Protein AF-0000000080808391 (afdb_homodimer)

InterPro domains:
  IPR040647 SPIN-DOC-like, zinc-finger [PF18658] (21-78)

Secondary structure (DSSP, 8-state):
----------S----SSPPTHHHHHHSEE--SSSSSEEETTT--EE-S-SHHHHHHHHHHHHGGGGGG-SHHHHHHHHHHHHTT---S-----HHHHHHHHHHHHHHHHHHTT--TTHHHHHHHHHHHHHHHH-GGGGGGGGG----HHHHHHHHHHHHHHHHHHHHHHHTT-SEEEEEEESSTTTTTTSEEEEEEEEE-TT--EEEEEEEEEETTS--SHHHHHHHHHHHHHHTT--GGGEEEEEE---HHHH-TTT-HHHHHHHHS--TTS-PPEEEE-GGGHHHHHHHHH-TT-HHHHHHHHHHHHHHH-TT-GGGHHHHHHHHHHH-S---HHHHHHHHTSHHHHHHHHHTHHHHHHHHHHTT---GGGT-HHHHHHHHHHHHHHHHHHHHHHHHT--SSHHHHHHHHHHHHHHHHHHHHHHHHTT--TT-HHHHHHHHHHHTTS-TT--S--HHHHHHHHHHHHHHHHHHTHHHHHTHHHHHHHH-TTTS-GGGS-HHHHHHHHHHHH-HHHHHHHHHS-HHHHHHHS-TTT-HHHHHHHHHHHHS---SHHHHHHHHHHHHTHHHHTS---HHHHHHHHHHHH--PPP-HHHHHTT------/----------S----SSPPTHHHHHHSEE--SSSSSEEETTT--EE-S-SHHHHHHHHHHHHGGGGGG-SHHHHHHHHHHHHTT---S-----HHHHHHHHHHHHHHHHHHTT--TTHHHHHHHHHHHHHHHH-GGGGGGGGG----HHHHHHHHHHHHHHHHHHHHHHHTT-SEEEEEEESSS-SSSTTEEEEEEEEE-TT--EEEEEEEEEETTS--SHHHHHHHHHHHHHHTT--GGGEEEEEE---HHHH-TTT-HHHHHHHHS--TTS-PPEEEE-GGGHHHHHHHHH-TT-HHHHHHHHHHHHHHH-TT-HHHHHHHHHHHHHH-S---HHHHHHHHTSHHHHHHHHHTHHHHHHHHHHTT---GGGT-HHHHHHHHHHHHHHHHHHHHHHHHT--SSHHHHHHHHHHHHHHHHHHHHHHHHTT--TT-HHHHHHHHHHHTTS-TT--S--HHHHHHHHHHHHHHHHHHTHHHHHTHHHHHHHH-TTTS-GGGS-HHHHHHHHHHHH-HHHHHHHHHS-HHHHHHHS-TTT-HHHHHHHHHHHHS---SHHHHHHHHHHHHTHHHHTS---HHHHHHHHHHHH--PPP-HHHHHTT------

Foldseek 3Di:
DPPDQAQLFQDFCPPLDDDPVCCLVQVWDDDPDDGATQHLAPRDGQRRSDPVSSVQCSVLAPVVCVVQNPPVSSVVCSVCSVVVNRPPPPPQDLLLVLLLVLLVVLLVCLLLLHFLQCLVVVLVVVLVVCCPPPVPCSCSSVSHDSHSVVSLVSLLLLLLQQLVVQLVVLVQFLAKAKEWEQQLQVLHQRKIWIKMWTQGLLRDIFIFTQAMGRCVVPVALVSVLVVVCVSCVVSVHDLLRYAEYEYQPPCCAPVPVGHNVVVSQVVNDDPPGPRYQYFYALQCLLVVLLVLLQDPPLLVVVLVLVVCCLVPVVPPPLCVVVVVVLCLQFRSDDDPSSSSSVCSALVNLVSCLVCVVVSLVVCVVVVHDPPLVVDLASQLSSLLSSLVNVLSNVLQVQQADPSSFQLSNVVSLVVSLVVLVVVLVCLVVVHCPSRDSSVVSLVVVCVVDDPPDDSDDSVVNSVSSVVSSVVSCVRRVSVVVCNLLSVCLSPLLPRDLVPDDPVQSVLSVVCNPDPVLVVVPSVTNSSSSLSPDDCVSRVPSNSSNRSRSNDGRHCNLVVQLSSSCSNNVVSVVPDDDSSSVRSSSRSRRGPRDGSSVCSSVVVSPPPD/DPPDQAQLFQDFCPVLDDDPVCCLVQVWDDDPDDGATQHLAPRDGQRRSDPVSSVQCSVLAPVVCVVQNPPVSSVVQSVCSNVVNRPPPPPQDLLLVLLLVLLVVLLVCLLLLHFLQCLVVVLVVVLVVCCPPPVPCSCSSVSHDSHSVVSLVSLLLLLLQQLVVQLVVLVQFLAKAKEWEQPLPLVLHFKIWIKMWTQGLLRDIFIFTQAMHGRVVPVALVSVLVVVCVSCVVSVHDLLRYAEYEYQPPCCAPVPVGHNVVVSQVVNDDPPGPRYQYFYALQCLLVVLLVLLQPPPLLVVVLVLVVCCLVPVVPPPLCVVVVVVLCLQFNSDDDPSSSSSVCSALVNLVSCLVCVVVSLVVCVVVVHDPPLVVDLASQLSSLLSSLVNVLSNVLQVQQADPSSFQLSNVVSLVVSLVVLVVVLVCLVVVHCPSRVSSVVSLVVVVVVDDPPDDSDDSVVNSVSSVVSSVVSCVRRVSVVVCNLLSVCLSCLLPRDLVPDPPVQSVLSVVQNPDPVLVVVPSPTNSSNSLSPDDCVSRVPSNSSNSSRSNDGRHCNLVVQLSSSCSNNVVSVVPDDDSSSVRSSSRSSRGPRDGSSVCSSVVVSPPPD

Organism: Erinaceus europaeus (NCBI:txid9365)

Structure (mmCIF, N/CA/C/O backbone):
data_AF-0000000080808391-model_v1
#
loop_
_entity.id
_entity.type
_entity.pdbx_description
1 polymer 'EPM2A-interacting protein 1'
#
loop_
_atom_site.group_PDB
_atom_site.id
_atom_site.type_symbol
_atom_site.label_atom_id
_atom_site.label_alt_id
_atom_site.label_comp_id
_atom_site.label_asym_id
_atom_site.label_entity_id
_atom_site.label_seq_id
_atom_site.pdbx_PDB_ins_code
_atom_site.Cartn_x
_atom_site.Cartn_y
_atom_site.Cartn_z
_atom_site.occupancy
_atom_site.B_iso_or_equiv
_atom_site.auth_seq_id
_atom_site.auth_comp_id
_atom_site.auth_asym_id
_atom_site.auth_atom_id
_atom_site.pdbx_PDB_model_num
ATOM 1 N N . MET A 1 1 ? 4 59.5 3.236 1 22.19 1 MET A N 1
ATOM 2 C CA . MET A 1 1 ? 5.039 58.5 3.064 1 22.19 1 MET A CA 1
ATOM 3 C C . MET A 1 1 ? 4.57 57.156 3.586 1 22.19 1 MET A C 1
ATOM 5 O O . MET A 1 1 ? 4.418 56.969 4.793 1 22.19 1 MET A O 1
ATOM 9 N N . TRP A 1 2 ? 3.832 56.406 2.811 1 26.67 2 TRP A N 1
ATOM 10 C CA . TRP A 1 2 ? 3.127 55.156 3.053 1 26.67 2 TRP A CA 1
ATOM 11 C C . TRP A 1 2 ? 4.102 54.031 3.436 1 26.67 2 TRP A C 1
ATOM 13 O O . TRP A 1 2 ? 5.027 53.75 2.684 1 26.67 2 TRP A O 1
ATOM 23 N N . MET A 1 3 ? 4.469 54 4.691 1 32.91 3 MET A N 1
ATOM 24 C CA . MET A 1 3 ? 5.391 52.969 5.18 1 32.91 3 MET A CA 1
ATOM 25 C C . MET A 1 3 ? 4.941 51.594 4.734 1 32.91 3 MET A C 1
ATOM 27 O O . MET A 1 3 ? 3.746 51.281 4.73 1 32.91 3 MET A O 1
ATOM 31 N N . SER A 1 4 ? 5.688 51.094 3.799 1 34.91 4 SER A N 1
ATOM 32 C CA . SER A 1 4 ? 5.48 49.719 3.281 1 34.91 4 SER A CA 1
ATOM 33 C C . SER A 1 4 ? 5.188 48.75 4.406 1 34.91 4 SER A C 1
ATOM 35 O O . SER A 1 4 ? 5.77 48.844 5.488 1 34.91 4 SER A O 1
ATOM 37 N N . PRO A 1 5 ? 4.102 48.156 4.414 1 40.94 5 PRO A N 1
ATOM 38 C CA . PRO A 1 5 ? 3.678 47.156 5.418 1 40.94 5 PRO A CA 1
ATOM 39 C C . PRO A 1 5 ? 4.777 46.156 5.77 1 40.94 5 PRO A C 1
ATOM 41 O O . PRO A 1 5 ? 5.516 45.719 4.887 1 40.94 5 PRO A O 1
ATOM 44 N N . LYS A 1 6 ? 5.41 46.281 6.906 1 44.97 6 LYS A N 1
ATOM 45 C CA . LYS A 1 6 ? 6.445 45.406 7.461 1 44.97 6 LYS A CA 1
ATOM 46 C C . LYS A 1 6 ? 6.102 43.938 7.254 1 44.97 6 LYS A C 1
ATOM 48 O O . LYS A 1 6 ? 4.93 43.562 7.285 1 44.97 6 LYS A O 1
ATOM 53 N N . ARG A 1 7 ? 6.969 43.281 6.688 1 49.16 7 ARG A N 1
ATOM 54 C CA . ARG A 1 7 ? 6.887 41.844 6.441 1 49.16 7 ARG A CA 1
ATOM 55 C C . ARG A 1 7 ? 6.73 41.062 7.746 1 49.16 7 ARG A C 1
ATOM 57 O O . ARG A 1 7 ? 7.574 41.188 8.641 1 49.16 7 ARG A O 1
ATOM 64 N N . SER A 1 8 ? 5.438 41.031 8.305 1 43.53 8 SER A N 1
ATOM 65 C CA . SER A 1 8 ? 4.996 40.25 9.469 1 43.53 8 SER A CA 1
ATOM 66 C C . SER A 1 8 ? 5.684 38.906 9.523 1 43.53 8 SER A C 1
ATOM 68 O O . SER A 1 8 ? 5.07 37.906 9.922 1 43.53 8 SER A O 1
ATOM 70 N N . LYS A 1 9 ? 6.77 38.625 8.883 1 48.47 9 LYS A N 1
ATOM 71 C CA . LYS A 1 9 ? 7.402 37.312 8.969 1 48.47 9 LYS A CA 1
ATOM 72 C C . LYS A 1 9 ? 8.188 37.188 10.273 1 48.47 9 LYS A C 1
ATOM 74 O O . LYS A 1 9 ? 8.898 38.094 10.68 1 48.47 9 LYS A O 1
ATOM 79 N N . MET A 1 10 ? 7.586 36.281 11.102 1 42.31 10 MET A N 1
ATOM 80 C CA . MET A 1 10 ? 8.305 35.938 12.328 1 42.31 10 MET A CA 1
ATOM 81 C C . MET A 1 10 ? 9.781 35.688 12.031 1 42.31 10 MET A C 1
ATOM 83 O O . MET A 1 10 ? 10.641 35.969 12.867 1 42.31 10 MET A O 1
ATOM 87 N N . GLU A 1 11 ? 9.914 34.656 11.117 1 44.69 11 GLU A N 1
ATOM 88 C CA . GLU A 1 11 ? 11.234 34.031 11.031 1 44.69 11 GLU A CA 1
ATOM 89 C C . GLU A 1 11 ? 12.234 34.969 10.344 1 44.69 11 GLU A C 1
ATOM 91 O O . GLU A 1 11 ? 11.852 35.75 9.477 1 44.69 11 GLU A O 1
ATOM 96 N N . VAL A 1 12 ? 13.188 35.219 11 1 37.72 12 VAL A N 1
ATOM 97 C CA . VAL A 1 12 ? 14.422 35.875 10.531 1 37.72 12 VAL A CA 1
ATOM 98 C C . VAL A 1 12 ? 14.781 35.312 9.148 1 37.72 12 VAL A C 1
ATOM 100 O O . VAL A 1 12 ? 14.914 34.094 8.961 1 37.72 12 VAL A O 1
ATOM 103 N N . ASP A 1 13 ? 14.25 35.812 8.156 1 38.44 13 ASP A N 1
ATOM 104 C CA . ASP A 1 13 ? 14.852 35.469 6.867 1 38.44 13 ASP A CA 1
ATOM 105 C C . ASP A 1 13 ? 16.328 35.125 7.027 1 38.44 13 ASP A C 1
ATOM 107 O O . ASP A 1 13 ? 17.188 36.031 7.023 1 38.44 13 ASP A O 1
ATOM 111 N N . GLU A 1 14 ? 16.703 34.469 8.016 1 39.94 14 GLU A N 1
ATOM 112 C CA . GLU A 1 14 ? 18.125 34.156 7.801 1 39.94 14 GLU A CA 1
ATOM 113 C C . GLU A 1 14 ? 18.375 33.688 6.367 1 39.94 14 GLU A C 1
ATOM 115 O O . GLU A 1 14 ? 17.672 32.812 5.848 1 39.94 14 GLU A O 1
ATOM 120 N N . THR A 1 15 ? 18.516 34.562 5.547 1 43.25 15 THR A N 1
ATOM 121 C CA . THR A 1 15 ? 19.094 34.219 4.254 1 43.25 15 THR A CA 1
ATOM 122 C C . THR A 1 15 ? 19.688 32.812 4.293 1 43.25 15 THR A C 1
ATOM 124 O O . THR A 1 15 ? 20.438 32.469 5.215 1 43.25 15 THR A O 1
ATOM 127 N N . GLU A 1 16 ? 19 31.891 3.857 1 51.28 16 GLU A N 1
ATOM 128 C CA . GLU A 1 16 ? 19.438 30.547 3.5 1 51.28 16 GLU A CA 1
ATOM 129 C C . GLU A 1 16 ? 20.875 30.562 2.979 1 51.28 16 GLU A C 1
ATOM 131 O O . GLU A 1 16 ? 21.172 29.969 1.932 1 51.28 16 GLU A O 1
ATOM 136 N N . VAL A 1 17 ? 21.531 31.641 3.352 1 58.25 17 VAL A N 1
ATOM 137 C CA . VAL A 1 17 ? 22.906 31.719 2.871 1 58.25 17 VAL A CA 1
ATOM 138 C C . VAL A 1 17 ? 23.875 31.281 3.975 1 58.25 17 VAL A C 1
ATOM 140 O O . VAL A 1 17 ? 23.734 31.688 5.129 1 58.25 17 VAL A O 1
ATOM 143 N N . PHE A 1 18 ? 24.703 30.5 3.672 1 72.25 18 PHE A N 1
ATOM 144 C CA . PHE A 1 18 ? 25.797 30.094 4.547 1 72.25 18 PHE A CA 1
ATOM 145 C C . PHE A 1 18 ? 26.531 31.312 5.09 1 72.25 18 PHE A C 1
ATOM 147 O O . PHE A 1 18 ? 26.828 32.25 4.348 1 72.25 18 PHE A O 1
ATOM 154 N N . ARG A 1 19 ? 26.516 31.484 6.328 1 73.62 19 ARG A N 1
ATOM 155 C CA . ARG A 1 19 ? 27.344 32.531 6.949 1 73.62 19 ARG A CA 1
ATOM 156 C C . ARG A 1 19 ? 28.719 31.984 7.32 1 73.62 19 ARG A C 1
ATOM 158 O O . ARG A 1 19 ? 28.828 30.953 7.98 1 73.62 19 ARG A O 1
ATOM 165 N N . PRO A 1 20 ? 29.656 32.688 6.859 1 76.06 20 PRO A N 1
ATOM 166 C CA . PRO A 1 20 ? 31.016 32.219 7.125 1 76.06 20 PRO A CA 1
ATOM 167 C C . PRO A 1 20 ? 31.281 32 8.617 1 76.06 20 PRO A C 1
ATOM 169 O O . PRO A 1 20 ? 32.125 31.172 8.984 1 76.06 20 PRO A O 1
ATOM 172 N N . GLU A 1 21 ? 30.531 32.75 9.469 1 80.06 21 GLU A N 1
ATOM 173 C CA . GLU A 1 21 ? 30.75 32.625 10.906 1 80.06 21 GLU A CA 1
ATOM 174 C C . GLU A 1 21 ? 30.359 31.234 11.398 1 80.06 21 GLU A C 1
ATOM 176 O O . GLU A 1 21 ? 30.812 30.797 12.453 1 80.06 21 GLU A O 1
ATOM 181 N N . TRP A 1 22 ? 29.609 30.547 10.617 1 8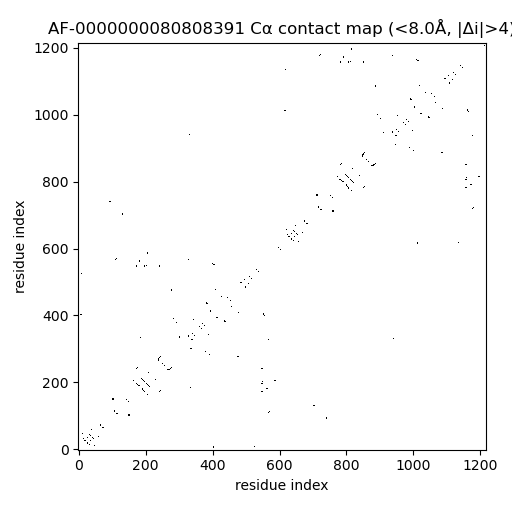1.69 22 TRP A N 1
ATOM 182 C CA . TRP A 1 22 ? 29.125 29.219 11.023 1 81.69 22 TRP A CA 1
ATOM 183 C C . TRP A 1 22 ? 30.266 28.203 11.016 1 81.69 22 TRP A C 1
ATOM 185 O O . TRP A 1 22 ? 30.219 27.203 11.727 1 81.69 22 TRP A O 1
ATOM 195 N N . THR A 1 23 ? 31.188 28.547 10.211 1 83.75 23 THR A N 1
ATOM 196 C CA . THR A 1 23 ? 32.312 27.625 10.102 1 83.75 23 THR A CA 1
ATOM 197 C C . THR A 1 23 ? 33.062 27.516 11.438 1 83.75 23 THR A C 1
ATOM 199 O O . THR A 1 23 ? 33.375 26.406 11.891 1 83.75 23 THR A O 1
ATOM 202 N N . GLN A 1 24 ? 33.156 28.625 12.07 1 80 24 GLN A N 1
ATOM 203 C CA . GLN A 1 24 ? 33.844 28.594 13.352 1 80 24 GLN A CA 1
ATOM 204 C C . GLN A 1 24 ? 32.906 28.203 14.477 1 80 24 GLN A C 1
ATOM 206 O O . GLN A 1 24 ? 33.281 27.453 15.383 1 80 24 GLN A O 1
ATOM 211 N N . ARG A 1 25 ? 31.734 28.516 14.312 1 81.06 25 ARG A N 1
ATOM 212 C CA . ARG A 1 25 ? 30.797 28.312 15.422 1 81.06 25 ARG A CA 1
ATOM 213 C C . ARG A 1 25 ? 30.219 26.906 15.406 1 81.06 25 ARG A C 1
ATOM 215 O O . ARG A 1 25 ? 30.062 26.281 16.469 1 81.06 25 ARG A O 1
ATOM 222 N N . TYR A 1 26 ? 30.047 26.422 14.242 1 81.56 26 TYR A N 1
ATOM 223 C CA . TYR A 1 26 ? 29.281 25.172 14.156 1 81.56 26 TYR A CA 1
ATOM 224 C C . TYR A 1 26 ? 30 24.156 13.281 1 81.56 26 TYR A C 1
ATOM 226 O O . TYR A 1 26 ? 29.469 23.078 12.992 1 81.56 26 TYR A O 1
ATOM 234 N N . LEU A 1 27 ? 31.141 24.469 12.938 1 83.5 27 LEU A N 1
ATOM 235 C CA . LEU A 1 27 ? 32 23.594 12.148 1 83.5 27 LEU A CA 1
ATOM 236 C C . LEU A 1 27 ? 31.328 23.172 10.852 1 83.5 27 LEU A C 1
ATOM 238 O O . LEU A 1 27 ? 31.344 22 10.492 1 83.5 27 LEU A O 1
ATOM 242 N N . VAL A 1 28 ? 30.672 24.125 10.203 1 83.94 28 VAL A N 1
ATOM 243 C CA . VAL A 1 28 ? 30.031 23.875 8.914 1 83.94 28 VAL A CA 1
ATOM 244 C C . VAL A 1 28 ? 30.641 24.781 7.848 1 83.94 28 VAL A C 1
ATOM 246 O O . VAL A 1 28 ? 31.219 25.812 8.164 1 83.94 28 VAL A O 1
ATOM 249 N N . VAL A 1 29 ? 30.672 24.297 6.645 1 82.19 29 VAL A N 1
ATOM 250 C CA . VAL A 1 29 ? 31.172 25.109 5.539 1 82.19 29 VAL A CA 1
ATOM 251 C C . VAL A 1 29 ? 30.125 25.172 4.434 1 82.19 29 VAL A C 1
ATOM 253 O O . VAL A 1 29 ? 29.172 24.375 4.414 1 82.19 29 VAL A O 1
ATOM 256 N N . GLU A 1 30 ? 30.203 26.125 3.682 1 79.56 30 GLU A N 1
ATOM 257 C CA . GLU A 1 30 ? 29.328 26.219 2.516 1 79.56 30 GLU A CA 1
ATOM 258 C C . GLU A 1 30 ? 29.531 25.047 1.573 1 79.56 30 GLU A C 1
ATOM 260 O O . GLU A 1 30 ? 30.672 24.734 1.193 1 79.56 30 GLU A O 1
ATOM 265 N N . PRO A 1 31 ? 28.531 24.234 1.286 1 76.31 31 PRO A N 1
ATOM 266 C CA . PRO A 1 31 ? 28.703 23.094 0.377 1 76.31 31 PRO A CA 1
ATOM 267 C C . PRO A 1 31 ? 29.141 23.516 -1.022 1 76.31 31 PRO A C 1
ATOM 269 O O . PRO A 1 31 ? 28.828 24.625 -1.464 1 76.31 31 PRO A O 1
ATOM 272 N N . PRO A 1 32 ? 30.109 22.688 -1.661 1 67.94 32 PRO A N 1
ATOM 273 C CA . PRO A 1 32 ? 30.562 23.062 -3.002 1 67.94 32 PRO A CA 1
ATOM 274 C C . PRO A 1 32 ? 29.406 23.234 -3.988 1 67.94 32 PRO A C 1
ATOM 276 O O . PRO A 1 32 ? 29.469 24.109 -4.867 1 67.94 32 PRO A O 1
ATOM 279 N N . GLU A 1 33 ? 28.375 22.406 -3.84 1 65.56 33 GLU A N 1
ATOM 280 C CA . GLU A 1 33 ? 27.203 22.469 -4.707 1 65.56 33 GLU A CA 1
ATOM 281 C C . GLU A 1 33 ? 25.906 22.344 -3.904 1 65.56 33 GLU A C 1
ATOM 283 O O . GLU A 1 33 ? 25.828 21.578 -2.951 1 65.56 33 GLU A O 1
ATOM 288 N N . GLY A 1 34 ? 24.891 23.297 -4.098 1 60.56 34 GLY A N 1
ATOM 289 C CA . GLY A 1 34 ? 23.547 23.203 -3.541 1 60.56 34 GLY A CA 1
ATOM 290 C C . GLY A 1 34 ? 23.328 24.125 -2.363 1 60.56 34 GLY A C 1
ATOM 291 O O . GLY A 1 34 ? 24.188 24.953 -2.041 1 60.56 34 GLY A O 1
ATOM 292 N N . GLU A 1 35 ? 22.188 24.203 -1.79 1 65.19 35 GLU A N 1
ATOM 293 C CA . GLU A 1 35 ? 21.766 25 -0.644 1 65.19 35 GLU A CA 1
ATOM 294 C C . GLU A 1 35 ? 21.938 24.234 0.662 1 65.19 35 GLU A C 1
ATOM 296 O O . GLU A 1 35 ? 21.969 23 0.663 1 65.19 35 GLU A O 1
ATOM 301 N N . GLY A 1 36 ? 22.578 24.938 1.709 1 72.62 36 GLY A N 1
ATOM 302 C CA . GLY A 1 36 ? 22.703 24.375 3.043 1 72.62 36 GLY A CA 1
ATOM 303 C C . GLY A 1 36 ? 24.094 24.547 3.631 1 72.62 36 GLY A C 1
ATOM 304 O O . GLY A 1 36 ? 24.812 25.484 3.273 1 72.62 36 GLY A O 1
ATOM 305 N N . ALA A 1 37 ? 24.453 23.922 4.668 1 79.69 37 ALA A N 1
ATOM 306 C CA . ALA A 1 37 ? 25.734 23.891 5.352 1 79.69 37 ALA A CA 1
ATOM 307 C C . ALA A 1 37 ? 26.266 22.469 5.457 1 79.69 37 ALA A C 1
ATOM 309 O O . ALA A 1 37 ? 25.516 21.531 5.715 1 79.69 37 ALA A O 1
ATOM 310 N N . LEU A 1 38 ? 27.422 22.344 4.941 1 81.31 38 LEU A N 1
ATOM 311 C CA . LEU A 1 38 ? 28.094 21.062 5.039 1 81.31 38 LEU A CA 1
ATOM 312 C C . LEU A 1 38 ? 28.859 20.953 6.355 1 81.31 38 LEU A C 1
ATOM 314 O O . LEU A 1 38 ? 29.719 21.781 6.648 1 81.31 38 LEU A O 1
ATOM 318 N N . CYS A 1 39 ? 28.516 20 7.105 1 81.25 39 CYS A N 1
ATOM 319 C CA . CYS A 1 39 ? 29.219 19.797 8.367 1 81.25 39 CYS A CA 1
ATOM 320 C C . CYS A 1 39 ? 30.641 19.281 8.125 1 81.25 39 CYS A C 1
ATOM 322 O O . CYS A 1 39 ? 30.828 18.297 7.406 1 81.25 39 CYS A O 1
ATOM 324 N N . LEU A 1 40 ? 31.609 19.922 8.695 1 78.56 40 LEU A N 1
ATOM 325 C CA . LEU A 1 40 ? 33 19.562 8.508 1 78.56 40 LEU A CA 1
ATOM 326 C C . LEU A 1 40 ? 33.344 18.281 9.266 1 78.56 40 LEU A C 1
ATOM 328 O O . LEU A 1 40 ? 34.344 17.625 8.953 1 78.56 40 LEU A O 1
ATOM 332 N N . VAL A 1 41 ? 32.469 18.016 10.211 1 75.75 41 VAL A N 1
ATOM 333 C CA . VAL A 1 41 ? 32.781 16.875 11.078 1 75.75 41 VAL A CA 1
ATOM 334 C C . VAL A 1 41 ? 32.188 15.602 10.484 1 75.75 41 VAL A C 1
ATOM 336 O O . VAL A 1 41 ? 32.906 14.648 10.211 1 75.75 41 VAL A O 1
ATOM 339 N N . CYS A 1 42 ? 30.953 15.578 10.297 1 67.69 42 CYS A N 1
ATOM 340 C CA . CYS A 1 42 ? 30.297 14.352 9.852 1 67.69 42 CYS A CA 1
ATOM 341 C C . CYS A 1 42 ? 30.047 14.391 8.344 1 67.69 42 CYS A C 1
ATOM 343 O O . CYS A 1 42 ? 29.594 13.406 7.762 1 67.69 42 CYS A O 1
ATOM 345 N N . ARG A 1 43 ? 30.234 15.414 7.738 1 69.19 43 ARG A N 1
ATOM 346 C CA . ARG A 1 43 ? 30.141 15.656 6.301 1 69.19 43 ARG A CA 1
ATOM 347 C C . ARG A 1 43 ? 28.703 15.531 5.82 1 69.19 43 ARG A C 1
ATOM 349 O O . ARG A 1 43 ? 28.453 15.258 4.641 1 69.19 43 ARG A O 1
ATOM 356 N N . ARG A 1 44 ? 27.828 15.648 6.719 1 70.19 44 ARG A N 1
ATOM 357 C CA . ARG A 1 44 ? 26.422 15.656 6.355 1 70.19 44 ARG A CA 1
ATOM 358 C C . ARG A 1 44 ? 25.969 17.047 5.91 1 70.19 44 ARG A C 1
ATOM 360 O O . ARG A 1 44 ? 26.391 18.047 6.484 1 70.19 44 ARG A O 1
ATOM 367 N N . LEU A 1 45 ? 25.188 16.953 4.84 1 67.62 45 LEU A N 1
ATOM 368 C CA . LEU A 1 45 ? 24.609 18.203 4.375 1 67.62 45 LEU A CA 1
ATOM 369 C C . LEU A 1 45 ? 23.359 18.562 5.18 1 67.62 45 LEU A C 1
ATOM 371 O O . LEU A 1 45 ? 22.422 17.766 5.258 1 67.62 45 LEU A O 1
ATOM 375 N N . ILE A 1 46 ? 23.5 19.609 5.898 1 70.19 46 ILE A N 1
ATOM 376 C CA . ILE A 1 46 ? 22.359 20.156 6.637 1 70.19 46 ILE A CA 1
ATOM 377 C C . ILE A 1 46 ? 21.531 21.062 5.723 1 70.19 46 ILE A C 1
ATOM 379 O O . ILE A 1 46 ? 21.969 22.156 5.379 1 70.19 46 ILE A O 1
ATOM 383 N N . VAL A 1 47 ? 20.516 20.453 5.242 1 58.5 47 VAL A N 1
ATOM 384 C CA . VAL A 1 47 ? 19.75 21.109 4.18 1 58.5 47 VAL A CA 1
ATOM 385 C C . VAL A 1 47 ? 19.172 22.422 4.699 1 58.5 47 VAL A C 1
ATOM 387 O O . VAL A 1 47 ? 19.094 23.406 3.959 1 58.5 47 VAL A O 1
ATOM 390 N N . ALA A 1 48 ? 18.625 22.5 5.801 1 53.72 48 ALA A N 1
ATOM 391 C CA . ALA A 1 48 ? 17.938 23.734 6.207 1 53.72 48 ALA A CA 1
ATOM 392 C C . ALA A 1 48 ? 18.938 24.797 6.617 1 53.72 48 ALA A C 1
ATOM 394 O O . ALA A 1 48 ? 19.891 24.531 7.363 1 53.72 48 ALA A O 1
ATOM 395 N N . THR A 1 49 ? 19.125 25.922 5.887 1 56.25 49 THR A N 1
ATOM 396 C CA . THR A 1 49 ? 20.141 26.953 5.941 1 56.25 49 THR A CA 1
ATOM 397 C C . THR A 1 49 ? 19.875 27.922 7.094 1 56.25 49 THR A C 1
ATOM 399 O O . THR A 1 49 ? 20.281 29.078 7.051 1 56.25 49 THR A O 1
ATOM 402 N N . ARG A 1 50 ? 19.266 27.625 8.102 1 61.41 50 ARG A N 1
ATOM 403 C CA . ARG A 1 50 ? 19.156 28.531 9.242 1 61.41 50 ARG A CA 1
ATOM 404 C C . ARG A 1 50 ? 20.188 28.203 10.312 1 61.41 50 ARG A C 1
ATOM 406 O O . ARG A 1 50 ? 20.625 27.047 10.422 1 61.41 50 ARG A O 1
ATOM 413 N N . GLU A 1 51 ? 20.609 29.234 10.867 1 68.69 51 GLU A N 1
ATOM 414 C CA . GLU A 1 51 ? 21.578 29.047 11.945 1 68.69 51 GLU A CA 1
ATOM 415 C C . GLU A 1 51 ? 21.094 28.031 12.961 1 68.69 51 GLU A C 1
ATOM 417 O O . GLU A 1 51 ? 21.875 27.219 13.469 1 68.69 51 GLU A O 1
ATOM 422 N N . ARG A 1 52 ? 19.875 28.078 13.141 1 64.56 52 ARG A N 1
ATOM 423 C CA . ARG A 1 52 ? 19.297 27.172 14.125 1 64.56 52 ARG A CA 1
ATOM 424 C C . ARG A 1 52 ? 19.5 25.719 13.711 1 64.56 52 ARG A C 1
ATOM 426 O O . ARG A 1 52 ? 19.844 24.859 14.539 1 64.56 52 ARG A O 1
ATOM 433 N N . ASP A 1 53 ? 19.297 25.422 12.508 1 68.62 53 ASP A N 1
ATOM 434 C CA . ASP A 1 53 ? 19.453 24.062 12.008 1 68.62 53 ASP A CA 1
ATOM 435 C C . ASP A 1 53 ? 20.906 23.594 12.086 1 68.62 53 ASP A C 1
ATOM 437 O O . ASP A 1 53 ? 21.188 22.469 12.484 1 68.62 53 ASP A O 1
ATOM 441 N N . VAL A 1 54 ? 21.719 24.594 11.703 1 75.69 54 VAL A N 1
ATOM 442 C CA . VAL A 1 54 ? 23.141 24.297 11.766 1 75.69 54 VAL A CA 1
ATOM 443 C C . VAL A 1 54 ? 23.578 24.141 13.219 1 75.69 54 VAL A C 1
ATOM 445 O O . VAL A 1 54 ? 24.344 23.234 13.547 1 75.69 54 VAL A O 1
ATOM 448 N N . ARG A 1 55 ? 23.016 25 13.984 1 75.12 55 ARG A N 1
ATOM 449 C CA . ARG A 1 55 ? 23.312 24.938 15.414 1 75.12 55 ARG A CA 1
ATOM 450 C C . ARG A 1 55 ? 22.781 23.641 16.031 1 75.12 55 ARG A C 1
ATOM 452 O O . ARG A 1 55 ? 23.484 22.969 16.781 1 75.12 55 ARG A O 1
ATOM 459 N N . ARG A 1 56 ? 21.719 23.359 15.703 1 70.19 56 ARG A N 1
ATOM 460 C CA . ARG A 1 56 ? 21.094 22.156 16.219 1 70.19 56 ARG A CA 1
ATOM 461 C C . ARG A 1 56 ? 21.875 20.906 15.812 1 70.19 56 ARG A C 1
ATOM 463 O O . ARG A 1 56 ? 22.094 20.016 16.625 1 70.19 56 ARG A O 1
ATOM 470 N N . HIS A 1 57 ? 22.203 20.891 14.547 1 72.56 57 HIS A N 1
ATOM 471 C CA . HIS A 1 57 ? 23.062 19.812 14.07 1 72.56 57 HIS A CA 1
ATOM 472 C C . HIS A 1 57 ? 24.359 19.734 14.883 1 72.56 57 HIS A C 1
ATOM 474 O O . HIS A 1 57 ? 24.766 18.656 15.312 1 72.56 57 HIS A O 1
ATOM 480 N N . TYR A 1 58 ? 24.906 20.891 15.039 1 74 58 TYR A N 1
ATOM 481 C CA . TYR A 1 58 ? 26.172 20.969 15.781 1 74 58 TYR A CA 1
ATOM 482 C C . TYR A 1 58 ? 25.984 20.5 17.219 1 74 58 TYR A C 1
ATOM 484 O O . TYR A 1 58 ? 26.75 19.672 17.719 1 74 58 TYR A O 1
ATOM 492 N N . GLU A 1 59 ? 24.984 20.938 17.781 1 70.75 59 GLU A N 1
ATOM 493 C CA . GLU A 1 59 ? 24.734 20.594 19.172 1 70.75 59 GLU A CA 1
ATOM 494 C C . GLU A 1 59 ? 24.359 19.125 19.328 1 70.75 59 GLU A C 1
ATOM 496 O O . GLU A 1 59 ? 24.766 18.469 20.281 1 70.75 59 GLU A O 1
ATOM 501 N N . ALA A 1 60 ? 23.672 18.719 18.375 1 64 60 ALA A N 1
ATOM 502 C CA . ALA A 1 60 ? 23.188 17.344 18.438 1 64 60 ALA A CA 1
ATOM 503 C C . ALA A 1 60 ? 24.312 16.359 18.125 1 64 60 ALA A C 1
ATOM 505 O O . ALA A 1 60 ? 24.438 15.32 18.781 1 64 60 ALA A O 1
ATOM 506 N N . GLU A 1 61 ? 25.141 16.703 17.141 1 64.75 61 GLU A N 1
ATOM 507 C CA . GLU A 1 61 ? 26.047 15.711 16.594 1 64.75 61 GLU A CA 1
ATOM 508 C C . GLU A 1 61 ? 27.484 15.977 17.047 1 64.75 61 GLU A C 1
ATOM 510 O O . GLU A 1 61 ? 28.312 15.055 17.094 1 64.75 61 GLU A O 1
ATOM 515 N N . HIS A 1 62 ? 27.703 17.219 17.328 1 69.06 62 HIS A N 1
ATOM 516 C CA . HIS A 1 62 ? 29.125 17.547 17.422 1 69.06 62 HIS A CA 1
ATOM 517 C C . HIS A 1 62 ? 29.406 18.391 18.656 1 69.06 62 HIS A C 1
ATOM 519 O O . HIS A 1 62 ? 30.359 19.172 18.656 1 69.06 62 HIS A O 1
ATOM 525 N N . ASP A 1 63 ? 28.531 18.188 19.656 1 64.56 63 ASP A N 1
ATOM 526 C CA . ASP A 1 63 ? 28.688 19.016 20.859 1 64.56 63 ASP A CA 1
ATOM 527 C C . ASP A 1 63 ? 30.062 18.812 21.5 1 64.56 63 ASP A C 1
ATOM 529 O O . ASP A 1 63 ? 30.562 19.703 22.172 1 64.56 63 ASP A O 1
ATOM 533 N N . HIS A 1 64 ? 30.578 17.688 21.234 1 63.84 64 HIS A N 1
ATOM 534 C CA . HIS A 1 64 ? 31.859 17.359 21.844 1 63.84 64 HIS A CA 1
ATOM 535 C C . HIS A 1 64 ? 32.969 18.297 21.344 1 63.84 64 HIS A C 1
ATOM 537 O O . HIS A 1 64 ? 33.969 18.469 22.016 1 63.84 64 HIS A O 1
ATOM 543 N N . TYR A 1 65 ? 32.719 18.859 20.312 1 69.31 65 TYR A N 1
ATOM 544 C CA . TYR A 1 65 ? 33.75 19.734 19.781 1 69.31 65 TYR A CA 1
ATOM 545 C C . TYR A 1 65 ? 33.719 21.109 20.438 1 69.31 65 TYR A C 1
ATOM 547 O O . TYR A 1 65 ? 34.531 21.984 20.109 1 69.31 65 TYR A O 1
ATOM 555 N N . GLU A 1 66 ? 32.75 21.219 21.344 1 69.06 66 GLU A N 1
ATOM 556 C CA . GLU A 1 66 ? 32.688 22.453 22.109 1 69.06 66 GLU A CA 1
ATOM 557 C C . GLU A 1 66 ? 33.938 22.641 22.953 1 69.06 66 GLU A C 1
ATOM 559 O O . GLU A 1 66 ? 34.281 23.781 23.328 1 69.06 66 GLU A O 1
ATOM 564 N N . ARG A 1 67 ? 34.594 21.594 23.219 1 64.94 67 ARG A N 1
ATOM 565 C CA . ARG A 1 67 ? 35.812 21.656 24 1 64.94 67 ARG A CA 1
ATOM 566 C C . ARG A 1 67 ? 36.906 22.438 23.25 1 64.94 67 ARG A C 1
ATOM 568 O O . ARG A 1 67 ? 37.844 22.922 23.859 1 64.94 67 ARG A O 1
ATOM 575 N N . TYR A 1 68 ? 36.75 22.516 21.984 1 66.19 68 TYR A N 1
ATOM 576 C CA . TYR A 1 68 ? 37.75 23.234 21.172 1 66.19 68 TYR A CA 1
ATOM 577 C C . TYR A 1 68 ? 37.312 24.688 20.953 1 66.19 68 TYR A C 1
ATOM 579 O O . TYR A 1 68 ? 37.688 25.297 19.938 1 66.19 68 TYR A O 1
ATOM 587 N N . VAL A 1 69 ? 36.531 25.234 21.781 1 65.12 69 VAL A N 1
ATOM 588 C CA . VAL A 1 69 ? 35.875 26.531 21.578 1 65.12 69 VAL A CA 1
ATOM 589 C C . VAL A 1 69 ? 36.906 27.641 21.781 1 65.12 69 VAL A C 1
ATOM 591 O O . VAL A 1 69 ? 36.656 28.781 21.375 1 65.12 69 VAL A O 1
ATOM 594 N N . GLU A 1 70 ? 38.031 27.391 22.438 1 64.44 70 GLU A N 1
ATOM 595 C CA . GLU A 1 70 ? 39 28.469 22.594 1 64.44 70 GLU A CA 1
ATOM 596 C C . GLU A 1 70 ? 39.562 28.938 21.25 1 64.44 70 GLU A C 1
ATOM 598 O O . GLU A 1 70 ? 39.844 28.109 20.375 1 64.44 70 GLU A O 1
ATOM 603 N N . GLU A 1 71 ? 39.469 30.188 20.891 1 60.75 71 GLU A N 1
ATOM 604 C CA . GLU A 1 71 ? 39.688 30.875 19.609 1 60.75 71 GLU A CA 1
ATOM 605 C C . GLU A 1 71 ? 40.844 30.25 18.844 1 60.75 71 GLU A C 1
ATOM 607 O O . GLU A 1 71 ? 40.719 29.953 17.656 1 60.75 71 GLU A O 1
ATOM 612 N N . GLY A 1 72 ? 41.906 30.125 19.359 1 69.06 72 GLY A N 1
ATOM 613 C CA . GLY A 1 72 ? 43.062 29.547 18.672 1 69.06 72 GLY A CA 1
ATOM 614 C C . GLY A 1 72 ? 42.875 28.078 18.344 1 69.06 72 GLY A C 1
ATOM 615 O O . GLY A 1 72 ? 43.25 27.625 17.266 1 69.06 72 GLY A O 1
ATOM 616 N N . GLU A 1 73 ? 42.219 27.359 19.094 1 75.94 73 GLU A N 1
ATOM 617 C CA . GLU A 1 73 ? 42.031 25.922 18.938 1 75.94 73 GLU A CA 1
ATOM 618 C C . GLU A 1 73 ? 40.875 25.625 17.969 1 75.94 73 GLU A C 1
ATOM 620 O O . GLU A 1 73 ? 40.938 24.656 17.203 1 75.94 73 GLU A O 1
ATOM 625 N N . ARG A 1 74 ? 39.969 26.469 18 1 79.19 74 ARG A N 1
ATOM 626 C CA . ARG A 1 74 ? 38.844 26.281 17.125 1 79.19 74 ARG A CA 1
ATOM 627 C C . ARG A 1 74 ? 39.219 26.484 15.664 1 79.19 74 ARG A C 1
ATOM 629 O O . ARG A 1 74 ? 38.844 25.688 14.805 1 79.19 74 ARG A O 1
ATOM 636 N N . ALA A 1 75 ? 39.969 27.578 15.555 1 78.5 75 ALA A N 1
ATOM 637 C CA . ALA A 1 75 ? 40.438 27.844 14.195 1 78.5 75 ALA A CA 1
ATOM 638 C C . ALA A 1 75 ? 41.344 26.719 13.695 1 78.5 75 ALA A C 1
ATOM 640 O O . ALA A 1 75 ? 41.25 26.312 12.531 1 78.5 75 ALA A O 1
ATOM 641 N N . ALA A 1 76 ? 42.125 26.234 14.57 1 78.94 76 ALA A N 1
ATOM 642 C CA . ALA A 1 76 ? 42.969 25.109 14.219 1 78.94 76 ALA A CA 1
ATOM 643 C C . ALA A 1 76 ? 42.156 23.859 13.922 1 78.94 76 ALA A C 1
ATOM 645 O O . ALA A 1 76 ? 42.438 23.109 13 1 78.94 76 ALA A O 1
ATOM 646 N N . LEU A 1 77 ? 41.156 23.672 14.672 1 80.31 77 LEU A N 1
ATOM 647 C CA . LEU A 1 77 ? 40.25 22.531 14.469 1 80.31 77 LEU A CA 1
ATOM 648 C C . LEU A 1 77 ? 39.562 22.625 13.117 1 80.31 77 LEU A C 1
ATOM 650 O O . LEU A 1 77 ? 39.5 21.641 12.383 1 80.31 77 LEU A O 1
ATOM 654 N N . VAL A 1 78 ? 39.031 23.797 12.844 1 81.25 78 VAL A N 1
ATOM 655 C CA . VAL A 1 78 ? 38.344 23.984 11.57 1 81.25 78 VAL A CA 1
ATOM 656 C C . VAL A 1 78 ? 39.312 23.688 10.414 1 81.25 78 VAL A C 1
ATOM 658 O O . VAL A 1 78 ? 38.938 23.031 9.445 1 81.25 78 VAL A O 1
ATOM 661 N N . GLU A 1 79 ? 40.531 24.188 10.594 1 78.44 79 GLU A N 1
ATOM 662 C CA . GLU A 1 79 ? 41.531 23.938 9.555 1 78.44 79 GLU A CA 1
ATOM 663 C C . GLU A 1 79 ? 41.844 22.453 9.445 1 78.44 79 GLU A C 1
ATOM 665 O O . GLU A 1 79 ? 42 21.922 8.344 1 78.44 79 GLU A O 1
ATOM 670 N N . ARG A 1 80 ? 41.844 21.781 10.562 1 77.88 80 ARG A N 1
ATOM 671 C CA . ARG A 1 80 ? 42.094 20.344 10.555 1 77.88 80 ARG A CA 1
ATOM 672 C C . ARG A 1 80 ? 40.938 19.594 9.914 1 77.88 80 ARG A C 1
ATOM 674 O O . ARG A 1 80 ? 41.125 18.672 9.117 1 77.88 80 ARG A O 1
ATOM 681 N N . LEU A 1 81 ? 39.781 20.031 10.266 1 79.25 81 LEU A N 1
ATOM 682 C CA . LEU A 1 81 ? 38.594 19.375 9.742 1 79.25 81 LEU A CA 1
ATOM 683 C C . LEU A 1 81 ? 38.469 19.609 8.242 1 79.25 81 LEU A C 1
ATOM 685 O O . LEU A 1 81 ? 38.062 18.719 7.5 1 79.25 81 LEU A O 1
ATOM 689 N N . ARG A 1 82 ? 38.875 20.812 7.863 1 76.5 82 ARG A N 1
ATOM 690 C CA . ARG A 1 82 ? 38.844 21.141 6.441 1 76.5 82 ARG A CA 1
ATOM 691 C C . ARG A 1 82 ? 39.812 20.266 5.656 1 76.5 82 ARG A C 1
ATOM 693 O O . ARG A 1 82 ? 39.531 19.938 4.496 1 76.5 82 ARG A O 1
ATOM 700 N N . GLN A 1 83 ? 40.938 20 6.301 1 70.56 83 GLN A N 1
ATOM 701 C CA . GLN A 1 83 ? 41.938 19.172 5.68 1 70.56 83 GLN A CA 1
ATOM 702 C C . GLN A 1 83 ? 41.594 17.688 5.816 1 70.56 83 GLN A C 1
ATOM 704 O O . GLN A 1 83 ? 42.344 16.828 5.359 1 70.56 83 GLN A O 1
ATOM 709 N N . GLY A 1 84 ? 40.469 17.484 6.383 1 65.5 84 GLY A N 1
ATOM 710 C CA . GLY A 1 84 ? 40 16.109 6.512 1 65.5 84 GLY A CA 1
ATOM 711 C C . GLY A 1 84 ? 40.5 15.422 7.766 1 65.5 84 GLY A C 1
ATOM 712 O O . GLY A 1 84 ? 40.344 14.203 7.914 1 65.5 84 GLY A O 1
ATOM 713 N N . GLU A 1 85 ? 41.25 16.031 8.539 1 62 85 GLU A N 1
ATOM 714 C CA . GLU A 1 85 ? 41.781 15.461 9.789 1 62 85 GLU A CA 1
ATOM 715 C C . GLU A 1 85 ? 40.75 15.594 10.914 1 62 85 GLU A C 1
ATOM 717 O O . GLU A 1 85 ? 40.562 16.672 11.469 1 62 85 GLU A O 1
ATOM 722 N N . VAL A 1 86 ? 39.875 14.82 11.039 1 57.94 86 VAL A N 1
ATOM 723 C CA . VAL A 1 86 ? 38.875 14.828 12.125 1 57.94 86 VAL A CA 1
ATOM 724 C C . VAL A 1 86 ? 39.562 14.375 13.422 1 57.94 86 VAL A C 1
ATOM 726 O O . VAL A 1 86 ? 40.156 13.305 13.469 1 57.94 86 VAL A O 1
ATOM 729 N N . PRO A 1 87 ? 39.875 15.266 14.312 1 52.47 87 PRO A N 1
ATOM 730 C CA . PRO A 1 87 ? 40.469 14.789 15.562 1 52.47 87 PRO A CA 1
ATOM 731 C C . PRO A 1 87 ? 39.844 13.477 16.047 1 52.47 87 PRO A C 1
ATOM 733 O O . PRO A 1 87 ? 38.719 13.164 15.695 1 52.47 87 PRO A O 1
ATOM 736 N N . GLU A 1 88 ? 40.688 12.672 16.688 1 45.47 88 GLU A N 1
ATOM 737 C CA . GLU A 1 88 ? 40.406 11.352 17.219 1 45.47 88 GLU A CA 1
ATOM 738 C C . GLU A 1 88 ? 39.031 11.336 17.891 1 45.47 88 GLU A C 1
ATOM 740 O O . GLU A 1 88 ? 38.906 11.508 19.094 1 45.47 88 GLU A O 1
ATOM 745 N N . VAL A 1 89 ? 38.156 12.242 17.766 1 48.44 89 VAL A N 1
ATOM 746 C CA . VAL A 1 89 ? 36.812 12 18.234 1 48.44 89 VAL A CA 1
ATOM 747 C C . VAL A 1 89 ? 36.375 10.578 17.891 1 48.44 89 VAL A C 1
ATOM 749 O O . VAL A 1 89 ? 36.781 10.039 16.844 1 48.44 89 VAL A O 1
ATOM 752 N N . ALA A 1 90 ? 36.031 9.844 18.844 1 51.22 90 ALA A N 1
ATOM 753 C CA . ALA A 1 90 ? 35.812 8.406 18.812 1 51.22 90 ALA A CA 1
ATOM 754 C C . ALA A 1 90 ? 35.062 7.988 17.547 1 51.22 90 ALA A C 1
ATOM 756 O O . ALA A 1 90 ? 33.906 8.328 17.359 1 51.22 90 ALA A O 1
ATOM 757 N N . GLN A 1 91 ? 35.719 7.957 16.453 1 61.31 91 GLN A N 1
ATOM 758 C CA . GLN A 1 91 ? 35.188 7.367 15.219 1 61.31 91 GLN A CA 1
ATOM 759 C C . GLN A 1 91 ? 34.281 6.184 15.523 1 61.31 91 GLN A C 1
ATOM 761 O O . GLN A 1 91 ? 34.531 5.402 16.438 1 61.31 91 GLN A O 1
ATOM 766 N N . LEU A 1 92 ? 33.031 6.375 15.094 1 74.44 92 LEU A N 1
ATOM 767 C CA . LEU A 1 92 ? 32.094 5.281 15.312 1 74.44 92 LEU A CA 1
ATOM 768 C C . LEU A 1 92 ? 32.656 3.959 14.828 1 74.44 92 LEU A C 1
ATOM 770 O O . LEU A 1 92 ? 33.344 3.912 13.797 1 74.44 92 LEU A O 1
ATOM 774 N N . THR A 1 93 ? 32.594 3.037 15.719 1 82.75 93 THR A N 1
ATOM 775 C CA . THR A 1 93 ? 32.938 1.686 15.297 1 82.75 93 THR A CA 1
ATOM 776 C C . THR A 1 93 ? 32.031 1.212 14.172 1 82.75 93 THR A C 1
ATOM 778 O O . THR A 1 93 ? 30.984 1.793 13.938 1 82.75 93 THR A O 1
ATOM 781 N N . PRO A 1 94 ? 32.531 0.29 13.406 1 84.81 94 PRO A N 1
ATOM 782 C CA . PRO A 1 94 ? 31.656 -0.256 12.359 1 84.81 94 PRO A CA 1
ATOM 783 C C . PRO A 1 94 ? 30.297 -0.717 12.898 1 84.81 94 PRO A C 1
ATOM 785 O O . PRO A 1 94 ? 29.281 -0.581 12.211 1 84.81 94 PRO A O 1
ATOM 788 N N . GLU A 1 95 ? 30.344 -1.171 14.07 1 88.44 95 GLU A N 1
ATOM 789 C CA . GLU A 1 95 ? 29.094 -1.608 14.688 1 88.44 95 GLU A CA 1
ATOM 790 C C . GLU A 1 95 ? 28.188 -0.421 15.008 1 88.44 95 GLU A C 1
ATOM 792 O O . GLU A 1 95 ? 26.969 -0.498 14.828 1 88.44 95 GLU A O 1
ATOM 797 N N . GLU A 1 96 ? 28.875 0.571 15.453 1 89.19 96 GLU A N 1
ATOM 798 C CA . GLU A 1 96 ? 28.125 1.776 15.766 1 89.19 96 GLU A CA 1
ATOM 799 C C . GLU A 1 96 ? 27.578 2.426 14.492 1 89.19 96 GLU A C 1
ATOM 801 O O . GLU A 1 96 ? 26.469 2.959 14.492 1 89.19 96 GLU A O 1
ATOM 806 N N . ARG A 1 97 ? 28.359 2.344 13.492 1 88.88 97 ARG A N 1
ATOM 807 C CA . ARG A 1 97 ? 27.906 2.885 12.211 1 88.88 97 ARG A CA 1
ATOM 808 C C . ARG A 1 97 ? 26.719 2.104 11.68 1 88.88 97 ARG A C 1
ATOM 810 O O . ARG A 1 97 ? 25.766 2.691 11.148 1 88.88 97 ARG A O 1
ATOM 817 N N . ALA A 1 98 ? 26.812 0.85 11.797 1 93.12 98 ALA A N 1
ATOM 818 C CA . ALA A 1 98 ? 25.703 -0.003 11.367 1 93.12 98 ALA A CA 1
ATOM 819 C C . ALA A 1 98 ? 24.453 0.281 12.188 1 93.12 98 ALA A C 1
ATOM 821 O O . ALA A 1 98 ? 23.344 0.3 11.656 1 93.12 98 ALA A O 1
ATOM 822 N N . ALA A 1 99 ? 24.641 0.483 13.461 1 93.38 99 ALA A N 1
ATOM 823 C CA . ALA A 1 99 ? 23.516 0.795 14.336 1 93.38 99 ALA A CA 1
ATOM 824 C C . ALA A 1 99 ? 22.875 2.125 13.945 1 93.38 99 ALA A C 1
ATOM 826 O O . ALA A 1 99 ? 21.641 2.254 13.953 1 93.38 99 ALA A O 1
ATOM 827 N N . ARG A 1 100 ? 23.719 3.059 13.688 1 92.75 100 ARG A N 1
ATOM 828 C CA . ARG A 1 100 ? 23.219 4.367 13.273 1 92.75 100 ARG A CA 1
ATOM 829 C C . ARG A 1 100 ? 22.453 4.27 11.961 1 92.75 100 ARG A C 1
ATOM 831 O O . ARG A 1 100 ? 21.406 4.906 11.797 1 92.75 100 ARG A O 1
ATOM 838 N N . ALA A 1 101 ? 22.984 3.502 11.039 1 95.12 101 ALA A N 1
ATOM 839 C CA . ALA A 1 101 ? 22.297 3.277 9.773 1 95.12 101 ALA A CA 1
ATOM 840 C C . ALA A 1 101 ? 20.922 2.645 10 1 95.12 101 ALA A C 1
ATOM 842 O O . ALA A 1 101 ? 19.938 3.027 9.359 1 95.12 101 ALA A O 1
ATOM 843 N N . GLY A 1 102 ? 20.891 1.684 10.883 1 96.31 102 GLY A N 1
ATOM 844 C CA . GLY A 1 102 ? 19.625 1.054 11.219 1 96.31 102 GLY A CA 1
ATOM 845 C C . GLY A 1 102 ? 18.609 2.023 11.781 1 96.31 102 GLY A C 1
ATOM 846 O O . GLY A 1 102 ? 17.422 1.975 11.422 1 96.31 102 GLY A O 1
ATOM 847 N N . LEU A 1 103 ? 19.047 2.906 12.656 1 95.94 103 LEU A N 1
ATOM 848 C CA . LEU A 1 103 ? 18.172 3.918 13.25 1 95.94 103 LEU A CA 1
ATOM 849 C C . LEU A 1 103 ? 17.672 4.891 12.18 1 95.94 103 LEU A C 1
ATOM 851 O O . LEU A 1 103 ? 16.5 5.254 12.172 1 95.94 103 LEU A O 1
ATOM 855 N N . GLY A 1 104 ? 18.609 5.289 11.359 1 96 104 GLY A N 1
ATOM 856 C CA . GLY A 1 104 ? 18.219 6.176 10.273 1 96 104 GLY A CA 1
ATOM 857 C C . GLY A 1 104 ? 17.188 5.566 9.344 1 96 104 GLY A C 1
ATOM 858 O O . GLY A 1 104 ? 16.25 6.242 8.922 1 96 104 GLY A O 1
ATOM 859 N N . LEU A 1 105 ? 17.375 4.309 9.008 1 96.81 105 LEU A N 1
ATOM 860 C CA . LEU A 1 105 ? 16.438 3.605 8.148 1 96.81 105 LEU A CA 1
ATOM 861 C C . LEU A 1 105 ? 15.078 3.455 8.836 1 96.81 105 LEU A C 1
ATOM 863 O O . LEU A 1 105 ? 14.031 3.625 8.203 1 96.81 105 LEU A O 1
ATOM 867 N N . ALA A 1 106 ? 15.094 3.117 10.086 1 96.81 106 ALA A N 1
ATOM 868 C CA . ALA A 1 106 ? 13.844 2.994 10.844 1 96.81 106 ALA A CA 1
ATOM 869 C C . ALA A 1 106 ? 13.07 4.309 10.844 1 96.81 106 ALA A C 1
ATOM 871 O O . ALA A 1 106 ? 11.852 4.316 10.695 1 96.81 106 ALA A O 1
ATOM 872 N N . ARG A 1 107 ? 13.711 5.41 11.023 1 96.25 107 ARG A N 1
ATOM 873 C CA . ARG A 1 107 ? 13.078 6.727 10.992 1 96.25 107 ARG A CA 1
ATOM 874 C C . ARG A 1 107 ? 12.461 7 9.625 1 96.25 107 ARG A C 1
ATOM 876 O O . ARG A 1 107 ? 11.344 7.508 9.539 1 96.25 107 ARG A O 1
ATOM 883 N N . LEU A 1 108 ? 13.273 6.68 8.617 1 95.62 108 LEU A N 1
ATOM 884 C CA . LEU A 1 108 ? 12.781 6.902 7.262 1 95.62 108 LEU A CA 1
ATOM 885 C C . LEU A 1 108 ? 11.531 6.066 6.992 1 95.62 108 LEU A C 1
ATOM 887 O O . LEU A 1 108 ? 10.57 6.555 6.387 1 95.62 108 LEU A O 1
ATOM 891 N N . LEU A 1 109 ? 11.555 4.801 7.398 1 95.38 109 LEU A N 1
ATOM 892 C CA . LEU A 1 109 ? 10.383 3.938 7.254 1 95.38 109 LEU A CA 1
ATOM 893 C C . LEU A 1 109 ? 9.18 4.523 7.98 1 95.38 109 LEU A C 1
ATOM 895 O O . LEU A 1 109 ? 8.07 4.547 7.441 1 95.38 109 LEU A O 1
ATOM 899 N N . ALA A 1 110 ? 9.383 5.02 9.141 1 94.56 110 ALA A N 1
ATOM 900 C CA . ALA A 1 110 ? 8.312 5.637 9.93 1 94.56 110 ALA A CA 1
ATOM 901 C C . ALA A 1 110 ? 7.773 6.879 9.227 1 94.56 110 ALA A C 1
ATOM 903 O O . ALA A 1 110 ? 6.559 7.074 9.148 1 94.56 110 ALA A O 1
ATOM 904 N N . LEU A 1 111 ? 8.656 7.715 8.742 1 94 111 LEU A N 1
ATOM 905 C CA . LEU A 1 111 ? 8.273 8.953 8.07 1 94 111 LEU A CA 1
ATOM 906 C C . LEU A 1 111 ? 7.434 8.672 6.832 1 94 111 LEU A C 1
ATOM 908 O O . LEU A 1 111 ? 6.527 9.438 6.496 1 94 111 LEU A O 1
ATOM 912 N N . LYS A 1 112 ? 7.785 7.578 6.203 1 91.5 112 LYS A N 1
ATOM 913 C CA . LYS A 1 112 ? 7.09 7.234 4.969 1 91.5 112 LYS A CA 1
ATOM 914 C C . LYS A 1 112 ? 5.879 6.352 5.246 1 91.5 112 LYS A C 1
ATOM 916 O O . LYS A 1 112 ? 5.195 5.918 4.316 1 91.5 112 LYS A O 1
ATOM 921 N N . GLY A 1 113 ? 5.633 6.105 6.461 1 89 113 GLY A N 1
ATOM 922 C CA . GLY A 1 113 ? 4.469 5.324 6.852 1 89 113 GLY A CA 1
ATOM 923 C C . GLY A 1 113 ? 4.516 3.895 6.352 1 89 113 GLY A C 1
ATOM 924 O O . GLY A 1 113 ? 3.494 3.34 5.941 1 89 113 GLY A O 1
ATOM 925 N N . ARG A 1 114 ? 5.707 3.346 6.305 1 89.88 114 ARG A N 1
ATOM 926 C CA . ARG A 1 114 ? 5.859 1.973 5.84 1 89.88 114 ARG A CA 1
ATOM 927 C C . ARG A 1 114 ? 5.645 0.979 6.977 1 89.88 114 ARG A C 1
ATOM 929 O O . ARG A 1 114 ? 6.016 1.248 8.117 1 89.88 114 ARG A O 1
ATOM 936 N N . GLY A 1 115 ? 5.078 -0.204 6.68 1 84.62 115 GLY A N 1
ATOM 937 C CA . GLY A 1 115 ? 4.848 -1.232 7.684 1 84.62 115 GLY A CA 1
ATOM 938 C C . GLY A 1 115 ? 6.133 -1.813 8.25 1 84.62 115 GLY A C 1
ATOM 939 O O . GLY A 1 115 ? 7.203 -1.644 7.664 1 84.62 115 GLY A O 1
ATOM 940 N N . TRP A 1 116 ? 5.98 -2.516 9.352 1 85.31 116 TRP A N 1
ATOM 941 C CA . TRP A 1 116 ? 7.133 -3.051 10.07 1 85.31 116 TRP A CA 1
ATOM 942 C C . TRP A 1 116 ? 7.832 -4.129 9.25 1 85.31 116 TRP A C 1
ATOM 944 O O . TRP A 1 116 ? 9.023 -4.391 9.445 1 85.31 116 TRP A O 1
ATOM 954 N N . GLY A 1 117 ? 7.148 -4.711 8.391 1 85.12 117 GLY A N 1
ATOM 955 C CA . GLY A 1 117 ? 7.707 -5.785 7.59 1 85.12 117 GLY A CA 1
ATOM 956 C C . GLY A 1 117 ? 8.469 -5.289 6.371 1 85.12 117 GLY A C 1
ATOM 957 O O . GLY A 1 117 ? 9.109 -6.074 5.676 1 85.12 117 GLY A O 1
ATOM 958 N N . GLU A 1 118 ? 8.453 -4.031 6.094 1 91.62 118 GLU A N 1
ATOM 959 C CA . GLU A 1 118 ? 9.078 -3.447 4.906 1 91.62 118 GLU A CA 1
ATOM 960 C C . GLU A 1 118 ? 10.602 -3.482 5.012 1 91.62 118 GLU A C 1
ATOM 962 O O . GLU A 1 118 ? 11.305 -3.309 4.012 1 91.62 118 GLU A O 1
ATOM 967 N N . GLY A 1 119 ? 11.102 -3.771 6.18 1 94.19 119 GLY A N 1
ATOM 968 C CA . GLY A 1 119 ? 12.539 -3.836 6.379 1 94.19 119 GLY A CA 1
ATOM 969 C C . GLY A 1 119 ? 13.211 -4.895 5.527 1 94.19 119 GLY A C 1
ATOM 970 O O . GLY A 1 119 ? 14.32 -4.691 5.035 1 94.19 119 GLY A O 1
ATOM 971 N N . ASP A 1 120 ? 12.539 -5.953 5.352 1 92.88 120 ASP A N 1
ATOM 972 C CA . ASP A 1 120 ? 13.07 -7.035 4.527 1 92.88 120 ASP A CA 1
ATOM 973 C C . ASP A 1 120 ? 13.227 -6.594 3.072 1 92.88 120 ASP A C 1
ATOM 975 O O . ASP A 1 120 ? 14.234 -6.883 2.436 1 92.88 120 ASP A O 1
ATOM 979 N N . PHE A 1 121 ? 12.281 -6 2.586 1 94.56 121 PHE A N 1
ATOM 980 C CA . PHE A 1 121 ? 12.32 -5.488 1.223 1 94.56 121 PHE A CA 1
ATOM 981 C C . PHE A 1 121 ? 13.484 -4.516 1.043 1 94.56 121 PHE A C 1
ATOM 983 O O . PHE A 1 121 ? 14.219 -4.594 0.057 1 94.56 121 PHE A O 1
ATOM 990 N N . VAL A 1 122 ? 13.594 -3.58 1.971 1 96.38 122 VAL A N 1
ATOM 991 C CA . VAL A 1 122 ? 14.664 -2.592 1.924 1 96.38 122 VAL A CA 1
ATOM 992 C C . VAL A 1 122 ? 16.016 -3.295 1.953 1 96.38 122 VAL A C 1
ATOM 994 O O . VAL A 1 122 ? 16.922 -2.945 1.192 1 96.38 122 VAL A O 1
ATOM 997 N N . THR A 1 123 ? 16.156 -4.254 2.795 1 96.19 123 THR A N 1
ATOM 998 C CA . THR A 1 123 ? 17.391 -5.016 2.906 1 96.19 123 THR A CA 1
ATOM 999 C C . THR A 1 123 ? 17.719 -5.711 1.586 1 96.19 123 THR A C 1
ATOM 1001 O O . THR A 1 123 ? 18.875 -5.719 1.155 1 96.19 123 THR A O 1
ATOM 1004 N N . GLN A 1 124 ? 16.75 -6.242 0.946 1 94.56 124 GLN A N 1
ATOM 1005 C CA . GLN A 1 124 ? 16.938 -6.902 -0.341 1 94.56 124 GLN A CA 1
ATOM 1006 C C . GLN A 1 124 ? 17.406 -5.91 -1.399 1 94.56 124 GLN A C 1
ATOM 1008 O O . GLN A 1 124 ? 18.281 -6.227 -2.207 1 94.56 124 GLN A O 1
ATOM 1013 N N . CYS A 1 125 ? 16.812 -4.781 -1.436 1 95.94 125 CYS A N 1
ATOM 1014 C CA . CYS A 1 125 ? 17.219 -3.758 -2.389 1 95.94 125 CYS A CA 1
ATOM 1015 C C . CYS A 1 125 ? 18.688 -3.365 -2.182 1 95.94 125 CYS A C 1
ATOM 1017 O O . CYS A 1 125 ? 19.438 -3.256 -3.146 1 95.94 125 CYS A O 1
ATOM 1019 N N . MET A 1 126 ? 19.078 -3.164 -0.952 1 96 126 MET A N 1
ATOM 1020 C CA . MET A 1 126 ? 20.453 -2.789 -0.638 1 96 126 MET A CA 1
ATOM 1021 C C . MET A 1 126 ? 21.422 -3.896 -1.036 1 96 126 MET A C 1
ATOM 1023 O O . MET A 1 126 ? 22.516 -3.623 -1.546 1 96 126 MET A O 1
ATOM 1027 N N . GLU A 1 127 ? 20.969 -5.09 -0.794 1 93.44 127 GLU A N 1
ATOM 1028 C CA . GLU A 1 127 ? 21.797 -6.234 -1.147 1 93.44 127 GLU A CA 1
ATOM 1029 C C . GLU A 1 127 ? 22.031 -6.312 -2.654 1 93.44 127 GLU A C 1
ATOM 1031 O O . GLU A 1 127 ? 23.156 -6.523 -3.113 1 93.44 127 GLU A O 1
ATOM 1036 N N . VAL A 1 128 ? 20.953 -6.172 -3.404 1 92.19 128 VAL A N 1
ATOM 1037 C CA . VAL A 1 128 ? 21.031 -6.207 -4.859 1 92.19 128 VAL A CA 1
ATOM 1038 C C . VAL A 1 128 ? 21.984 -5.117 -5.352 1 92.19 128 VAL A C 1
ATOM 1040 O O . VAL A 1 128 ? 22.828 -5.367 -6.215 1 92.19 128 VAL A O 1
ATOM 1043 N N . MET A 1 129 ? 21.891 -3.928 -4.816 1 94.75 129 MET A N 1
ATOM 1044 C CA . MET A 1 129 ? 22.734 -2.803 -5.211 1 94.75 129 MET A CA 1
ATOM 1045 C C . MET A 1 129 ? 24.188 -3.061 -4.852 1 94.75 129 MET A C 1
ATOM 1047 O O . MET A 1 129 ? 25.078 -2.918 -5.695 1 94.75 129 MET A O 1
ATOM 1051 N N . LEU A 1 130 ? 24.469 -3.506 -3.635 1 92.62 130 LEU A N 1
ATOM 1052 C CA . LEU A 1 130 ? 25.828 -3.686 -3.156 1 92.62 130 LEU A CA 1
ATOM 1053 C C . LEU A 1 130 ? 26.531 -4.816 -3.91 1 92.62 130 LEU A C 1
ATOM 1055 O O . LEU A 1 130 ? 27.719 -4.711 -4.234 1 92.62 130 LEU A O 1
ATOM 1059 N N . ARG A 1 131 ? 25.781 -5.824 -4.199 1 88.06 131 ARG A N 1
ATOM 1060 C CA . ARG A 1 131 ? 26.375 -6.977 -4.879 1 88.06 131 ARG A CA 1
ATOM 1061 C C . ARG A 1 131 ? 26.938 -6.578 -6.238 1 88.06 131 ARG A C 1
ATOM 1063 O O . ARG A 1 131 ? 27.938 -7.148 -6.695 1 88.06 131 ARG A O 1
ATOM 1070 N N . ASP A 1 132 ? 26.406 -5.555 -6.844 1 88.5 132 ASP A N 1
ATOM 1071 C CA . ASP A 1 132 ? 26.844 -5.148 -8.172 1 88.5 132 ASP A CA 1
ATOM 1072 C C . ASP A 1 132 ? 27.844 -3.994 -8.086 1 88.5 132 ASP A C 1
ATOM 1074 O O . ASP A 1 132 ? 28.891 -4.023 -8.727 1 88.5 132 ASP A O 1
ATOM 1078 N N . VAL A 1 133 ? 27.609 -3.025 -7.254 1 90.19 133 VAL A N 1
ATOM 1079 C CA . VAL A 1 133 ? 28.406 -1.8 -7.285 1 90.19 133 VAL A CA 1
ATOM 1080 C C . VAL A 1 133 ? 29.562 -1.907 -6.289 1 90.19 133 VAL A C 1
ATOM 1082 O O . VAL A 1 133 ? 30.656 -1.382 -6.535 1 90.19 133 VAL A O 1
ATOM 1085 N N . LEU A 1 134 ? 29.312 -2.492 -5.121 1 90.19 134 LEU A N 1
ATOM 1086 C CA . LEU A 1 134 ? 30.344 -2.656 -4.09 1 90.19 134 LEU A CA 1
ATOM 1087 C C . LEU A 1 134 ? 30.328 -4.074 -3.527 1 90.19 134 LEU A C 1
ATOM 1089 O O . LEU A 1 134 ? 30.078 -4.27 -2.334 1 90.19 134 LEU A O 1
ATOM 1093 N N . PRO A 1 135 ? 30.766 -5.02 -4.32 1 85 135 PRO A N 1
ATOM 1094 C CA . PRO A 1 135 ? 30.641 -6.422 -3.914 1 85 135 PRO A CA 1
ATOM 1095 C C . PRO A 1 135 ? 31.469 -6.75 -2.67 1 85 135 PRO A C 1
ATOM 1097 O O . PRO A 1 135 ? 31.078 -7.625 -1.885 1 85 135 PRO A O 1
ATOM 1100 N N . ASP A 1 136 ? 32.5 -6.012 -2.379 1 83.38 136 ASP A N 1
ATOM 1101 C CA . ASP A 1 136 ? 33.375 -6.293 -1.255 1 83.38 136 ASP A CA 1
ATOM 1102 C C . ASP A 1 136 ? 32.781 -5.793 0.058 1 83.38 136 ASP A C 1
ATOM 1104 O O . ASP A 1 136 ? 33.25 -6.152 1.139 1 83.38 136 ASP A O 1
ATOM 1108 N N . HIS A 1 137 ? 31.781 -5.051 -0.09 1 89.25 137 HIS A N 1
ATOM 1109 C CA . HIS A 1 137 ? 31.234 -4.426 1.11 1 89.25 137 HIS A CA 1
ATOM 1110 C C . HIS A 1 137 ? 29.828 -4.941 1.417 1 89.25 137 HIS A C 1
ATOM 1112 O O . HIS A 1 137 ? 29.109 -4.336 2.201 1 89.25 137 HIS A O 1
ATOM 1118 N N . VAL A 1 138 ? 29.391 -6.043 0.904 1 88.44 138 VAL A N 1
ATOM 1119 C CA . VAL A 1 138 ? 28.047 -6.574 1.083 1 88.44 138 VAL A CA 1
ATOM 1120 C C . VAL A 1 138 ? 27.844 -6.977 2.541 1 88.44 138 VAL A C 1
ATOM 1122 O O . VAL A 1 138 ? 26.719 -6.887 3.064 1 88.44 138 VAL A O 1
ATOM 1125 N N . SER A 1 139 ? 28.891 -7.309 3.24 1 88.69 139 SER A N 1
ATOM 1126 C CA . SER A 1 139 ? 28.812 -7.816 4.605 1 88.69 139 SER A CA 1
ATOM 1127 C C . SER A 1 139 ? 28.391 -6.727 5.578 1 88.69 139 SER A C 1
ATOM 1129 O O . SER A 1 139 ? 28 -7.016 6.711 1 88.69 139 SER A O 1
ATOM 1131 N N . VAL A 1 140 ? 28.453 -5.516 5.121 1 90.31 140 VAL A N 1
ATOM 1132 C CA . VAL A 1 140 ? 28.047 -4.406 5.98 1 90.31 140 VAL A CA 1
ATOM 1133 C C . VAL A 1 140 ? 26.578 -4.562 6.355 1 90.31 140 VAL A C 1
ATOM 1135 O O . VAL A 1 140 ? 26.156 -4.137 7.438 1 90.31 140 VAL A O 1
ATOM 1138 N N . LEU A 1 141 ? 25.781 -5.254 5.516 1 93.31 141 LEU A N 1
ATOM 1139 C CA . LEU A 1 141 ? 24.344 -5.418 5.727 1 93.31 141 LEU A CA 1
ATOM 1140 C C . LEU A 1 141 ? 24.078 -6.355 6.895 1 93.31 141 LEU A C 1
ATOM 1142 O O . LEU A 1 141 ? 22.984 -6.312 7.488 1 93.31 141 LEU A O 1
ATOM 1146 N N . ASP A 1 142 ? 25.078 -7.137 7.191 1 90.5 142 ASP A N 1
ATOM 1147 C CA . ASP A 1 142 ? 24.906 -8.086 8.289 1 90.5 142 ASP A CA 1
ATOM 1148 C C . ASP A 1 142 ? 24.766 -7.359 9.625 1 90.5 142 ASP A C 1
ATOM 1150 O O . ASP A 1 142 ? 24.156 -7.883 10.562 1 90.5 142 ASP A O 1
ATOM 1154 N N . GLY A 1 143 ? 25.281 -6.191 9.672 1 91.81 143 GLY A N 1
ATOM 1155 C CA . GLY A 1 143 ? 25.219 -5.418 10.906 1 91.81 143 GLY A CA 1
ATOM 1156 C C . GLY A 1 143 ? 23.969 -4.578 11.023 1 91.81 143 GLY A C 1
ATOM 1157 O O . GLY A 1 143 ? 23.703 -3.986 12.07 1 91.81 143 GLY A O 1
ATOM 1158 N N . ILE A 1 144 ? 23.188 -4.566 10 1 95.44 144 ILE A N 1
ATOM 1159 C CA . ILE A 1 144 ? 21.984 -3.734 9.984 1 95.44 144 ILE A CA 1
ATOM 1160 C C . ILE A 1 144 ? 20.75 -4.617 10.047 1 95.44 144 ILE A C 1
ATOM 1162 O O . ILE A 1 144 ? 20.297 -5.148 9.031 1 95.44 144 ILE A O 1
ATOM 1166 N N . ASP A 1 145 ? 20.219 -4.75 11.188 1 94.31 145 ASP A N 1
ATOM 1167 C CA . ASP A 1 145 ? 19.016 -5.559 11.383 1 94.31 145 ASP A CA 1
ATOM 1168 C C . ASP A 1 145 ? 17.75 -4.719 11.203 1 94.31 145 ASP A C 1
ATOM 1170 O O . ASP A 1 145 ? 17.531 -3.762 11.953 1 94.31 145 ASP A O 1
ATOM 1174 N N . LEU A 1 146 ? 16.969 -5.047 10.273 1 95.56 146 LEU A N 1
ATOM 1175 C CA . LEU A 1 146 ? 15.719 -4.336 10.016 1 95.56 146 LEU A CA 1
ATOM 1176 C C . LEU A 1 146 ? 14.516 -5.258 10.195 1 95.56 146 LEU A C 1
ATOM 1178 O O . LEU A 1 146 ? 13.508 -5.117 9.5 1 95.56 146 LEU A O 1
ATOM 1182 N N . SER A 1 147 ? 14.641 -6.191 11.07 1 94.38 147 SER A N 1
ATOM 1183 C CA . SER A 1 147 ? 13.508 -7.035 11.422 1 94.38 147 SER A CA 1
ATOM 1184 C C . SER A 1 147 ? 12.391 -6.219 12.062 1 94.38 147 SER A C 1
ATOM 1186 O O . SER A 1 147 ? 12.633 -5.145 12.617 1 94.38 147 SER A O 1
ATOM 1188 N N . PRO A 1 148 ? 11.172 -6.676 11.969 1 93.25 148 PRO A N 1
ATOM 1189 C CA . PRO A 1 148 ? 10.039 -5.91 12.508 1 93.25 148 PRO A CA 1
ATOM 1190 C C . PRO A 1 148 ? 10.203 -5.57 13.984 1 93.25 148 PRO A C 1
ATOM 1192 O O . PRO A 1 148 ? 9.914 -4.445 14.398 1 93.25 148 PRO A O 1
ATOM 1195 N N . GLU A 1 149 ? 10.688 -6.48 14.773 1 93.06 149 GLU A N 1
ATOM 1196 C CA . GLU A 1 149 ? 10.82 -6.273 16.203 1 93.06 149 GLU A CA 1
ATOM 1197 C C . GLU A 1 149 ? 11.852 -5.188 16.516 1 93.06 149 GLU A C 1
ATOM 1199 O O . GLU A 1 149 ? 11.602 -4.301 17.328 1 93.06 149 GLU A O 1
ATOM 1204 N N . ILE A 1 150 ? 12.922 -5.297 15.875 1 94.88 150 ILE A N 1
ATOM 1205 C CA . ILE A 1 150 ? 14.008 -4.348 16.125 1 94.88 150 ILE A CA 1
ATOM 1206 C C . ILE A 1 150 ? 13.617 -2.973 15.586 1 94.88 150 ILE A C 1
ATOM 1208 O O . ILE A 1 150 ? 13.891 -1.952 16.219 1 94.88 150 ILE A O 1
ATOM 1212 N N . THR A 1 151 ? 13.039 -2.945 14.422 1 95.06 151 THR A N 1
ATOM 1213 C CA . THR A 1 151 ? 12.602 -1.688 13.828 1 95.06 151 THR A CA 1
ATOM 1214 C C . THR A 1 151 ? 11.578 -0.994 14.719 1 95.06 151 THR A C 1
ATOM 1216 O O . THR A 1 151 ? 11.641 0.221 14.922 1 95.06 151 THR A O 1
ATOM 1219 N N . ARG A 1 152 ? 10.68 -1.729 15.328 1 93.69 152 ARG A N 1
ATOM 1220 C CA . ARG A 1 152 ? 9.688 -1.186 16.25 1 93.69 152 ARG A CA 1
ATOM 1221 C C . ARG A 1 152 ? 10.359 -0.562 17.469 1 93.69 152 ARG A C 1
ATOM 1223 O O . ARG A 1 152 ? 9.977 0.521 17.922 1 93.69 152 ARG A O 1
ATOM 1230 N N . GLN A 1 153 ? 11.273 -1.297 17.922 1 95.12 153 GLN A N 1
ATOM 1231 C CA . GLN A 1 153 ? 11.984 -0.818 19.109 1 95.12 153 GLN A CA 1
ATOM 1232 C C . GLN A 1 153 ? 12.773 0.448 18.797 1 95.12 153 GLN A C 1
ATOM 1234 O O . GLN A 1 153 ? 12.82 1.371 19.625 1 95.12 153 GLN A O 1
ATOM 1239 N N . ARG A 1 154 ? 13.414 0.497 17.719 1 95.88 154 ARG A N 1
ATOM 1240 C CA . ARG A 1 154 ? 14.172 1.676 17.328 1 95.88 154 ARG A CA 1
ATOM 1241 C C . ARG A 1 154 ? 13.266 2.898 17.203 1 95.88 154 ARG A C 1
ATOM 1243 O O . ARG A 1 154 ? 13.648 3.998 17.609 1 95.88 154 ARG A O 1
ATOM 1250 N N . VAL A 1 155 ? 12.086 2.711 16.641 1 96.38 155 VAL A N 1
ATOM 1251 C CA . VAL A 1 155 ? 11.125 3.805 16.5 1 96.38 155 VAL A CA 1
ATOM 1252 C C . VAL A 1 155 ? 10.719 4.324 17.875 1 96.38 155 VAL A C 1
ATOM 1254 O O . VAL A 1 155 ? 10.617 5.535 18.078 1 96.38 155 VAL A O 1
ATOM 1257 N N . LEU A 1 156 ? 10.531 3.416 18.812 1 96.62 156 LEU A N 1
ATOM 1258 C CA . LEU A 1 156 ? 10.195 3.816 20.172 1 96.62 156 LEU A CA 1
ATOM 1259 C C . LEU A 1 156 ? 11.352 4.57 20.812 1 96.62 156 LEU A C 1
ATOM 1261 O O . LEU A 1 156 ? 11.141 5.547 21.531 1 96.62 156 LEU A O 1
ATOM 1265 N N . ASN A 1 157 ? 12.555 4.082 20.562 1 96.19 157 ASN A N 1
ATOM 1266 C CA . ASN A 1 157 ? 13.734 4.758 21.109 1 96.19 157 ASN A CA 1
ATOM 1267 C C . ASN A 1 157 ? 13.867 6.176 20.562 1 96.19 157 ASN A C 1
ATOM 1269 O O . ASN A 1 157 ? 14.227 7.098 21.297 1 96.19 157 ASN A O 1
ATOM 1273 N N . ILE A 1 158 ? 13.633 6.332 19.328 1 96.69 158 ILE A N 1
ATOM 1274 C CA . ILE A 1 158 ? 13.68 7.652 18.703 1 96.69 158 ILE A CA 1
ATOM 1275 C C . ILE A 1 158 ? 12.625 8.555 19.344 1 96.69 158 ILE A C 1
ATOM 1277 O O . ILE A 1 158 ? 12.898 9.719 19.656 1 96.69 158 ILE A O 1
ATOM 1281 N N . ASP A 1 159 ? 11.469 8.016 19.5 1 96.75 159 ASP A N 1
ATOM 1282 C CA . ASP A 1 159 ? 10.391 8.758 20.141 1 96.75 159 ASP A CA 1
ATOM 1283 C C . ASP A 1 159 ? 10.797 9.227 21.531 1 96.75 159 ASP A C 1
ATOM 1285 O O . ASP A 1 159 ? 10.578 10.391 21.891 1 96.75 159 ASP A O 1
ATOM 1289 N N . LYS A 1 160 ? 11.352 8.312 22.297 1 95.88 160 LYS A N 1
ATOM 1290 C CA . LYS A 1 160 ? 11.773 8.648 23.641 1 95.88 160 LYS A CA 1
ATOM 1291 C C . LYS A 1 160 ? 12.82 9.766 23.625 1 95.88 160 LYS A C 1
ATOM 1293 O O . LYS A 1 160 ? 12.781 10.672 24.469 1 95.88 160 LYS A O 1
ATOM 1298 N N . ASN A 1 161 ? 13.727 9.672 22.719 1 95.06 161 ASN A N 1
ATOM 1299 C CA . ASN A 1 161 ? 14.75 10.703 22.578 1 95.06 161 ASN A CA 1
ATOM 1300 C C . ASN A 1 161 ? 14.141 12.055 22.219 1 95.06 161 ASN A C 1
ATOM 1302 O O . ASN A 1 161 ? 14.477 13.07 22.844 1 95.06 161 ASN A O 1
ATOM 1306 N N . LEU A 1 162 ? 13.242 12.078 21.297 1 95.75 162 LEU A N 1
ATOM 1307 C CA . LEU A 1 162 ? 12.594 13.312 20.875 1 95.75 162 LEU A CA 1
ATOM 1308 C C . LEU A 1 162 ? 11.75 13.906 21.984 1 95.75 162 LEU A C 1
ATOM 1310 O O . LEU A 1 162 ? 11.758 15.125 22.203 1 95.75 162 LEU A O 1
ATOM 1314 N N . ARG A 1 163 ? 11.055 13.07 22.688 1 95.5 163 ARG A N 1
ATOM 1315 C CA . ARG A 1 163 ? 10.219 13.508 23.797 1 95.5 163 ARG A CA 1
ATOM 1316 C C . ARG A 1 163 ? 11.07 14.117 24.906 1 95.5 163 ARG A C 1
ATOM 1318 O O . ARG A 1 163 ? 10.719 15.164 25.453 1 95.5 163 ARG A O 1
ATOM 1325 N N . SER A 1 164 ? 12.133 13.484 25.172 1 93.94 164 SER A N 1
ATOM 1326 C CA . SER A 1 164 ? 13.031 13.992 26.203 1 93.94 164 SER A CA 1
ATOM 1327 C C . SER A 1 164 ? 13.586 15.359 25.828 1 93.94 164 SER A C 1
ATOM 1329 O O . SER A 1 164 ? 13.727 16.234 26.688 1 93.94 164 SER A O 1
ATOM 1331 N N . GLN A 1 165 ? 13.906 15.508 24.609 1 92.88 165 GLN A N 1
ATOM 1332 C CA . GLN A 1 165 ? 14.406 16.797 24.141 1 92.88 165 GLN A CA 1
ATOM 1333 C C . GLN A 1 165 ? 13.328 17.875 24.234 1 92.88 165 GLN A C 1
ATOM 1335 O O . GLN A 1 165 ? 13.617 19.016 24.609 1 92.88 165 GLN A O 1
ATOM 1340 N N . LEU A 1 166 ? 12.172 17.516 23.906 1 95.38 166 LEU A N 1
ATOM 1341 C CA . LEU A 1 166 ? 11.07 18.453 24.031 1 95.38 166 LEU A CA 1
ATOM 1342 C C . LEU A 1 166 ? 10.883 18.891 25.484 1 95.38 166 LEU A C 1
ATOM 1344 O O . LEU A 1 166 ? 10.719 20.078 25.766 1 95.38 166 LEU A O 1
ATOM 1348 N N . PHE A 1 167 ? 10.945 17.969 26.375 1 95.12 167 PHE A N 1
ATOM 1349 C CA . PHE A 1 167 ? 10.742 18.266 27.781 1 95.12 167 PHE A CA 1
ATOM 1350 C C . PHE A 1 167 ? 11.867 19.141 28.328 1 95.12 167 PHE A C 1
ATOM 1352 O O . PHE A 1 167 ? 11.633 20.016 29.156 1 95.12 167 PHE A O 1
ATOM 1359 N N . ASP A 1 168 ? 12.953 18.891 27.828 1 92.06 168 ASP A N 1
ATOM 1360 C CA . ASP A 1 168 ? 14.086 19.719 28.234 1 92.06 168 ASP A CA 1
ATOM 1361 C C . ASP A 1 168 ? 13.922 21.156 27.719 1 92.06 168 ASP A C 1
ATOM 1363 O O . ASP A 1 168 ? 14.219 22.109 28.438 1 92.06 168 ASP A O 1
ATOM 1367 N N . ARG A 1 169 ? 13.469 21.297 26.562 1 91.56 169 ARG A N 1
ATOM 1368 C CA . ARG A 1 169 ? 13.25 22.609 25.984 1 91.56 169 ARG A CA 1
ATOM 1369 C C . ARG A 1 169 ? 12.07 23.328 26.656 1 91.56 169 ARG A C 1
ATOM 1371 O O . ARG A 1 169 ? 12.07 24.547 26.781 1 91.56 169 ARG A O 1
ATOM 1378 N N . ALA A 1 170 ? 11.102 22.562 27.016 1 94.88 170 ALA A N 1
ATOM 1379 C CA . ALA A 1 170 ? 9.883 23.094 27.594 1 94.88 170 ALA A CA 1
ATOM 1380 C C . ALA A 1 170 ? 10.172 23.797 28.922 1 94.88 170 ALA A C 1
ATOM 1382 O O . ALA A 1 170 ? 9.453 24.719 29.312 1 94.88 170 ALA A O 1
ATOM 1383 N N . LYS A 1 171 ? 11.242 23.422 29.547 1 91.19 171 LYS A N 1
ATOM 1384 C CA . LYS A 1 171 ? 11.633 24.047 30.812 1 91.19 171 LYS A CA 1
ATOM 1385 C C . LYS A 1 171 ? 11.945 25.531 30.609 1 91.19 171 LYS A C 1
ATOM 1387 O O . LYS A 1 171 ? 11.789 26.344 31.531 1 91.19 171 LYS A O 1
ATOM 1392 N N . ASP A 1 172 ? 12.273 25.875 29.469 1 90.88 172 ASP A N 1
ATOM 1393 C CA . ASP A 1 172 ? 12.703 27.234 29.172 1 90.88 172 ASP A CA 1
ATOM 1394 C C . ASP A 1 172 ? 11.586 28.031 28.531 1 90.88 172 ASP A C 1
ATOM 1396 O O . ASP A 1 172 ? 11.781 29.188 28.141 1 90.88 172 ASP A O 1
ATOM 1400 N N . PHE A 1 173 ? 10.438 27.5 28.453 1 94.44 173 PHE A N 1
ATOM 1401 C CA . PHE A 1 173 ? 9.336 28.234 27.844 1 94.44 173 PHE A CA 1
ATOM 1402 C C . PHE A 1 173 ? 8.867 29.375 28.734 1 94.44 173 PHE A C 1
ATOM 1404 O O . PHE A 1 173 ? 8.617 29.172 29.922 1 94.44 173 PHE A O 1
ATOM 1411 N N . LYS A 1 174 ? 8.766 30.5 28.156 1 91.62 174 LYS A N 1
ATOM 1412 C CA . LYS A 1 174 ? 8.188 31.656 28.859 1 91.62 174 LYS A CA 1
ATOM 1413 C C . LYS A 1 174 ? 6.668 31.672 28.703 1 91.62 174 LYS A C 1
ATOM 1415 O O . LYS A 1 174 ? 5.961 32.219 29.562 1 91.62 174 LYS A O 1
ATOM 1420 N N . ALA A 1 175 ? 6.258 31.203 27.578 1 92.75 175 ALA A N 1
ATOM 1421 C CA . ALA A 1 175 ? 4.836 31.094 27.266 1 92.75 175 ALA A CA 1
ATOM 1422 C C . ALA A 1 175 ? 4.566 29.891 26.359 1 92.75 175 ALA A C 1
ATOM 1424 O O . ALA A 1 175 ? 5.449 29.469 25.609 1 92.75 175 ALA A O 1
ATOM 1425 N N . TYR A 1 176 ? 3.355 29.328 26.469 1 95.81 176 TYR A N 1
ATOM 1426 C CA . TYR A 1 176 ? 3.014 28.234 25.562 1 95.81 176 TYR A CA 1
ATOM 1427 C C . TYR A 1 176 ? 1.508 28.156 25.344 1 95.81 176 TYR A C 1
ATOM 1429 O O . TYR A 1 176 ? 0.734 28.766 26.078 1 95.81 176 TYR A O 1
ATOM 1437 N N . SER A 1 177 ? 1.105 27.547 24.297 1 95.88 177 SER A N 1
ATOM 1438 C CA . SER A 1 177 ? -0.284 27.281 23.953 1 95.88 177 SER A CA 1
ATOM 1439 C C . SER A 1 177 ? -0.463 25.844 23.484 1 95.88 177 SER A C 1
ATOM 1441 O O . SER A 1 177 ? 0.515 25.156 23.172 1 95.88 177 SER A O 1
ATOM 1443 N N . LEU A 1 178 ? -1.724 25.359 23.547 1 95.75 178 LEU A N 1
ATOM 1444 C CA . LEU A 1 178 ? -2.035 24 23.109 1 95.75 178 LEU A CA 1
ATOM 1445 C C . LEU A 1 178 ? -3.006 24.016 21.922 1 95.75 178 LEU A C 1
ATOM 1447 O O . LEU A 1 178 ? -3.785 24.953 21.781 1 95.75 178 LEU A O 1
ATOM 1451 N N . ALA A 1 179 ? -2.863 23.125 21.141 1 94 179 ALA A N 1
ATOM 1452 C CA . ALA A 1 179 ? -3.842 22.844 20.094 1 94 179 ALA A CA 1
ATOM 1453 C C . ALA A 1 179 ? -4.371 21.422 20.219 1 94 179 ALA A C 1
ATOM 1455 O O . ALA A 1 179 ? -3.594 20.453 20.266 1 94 179 ALA A O 1
ATOM 1456 N N . LEU A 1 180 ? -5.676 21.266 20.297 1 91.38 180 LEU A N 1
ATOM 1457 C CA . LEU A 1 180 ? -6.336 19.969 20.438 1 91.38 180 LEU A CA 1
ATOM 1458 C C . LEU A 1 180 ? -7.09 19.609 19.172 1 91.38 180 LEU A C 1
ATOM 1460 O O . LEU A 1 180 ? -7.949 20.359 18.719 1 91.38 180 LEU A O 1
ATOM 1464 N N . ASP A 1 181 ? -6.773 18.5 18.625 1 87.12 181 ASP A N 1
ATOM 1465 C CA . ASP A 1 181 ? -7.426 18.047 17.406 1 87.12 181 ASP A CA 1
ATOM 1466 C C . ASP A 1 181 ? -7.98 16.641 17.578 1 87.12 181 ASP A C 1
ATOM 1468 O O . ASP A 1 181 ? -7.227 15.664 17.578 1 87.12 181 ASP A O 1
ATOM 1472 N N . ASP A 1 182 ? -9.242 16.484 17.688 1 79.44 182 ASP A N 1
ATOM 1473 C CA . ASP A 1 182 ? -9.875 15.18 17.844 1 79.44 182 ASP A CA 1
ATOM 1474 C C . ASP A 1 182 ? -10.477 14.688 16.531 1 79.44 182 ASP A C 1
ATOM 1476 O O . ASP A 1 182 ? -11.211 13.695 16.516 1 79.44 182 ASP A O 1
ATOM 1480 N N . GLN A 1 183 ? -10.359 15.438 15.414 1 64.38 183 GLN A N 1
ATOM 1481 C CA . GLN A 1 183 ? -10.992 15.07 14.156 1 64.38 183 GLN A CA 1
ATOM 1482 C C . GLN A 1 183 ? -10.023 14.281 13.266 1 64.38 183 GLN A C 1
ATOM 1484 O O . GLN A 1 183 ? -10.43 13.742 12.234 1 64.38 183 GLN A O 1
ATOM 1489 N N . ALA A 1 184 ? -8.742 14.508 13.469 1 53.81 184 ALA A N 1
ATOM 1490 C CA . ALA A 1 184 ? -7.82 13.938 12.492 1 53.81 184 ALA A CA 1
ATOM 1491 C C . ALA A 1 184 ? -8.094 12.445 12.289 1 53.81 184 ALA A C 1
ATOM 1493 O O . ALA A 1 184 ? -7.93 11.93 11.18 1 53.81 184 ALA A O 1
ATOM 1494 N N . PHE A 1 185 ? -8.359 11.703 13.43 1 50.41 185 PHE A N 1
ATOM 1495 C CA . PHE A 1 185 ? -8.273 10.25 13.422 1 50.41 185 PHE A CA 1
ATOM 1496 C C . PHE A 1 185 ? -9.633 9.625 13.133 1 50.41 185 PHE A C 1
ATOM 1498 O O . PHE A 1 185 ? -9.977 8.578 13.688 1 50.41 185 PHE A O 1
ATOM 1505 N N . VAL A 1 186 ? -10.344 10.391 12.43 1 48.09 186 VAL A N 1
ATOM 1506 C CA . VAL A 1 186 ? -11.719 9.898 12.336 1 48.09 186 VAL A CA 1
ATOM 1507 C C . VAL A 1 186 ? -11.719 8.453 11.844 1 48.09 186 VAL A C 1
ATOM 1509 O O . VAL A 1 186 ? -12.492 7.625 12.336 1 48.09 186 VAL A O 1
ATOM 1512 N N . ALA A 1 187 ? -11.023 8.242 10.859 1 46.91 187 ALA A N 1
ATOM 1513 C CA . ALA A 1 187 ? -11.109 6.832 10.469 1 46.91 187 ALA A CA 1
ATOM 1514 C C . ALA A 1 187 ? -10.555 5.926 11.562 1 46.91 187 ALA A C 1
ATOM 1516 O O . ALA A 1 187 ? -10.969 4.77 11.688 1 46.91 187 ALA A O 1
ATOM 1517 N N . TYR A 1 188 ? -9.547 6.594 12.336 1 50.84 188 TYR A N 1
ATOM 1518 C CA . TYR A 1 188 ? -8.898 5.809 13.383 1 50.84 188 TYR A CA 1
ATOM 1519 C C . TYR A 1 188 ? -9.633 5.957 14.711 1 50.84 188 TYR A C 1
ATOM 1521 O O . TYR A 1 188 ? -10.438 6.875 14.883 1 50.84 188 TYR A O 1
ATOM 1529 N N . GLU A 1 189 ? -9.492 5.043 15.68 1 56.03 189 GLU A N 1
ATOM 1530 C CA . GLU A 1 189 ? -9.969 4.758 17.031 1 56.03 189 GLU A CA 1
ATOM 1531 C C . GLU A 1 189 ? -9.914 6.008 17.906 1 56.03 189 GLU A C 1
ATOM 1533 O O . GLU A 1 189 ? -9.391 5.969 19.016 1 56.03 189 GLU A O 1
ATOM 1538 N N . ASN A 1 190 ? -10.727 7.074 17.578 1 70.75 190 ASN A N 1
ATOM 1539 C CA . ASN A 1 190 ? -11.062 8.148 18.516 1 70.75 190 ASN A CA 1
ATOM 1540 C C . ASN A 1 190 ? -9.828 8.641 19.266 1 70.75 190 ASN A C 1
ATOM 1542 O O . ASN A 1 190 ? -9.648 8.312 20.438 1 70.75 190 ASN A O 1
ATOM 1546 N N . TYR A 1 191 ? -8.891 9.297 18.625 1 81 191 TYR A N 1
ATOM 1547 C CA . TYR A 1 191 ? -7.734 9.859 19.297 1 81 191 TYR A CA 1
ATOM 1548 C C . TYR A 1 191 ? -7.789 11.383 19.312 1 81 191 TYR A C 1
ATOM 1550 O O . TYR A 1 191 ? -8.359 11.992 18.406 1 81 191 TYR A O 1
ATOM 1558 N N . LEU A 1 192 ? -7.242 11.875 20.344 1 88.75 192 LEU A N 1
ATOM 1559 C CA . LEU A 1 192 ? -7.02 13.312 20.453 1 88.75 192 LEU A CA 1
ATOM 1560 C C . LEU A 1 192 ? -5.535 13.648 20.344 1 88.75 192 LEU A C 1
ATOM 1562 O O . LEU A 1 192 ? -4.715 13.133 21.109 1 88.75 192 LEU A O 1
ATOM 1566 N N . LEU A 1 193 ? -5.242 14.438 19.297 1 91.44 193 LEU A N 1
ATOM 1567 C CA . LEU A 1 193 ? -3.875 14.938 19.172 1 91.44 193 LEU A CA 1
ATOM 1568 C C . LEU A 1 193 ? -3.699 16.234 19.969 1 91.44 193 LEU A C 1
ATOM 1570 O O . LEU A 1 193 ? -4.516 17.156 19.844 1 91.44 193 LEU A O 1
ATOM 1574 N N . VAL A 1 194 ? -2.695 16.25 20.766 1 94.69 194 VAL A N 1
ATOM 1575 C CA . VAL A 1 194 ? -2.396 17.438 21.547 1 94.69 194 VAL A CA 1
ATOM 1576 C C . VAL A 1 194 ? -1.053 18.016 21.125 1 94.69 194 VAL A C 1
ATOM 1578 O O . VAL A 1 194 ? -0.007 17.391 21.312 1 94.69 194 VAL A O 1
ATOM 1581 N N . PHE A 1 195 ? -1.094 19.203 20.594 1 96 195 PHE A N 1
ATOM 1582 C CA . PHE A 1 195 ? 0.122 19.891 20.156 1 96 195 PHE A CA 1
ATOM 1583 C C . PHE A 1 195 ? 0.475 21.016 21.109 1 96 195 PHE A C 1
ATOM 1585 O O . PHE A 1 195 ? -0.403 21.578 21.781 1 96 195 PHE A O 1
ATOM 1592 N N . ILE A 1 196 ? 1.74 21.328 21.156 1 96.81 196 ILE A N 1
ATOM 1593 C CA . ILE A 1 196 ? 2.209 22.422 22.016 1 96.81 196 ILE A CA 1
ATOM 1594 C C . ILE A 1 196 ? 3.033 23.406 21.172 1 96.81 196 ILE A C 1
ATOM 1596 O O . ILE A 1 196 ? 3.768 23 20.281 1 96.81 196 ILE A O 1
ATOM 1600 N N . ARG A 1 197 ? 2.797 24.578 21.359 1 95.69 197 ARG A N 1
ATOM 1601 C CA . ARG A 1 197 ? 3.604 25.672 20.812 1 95.69 197 ARG A CA 1
ATOM 1602 C C . ARG A 1 197 ? 4.227 26.5 21.938 1 95.69 197 ARG A C 1
ATOM 1604 O O . ARG A 1 197 ? 3.516 27.172 22.688 1 95.69 197 ARG A O 1
ATOM 1611 N N . GLY A 1 198 ? 5.578 26.422 22.062 1 94.88 198 GLY A N 1
ATOM 1612 C CA . GLY A 1 198 ? 6.289 27.109 23.125 1 94.88 198 GLY A CA 1
ATOM 1613 C C . GLY A 1 198 ? 7.273 28.141 22.609 1 94.88 198 GLY A C 1
ATOM 1614 O O . GLY A 1 198 ? 7.785 28.016 21.5 1 94.88 198 GLY A O 1
ATOM 1615 N N . VAL A 1 199 ? 7.398 29.156 23.5 1 93.12 199 VAL A N 1
ATOM 1616 C CA . VAL A 1 199 ? 8.328 30.234 23.172 1 93.12 199 VAL A CA 1
ATOM 1617 C C . VAL A 1 199 ? 9.281 30.469 24.344 1 93.12 199 VAL A C 1
ATOM 1619 O O . VAL A 1 199 ? 8.859 30.5 25.5 1 93.12 199 VAL A O 1
ATOM 1622 N N . ASN A 1 200 ? 10.547 30.547 23.969 1 90.62 200 ASN A N 1
ATOM 1623 C CA . ASN A 1 200 ? 11.516 30.812 25.031 1 90.62 200 ASN A CA 1
ATOM 1624 C C . ASN A 1 200 ? 11.82 32.312 25.156 1 90.62 200 ASN A C 1
ATOM 1626 O O . ASN A 1 200 ? 11.148 33.125 24.531 1 90.62 200 ASN A O 1
ATOM 1630 N N . GLN A 1 201 ? 12.773 32.594 25.969 1 83.94 201 GLN A N 1
ATOM 1631 C CA . GLN A 1 201 ? 13.109 34 26.281 1 83.94 201 GLN A CA 1
ATOM 1632 C C . GLN A 1 201 ? 13.664 34.719 25.062 1 83.94 201 GLN A C 1
ATOM 1634 O O . GLN A 1 201 ? 13.523 35.938 24.938 1 83.94 201 GLN A O 1
ATOM 1639 N N . GLU A 1 202 ? 14.227 33.969 24.172 1 82.69 202 GLU A N 1
ATOM 1640 C CA . GLU A 1 202 ? 14.812 34.531 22.969 1 82.69 202 GLU A CA 1
ATOM 1641 C C . GLU A 1 202 ? 13.805 34.594 21.828 1 82.69 202 GLU A C 1
ATOM 1643 O O . GLU A 1 202 ? 14.156 34.875 20.688 1 82.69 202 GLU A O 1
ATOM 1648 N N . LEU A 1 203 ? 12.578 34.281 22.125 1 86.69 203 LEU A N 1
ATOM 1649 C CA . LEU A 1 203 ? 11.461 34.312 21.188 1 86.69 203 LEU A CA 1
ATOM 1650 C C . LEU A 1 203 ? 11.633 33.25 20.109 1 86.69 203 LEU A C 1
ATOM 1652 O O . LEU A 1 203 ? 11.219 33.438 18.969 1 86.69 203 LEU A O 1
ATOM 1656 N N . GLU A 1 204 ? 12.328 32.219 20.469 1 84.62 204 GLU A N 1
ATOM 1657 C CA . GLU A 1 204 ? 12.359 31.047 19.609 1 84.62 204 GLU A CA 1
ATOM 1658 C C . GLU A 1 204 ? 11.102 30.203 19.797 1 84.62 204 GLU A C 1
ATOM 1660 O O . GLU A 1 204 ? 10.773 29.797 20.906 1 84.62 204 GLU A O 1
ATOM 1665 N N . VAL A 1 205 ? 10.492 30 18.688 1 89.31 205 VAL A N 1
ATOM 1666 C CA . VAL A 1 205 ? 9.219 29.297 18.75 1 89.31 205 VAL A CA 1
ATOM 1667 C C . VAL A 1 205 ? 9.445 27.812 18.422 1 89.31 205 VAL A C 1
ATOM 1669 O O . VAL A 1 205 ? 10.227 27.484 17.531 1 89.31 205 VAL A O 1
ATOM 1672 N N . GLN A 1 206 ? 8.812 26.938 19.203 1 89.94 206 GLN A N 1
ATOM 1673 C CA . GLN A 1 206 ? 8.859 25.484 19 1 89.94 206 GLN A CA 1
ATOM 1674 C C . GLN A 1 206 ? 7.457 24.891 18.969 1 89.94 206 GLN A C 1
ATOM 1676 O O . GLN A 1 206 ? 6.656 25.141 19.875 1 89.94 206 GLN A O 1
ATOM 1681 N N . GLU A 1 207 ? 7.172 24.234 17.906 1 93.75 207 GLU A N 1
ATOM 1682 C CA . GLU A 1 207 ? 5.914 23.5 17.797 1 93.75 207 GLU A CA 1
ATOM 1683 C C . GLU A 1 207 ? 6.152 22 17.75 1 93.75 207 GLU A C 1
ATOM 1685 O O . GLU A 1 207 ? 6.977 21.516 16.969 1 93.75 207 GLU A O 1
ATOM 1690 N N . GLU A 1 208 ? 5.43 21.25 18.625 1 96.38 208 GLU A N 1
ATOM 1691 C CA . GLU A 1 208 ? 5.641 19.812 18.703 1 96.38 208 GLU A CA 1
ATOM 1692 C C . GLU A 1 208 ? 4.363 19.094 19.125 1 96.38 208 GLU A C 1
ATOM 1694 O O . GLU A 1 208 ? 3.436 19.703 19.641 1 96.38 208 GLU A O 1
ATOM 1699 N N . LEU A 1 209 ? 4.359 17.828 18.859 1 96.62 209 LEU A N 1
ATOM 1700 C CA . LEU A 1 209 ? 3.338 16.953 19.406 1 96.62 209 LEU A CA 1
ATOM 1701 C C . LEU A 1 209 ? 3.625 16.641 20.875 1 96.62 209 LEU A C 1
ATOM 1703 O O . LEU A 1 209 ? 4.672 16.078 21.203 1 96.62 209 LEU A O 1
ATOM 1707 N N . LEU A 1 210 ? 2.725 17.047 21.688 1 96.88 210 LEU A N 1
ATOM 1708 C CA . LEU A 1 210 ? 2.895 16.797 23.109 1 96.88 210 LEU A CA 1
ATOM 1709 C C . LEU A 1 210 ? 2.504 15.359 23.469 1 96.88 210 LEU A C 1
ATOM 1711 O O . LEU A 1 210 ? 3.26 14.648 24.141 1 96.88 210 LEU A O 1
ATOM 1715 N N . THR A 1 211 ? 1.339 14.969 23.031 1 94.5 211 THR A N 1
ATOM 1716 C CA . THR A 1 211 ? 0.864 13.617 23.328 1 94.5 211 THR A CA 1
ATOM 1717 C C . THR A 1 211 ? -0.332 13.266 22.438 1 94.5 211 THR A C 1
ATOM 1719 O O . THR A 1 211 ? -0.821 14.102 21.688 1 94.5 211 THR A O 1
ATOM 1722 N N . ILE A 1 212 ? -0.658 12.016 22.438 1 91.5 212 ILE A N 1
ATOM 1723 C CA . ILE A 1 212 ? -1.862 11.477 21.812 1 91.5 212 ILE A CA 1
ATOM 1724 C C . ILE A 1 212 ? -2.699 10.742 22.859 1 91.5 212 ILE A C 1
ATOM 1726 O O . ILE A 1 212 ? -2.174 9.938 23.641 1 91.5 212 ILE A O 1
ATOM 1730 N N . ILE A 1 213 ? -3.961 11.07 22.891 1 89.25 213 ILE A N 1
ATOM 1731 C CA . ILE A 1 213 ? -4.832 10.477 23.891 1 89.25 213 ILE A CA 1
ATOM 1732 C C . ILE A 1 213 ? -5.879 9.602 23.219 1 89.25 213 ILE A C 1
ATOM 1734 O O . ILE A 1 213 ? -6.582 10.047 22.312 1 89.25 213 ILE A O 1
ATOM 1738 N N . ASN A 1 214 ? -5.914 8.367 23.625 1 81.81 214 ASN A N 1
ATOM 1739 C CA . ASN A 1 214 ? -6.945 7.453 23.156 1 81.81 214 ASN A CA 1
ATOM 1740 C C . ASN A 1 214 ? -8.297 7.746 23.797 1 81.81 214 ASN A C 1
ATOM 1742 O O . ASN A 1 214 ? -8.469 7.543 25 1 81.81 214 ASN A O 1
ATOM 1746 N N . LEU A 1 215 ? -9.242 8.141 23.078 1 78.75 215 LEU A N 1
ATOM 1747 C CA . LEU A 1 215 ? -10.523 8.617 23.594 1 78.75 215 LEU A CA 1
ATOM 1748 C C . LEU A 1 215 ? -11.445 7.445 23.922 1 78.75 215 LEU A C 1
ATOM 1750 O O . LEU A 1 215 ? -12.461 7.625 24.594 1 78.75 215 LEU A O 1
ATOM 1754 N N . THR A 1 216 ? -11.086 6.277 23.438 1 69.56 216 THR A N 1
ATOM 1755 C CA . THR A 1 216 ? -11.906 5.117 23.75 1 69.56 216 THR A CA 1
ATOM 1756 C C . THR A 1 216 ? -11.914 4.852 25.25 1 69.56 216 THR A C 1
ATOM 1758 O O . THR A 1 216 ? -12.906 4.352 25.797 1 69.56 216 THR A O 1
ATOM 1761 N N . HIS A 1 217 ? -10.875 5.312 25.906 1 63.69 217 HIS A N 1
ATOM 1762 C CA . HIS A 1 217 ? -10.758 5.07 27.344 1 63.69 217 HIS A CA 1
ATOM 1763 C C . HIS A 1 217 ? -11.117 6.316 28.141 1 63.69 217 HIS A C 1
ATOM 1765 O O . HIS A 1 217 ? -11.18 6.27 29.375 1 63.69 217 HIS A O 1
ATOM 1771 N N . HIS A 1 218 ? -11.312 7.348 27.469 1 64.12 218 HIS A N 1
ATOM 1772 C CA . HIS A 1 218 ? -11.531 8.633 28.125 1 64.12 218 HIS A CA 1
ATOM 1773 C C . HIS A 1 218 ? -12.828 9.281 27.656 1 64.12 218 HIS A C 1
ATOM 1775 O O . HIS A 1 218 ? -12.805 10.328 27 1 64.12 218 HIS A O 1
ATOM 1781 N N . PHE A 1 219 ? -13.844 8.836 28.156 1 66.44 219 PHE A N 1
ATOM 1782 C CA . PHE A 1 219 ? -15.141 9.258 27.641 1 66.44 219 PHE A CA 1
ATOM 1783 C C . PHE A 1 219 ? -15.57 10.57 28.281 1 66.44 219 PHE A C 1
ATOM 1785 O O . PHE A 1 219 ? -16.25 11.391 27.641 1 66.44 219 PHE A O 1
ATOM 1792 N N . SER A 1 220 ? -15.023 10.805 29.422 1 78.81 220 SER A N 1
ATOM 1793 C CA . SER A 1 220 ? -15.484 12 30.109 1 78.81 220 SER A CA 1
ATOM 1794 C C . SER A 1 220 ? -14.5 13.148 29.953 1 78.81 220 SER A C 1
ATOM 1796 O O . SER A 1 220 ? -13.305 12.93 29.734 1 78.81 220 SER A O 1
ATOM 1798 N N . VAL A 1 221 ? -15.008 14.336 30.047 1 83.31 221 VAL A N 1
ATOM 1799 C CA . VAL A 1 221 ? -14.203 15.547 29.953 1 83.31 221 VAL A CA 1
ATOM 1800 C C . VAL A 1 221 ? -13.188 15.578 31.094 1 83.31 221 VAL A C 1
ATOM 1802 O O . VAL A 1 221 ? -12.055 16.016 30.922 1 83.31 221 VAL A O 1
ATOM 1805 N N . GLY A 1 222 ? -13.641 15.055 32.188 1 83.94 222 GLY A N 1
ATOM 1806 C CA . GLY A 1 222 ? -12.742 14.992 33.312 1 83.94 222 GLY A CA 1
ATOM 1807 C C . GLY A 1 222 ? -11.539 14.094 33.062 1 83.94 222 GLY A C 1
ATOM 1808 O O . GLY A 1 222 ? -10.422 14.445 33.469 1 83.94 222 GLY A O 1
ATOM 1809 N N . ALA A 1 223 ? -11.805 12.992 32.531 1 86.69 223 ALA A N 1
ATOM 1810 C CA . ALA A 1 223 ? -10.719 12.062 32.219 1 86.69 223 ALA A CA 1
ATOM 1811 C C . ALA A 1 223 ? -9.773 12.641 31.188 1 86.69 223 ALA A C 1
ATOM 1813 O O . ALA A 1 223 ? -8.555 12.461 31.281 1 86.69 223 ALA A O 1
ATOM 1814 N N . LEU A 1 224 ? -10.359 13.281 30.297 1 88.69 224 LEU A N 1
ATOM 1815 C CA . LEU A 1 224 ? -9.562 13.922 29.25 1 88.69 224 LEU A CA 1
ATOM 1816 C C . LEU A 1 224 ? -8.672 15.016 29.844 1 88.69 224 LEU A C 1
ATOM 1818 O O . LEU A 1 224 ? -7.492 15.102 29.5 1 88.69 224 LEU A O 1
ATOM 1822 N N . MET A 1 225 ? -9.25 15.766 30.688 1 90.31 225 MET A N 1
ATOM 1823 C CA . MET A 1 225 ? -8.5 16.828 31.375 1 90.31 225 MET A CA 1
ATOM 1824 C C . MET A 1 225 ? -7.359 16.25 32.188 1 90.31 225 MET A C 1
ATOM 1826 O O . MET A 1 225 ? -6.25 16.781 32.188 1 90.31 225 MET A O 1
ATOM 1830 N N . ALA A 1 226 ? -7.656 15.203 32.812 1 91.06 226 ALA A N 1
ATOM 1831 C CA . ALA A 1 226 ? -6.637 14.555 33.625 1 91.06 226 ALA A CA 1
ATOM 1832 C C . ALA A 1 226 ? -5.465 14.086 32.781 1 91.06 226 ALA A C 1
ATOM 1834 O O . ALA A 1 226 ? -4.305 14.203 33.188 1 91.06 226 ALA A O 1
ATOM 1835 N N . ALA A 1 227 ? -5.793 13.562 31.656 1 91.94 227 ALA A N 1
ATOM 1836 C CA . ALA A 1 227 ? -4.754 13.07 30.766 1 91.94 227 ALA A CA 1
ATOM 1837 C C . ALA A 1 227 ? -3.881 14.211 30.25 1 91.94 227 ALA A C 1
ATOM 1839 O O . ALA A 1 227 ? -2.66 14.07 30.141 1 91.94 227 ALA A O 1
ATOM 1840 N N . ILE A 1 228 ? -4.484 15.297 29.953 1 93.44 228 ILE A N 1
ATOM 1841 C CA . ILE A 1 228 ? -3.754 16.453 29.453 1 93.44 228 ILE A CA 1
ATOM 1842 C C . ILE A 1 228 ? -2.885 17.031 30.562 1 93.44 228 ILE A C 1
ATOM 1844 O O . ILE A 1 228 ? -1.727 17.391 30.328 1 93.44 228 ILE A O 1
ATOM 1848 N N . LEU A 1 229 ? -3.422 17.094 31.734 1 93.62 229 LEU A N 1
ATOM 1849 C CA . LEU A 1 229 ? -2.68 17.625 32.875 1 93.62 229 LEU A CA 1
ATOM 1850 C C . LEU A 1 229 ? -1.464 16.766 33.188 1 93.62 229 LEU A C 1
ATOM 1852 O O . LEU A 1 229 ? -0.395 17.281 33.5 1 93.62 229 LEU A O 1
ATOM 1856 N N . GLU A 1 230 ? -1.697 15.531 33.062 1 94.06 230 GLU A N 1
ATOM 1857 C CA . GLU A 1 230 ? -0.583 14.617 33.281 1 94.06 230 GLU A CA 1
ATOM 1858 C C . GLU A 1 230 ? 0.53 14.844 32.25 1 94.06 230 GLU A C 1
ATOM 1860 O O . GLU A 1 230 ? 1.712 14.82 32.594 1 94.06 230 GLU A O 1
ATOM 1865 N N . ALA A 1 231 ? 0.134 15.016 31.031 1 94.38 231 ALA A N 1
ATOM 1866 C CA . ALA A 1 231 ? 1.111 15.266 29.984 1 94.38 231 ALA A CA 1
ATOM 1867 C C . ALA A 1 231 ? 1.869 16.562 30.234 1 94.38 231 ALA A C 1
ATOM 1869 O O . ALA A 1 231 ? 3.084 16.641 30.031 1 94.38 231 ALA A O 1
ATOM 1870 N N . LEU A 1 232 ? 1.185 17.625 30.703 1 95.25 232 LEU A N 1
ATOM 1871 C CA . LEU A 1 232 ? 1.801 18.906 31.016 1 95.25 232 LEU A CA 1
ATOM 1872 C C . LEU A 1 232 ? 2.758 18.781 32.188 1 95.25 232 LEU A C 1
ATOM 1874 O O . LEU A 1 232 ? 3.873 19.312 32.156 1 95.25 232 LEU A O 1
ATOM 1878 N N . GLN A 1 233 ? 2.326 18.062 33.125 1 94.19 233 GLN A N 1
ATOM 1879 C CA . GLN A 1 233 ? 3.154 17.875 34.312 1 94.19 233 GLN A CA 1
ATOM 1880 C C . GLN A 1 233 ? 4.445 17.141 33.969 1 94.19 233 GLN A C 1
ATOM 1882 O O . GLN A 1 233 ? 5.52 17.484 34.438 1 94.19 233 GLN A O 1
ATOM 1887 N N . THR A 1 234 ? 4.27 16.172 33.156 1 94.06 234 THR A N 1
ATOM 1888 C CA . THR A 1 234 ? 5.438 15.406 32.75 1 94.06 234 THR A CA 1
ATOM 1889 C C . THR A 1 234 ? 6.418 16.281 31.969 1 94.06 234 THR A C 1
ATOM 1891 O O . THR A 1 234 ? 7.633 16.078 32.062 1 94.06 234 THR A O 1
ATOM 1894 N N . ALA A 1 235 ? 5.895 17.234 31.25 1 94.88 235 ALA A N 1
ATOM 1895 C CA . ALA A 1 235 ? 6.727 18.156 30.469 1 94.88 235 ALA A CA 1
ATOM 1896 C C . ALA A 1 235 ? 7.238 19.297 31.328 1 94.88 235 ALA A C 1
ATOM 1898 O O . ALA A 1 235 ? 7.992 20.156 30.844 1 94.88 235 ALA A O 1
ATOM 1899 N N . GLY A 1 236 ? 6.824 19.359 32.562 1 93.12 236 GLY A N 1
ATOM 1900 C CA . GLY A 1 236 ? 7.238 20.422 33.469 1 93.12 236 GLY A CA 1
ATOM 1901 C C . GLY A 1 236 ? 6.504 21.719 33.219 1 93.12 236 GLY A C 1
ATOM 1902 O O . GLY A 1 236 ? 7.047 22.797 33.5 1 93.12 236 GLY A O 1
ATOM 1903 N N . LEU A 1 237 ? 5.332 21.641 32.688 1 94.25 237 LEU A N 1
ATOM 1904 C CA . LEU A 1 237 ? 4.547 22.828 32.406 1 94.25 237 LEU A CA 1
ATOM 1905 C C . LEU A 1 237 ? 3.322 22.922 33.312 1 94.25 237 LEU A C 1
ATOM 1907 O O . LEU A 1 237 ? 2.74 21.891 33.656 1 94.25 237 LEU A O 1
ATOM 1911 N N . SER A 1 238 ? 3.051 24.141 33.625 1 90.06 238 SER A N 1
ATOM 1912 C CA . SER A 1 238 ? 1.856 24.375 34.438 1 90.06 238 SER A CA 1
ATOM 1913 C C . SER A 1 238 ? 0.708 24.906 33.594 1 90.06 238 SER A C 1
ATOM 1915 O O . SER A 1 238 ? 0.923 25.703 32.656 1 90.06 238 SER A O 1
ATOM 1917 N N . LEU A 1 239 ? -0.45 24.5 33.938 1 88.94 239 LEU A N 1
ATOM 1918 C CA . LEU A 1 239 ? -1.641 24.906 33.188 1 88.94 239 LEU A CA 1
ATOM 1919 C C . LEU A 1 239 ? -1.852 26.422 33.312 1 88.94 239 LEU A C 1
ATOM 1921 O O . LEU A 1 239 ? -2.352 27.047 32.375 1 88.94 239 LEU A O 1
ATOM 1925 N N . GLN A 1 240 ? -1.428 27.031 34.312 1 83.94 240 GLN A N 1
ATOM 1926 C CA . GLN A 1 240 ? -1.642 28.453 34.594 1 83.94 240 GLN A CA 1
ATOM 1927 C C . GLN A 1 240 ? -0.82 29.328 33.656 1 83.94 240 GLN A C 1
ATOM 1929 O O . GLN A 1 240 ? -1.127 30.5 33.469 1 83.94 240 GLN A O 1
ATOM 1934 N N . ARG A 1 241 ? 0.119 28.75 33.031 1 85.19 241 ARG A N 1
ATOM 1935 C CA . ARG A 1 241 ? 0.979 29.516 32.125 1 85.19 241 ARG A CA 1
ATOM 1936 C C . ARG A 1 241 ? 0.484 29.422 30.703 1 85.19 241 ARG A C 1
ATOM 1938 O O . ARG A 1 241 ? 1.056 30.047 29.797 1 85.19 241 ARG A O 1
ATOM 1945 N N . MET A 1 242 ? -0.557 28.656 30.516 1 92.81 242 MET A N 1
ATOM 1946 C CA . MET A 1 242 ? -1.082 28.5 29.172 1 92.81 242 MET A CA 1
ATOM 1947 C C . MET A 1 242 ? -1.715 29.812 28.672 1 92.81 242 MET A C 1
ATOM 1949 O O . MET A 1 242 ? -2.506 30.422 29.391 1 92.81 242 MET A O 1
ATOM 1953 N N . VAL A 1 243 ? -1.374 30.203 27.531 1 92.44 243 VAL A N 1
ATOM 1954 C CA . VAL A 1 243 ? -1.84 31.469 26.984 1 92.44 243 VAL A CA 1
ATOM 1955 C C . VAL A 1 243 ? -3.037 31.234 26.062 1 92.44 243 VAL A C 1
ATOM 1957 O O . VAL A 1 243 ? -4.027 31.969 26.125 1 92.44 243 VAL A O 1
ATOM 1960 N N . GLY A 1 244 ? -2.877 30.25 25.234 1 93.38 244 GLY A N 1
ATOM 1961 C CA . GLY A 1 244 ? -3.912 30.016 24.25 1 93.38 244 GLY A CA 1
ATOM 1962 C C . GLY A 1 244 ? -4.281 28.547 24.109 1 93.38 244 GLY A C 1
ATOM 1963 O O . GLY A 1 244 ? -3.514 27.672 24.5 1 93.38 244 GLY A O 1
ATOM 1964 N N . LEU A 1 245 ? -5.488 28.297 23.531 1 93.44 245 LEU A N 1
ATOM 1965 C CA . LEU A 1 245 ? -6.02 26.969 23.281 1 93.44 245 LEU A CA 1
ATOM 1966 C C . LEU A 1 245 ? -6.789 26.922 21.969 1 93.44 245 LEU A C 1
ATOM 1968 O O . LEU A 1 245 ? -7.719 27.703 21.766 1 93.44 245 LEU A O 1
ATOM 1972 N N . THR A 1 246 ? -6.305 26.125 21.094 1 91.94 246 THR A N 1
ATOM 1973 C CA . THR A 1 246 ? -7.027 25.906 19.844 1 91.94 246 THR A CA 1
ATOM 1974 C C . THR A 1 246 ? -7.672 24.531 19.828 1 91.94 246 THR A C 1
ATOM 1976 O O . THR A 1 246 ? -7.066 23.547 20.266 1 91.94 246 THR A O 1
ATOM 1979 N N . THR A 1 247 ? -8.891 24.422 19.359 1 89 247 THR A N 1
ATOM 1980 C CA . THR A 1 247 ? -9.594 23.141 19.312 1 89 247 THR A CA 1
ATOM 1981 C C . THR A 1 247 ? -10.352 22.984 18 1 89 247 THR A C 1
ATOM 1983 O O . THR A 1 247 ? -10.359 23.891 17.172 1 89 247 THR A O 1
ATOM 1986 N N . THR A 1 248 ? -10.922 21.812 17.781 1 77.75 248 THR A N 1
ATOM 1987 C CA . THR A 1 248 ? -11.727 21.516 16.594 1 77.75 248 THR A CA 1
ATOM 1988 C C . THR A 1 248 ? -13.172 21.938 16.797 1 77.75 248 THR A C 1
ATOM 1990 O O . THR A 1 248 ? -13.992 21.844 15.883 1 77.75 248 THR A O 1
ATOM 1993 N N . HIS A 1 249 ? -13.539 22.5 17.906 1 67.38 249 HIS A N 1
ATOM 1994 C CA . HIS A 1 249 ? -14.859 23.031 18.234 1 67.38 249 HIS A CA 1
ATOM 1995 C C . HIS A 1 249 ? -15.922 21.938 18.172 1 67.38 249 HIS A C 1
ATOM 1997 O O . HIS A 1 249 ? -17.062 22.203 17.781 1 67.38 249 HIS A O 1
ATOM 2003 N N . THR A 1 250 ? -15.523 20.734 18.359 1 74.25 250 THR A N 1
ATOM 2004 C CA . THR A 1 250 ? -16.5 19.672 18.547 1 74.25 250 THR A CA 1
ATOM 2005 C C . THR A 1 250 ? -17.25 19.844 19.859 1 74.25 250 THR A C 1
ATOM 2007 O O . THR A 1 250 ? -16.828 20.625 20.719 1 74.25 250 THR A O 1
ATOM 2010 N N . LEU A 1 251 ? -18.297 19.172 19.969 1 73.44 251 LEU A N 1
ATOM 2011 C CA . LEU A 1 251 ? -19.109 19.297 21.188 1 73.44 251 LEU A CA 1
ATOM 2012 C C . LEU A 1 251 ? -18.297 18.906 22.422 1 73.44 251 LEU A C 1
ATOM 2014 O O . LEU A 1 251 ? -18.484 19.469 23.484 1 73.44 251 LEU A O 1
ATOM 2018 N N . ARG A 1 252 ? -17.453 18.016 22.234 1 77.94 252 ARG A N 1
ATOM 2019 C CA . ARG A 1 252 ? -16.578 17.594 23.328 1 77.94 252 ARG A CA 1
ATOM 2020 C C . ARG A 1 252 ? -15.664 18.734 23.766 1 77.94 252 ARG A C 1
ATOM 2022 O O . ARG A 1 252 ? -15.367 18.859 24.953 1 77.94 252 ARG A O 1
ATOM 2029 N N . MET A 1 253 ? -15.312 19.516 22.875 1 82.25 253 MET A N 1
ATOM 2030 C CA . MET A 1 253 ? -14.398 20.609 23.156 1 82.25 253 MET A CA 1
ATOM 2031 C C . MET A 1 253 ? -15.156 21.828 23.703 1 82.25 253 MET A C 1
ATOM 2033 O O . MET A 1 253 ? -14.719 22.438 24.672 1 82.25 253 MET A O 1
ATOM 2037 N N . ILE A 1 254 ? -16.328 22.188 23.078 1 77.94 254 ILE A N 1
ATOM 2038 C CA . ILE A 1 254 ? -16.906 23.484 23.391 1 77.94 254 ILE A CA 1
ATOM 2039 C C . ILE A 1 254 ? -18.281 23.312 24.031 1 77.94 254 ILE A C 1
ATOM 2041 O O . ILE A 1 254 ? -19.016 24.281 24.234 1 77.94 254 ILE A O 1
ATOM 2045 N N . GLY A 1 255 ? -18.672 22.219 24.406 1 70.5 255 GLY A N 1
ATOM 2046 C CA . GLY A 1 255 ? -19.969 22.094 25.047 1 70.5 255 GLY A CA 1
ATOM 2047 C C . GLY A 1 255 ? -20.172 23.078 26.188 1 70.5 255 GLY A C 1
ATOM 2048 O O . GLY A 1 255 ? -19.219 23.406 26.906 1 70.5 255 GLY A O 1
ATOM 2049 N N . GLU A 1 256 ? -21.203 23.984 26.203 1 60.25 256 GLU A N 1
ATOM 2050 C CA . GLU A 1 256 ? -21.453 25.125 27.078 1 60.25 256 GLU A CA 1
ATOM 2051 C C . GLU A 1 256 ? -21.109 24.797 28.531 1 60.25 256 GLU A C 1
ATOM 2053 O O . GLU A 1 256 ? -20.391 25.562 29.172 1 60.25 256 GLU A O 1
ATOM 2058 N N . ASN A 1 257 ? -21.734 23.859 29.062 1 62.53 257 ASN A N 1
ATOM 2059 C CA . ASN A 1 257 ? -21.5 23.641 30.484 1 62.53 257 ASN A CA 1
ATOM 2060 C C . ASN A 1 257 ? -20.656 22.406 30.75 1 62.53 257 ASN A C 1
ATOM 2062 O O . ASN A 1 257 ? -20.266 22.141 31.891 1 62.53 257 ASN A O 1
ATOM 2066 N N . SER A 1 258 ? -20.125 21.969 29.625 1 67.94 258 SER A N 1
ATOM 2067 C CA . SER A 1 258 ? -19.531 20.656 29.875 1 67.94 258 SER A CA 1
ATOM 2068 C C . SER A 1 258 ? -18.391 20.375 28.906 1 67.94 258 SER A C 1
ATOM 2070 O O . SER A 1 258 ? -17.859 19.266 28.891 1 67.94 258 SER A O 1
ATOM 2072 N N . GLY A 1 259 ? -17.953 21.484 28.312 1 82.75 259 GLY A N 1
ATOM 2073 C CA . GLY A 1 259 ? -16.906 21.203 27.344 1 82.75 259 GLY A CA 1
ATOM 2074 C C . GLY A 1 259 ? -15.516 21.297 27.938 1 82.75 259 GLY A C 1
ATOM 2075 O O . GLY A 1 259 ? -15.328 21.875 29.016 1 82.75 259 GLY A O 1
ATOM 2076 N N . LEU A 1 260 ? -14.586 20.75 27.328 1 87.62 260 LEU A N 1
ATOM 2077 C CA . LEU A 1 260 ? -13.203 20.719 27.797 1 87.62 260 LEU A CA 1
ATOM 2078 C C . LEU A 1 260 ? -12.633 22.125 27.922 1 87.62 260 LEU A C 1
ATOM 2080 O O . LEU A 1 260 ? -11.883 22.406 28.859 1 87.62 260 LEU A O 1
ATOM 2084 N N . VAL A 1 261 ? -13 23.047 27.078 1 88.62 261 VAL A N 1
ATOM 2085 C CA . VAL A 1 261 ? -12.492 24.406 27.062 1 88.62 261 VAL A CA 1
ATOM 2086 C C . VAL A 1 261 ? -12.922 25.141 28.344 1 88.62 261 VAL A C 1
ATOM 2088 O O . VAL A 1 261 ? -12.109 25.812 28.984 1 88.62 261 VAL A O 1
ATOM 2091 N N . SER A 1 262 ? -14.172 25 28.641 1 86.31 262 SER A N 1
ATOM 2092 C CA . SER A 1 262 ? -14.68 25.641 29.844 1 86.31 262 SER A CA 1
ATOM 2093 C C . SER A 1 262 ? -13.969 25.109 31.094 1 86.31 262 SER A C 1
ATOM 2095 O O . SER A 1 262 ? -13.625 25.891 31.984 1 86.31 262 SER A O 1
ATOM 2097 N N . TYR A 1 263 ? -13.758 23.906 31.094 1 85.75 263 TYR A N 1
ATOM 2098 C CA . TYR A 1 263 ? -13.078 23.281 32.219 1 85.75 263 TYR A CA 1
ATOM 2099 C C . TYR A 1 263 ? -11.641 23.766 32.344 1 85.75 263 TYR A C 1
ATOM 2101 O O . TYR A 1 263 ? -11.164 24.047 33.438 1 85.75 263 TYR A O 1
ATOM 2109 N N . MET A 1 264 ? -10.961 23.859 31.297 1 88 264 MET A N 1
ATOM 2110 C CA . MET A 1 264 ? -9.562 24.281 31.266 1 88 264 MET A CA 1
ATOM 2111 C C . MET A 1 264 ? -9.43 25.75 31.688 1 88 264 MET A C 1
ATOM 2113 O O . MET A 1 264 ? -8.5 26.109 32.406 1 88 264 MET A O 1
ATOM 2117 N N . ARG A 1 265 ? -10.344 26.531 31.234 1 85.75 265 ARG A N 1
ATOM 2118 C CA . ARG A 1 265 ? -10.344 27.953 31.578 1 85.75 265 ARG A CA 1
ATOM 2119 C C . ARG A 1 265 ? -10.547 28.156 33.062 1 85.75 265 ARG A C 1
ATOM 2121 O O . ARG A 1 265 ? -9.945 29.047 33.688 1 85.75 265 ARG A O 1
ATOM 2128 N N . GLU A 1 266 ? -11.352 27.328 33.594 1 82.94 266 GLU A N 1
ATOM 2129 C CA . GLU A 1 266 ? -11.633 27.422 35.031 1 82.94 266 GLU A CA 1
ATOM 2130 C C . GLU A 1 266 ? -10.414 27.047 35.844 1 82.94 266 GLU A C 1
ATOM 2132 O O . GLU A 1 266 ? -10.148 27.656 36.906 1 82.94 266 GLU A O 1
ATOM 2137 N N . LYS A 1 267 ? -9.758 26.172 35.344 1 82.56 267 LYS A N 1
ATOM 2138 C CA . LYS A 1 267 ? -8.617 25.656 36.094 1 82.56 267 LYS A CA 1
ATOM 2139 C C . LYS A 1 267 ? -7.371 26.5 35.844 1 82.56 267 LYS A C 1
ATOM 2141 O O . LYS A 1 267 ? -6.465 26.547 36.688 1 82.56 267 LYS A O 1
ATOM 2146 N N . ALA A 1 268 ? -7.324 27.078 34.688 1 80 268 ALA A N 1
ATOM 2147 C CA . ALA A 1 268 ? -6.145 27.859 34.312 1 80 268 ALA A CA 1
ATOM 2148 C C . ALA A 1 268 ? -6.191 29.266 34.906 1 80 268 ALA A C 1
ATOM 2150 O O . ALA A 1 268 ? -5.258 30.047 34.75 1 80 268 ALA A O 1
ATOM 2151 N N . VAL A 1 269 ? -7.129 29.609 35.688 1 73.25 269 VAL A N 1
ATOM 2152 C CA . VAL A 1 269 ? -7.277 30.969 36.219 1 73.25 269 VAL A CA 1
ATOM 2153 C C . VAL A 1 269 ? -6.082 31.297 37.125 1 73.25 269 VAL A C 1
ATOM 2155 O O . VAL A 1 269 ? -5.715 30.531 38 1 73.25 269 VAL A O 1
ATOM 2158 N N . SER A 1 270 ? -5.289 32.219 36.531 1 62.25 270 SER A N 1
ATOM 2159 C CA . SER A 1 270 ? -4.207 32.812 37.312 1 62.25 270 SER A CA 1
ATOM 2160 C C . SER A 1 270 ? -4.395 34.312 37.469 1 62.25 270 SER A C 1
ATOM 2162 O O . SER A 1 270 ? -4.934 34.969 36.562 1 62.25 270 SER A O 1
ATOM 2164 N N . PRO A 1 271 ? -4.383 34.938 38.688 1 54.03 271 PRO A N 1
ATOM 2165 C CA . PRO A 1 271 ? -4.664 36.344 38.938 1 54.03 271 PRO A CA 1
ATOM 2166 C C . PRO A 1 271 ? -4.008 37.25 37.906 1 54.03 271 PRO A C 1
ATOM 2168 O O . PRO A 1 271 ? -4.566 38.312 37.562 1 54.03 271 PRO A O 1
ATOM 2171 N N . ASN A 1 272 ? -2.857 36.969 37.406 1 51.78 272 ASN A N 1
ATOM 2172 C CA . ASN A 1 272 ? -2.121 37.938 36.625 1 51.78 272 ASN A CA 1
ATOM 2173 C C . ASN A 1 272 ? -2.01 37.5 35.156 1 51.78 272 ASN A C 1
ATOM 2175 O O . ASN A 1 272 ? -1.167 38 34.406 1 51.78 272 ASN A O 1
ATOM 2179 N N . CYS A 1 273 ? -2.881 36.656 34.812 1 54.41 273 CYS A N 1
ATOM 2180 C CA . CYS A 1 273 ? -2.623 36.125 33.469 1 54.41 273 CYS A CA 1
ATOM 2181 C C . CYS A 1 273 ? -3.865 36.219 32.594 1 54.41 273 CYS A C 1
ATOM 2183 O O . CYS A 1 273 ? -4.977 36.375 33.094 1 54.41 273 CYS A O 1
ATOM 2185 N N . TRP A 1 274 ? -3.678 36.656 31.297 1 58.06 274 TRP A N 1
ATOM 2186 C CA . TRP A 1 274 ? -4.727 36.531 30.281 1 58.06 274 TRP A CA 1
ATOM 2187 C C . TRP A 1 274 ? -5.586 35.312 30.531 1 58.06 274 TRP A C 1
ATOM 2189 O O . TRP A 1 274 ? -5.082 34.281 30.984 1 58.06 274 TRP A O 1
ATOM 2199 N N . ASN A 1 275 ? -6.816 35.594 30.5 1 78.31 275 ASN A N 1
ATOM 2200 C CA . ASN A 1 275 ? -7.656 34.406 30.312 1 78.31 275 ASN A CA 1
ATOM 2201 C C . ASN A 1 275 ? -7.234 33.594 29.078 1 78.31 275 ASN A C 1
ATOM 2203 O O . ASN A 1 275 ? -6.691 34.156 28.125 1 78.31 275 ASN A O 1
ATOM 2207 N N . VAL A 1 276 ? -7.273 32.375 29.203 1 88.38 276 VAL A N 1
ATOM 2208 C CA . VAL A 1 276 ? -6.898 31.5 28.094 1 88.38 276 VAL A CA 1
ATOM 2209 C C . VAL A 1 276 ? -7.648 31.906 26.828 1 88.38 276 VAL A C 1
ATOM 2211 O O . VAL A 1 276 ? -8.875 32 26.844 1 88.38 276 VAL A O 1
ATOM 2214 N N . ILE A 1 277 ? -6.922 32.281 25.844 1 91.75 277 ILE A N 1
ATOM 2215 C CA . ILE A 1 277 ? -7.504 32.688 24.562 1 91.75 277 ILE A CA 1
ATOM 2216 C C . ILE A 1 277 ? -7.887 31.438 23.766 1 91.75 277 ILE A C 1
ATOM 2218 O O . ILE A 1 277 ? -7.02 30.641 23.406 1 91.75 277 ILE A O 1
ATOM 2222 N N . HIS A 1 278 ? -9.133 31.25 23.5 1 91.81 278 HIS A N 1
ATOM 2223 C CA . HIS A 1 278 ? -9.602 30.062 22.781 1 91.81 278 HIS A CA 1
ATOM 2224 C C . HIS A 1 278 ? -10.078 30.422 21.375 1 91.81 278 HIS A C 1
ATOM 2226 O O . HIS A 1 278 ? -10.797 31.406 21.188 1 91.81 278 HIS A O 1
ATOM 2232 N N . TYR A 1 279 ? -9.648 29.703 20.422 1 88.25 279 TYR A N 1
ATOM 2233 C CA . TYR A 1 279 ? -10.172 29.844 19.062 1 88.25 279 TYR A CA 1
ATOM 2234 C C . TYR A 1 279 ? -10.055 28.531 18.312 1 88.25 279 TYR A C 1
ATOM 2236 O O . TYR A 1 279 ? -9.375 27.609 18.75 1 88.25 279 TYR A O 1
ATOM 2244 N N . SER A 1 280 ? -10.727 28.422 17.219 1 85.31 280 SER A N 1
ATOM 2245 C CA . SER A 1 280 ? -10.758 27.188 16.438 1 85.31 280 SER A CA 1
ATOM 2246 C C . SER A 1 280 ? -9.477 27 15.641 1 85.31 280 SER A C 1
ATOM 2248 O O . SER A 1 280 ? -8.914 27.969 15.117 1 85.31 280 SER A O 1
ATOM 2250 N N . GLY A 1 281 ? -9.141 25.656 15.547 1 82.62 281 GLY A N 1
ATOM 2251 C CA . GLY A 1 281 ? -8.016 25.328 14.688 1 82.62 281 GLY A CA 1
ATOM 2252 C C . GLY A 1 281 ? -8.25 25.672 13.234 1 82.62 281 GLY A C 1
ATOM 2253 O O . GLY A 1 281 ? -9.359 25.5 12.719 1 82.62 281 GLY A O 1
ATOM 2254 N N . PHE A 1 282 ? -7.246 26.188 12.625 1 76.19 282 PHE A N 1
ATOM 2255 C CA . PHE A 1 282 ? -7.371 26.703 11.266 1 76.19 282 PHE A CA 1
ATOM 2256 C C . PHE A 1 282 ? -7.539 25.578 10.266 1 76.19 282 PHE A C 1
ATOM 2258 O O . PHE A 1 282 ? -8.133 25.766 9.203 1 76.19 282 PHE A O 1
ATOM 2265 N N . HIS A 1 283 ? -7.023 24.406 10.609 1 71.5 283 HIS A N 1
ATOM 2266 C CA . HIS A 1 283 ? -7 23.281 9.688 1 71.5 283 HIS A CA 1
ATOM 2267 C C . HIS A 1 283 ? -8.406 22.781 9.383 1 71.5 283 HIS A C 1
ATOM 2269 O O . HIS A 1 283 ? -8.68 22.328 8.273 1 71.5 283 HIS A O 1
ATOM 2275 N N . HIS A 1 284 ? -9.266 23 10.234 1 69.5 284 HIS A N 1
ATOM 2276 C CA . HIS A 1 284 ? -10.562 22.344 10.109 1 69.5 284 HIS A CA 1
ATOM 2277 C C . HIS A 1 284 ? -11.641 23.359 9.703 1 69.5 284 HIS A C 1
ATOM 2279 O O . HIS A 1 284 ? -12.82 23 9.609 1 69.5 284 HIS A O 1
ATOM 2285 N N . LEU A 1 285 ? -11.117 24.422 9.414 1 74.12 285 LEU A N 1
ATOM 2286 C CA . LEU A 1 285 ? -12.109 25.438 9.117 1 74.12 285 LEU A CA 1
ATOM 2287 C C . LEU A 1 285 ? -12.922 25.062 7.883 1 74.12 285 LEU A C 1
ATOM 2289 O O . LEU A 1 285 ? -14.148 25.188 7.887 1 74.12 285 LEU A O 1
ATOM 2293 N N . GLU A 1 286 ? -12.211 24.547 6.949 1 72.19 286 GLU A N 1
ATOM 2294 C CA . GLU A 1 286 ? -12.906 24.109 5.742 1 72.19 286 GLU A CA 1
ATOM 2295 C C . GLU A 1 286 ? -13.875 22.969 6.039 1 72.19 286 GLU A C 1
ATOM 2297 O O . GLU A 1 286 ? -15.023 22.984 5.578 1 72.19 286 GLU A O 1
ATOM 2302 N N . LEU A 1 287 ? -13.43 22.141 6.832 1 68.44 287 LEU A N 1
ATOM 2303 C CA . LEU A 1 287 ? -14.227 20.953 7.137 1 68.44 287 LEU A CA 1
ATOM 2304 C C . LEU A 1 287 ? -15.438 21.328 7.984 1 68.44 287 LEU A C 1
ATOM 2306 O O . LEU A 1 287 ? -16.562 20.938 7.656 1 68.44 287 LEU A O 1
ATOM 2310 N N . LEU A 1 288 ? -15.211 22.094 8.922 1 67.88 288 LEU A N 1
ATOM 2311 C CA . LEU A 1 288 ? -16.281 22.422 9.852 1 67.88 288 LEU A CA 1
ATOM 2312 C C . LEU A 1 288 ? -17.328 23.312 9.18 1 67.88 288 LEU A C 1
ATOM 2314 O O . LEU A 1 288 ? -18.531 23.109 9.367 1 67.88 288 LEU A O 1
ATOM 2318 N N . SER A 1 289 ? -16.828 24.109 8.406 1 74.56 289 SER A N 1
ATOM 2319 C CA . SER A 1 289 ? -17.75 25.016 7.715 1 74.56 289 SER A CA 1
ATOM 2320 C C . SER A 1 289 ? -18.547 24.281 6.637 1 74.56 289 SER A C 1
ATOM 2322 O O . SER A 1 289 ? -19.656 24.688 6.301 1 74.56 289 SER A O 1
ATOM 2324 N N . SER A 1 290 ? -17.953 23.281 6.23 1 77.56 290 SER A N 1
ATOM 2325 C CA . SER A 1 290 ? -18.578 22.547 5.133 1 77.56 290 SER A CA 1
ATOM 2326 C C . SER A 1 290 ? -19.906 21.938 5.57 1 77.56 290 SER A C 1
ATOM 2328 O O . SER A 1 290 ? -20.859 21.859 4.781 1 77.56 290 SER A O 1
ATOM 2330 N N . TYR A 1 291 ? -20.016 21.625 6.777 1 75.69 291 TYR A N 1
ATOM 2331 C CA . TYR A 1 291 ? -21.25 21 7.262 1 75.69 291 TYR A CA 1
ATOM 2332 C C . TYR A 1 291 ? -22.391 22.016 7.301 1 75.69 291 TYR A C 1
ATOM 2334 O O . TYR A 1 291 ? -23.547 21.656 7.016 1 75.69 291 TYR A O 1
ATOM 2342 N N . ASP A 1 292 ? -22.047 23.172 7.547 1 78.81 292 ASP A N 1
ATOM 2343 C CA . ASP A 1 292 ? -23.062 24.219 7.637 1 78.81 292 ASP A CA 1
ATOM 2344 C C . ASP A 1 292 ? -23.5 24.672 6.25 1 78.81 292 ASP A C 1
ATOM 2346 O O . ASP A 1 292 ? -24.641 25.078 6.062 1 78.81 292 ASP A O 1
ATOM 2350 N N . VAL A 1 293 ? -22.578 24.531 5.395 1 87.81 293 VAL A N 1
ATOM 2351 C CA . VAL A 1 293 ? -22.844 25.078 4.07 1 87.81 293 VAL A CA 1
ATOM 2352 C C . VAL A 1 293 ? -23.469 24.016 3.184 1 87.81 293 VAL A C 1
ATOM 2354 O O . VAL A 1 293 ? -24.188 24.328 2.227 1 87.81 293 VAL A O 1
ATOM 2357 N N . ASP A 1 294 ? -23.203 22.797 3.439 1 89 294 ASP A N 1
ATOM 2358 C CA . ASP A 1 294 ? -23.688 21.688 2.633 1 89 294 ASP A CA 1
ATOM 2359 C C . ASP A 1 294 ? -25.172 21.438 2.873 1 89 294 ASP A C 1
ATOM 2361 O O . ASP A 1 294 ? -25.562 20.422 3.461 1 89 294 ASP A O 1
ATOM 2365 N N . VAL A 1 295 ? -25.812 22.422 2.066 1 83.75 295 VAL A N 1
ATOM 2366 C CA . VAL A 1 295 ? -27.266 22.344 2.197 1 83.75 295 VAL A CA 1
ATOM 2367 C C . VAL A 1 295 ? -27.797 21.156 1.38 1 83.75 295 VAL A C 1
ATOM 2369 O O . VAL A 1 295 ? -27.281 20.859 0.298 1 83.75 295 VAL A O 1
ATOM 2372 N N . ASN A 1 296 ? -28.375 20.141 1.898 1 85.5 296 ASN A N 1
ATOM 2373 C CA . ASN A 1 296 ? -29.031 19.031 1.223 1 85.5 296 ASN A CA 1
ATOM 2374 C C . ASN A 1 296 ? -28.109 17.812 1.134 1 85.5 296 ASN A C 1
ATOM 2376 O O . ASN A 1 296 ? -28.234 17 0.215 1 85.5 296 ASN A O 1
ATOM 2380 N N . GLN A 1 297 ? -27.031 17.781 1.789 1 86.94 297 GLN A N 1
ATOM 2381 C CA . GLN A 1 297 ? -26.156 16.625 1.924 1 86.94 297 GLN A CA 1
ATOM 2382 C C . GLN A 1 297 ? -25.531 16.25 0.586 1 86.94 297 GLN A C 1
ATOM 2384 O O . GLN A 1 297 ? -25.562 15.086 0.178 1 86.94 297 GLN A O 1
ATOM 2389 N N . ILE A 1 298 ? -25.094 17.25 -0.091 1 92.44 298 ILE A N 1
ATOM 2390 C CA . ILE A 1 298 ? -24.484 17.109 -1.409 1 92.44 298 ILE A CA 1
ATOM 2391 C C . ILE A 1 298 ? -23.25 16.219 -1.313 1 92.44 298 ILE A C 1
ATOM 2393 O O . ILE A 1 298 ? -23.047 15.336 -2.152 1 92.44 298 ILE A O 1
ATOM 2397 N N . VAL A 1 299 ? -22.438 16.328 -0.312 1 89.19 299 VAL A N 1
ATOM 2398 C CA . VAL A 1 299 ? -21.172 15.602 -0.156 1 89.19 299 VAL A CA 1
ATOM 2399 C C . VAL A 1 299 ? -21.453 14.109 0.003 1 89.19 299 VAL A C 1
ATOM 2401 O O . VAL A 1 299 ? -20.719 13.273 -0.51 1 89.19 299 VAL A O 1
ATOM 2404 N N . ASN A 1 300 ? -22.516 13.828 0.647 1 83.06 300 ASN A N 1
ATOM 2405 C CA . ASN A 1 300 ? -22.891 12.43 0.803 1 83.06 300 ASN A CA 1
ATOM 2406 C C . ASN A 1 300 ? -23.234 11.789 -0.538 1 83.06 300 ASN A C 1
ATOM 2408 O O . ASN A 1 300 ? -22.859 10.648 -0.802 1 83.06 300 ASN A O 1
ATOM 2412 N N . THR A 1 301 ? -24.031 12.508 -1.262 1 89.31 301 THR A N 1
ATOM 2413 C CA . THR A 1 301 ? -24.391 12.031 -2.592 1 89.31 301 THR A CA 1
ATOM 2414 C C . THR A 1 301 ? -23.141 11.828 -3.449 1 89.31 301 THR A C 1
ATOM 2416 O O . THR A 1 301 ? -23 10.797 -4.113 1 89.31 301 THR A O 1
ATOM 2419 N N . ILE A 1 302 ? -22.266 12.766 -3.398 1 91.12 302 ILE A N 1
ATOM 2420 C CA . ILE A 1 302 ? -21.031 12.703 -4.176 1 91.12 302 ILE A CA 1
ATOM 2421 C C . ILE A 1 302 ? -20.203 11.516 -3.711 1 91.12 302 ILE A C 1
ATOM 2423 O O . ILE A 1 302 ? -19.547 10.844 -4.523 1 91.12 302 ILE A O 1
ATOM 2427 N N . SER A 1 303 ? -20.172 11.32 -2.391 1 85.12 303 SER A N 1
ATOM 2428 C CA . SER A 1 303 ? -19.438 10.195 -1.827 1 85.12 303 SER A CA 1
ATOM 2429 C C . SER A 1 303 ? -19.875 8.875 -2.438 1 85.12 303 SER A C 1
ATOM 2431 O O . SER A 1 303 ? -19.062 8.008 -2.738 1 85.12 303 SER A O 1
ATOM 2433 N N . GLU A 1 304 ? -21.141 8.758 -2.645 1 80.31 304 GLU A N 1
ATOM 2434 C CA . GLU A 1 304 ? -21.672 7.551 -3.258 1 80.31 304 GLU A CA 1
ATOM 2435 C C . GLU A 1 304 ? -21.219 7.41 -4.707 1 80.31 304 GLU A C 1
ATOM 2437 O O . GLU A 1 304 ? -20.891 6.309 -5.156 1 80.31 304 GLU A O 1
ATOM 2442 N N . TRP A 1 305 ? -21.25 8.562 -5.375 1 88.56 305 TRP A N 1
ATOM 2443 C CA . TRP A 1 305 ? -20.781 8.547 -6.758 1 88.56 305 TRP A CA 1
ATOM 2444 C C . TRP A 1 305 ? -19.328 8.086 -6.836 1 88.56 305 TRP A C 1
ATOM 2446 O O . TRP A 1 305 ? -18.969 7.285 -7.707 1 88.56 305 TRP A O 1
ATOM 2456 N N . ILE A 1 306 ? -18.5 8.516 -5.918 1 85.5 306 ILE A N 1
ATOM 2457 C CA . ILE A 1 306 ? -17.078 8.234 -5.949 1 85.5 306 ILE A CA 1
ATOM 2458 C C . ILE A 1 306 ? -16.828 6.754 -5.648 1 85.5 306 ILE A C 1
ATOM 2460 O O . ILE A 1 306 ? -15.953 6.125 -6.246 1 85.5 306 ILE A O 1
ATOM 2464 N N . VAL A 1 307 ? -17.609 6.293 -4.719 1 76.31 307 VAL A N 1
ATOM 2465 C CA . VAL A 1 307 ? -17.5 4.871 -4.406 1 76.31 307 VAL A CA 1
ATOM 2466 C C . VAL A 1 307 ? -17.828 4.043 -5.648 1 76.31 307 VAL A C 1
ATOM 2468 O O . VAL A 1 307 ? -17.141 3.061 -5.945 1 76.31 307 VAL A O 1
ATOM 2471 N N . LEU A 1 308 ? -18.828 4.414 -6.43 1 76.44 308 LEU A N 1
ATOM 2472 C CA . LEU A 1 308 ? -19.219 3.719 -7.652 1 76.44 308 LEU A CA 1
ATOM 2473 C C . LEU A 1 308 ? -18.125 3.848 -8.719 1 76.44 308 LEU A C 1
ATOM 2475 O O . LEU A 1 308 ? -17.859 2.893 -9.445 1 76.44 308 LEU A O 1
ATOM 2479 N N . ILE A 1 309 ? -17.594 4.984 -8.789 1 82 309 ILE A N 1
ATOM 2480 C CA . ILE A 1 309 ? -16.531 5.219 -9.758 1 82 309 ILE A CA 1
ATOM 2481 C C . ILE A 1 309 ? -15.328 4.352 -9.422 1 82 309 ILE A C 1
ATOM 2483 O O . ILE A 1 309 ? -14.719 3.748 -10.305 1 82 309 ILE A O 1
ATOM 2487 N N . LYS A 1 310 ? -14.992 4.254 -8.133 1 75.19 310 LYS A N 1
ATOM 2488 C CA . LYS A 1 310 ? -13.828 3.506 -7.684 1 75.19 310 LYS A CA 1
ATOM 2489 C C . LYS A 1 310 ? -14.039 2.004 -7.852 1 75.19 310 LYS A C 1
ATOM 2491 O O . LYS A 1 310 ? -13.07 1.242 -7.949 1 75.19 310 LYS A O 1
ATOM 2496 N N . THR A 1 311 ? -15.242 1.628 -7.906 1 69.38 311 THR A N 1
ATOM 2497 C CA . THR A 1 311 ? -15.523 0.198 -7.961 1 69.38 311 THR A CA 1
ATOM 2498 C C . THR A 1 311 ? -15.867 -0.232 -9.383 1 69.38 311 THR A C 1
ATOM 2500 O O . THR A 1 311 ? -15.477 -1.315 -9.82 1 69.38 311 THR A O 1
ATOM 2503 N N . ARG A 1 312 ? -16.594 0.643 -10.156 1 68.88 312 ARG A N 1
ATOM 2504 C CA . ARG A 1 312 ? -17.125 0.219 -11.453 1 68.88 312 ARG A CA 1
ATOM 2505 C C . ARG A 1 312 ? -16.594 1.092 -12.578 1 68.88 312 ARG A C 1
ATOM 2507 O O . ARG A 1 312 ? -16.688 0.734 -13.75 1 68.88 312 ARG A O 1
ATOM 2514 N N . GLY A 1 313 ? -16.062 2.227 -12.203 1 72.88 313 GLY A N 1
ATOM 2515 C CA . GLY A 1 313 ? -15.656 3.168 -13.234 1 72.88 313 GLY A CA 1
ATOM 2516 C C . GLY A 1 313 ? -14.156 3.438 -13.234 1 72.88 313 GLY A C 1
ATOM 2517 O O . GLY A 1 313 ? -13.711 4.469 -13.734 1 72.88 313 GLY A O 1
ATOM 2518 N N . VAL A 1 314 ? -13.328 2.588 -12.742 1 71.31 314 VAL A N 1
ATOM 2519 C CA . VAL A 1 314 ? -11.914 2.846 -12.484 1 71.31 314 VAL A CA 1
ATOM 2520 C C . VAL A 1 314 ? -11.172 2.969 -13.812 1 71.31 314 VAL A C 1
ATOM 2522 O O . VAL A 1 314 ? -10.18 3.693 -13.906 1 71.31 314 VAL A O 1
ATOM 2525 N N . ARG A 1 315 ? -11.664 2.523 -14.875 1 68.06 315 ARG A N 1
ATOM 2526 C CA . ARG A 1 315 ? -10.938 2.482 -16.141 1 68.06 315 ARG A CA 1
ATOM 2527 C C . ARG A 1 315 ? -11.375 3.615 -17.062 1 68.06 315 ARG A C 1
ATOM 2529 O O . ARG A 1 315 ? -10.805 3.793 -18.141 1 68.06 315 ARG A O 1
ATOM 2536 N N . ARG A 1 316 ? -12.32 4.277 -16.688 1 76.88 316 ARG A N 1
ATOM 2537 C CA . ARG A 1 316 ? -12.805 5.367 -17.516 1 76.88 316 ARG A CA 1
ATOM 2538 C C . ARG A 1 316 ? -11.805 6.52 -17.547 1 76.88 316 ARG A C 1
ATOM 2540 O O . ARG A 1 316 ? -11.438 7.051 -16.5 1 76.88 316 ARG A O 1
ATOM 2547 N N . PRO A 1 317 ? -11.359 6.887 -18.672 1 80.75 317 PRO A N 1
ATOM 2548 C CA . PRO A 1 317 ? -10.32 7.906 -18.781 1 80.75 317 PRO A CA 1
ATOM 2549 C C . PRO A 1 317 ? -10.734 9.242 -18.156 1 80.75 317 PRO A C 1
ATOM 2551 O O . PRO A 1 317 ? -9.891 9.984 -17.656 1 80.75 317 PRO A O 1
ATOM 2554 N N . GLU A 1 318 ? -12.039 9.477 -18.234 1 89.12 318 GLU A N 1
ATOM 2555 C CA . GLU A 1 318 ? -12.523 10.758 -17.734 1 89.12 318 GLU A CA 1
ATOM 2556 C C . GLU A 1 318 ? -12.312 10.875 -16.219 1 89.12 318 GLU A C 1
ATOM 2558 O O . GLU A 1 318 ? -12.234 11.984 -15.688 1 89.12 318 GLU A O 1
ATOM 2563 N N . PHE A 1 319 ? -12.172 9.766 -15.625 1 88.62 319 PHE A N 1
ATOM 2564 C CA . PHE A 1 319 ? -12.109 9.797 -14.164 1 88.62 319 PHE A CA 1
ATOM 2565 C C . PHE A 1 319 ? -10.68 9.562 -13.68 1 88.62 319 PHE A C 1
ATOM 2567 O O . PHE A 1 319 ? -10.422 9.578 -12.477 1 88.62 319 PHE A O 1
ATOM 2574 N N . GLN A 1 320 ? -9.719 9.438 -14.547 1 81.06 320 GLN A N 1
ATOM 2575 C CA . GLN A 1 320 ? -8.344 9.133 -14.148 1 81.06 320 GLN A CA 1
ATOM 2576 C C . GLN A 1 320 ? -7.754 10.266 -13.312 1 81.06 320 GLN A C 1
ATOM 2578 O O . GLN A 1 320 ? -7.055 10.008 -12.328 1 81.06 320 GLN A O 1
ATOM 2583 N N . GLY A 1 321 ? -8.055 11.484 -13.727 1 82.38 321 GLY A N 1
ATOM 2584 C CA . GLY A 1 321 ? -7.578 12.609 -12.938 1 82.38 321 GLY A CA 1
ATOM 2585 C C . GLY A 1 321 ? -8.148 12.633 -11.531 1 82.38 321 GLY A C 1
ATOM 2586 O O . GLY A 1 321 ? -7.422 12.875 -10.562 1 82.38 321 GLY A O 1
ATOM 2587 N N . LEU A 1 322 ? -9.383 12.344 -11.445 1 87.25 322 LEU A N 1
ATOM 2588 C CA . LEU A 1 322 ? -10.078 12.328 -10.164 1 87.25 322 LEU A CA 1
ATOM 2589 C C . LEU A 1 322 ? -9.555 11.195 -9.281 1 87.25 322 LEU A C 1
ATOM 2591 O O . LEU A 1 322 ? -9.32 11.398 -8.086 1 87.25 322 LEU A O 1
ATOM 2595 N N . LEU A 1 323 ? -9.359 10.109 -9.844 1 80.5 323 LEU A N 1
ATOM 2596 C CA . LEU A 1 323 ? -8.906 8.93 -9.109 1 80.5 323 LEU A CA 1
ATOM 2597 C C . LEU A 1 323 ? -7.469 9.102 -8.641 1 80.5 323 LEU A C 1
ATOM 2599 O O . LEU A 1 323 ? -7.129 8.719 -7.516 1 80.5 323 LEU A O 1
ATOM 2603 N N . THR A 1 324 ? -6.645 9.672 -9.43 1 76.69 324 THR A N 1
ATOM 2604 C CA . THR A 1 324 ? -5.262 9.938 -9.062 1 76.69 324 THR A CA 1
ATOM 2605 C C . THR A 1 324 ? -5.191 10.906 -7.883 1 76.69 324 THR A C 1
ATOM 2607 O O . THR A 1 324 ? -4.398 10.711 -6.961 1 76.69 324 THR A O 1
ATOM 2610 N N . GLU A 1 325 ? -6.008 11.844 -7.93 1 78.19 325 GLU A N 1
ATOM 2611 C CA . GLU A 1 325 ? -6.059 12.812 -6.836 1 78.19 325 GLU A CA 1
ATOM 2612 C C . GLU A 1 325 ? -6.543 12.156 -5.543 1 78.19 325 GLU A C 1
ATOM 2614 O O . GLU A 1 325 ? -6.02 12.445 -4.465 1 78.19 325 GLU A O 1
ATOM 2619 N N . SER A 1 326 ? -7.512 11.367 -5.727 1 77.25 326 SER A N 1
ATOM 2620 C CA . SER A 1 326 ? -8.047 10.664 -4.566 1 77.25 326 SER A CA 1
ATOM 2621 C C . SER A 1 326 ? -7 9.758 -3.936 1 77.25 326 SER A C 1
ATOM 2623 O O . SER A 1 326 ? -6.859 9.719 -2.711 1 77.25 326 SER A O 1
ATOM 2625 N N . GLU A 1 327 ? -6.301 9.102 -4.688 1 72 327 GLU A N 1
ATOM 2626 C CA . GLU A 1 327 ? -5.289 8.164 -4.203 1 72 327 GLU A CA 1
ATOM 2627 C C . GLU A 1 327 ? -4.125 8.906 -3.549 1 72 327 GLU A C 1
ATOM 2629 O O . GLU A 1 327 ? -3.539 8.422 -2.58 1 72 327 GLU A O 1
ATOM 2634 N N . SER A 1 328 ? -3.838 9.984 -4.109 1 71.12 328 SER A N 1
ATOM 2635 C CA . SER A 1 328 ? -2.754 10.781 -3.545 1 71.12 328 SER A CA 1
ATOM 2636 C C . SER A 1 328 ? -3.113 11.305 -2.158 1 71.12 328 SER A C 1
ATOM 2638 O O . SER A 1 328 ? -2.236 11.484 -1.311 1 71.12 328 SER A O 1
ATOM 2640 N N . GLU A 1 329 ? -4.355 11.539 -1.97 1 70.69 329 GLU A N 1
ATOM 2641 C CA . GLU A 1 329 ? -4.797 12.141 -0.714 1 70.69 329 GLU A CA 1
ATOM 2642 C C . GLU A 1 329 ? -5.066 11.078 0.343 1 70.69 329 GLU A C 1
ATOM 2644 O O . GLU A 1 329 ? -4.66 11.227 1.497 1 70.69 329 GLU A O 1
ATOM 2649 N N . HIS A 1 330 ? -5.832 10.102 -0.04 1 65.88 330 HIS A N 1
ATOM 2650 C CA . HIS A 1 330 ? -6.23 9.195 1.029 1 65.88 330 HIS A CA 1
ATOM 2651 C C . HIS A 1 330 ? -5.844 7.758 0.701 1 65.88 330 HIS A C 1
ATOM 2653 O O . HIS A 1 330 ? -6.277 6.824 1.381 1 65.88 330 HIS A O 1
ATOM 2659 N N . GLY A 1 331 ? -5.066 7.688 -0.123 1 62.81 331 GLY A N 1
ATOM 2660 C CA . GLY A 1 331 ? -4.633 6.34 -0.452 1 62.81 331 GLY A CA 1
ATOM 2661 C C . GLY A 1 331 ? -5.695 5.527 -1.166 1 62.81 331 GLY A C 1
ATOM 2662 O O . GLY A 1 331 ? -6.633 6.086 -1.737 1 62.81 331 GLY A O 1
ATOM 2663 N N . GLU A 1 332 ? -5.492 4.305 -1.128 1 57.56 332 GLU A N 1
ATOM 2664 C CA . GLU A 1 332 ? -6.352 3.422 -1.911 1 57.56 332 GLU A CA 1
ATOM 2665 C C . GLU A 1 332 ? -7.586 3.006 -1.116 1 57.56 332 GLU A C 1
ATOM 2667 O O . GLU A 1 332 ? -8.633 2.697 -1.695 1 57.56 332 GLU A O 1
ATOM 2672 N N . ARG A 1 333 ? -7.457 3.143 0.198 1 58.84 333 ARG A N 1
ATOM 2673 C CA . ARG A 1 333 ? -8.547 2.629 1.021 1 58.84 333 ARG A CA 1
ATOM 2674 C C . ARG A 1 333 ? -9.711 3.613 1.062 1 58.84 333 ARG A C 1
ATOM 2676 O O . ARG A 1 333 ? -9.508 4.824 1.143 1 58.84 333 ARG A O 1
ATOM 2683 N N . VAL A 1 334 ? -10.852 2.965 0.825 1 59.97 334 VAL A N 1
ATOM 2684 C CA . VAL A 1 334 ? -12.047 3.805 0.896 1 59.97 334 VAL A CA 1
ATOM 2685 C C . VAL A 1 334 ? -12.562 3.854 2.332 1 59.97 334 VAL A C 1
ATOM 2687 O O . VAL A 1 334 ? -13.266 2.943 2.779 1 59.97 334 VAL A O 1
ATOM 2690 N N . ASN A 1 335 ? -11.953 4.625 3.098 1 62.34 335 ASN A N 1
ATOM 2691 C CA . ASN A 1 335 ? -12.57 4.934 4.383 1 62.34 335 ASN A CA 1
ATOM 2692 C C . ASN A 1 335 ? -13.586 6.066 4.258 1 62.34 335 ASN A C 1
ATOM 2694 O O . ASN A 1 335 ? -13.273 7.125 3.711 1 62.34 335 ASN A O 1
ATOM 2698 N N . GLY A 1 336 ? -14.844 5.719 4.598 1 63.06 336 GLY A N 1
ATOM 2699 C CA . GLY A 1 336 ? -15.938 6.664 4.426 1 63.06 336 GLY A CA 1
ATOM 2700 C C . GLY A 1 336 ? -15.625 8.039 4.98 1 63.06 336 GLY A C 1
ATOM 2701 O O . GLY A 1 336 ? -15.898 9.055 4.336 1 63.06 336 GLY A O 1
ATOM 2702 N N . ARG A 1 337 ? -15.094 8.117 5.996 1 65.5 337 ARG A N 1
ATOM 2703 C CA . ARG A 1 337 ? -14.836 9.406 6.625 1 65.5 337 ARG A CA 1
ATOM 2704 C C . ARG A 1 337 ? -13.719 10.156 5.906 1 65.5 337 ARG A C 1
ATOM 2706 O O . ARG A 1 337 ? -13.812 11.359 5.684 1 65.5 337 ARG A O 1
ATOM 2713 N N . CYS A 1 338 ? -12.633 9.445 5.602 1 70.44 338 CYS A N 1
ATOM 2714 C CA . CYS A 1 338 ? -11.547 10.078 4.867 1 70.44 338 CYS A CA 1
ATOM 2715 C C . CYS A 1 338 ? -12.023 10.578 3.506 1 70.44 338 CYS A C 1
ATOM 2717 O O . CYS A 1 338 ? -11.609 11.641 3.053 1 70.44 338 CYS A O 1
ATOM 2719 N N . LEU A 1 339 ? -12.922 9.727 3.006 1 74.62 339 LEU A N 1
ATOM 2720 C CA . LEU A 1 339 ? -13.492 10.133 1.723 1 74.62 339 LEU A CA 1
ATOM 2721 C C . LEU A 1 3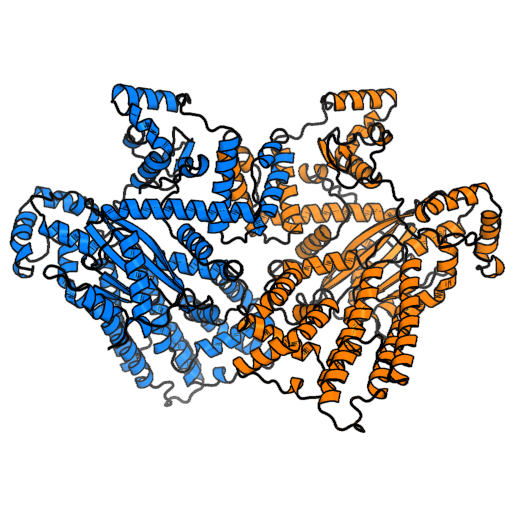39 ? -14.305 11.414 1.865 1 74.62 339 LEU A C 1
ATOM 2723 O O . LEU A 1 339 ? -14.172 12.336 1.053 1 74.62 339 LEU A O 1
ATOM 2727 N N . ASN A 1 340 ? -15.031 11.5 2.881 1 75.31 340 ASN A N 1
ATOM 2728 C CA . ASN A 1 340 ? -15.859 12.68 3.105 1 75.31 340 ASN A CA 1
ATOM 2729 C C . ASN A 1 340 ? -15.016 13.922 3.367 1 75.31 340 ASN A C 1
ATOM 2731 O O . ASN A 1 340 ? -15.336 15.008 2.887 1 75.31 340 ASN A O 1
ATOM 2735 N N . ASN A 1 341 ? -14.008 13.742 4.102 1 77.25 341 ASN A N 1
ATOM 2736 C CA . ASN A 1 341 ? -13.109 14.859 4.379 1 77.25 341 ASN A CA 1
ATOM 2737 C C . ASN A 1 341 ? -12.414 15.344 3.111 1 77.25 341 ASN A C 1
ATOM 2739 O O . ASN A 1 341 ? -12.227 16.547 2.922 1 77.25 341 ASN A O 1
ATOM 2743 N N . TRP A 1 342 ? -12.062 14.375 2.348 1 79.56 342 TRP A N 1
ATOM 2744 C CA . TRP A 1 342 ? -11.438 14.703 1.072 1 79.56 342 TRP A CA 1
ATOM 2745 C C . TRP A 1 342 ? -12.414 15.43 0.154 1 79.56 342 TRP A C 1
ATOM 2747 O O . TRP A 1 342 ? -12.039 16.391 -0.523 1 79.56 342 TRP A O 1
ATOM 2757 N N . LEU A 1 343 ? -13.625 15.055 0.244 1 83.5 343 LEU A N 1
ATOM 2758 C CA . LEU A 1 343 ? -14.648 15.625 -0.629 1 83.5 343 LEU A CA 1
ATOM 2759 C C . LEU A 1 343 ? -15.062 17.016 -0.158 1 83.5 343 LEU A C 1
ATOM 2761 O O . LEU A 1 343 ? -15.625 17.797 -0.927 1 83.5 343 LEU A O 1
ATOM 2765 N N . ARG A 1 344 ? -14.742 17.297 1.031 1 83.69 344 ARG A N 1
ATOM 2766 C CA . ARG A 1 344 ? -15.141 18.594 1.588 1 83.69 344 ARG A CA 1
ATOM 2767 C C . ARG A 1 344 ? -14.086 19.656 1.312 1 83.69 344 ARG A C 1
ATOM 2769 O O . ARG A 1 344 ? -14.281 20.828 1.626 1 83.69 344 ARG A O 1
ATOM 2776 N N . LYS A 1 345 ? -13.117 19.203 0.61 1 83.12 345 LYS A N 1
ATOM 2777 C CA . LYS A 1 345 ? -12.125 20.172 0.166 1 83.12 345 LYS A CA 1
ATOM 2778 C C . LYS A 1 345 ? -12.602 20.922 -1.074 1 83.12 345 LYS A C 1
ATOM 2780 O O . LYS A 1 345 ? -13.18 20.328 -1.983 1 83.12 345 LYS A O 1
ATOM 2785 N N . GLY A 1 346 ? -12.375 22.219 -1.078 1 82.44 346 GLY A N 1
ATOM 2786 C CA . GLY A 1 346 ? -12.859 23.047 -2.17 1 82.44 346 GLY A CA 1
ATOM 2787 C C . GLY A 1 346 ? -12.328 22.625 -3.525 1 82.44 346 GLY A C 1
ATOM 2788 O O . GLY A 1 346 ? -13.07 22.562 -4.504 1 82.44 346 GLY A O 1
ATOM 2789 N N . LYS A 1 347 ? -11.125 22.328 -3.514 1 85.88 347 LYS A N 1
ATOM 2790 C CA . LYS A 1 347 ? -10.477 21.938 -4.766 1 85.88 347 LYS A CA 1
ATOM 2791 C C . LYS A 1 347 ? -11.109 20.672 -5.34 1 85.88 347 LYS A C 1
ATOM 2793 O O . LYS A 1 347 ? -11.312 20.562 -6.551 1 85.88 347 LYS A O 1
ATOM 2798 N N . THR A 1 348 ? -11.414 19.766 -4.531 1 88.94 348 THR A N 1
ATOM 2799 C CA . THR A 1 348 ? -11.992 18.484 -4.949 1 88.94 348 THR A CA 1
ATOM 2800 C C . THR A 1 348 ? -13.422 18.688 -5.449 1 88.94 348 THR A C 1
ATOM 2802 O O . THR A 1 348 ? -13.805 18.125 -6.48 1 88.94 348 THR A O 1
ATOM 2805 N N . LEU A 1 349 ? -14.156 19.422 -4.73 1 91.62 349 LEU A N 1
ATOM 2806 C CA . LEU A 1 349 ? -15.531 19.672 -5.125 1 91.62 349 LEU A CA 1
ATOM 2807 C C . LEU A 1 349 ? -15.586 20.359 -6.488 1 91.62 349 LEU A C 1
ATOM 2809 O O . LEU A 1 349 ? -16.453 20.047 -7.312 1 91.62 349 LEU A O 1
ATOM 2813 N N . LYS A 1 350 ? -14.688 21.266 -6.625 1 93.12 350 LYS A N 1
ATOM 2814 C CA . LYS A 1 350 ? -14.617 21.969 -7.906 1 93.12 350 LYS A CA 1
ATOM 2815 C C . LYS A 1 350 ? -14.336 21 -9.047 1 93.12 350 LYS A C 1
ATOM 2817 O O . LYS A 1 350 ? -14.93 21.109 -10.125 1 93.12 350 LYS A O 1
ATOM 2822 N N . LEU A 1 351 ? -13.469 20.109 -8.797 1 93.25 351 LEU A N 1
ATOM 2823 C CA . LEU A 1 351 ? -13.133 19.109 -9.797 1 93.25 351 LEU A CA 1
ATOM 2824 C C . LEU A 1 351 ? -14.336 18.219 -10.102 1 93.25 351 LEU A C 1
ATOM 2826 O O . LEU A 1 351 ? -14.633 17.938 -11.266 1 93.25 351 LEU A O 1
ATOM 2830 N N . ILE A 1 352 ? -15.016 17.781 -9.141 1 94.69 352 ILE A N 1
ATOM 2831 C CA . ILE A 1 352 ? -16.172 16.906 -9.312 1 94.69 352 ILE A CA 1
ATOM 2832 C C . ILE A 1 352 ? -17.281 17.656 -10.047 1 94.69 352 ILE A C 1
ATOM 2834 O O . ILE A 1 352 ? -17.953 17.094 -10.914 1 94.69 352 ILE A O 1
ATOM 2838 N N . PHE A 1 353 ? -17.406 18.922 -9.68 1 96.44 353 PHE A N 1
ATOM 2839 C CA . PHE A 1 353 ? -18.406 19.766 -10.344 1 96.44 353 PHE A CA 1
ATOM 2840 C C . PHE A 1 353 ? -18.109 19.875 -11.836 1 96.44 353 PHE A C 1
ATOM 2842 O O . PHE A 1 353 ? -19.016 19.812 -12.656 1 96.44 353 PHE A O 1
ATOM 2849 N N . SER A 1 354 ? -16.875 20 -12.195 1 95.06 354 SER A N 1
ATOM 2850 C CA . SER A 1 354 ? -16.469 20.125 -13.594 1 95.06 354 SER A CA 1
ATOM 2851 C C . SER A 1 354 ? -16.719 18.828 -14.359 1 95.06 354 SER A C 1
ATOM 2853 O O . SER A 1 354 ? -16.859 18.844 -15.586 1 95.06 354 SER A O 1
ATOM 2855 N N . LEU A 1 355 ? -16.828 17.688 -13.633 1 95.25 355 LEU A N 1
ATOM 2856 C CA . LEU A 1 355 ? -17.016 16.375 -14.25 1 95.25 355 LEU A CA 1
ATOM 2857 C C . LEU A 1 355 ? -18.469 15.922 -14.125 1 95.25 355 LEU A C 1
ATOM 2859 O O . LEU A 1 355 ? -18.781 14.758 -14.375 1 95.25 355 LEU A O 1
ATOM 2863 N N . ARG A 1 356 ? -19.359 16.781 -13.766 1 95.12 356 ARG A N 1
ATOM 2864 C CA . ARG A 1 356 ? -20.719 16.375 -13.406 1 95.12 356 ARG A CA 1
ATOM 2865 C C . ARG A 1 356 ? -21.422 15.734 -14.586 1 95.12 356 ARG A C 1
ATOM 2867 O O . ARG A 1 356 ? -22.219 14.797 -14.414 1 95.12 356 ARG A O 1
ATOM 2874 N N . LYS A 1 357 ? -21.141 16.156 -15.797 1 94.25 357 LYS A N 1
ATOM 2875 C CA . LYS A 1 357 ? -21.766 15.578 -16.969 1 94.25 357 LYS A CA 1
ATOM 2876 C C . LYS A 1 357 ? -21.234 14.172 -17.25 1 94.25 357 LYS A C 1
ATOM 2878 O O . LYS A 1 357 ? -22 13.266 -17.578 1 94.25 357 LYS A O 1
ATOM 2883 N N . GLU A 1 358 ? -19.969 14.023 -17.141 1 94.69 358 GLU A N 1
ATOM 2884 C CA . GLU A 1 358 ? -19.344 12.711 -17.297 1 94.69 358 GLU A CA 1
ATOM 2885 C C . GLU A 1 358 ? -19.828 11.742 -16.219 1 94.69 358 GLU A C 1
ATOM 2887 O O . GLU A 1 358 ? -20.047 10.555 -16.5 1 94.69 358 GLU A O 1
ATOM 2892 N N . ILE A 1 359 ? -20.031 12.227 -15.047 1 95.31 359 ILE A N 1
ATOM 2893 C CA . ILE A 1 359 ? -20.516 11.398 -13.945 1 95.31 359 ILE A CA 1
ATOM 2894 C C . ILE A 1 359 ? -21.953 10.961 -14.211 1 95.31 359 ILE A C 1
ATOM 2896 O O . ILE A 1 359 ? -22.297 9.805 -13.992 1 95.31 359 ILE A O 1
ATOM 2900 N N . GLU A 1 360 ? -22.703 11.867 -14.703 1 95 360 GLU A N 1
ATOM 2901 C CA . GLU A 1 360 ? -24.078 11.539 -15.047 1 95 360 GLU A CA 1
ATOM 2902 C C . GLU A 1 360 ? -24.141 10.43 -16.094 1 95 360 GLU A C 1
ATOM 2904 O O . GLU A 1 360 ? -24.891 9.461 -15.945 1 95 360 GLU A O 1
ATOM 2909 N N . ALA A 1 361 ? -23.375 10.578 -17.078 1 94.06 361 ALA A N 1
ATOM 2910 C CA . ALA A 1 361 ? -23.344 9.586 -18.156 1 94.06 361 ALA A CA 1
ATOM 2911 C C . ALA A 1 361 ? -22.891 8.227 -17.625 1 94.06 361 ALA A C 1
ATOM 2913 O O . ALA A 1 361 ? -23.438 7.191 -18.031 1 94.06 361 ALA A O 1
ATOM 2914 N N . PHE A 1 362 ? -21.969 8.25 -16.828 1 91.56 362 PHE A N 1
ATOM 2915 C CA . PHE A 1 362 ? -21.469 7.023 -16.219 1 91.56 362 PHE A CA 1
ATOM 2916 C C . PHE A 1 362 ? -22.531 6.355 -15.367 1 91.56 362 PHE A C 1
ATOM 2918 O O . PHE A 1 362 ? -22.75 5.145 -15.477 1 91.56 362 PHE A O 1
ATOM 2925 N N . LEU A 1 363 ? -23.188 7.156 -14.57 1 89.81 363 LEU A N 1
ATOM 2926 C CA . LEU A 1 363 ? -24.219 6.609 -13.695 1 89.81 363 LEU A CA 1
ATOM 2927 C C . LEU A 1 363 ? -25.344 5.988 -14.508 1 89.81 363 LEU A C 1
ATOM 2929 O O . LEU A 1 363 ? -25.859 4.926 -14.148 1 89.81 363 LEU A O 1
ATOM 2933 N N . VAL A 1 364 ? -25.656 6.613 -15.617 1 89.38 364 VAL A N 1
ATOM 2934 C CA . VAL A 1 364 ? -26.656 6.078 -16.516 1 89.38 364 VAL A CA 1
ATOM 2935 C C . VAL A 1 364 ? -26.203 4.738 -17.078 1 89.38 364 VAL A C 1
ATOM 2937 O O . VAL A 1 364 ? -26.969 3.779 -17.141 1 89.38 364 VAL A O 1
ATOM 2940 N N . SER A 1 365 ? -24.953 4.703 -17.391 1 86.06 365 SER A N 1
ATOM 2941 C CA . SER A 1 365 ? -24.391 3.52 -18.031 1 86.06 365 SER A CA 1
ATOM 2942 C C . SER A 1 365 ? -24.438 2.311 -17.109 1 86.06 365 SER A C 1
ATOM 2944 O O . SER A 1 365 ? -24.547 1.172 -17.562 1 86.06 365 SER A O 1
ATOM 2946 N N . ILE A 1 366 ? -24.391 2.6 -15.883 1 76.44 366 ILE A N 1
ATOM 2947 C CA . ILE A 1 366 ? -24.344 1.47 -14.961 1 76.44 366 ILE A CA 1
ATOM 2948 C C . ILE A 1 366 ? -25.719 1.283 -14.312 1 76.44 366 ILE A C 1
ATOM 2950 O O . ILE A 1 366 ? -25.875 0.451 -13.422 1 76.44 366 ILE A O 1
ATOM 2954 N N . GLY A 1 367 ? -26.656 2.074 -14.656 1 81.81 367 GLY A N 1
ATOM 2955 C CA . GLY A 1 367 ? -28.016 1.943 -14.172 1 81.81 367 GLY A CA 1
ATOM 2956 C C . GLY A 1 367 ? -28.219 2.523 -12.789 1 81.81 367 GLY A C 1
ATOM 2957 O O . GLY A 1 367 ? -29.109 2.088 -12.047 1 81.81 367 GLY A O 1
ATOM 2958 N N . ALA A 1 368 ? -27.359 3.393 -12.336 1 79.31 368 ALA A N 1
ATOM 2959 C CA . ALA A 1 368 ? -27.484 4.043 -11.031 1 79.31 368 ALA A CA 1
ATOM 2960 C C . ALA A 1 368 ? -28.438 5.234 -11.109 1 79.31 368 ALA A C 1
ATOM 2962 O O . ALA A 1 368 ? -28.797 5.688 -12.203 1 79.31 368 ALA A O 1
ATOM 2963 N N . THR A 1 369 ? -28.828 5.691 -9.977 1 87.5 369 THR A N 1
ATOM 2964 C CA . THR A 1 369 ? -29.781 6.789 -9.914 1 87.5 369 THR A CA 1
ATOM 2965 C C . THR A 1 369 ? -29.141 8.094 -10.367 1 87.5 369 THR A C 1
ATOM 2967 O O . THR A 1 369 ? -27.969 8.359 -10.062 1 87.5 369 THR A O 1
ATOM 2970 N N . THR A 1 370 ? -29.891 8.875 -11.188 1 90.31 370 THR A N 1
ATOM 2971 C CA . THR A 1 370 ? -29.422 10.172 -11.664 1 90.31 370 THR A CA 1
ATOM 2972 C C . THR A 1 370 ? -30.422 11.266 -11.328 1 90.31 370 THR A C 1
ATOM 2974 O O . THR A 1 370 ? -30.5 12.289 -12.008 1 90.31 370 THR A O 1
ATOM 2977 N N . VAL A 1 371 ? -31.203 11.102 -10.281 1 91.81 371 VAL A N 1
ATOM 2978 C CA . VAL A 1 371 ? -32.312 11.984 -9.914 1 91.81 371 VAL A CA 1
ATOM 2979 C C . VAL A 1 371 ? -31.766 13.375 -9.578 1 91.81 371 VAL A C 1
ATOM 2981 O O . VAL A 1 371 ? -32.469 14.383 -9.75 1 91.81 371 VAL A O 1
ATOM 2984 N N . HIS A 1 372 ? -30.562 13.469 -9.086 1 92.38 372 HIS A N 1
ATOM 2985 C CA . HIS A 1 372 ? -29.969 14.719 -8.633 1 92.38 372 HIS A CA 1
ATOM 2986 C C . HIS A 1 372 ? -29.656 15.641 -9.805 1 92.38 372 HIS A C 1
ATOM 2988 O O . HIS A 1 372 ? -29.672 16.859 -9.664 1 92.38 372 HIS A O 1
ATOM 2994 N N . PHE A 1 373 ? -29.531 15.109 -10.977 1 92.75 373 PHE A N 1
ATOM 2995 C CA . PHE A 1 373 ? -29.109 15.898 -12.133 1 92.75 373 PHE A CA 1
ATOM 2996 C C . PHE A 1 373 ? -30.328 16.562 -12.789 1 92.75 373 PHE A C 1
ATOM 2998 O O . PHE A 1 373 ? -30.172 17.469 -13.609 1 92.75 373 PHE A O 1
ATOM 3005 N N . THR A 1 374 ? -31.5 16.141 -12.375 1 91.25 374 THR A N 1
ATOM 3006 C CA . THR A 1 374 ? -32.719 16.781 -12.883 1 91.25 374 THR A CA 1
ATOM 3007 C C . THR A 1 374 ? -33.344 17.672 -11.828 1 91.25 374 THR A C 1
ATOM 3009 O O . THR A 1 374 ? -34.312 18.375 -12.102 1 91.25 374 THR A O 1
ATOM 3012 N N . ASP A 1 375 ? -32.844 17.656 -10.633 1 93 375 ASP A N 1
ATOM 3013 C CA . ASP A 1 375 ? -33.312 18.5 -9.531 1 93 375 ASP A CA 1
ATOM 3014 C C . ASP A 1 375 ? -32.656 19.875 -9.586 1 93 375 ASP A C 1
ATOM 3016 O O . ASP A 1 375 ? -31.5 20.031 -9.195 1 93 375 ASP A O 1
ATOM 3020 N N . LYS A 1 376 ? -33.438 20.922 -9.945 1 91.88 376 LYS A N 1
ATOM 3021 C CA . LYS A 1 376 ? -32.906 22.281 -10.133 1 91.88 376 LYS A CA 1
ATOM 3022 C C . LYS A 1 376 ? -32.312 22.828 -8.836 1 91.88 376 LYS A C 1
ATOM 3024 O O . LYS A 1 376 ? -31.25 23.453 -8.844 1 91.88 376 LYS A O 1
ATOM 3029 N N . GLN A 1 377 ? -33 22.609 -7.785 1 92.81 377 GLN A N 1
ATOM 3030 C CA . GLN A 1 377 ? -32.531 23.109 -6.5 1 92.81 377 GLN A CA 1
ATOM 3031 C C . GLN A 1 377 ? -31.234 22.438 -6.078 1 92.81 377 GLN A C 1
ATOM 3033 O O . GLN A 1 377 ? -30.328 23.094 -5.562 1 92.81 377 GLN A O 1
ATOM 3038 N N . TRP A 1 378 ? -31.203 21.125 -6.277 1 94.75 378 TRP A N 1
ATOM 3039 C CA . TRP A 1 378 ? -30 20.391 -5.91 1 94.75 378 TRP A CA 1
ATOM 3040 C C . TRP A 1 378 ? -28.781 20.891 -6.699 1 94.75 378 TRP A C 1
ATOM 3042 O O . TRP A 1 378 ? -27.688 21.031 -6.141 1 94.75 378 TRP A O 1
ATOM 3052 N N . LEU A 1 379 ? -29.047 21.172 -7.914 1 95.25 379 LEU A N 1
ATOM 3053 C CA . LEU A 1 379 ? -27.969 21.641 -8.773 1 95.25 379 LEU A CA 1
ATOM 3054 C C . LEU A 1 379 ? -27.5 23.031 -8.336 1 95.25 379 LEU A C 1
ATOM 3056 O O . LEU A 1 379 ? -26.297 23.312 -8.32 1 95.25 379 LEU A O 1
ATOM 3060 N N . CYS A 1 380 ? -28.406 23.844 -8.008 1 95.31 380 CYS A N 1
ATOM 3061 C CA . CYS A 1 380 ? -28.062 25.172 -7.508 1 95.31 380 CYS A CA 1
ATOM 3062 C C . CYS A 1 380 ? -27.312 25.078 -6.188 1 95.31 380 CYS A C 1
ATOM 3064 O O . CYS A 1 380 ? -26.312 25.766 -5.988 1 95.31 380 CYS A O 1
ATOM 3066 N N . ASP A 1 381 ? -27.812 24.219 -5.305 1 96.19 381 ASP A N 1
ATOM 3067 C CA . ASP A 1 381 ? -27.141 23.984 -4.035 1 96.19 381 ASP A CA 1
ATOM 3068 C C . ASP A 1 381 ? -25.703 23.5 -4.262 1 96.19 381 ASP A C 1
ATOM 3070 O O . ASP A 1 381 ? -24.781 23.906 -3.545 1 96.19 381 ASP A O 1
ATOM 3074 N N . PHE A 1 382 ? -25.578 22.656 -5.238 1 96.38 382 PHE A N 1
ATOM 3075 C CA . PHE A 1 382 ? -24.266 22.109 -5.562 1 96.38 382 PHE A CA 1
ATOM 3076 C C . PHE A 1 382 ? -23.312 23.203 -6.047 1 96.38 382 PHE A C 1
ATOM 3078 O O . PHE A 1 382 ? -22.188 23.328 -5.559 1 96.38 382 PHE A O 1
ATOM 3085 N N . GLY A 1 383 ? -23.75 23.969 -6.977 1 96.5 383 GLY A N 1
ATOM 3086 C CA . GLY A 1 383 ? -22.953 25.078 -7.457 1 96.5 383 GLY A CA 1
ATOM 3087 C C . GLY A 1 383 ? -22.578 26.062 -6.367 1 96.5 383 GLY A C 1
ATOM 3088 O O . GLY A 1 383 ? -21.422 26.516 -6.297 1 96.5 383 GLY A O 1
ATOM 3089 N N . PHE A 1 384 ? -23.516 26.375 -5.535 1 96.62 384 PHE A N 1
ATOM 3090 C CA . PHE A 1 384 ? -23.297 27.297 -4.418 1 96.62 384 PHE A CA 1
ATOM 3091 C C . PHE A 1 384 ? -22.266 26.734 -3.459 1 96.62 384 PHE A C 1
ATOM 3093 O O . PHE A 1 384 ? -21.344 27.438 -3.037 1 96.62 384 PHE A O 1
ATOM 3100 N N . LEU A 1 385 ? -22.391 25.469 -3.127 1 95.44 385 LEU A N 1
ATOM 3101 C CA . LEU A 1 385 ? -21.469 24.812 -2.219 1 95.44 385 LEU A CA 1
ATOM 3102 C C . LEU A 1 385 ? -20.047 24.859 -2.77 1 95.44 385 LEU A C 1
ATOM 3104 O O . LEU A 1 385 ? -19.094 25.156 -2.035 1 95.44 385 LEU A O 1
ATOM 3108 N N . VAL A 1 386 ? -19.891 24.578 -3.992 1 95.94 386 VAL A N 1
ATOM 3109 C CA . VAL A 1 386 ? -18.594 24.562 -4.633 1 95.94 386 VAL A CA 1
ATOM 3110 C C . VAL A 1 386 ? -17.938 25.938 -4.492 1 95.94 386 VAL A C 1
ATOM 3112 O O . VAL A 1 386 ? -16.75 26.031 -4.172 1 95.94 386 VAL A O 1
ATOM 3115 N N . ASP A 1 387 ? -18.641 26.953 -4.68 1 95.94 387 ASP A N 1
ATOM 3116 C CA . ASP A 1 387 ? -18.094 28.297 -4.645 1 95.94 387 ASP A CA 1
ATOM 3117 C C . ASP A 1 387 ? -17.688 28.688 -3.223 1 95.94 387 ASP A C 1
ATOM 3119 O O . ASP A 1 387 ? -16.609 29.234 -3.004 1 95.94 387 ASP A O 1
ATOM 3123 N N . ILE A 1 388 ? -18.578 28.469 -2.301 1 94.5 388 ILE A N 1
ATOM 3124 C CA . ILE A 1 388 ? -18.281 28.812 -0.917 1 94.5 388 ILE A CA 1
ATOM 3125 C C . ILE A 1 388 ? -17.062 28.031 -0.433 1 94.5 388 ILE A C 1
ATOM 3127 O O . ILE A 1 388 ? -16.203 28.578 0.251 1 94.5 388 ILE A O 1
ATOM 3131 N N . MET A 1 389 ? -17.031 26.797 -0.768 1 93.38 389 MET A N 1
ATOM 3132 C CA . MET A 1 389 ? -15.906 25.969 -0.353 1 93.38 389 MET A CA 1
ATOM 3133 C C . MET A 1 389 ? -14.617 26.422 -1.021 1 93.38 389 MET A C 1
ATOM 3135 O O . MET A 1 389 ? -13.539 26.328 -0.428 1 93.38 389 MET A O 1
ATOM 3139 N N . ASP A 1 390 ? -14.727 26.891 -2.182 1 93.06 390 ASP A N 1
ATOM 3140 C CA . ASP A 1 390 ? -13.555 27.438 -2.854 1 93.06 390 ASP A CA 1
ATOM 3141 C C . ASP A 1 390 ? -13.039 28.688 -2.135 1 93.06 390 ASP A C 1
ATOM 3143 O O . ASP A 1 390 ? -11.828 28.891 -2.021 1 93.06 390 ASP A O 1
ATOM 3147 N N . HIS A 1 391 ? -13.914 29.5 -1.741 1 93.31 391 HIS A N 1
ATOM 3148 C CA . HIS A 1 391 ? -13.516 30.672 -0.957 1 93.31 391 HIS A CA 1
ATOM 3149 C C . HIS A 1 391 ? -12.859 30.25 0.355 1 93.31 391 HIS A C 1
ATOM 3151 O O . HIS A 1 391 ? -11.883 30.859 0.784 1 93.31 391 HIS A O 1
ATOM 3157 N N . LEU A 1 392 ? -13.414 29.281 0.931 1 91.5 392 LEU A N 1
ATOM 3158 C CA . LEU A 1 392 ? -12.844 28.781 2.178 1 91.5 392 LEU A CA 1
ATOM 3159 C C . LEU A 1 392 ? -11.469 28.172 1.942 1 91.5 392 LEU A C 1
ATOM 3161 O O . LEU A 1 392 ? -10.586 28.266 2.797 1 91.5 392 LEU A O 1
ATOM 3165 N N . ARG A 1 393 ? -11.328 27.516 0.857 1 89.25 393 ARG A N 1
ATOM 3166 C CA . ARG A 1 393 ? -10.031 26.953 0.5 1 89.25 393 ARG A CA 1
ATOM 3167 C C . ARG A 1 393 ? -8.969 28.031 0.403 1 89.25 393 ARG A C 1
ATOM 3169 O O . ARG A 1 393 ? -7.844 27.859 0.875 1 89.25 393 ARG A O 1
ATOM 3176 N N . GLU A 1 394 ? -9.289 29.109 -0.229 1 91.06 394 GLU A N 1
ATOM 3177 C CA . GLU A 1 394 ? -8.367 30.234 -0.337 1 91.06 394 GLU A CA 1
ATOM 3178 C C . GLU A 1 394 ? -7.93 30.719 1.041 1 91.06 394 GLU A C 1
ATOM 3180 O O . GLU A 1 394 ? -6.754 31.031 1.253 1 91.06 394 GLU A O 1
ATOM 3185 N N . LEU A 1 395 ? -8.875 30.797 1.895 1 91.06 395 LEU A N 1
ATOM 3186 C CA . LEU A 1 395 ? -8.562 31.188 3.266 1 91.06 395 LEU A CA 1
ATOM 3187 C C . LEU A 1 395 ? -7.641 30.156 3.922 1 91.06 395 LEU A C 1
ATOM 3189 O O . LEU A 1 395 ? -6.672 30.531 4.59 1 91.06 395 LEU A O 1
ATOM 3193 N N . SER A 1 396 ? -7.961 28.938 3.717 1 86.56 396 SER A N 1
ATOM 3194 C CA . SER A 1 396 ? -7.168 27.859 4.309 1 86.56 396 SER A CA 1
ATOM 3195 C C . SER A 1 396 ? -5.723 27.906 3.822 1 86.56 396 SER A C 1
ATOM 3197 O O . SER A 1 396 ? -4.797 27.609 4.574 1 86.56 396 SER A O 1
ATOM 3199 N N . GLU A 1 397 ? -5.535 28.219 2.613 1 87.25 397 GLU A N 1
ATOM 3200 C CA . GLU A 1 397 ? -4.188 28.328 2.053 1 87.25 397 GLU A CA 1
ATOM 3201 C C . GLU A 1 397 ? -3.412 29.469 2.699 1 87.25 397 GLU A C 1
ATOM 3203 O O . GLU A 1 397 ? -2.217 29.328 2.973 1 87.25 397 GLU A O 1
ATOM 3208 N N . LEU A 1 398 ? -4.082 30.5 2.973 1 88.06 398 LEU A N 1
ATOM 3209 C CA . LEU A 1 398 ? -3.455 31.641 3.633 1 88.06 398 LEU A CA 1
ATOM 3210 C C . LEU A 1 398 ? -3.078 31.297 5.07 1 88.06 398 LEU A C 1
ATOM 3212 O O . LEU A 1 398 ? -2.039 31.734 5.566 1 88.06 398 LEU A O 1
ATOM 3216 N N . LEU A 1 399 ? -3.904 30.531 5.66 1 88.12 399 LEU A N 1
ATOM 3217 C CA . LEU A 1 399 ? -3.684 30.172 7.055 1 88.12 399 LEU A CA 1
ATOM 3218 C C . LEU A 1 399 ? -2.633 29.078 7.18 1 88.12 399 LEU A C 1
ATOM 3220 O O . LEU A 1 399 ? -2.154 28.781 8.281 1 88.12 399 LEU A O 1
ATOM 3224 N N . GLY A 1 400 ? -2.297 28.5 6.094 1 84.5 400 GLY A N 1
ATOM 3225 C CA . GLY A 1 400 ? -1.302 27.438 6.094 1 84.5 400 GLY A CA 1
ATOM 3226 C C . GLY A 1 400 ? 0.122 27.953 6.176 1 84.5 400 GLY A C 1
ATOM 3227 O O . GLY A 1 400 ? 1.049 27.188 6.461 1 84.5 400 GLY A O 1
ATOM 3228 N N . VAL A 1 401 ? 0.302 29.203 6.027 1 76.06 401 VAL A N 1
ATOM 3229 C CA . VAL A 1 401 ? 1.629 29.812 6.098 1 76.06 401 VAL A CA 1
ATOM 3230 C C . VAL A 1 401 ? 2.057 29.953 7.555 1 76.06 401 VAL A C 1
ATOM 3232 O O . VAL A 1 401 ? 1.336 30.531 8.367 1 76.06 401 VAL A O 1
ATOM 3235 N N . SER A 1 402 ? 3.207 29.344 7.828 1 76.12 402 SER A N 1
ATOM 3236 C CA . SER A 1 402 ? 3.65 29.312 9.219 1 76.12 402 SER A CA 1
ATOM 3237 C C . SER A 1 402 ? 4.648 30.438 9.5 1 76.12 402 SER A C 1
ATOM 3239 O O . SER A 1 402 ? 5.129 31.094 8.57 1 76.12 402 SER A O 1
ATOM 3241 N N . LYS A 1 403 ? 4.812 30.703 10.719 1 75.12 403 LYS A N 1
ATOM 3242 C CA . LYS A 1 403 ? 5.801 31.656 11.234 1 75.12 403 LYS A CA 1
ATOM 3243 C C . LYS A 1 403 ? 5.41 33.094 10.906 1 75.12 403 LYS A C 1
ATOM 3245 O O . LYS A 1 403 ? 6.254 33.906 10.5 1 75.12 403 LYS A O 1
ATOM 3250 N N . VAL A 1 404 ? 4.168 33.469 10.898 1 76.5 404 VAL A N 1
ATOM 3251 C CA . VAL A 1 404 ? 3.672 34.812 10.617 1 76.5 404 VAL A CA 1
ATOM 3252 C C . VAL A 1 404 ? 2.992 35.375 11.859 1 76.5 404 VAL A C 1
ATOM 3254 O O . VAL A 1 404 ? 2.557 36.531 11.859 1 76.5 404 VAL A O 1
ATOM 3257 N N . PHE A 1 405 ? 2.967 34.719 12.977 1 82.88 405 PHE A N 1
ATOM 3258 C CA . PHE A 1 405 ? 2.318 35.094 14.227 1 82.88 405 PHE A CA 1
ATOM 3259 C C . PHE A 1 405 ? 0.802 35.062 14.086 1 82.88 405 PHE A C 1
ATOM 3261 O O . PHE A 1 405 ? 0.272 35.188 12.984 1 82.88 405 PHE A O 1
ATOM 3268 N N . ALA A 1 406 ? 0.087 35.031 15.133 1 84.62 406 ALA A N 1
ATOM 3269 C CA . ALA A 1 406 ? -1.366 34.906 15.188 1 84.62 406 ALA A CA 1
ATOM 3270 C C . ALA A 1 406 ? -2.057 36.156 14.641 1 84.62 406 ALA A C 1
ATOM 3272 O O . ALA A 1 406 ? -3.164 36.062 14.102 1 84.62 406 ALA A O 1
ATOM 3273 N N . ALA A 1 407 ? -1.389 37.25 14.734 1 85.94 407 ALA A N 1
ATOM 3274 C CA . ALA A 1 407 ? -1.969 38.531 14.266 1 85.94 407 ALA A CA 1
ATOM 3275 C C . ALA A 1 407 ? -2.23 38.469 12.766 1 85.94 407 ALA A C 1
ATOM 3277 O O . ALA A 1 407 ? -3.277 38.938 12.297 1 85.94 407 ALA A O 1
ATOM 3278 N N . THR A 1 408 ? -1.281 37.969 12.094 1 86.69 408 THR A N 1
ATOM 3279 C CA . THR A 1 408 ? -1.433 37.875 10.648 1 86.69 408 THR A CA 1
ATOM 3280 C C . THR A 1 408 ? -2.562 36.906 10.289 1 86.69 408 THR A C 1
ATOM 3282 O O . THR A 1 408 ? -3.348 37.188 9.383 1 86.69 408 THR A O 1
ATOM 3285 N N . ALA A 1 409 ? -2.594 35.812 10.93 1 88.12 409 ALA A N 1
ATOM 3286 C CA . ALA A 1 409 ? -3.664 34.875 10.695 1 88.12 409 ALA A CA 1
ATOM 3287 C C . ALA A 1 409 ? -5.031 35.469 10.977 1 88.12 409 ALA A C 1
ATOM 3289 O O . ALA A 1 409 ? -5.984 35.25 10.227 1 88.12 409 ALA A O 1
ATOM 3290 N N . PHE A 1 410 ? -5.082 36.188 11.984 1 90 410 PHE A N 1
ATOM 3291 C CA . PHE A 1 410 ? -6.344 36.812 12.352 1 90 410 PHE A CA 1
ATOM 3292 C C . PHE A 1 410 ? -6.742 37.875 11.328 1 90 410 PHE A C 1
ATOM 3294 O O . PHE A 1 410 ? -7.93 38.031 11.047 1 90 410 PHE A O 1
ATOM 3301 N N . ASP A 1 411 ? -5.781 38.531 10.805 1 90.06 411 ASP A N 1
ATOM 3302 C CA . ASP A 1 411 ? -6.066 39.5 9.742 1 90.06 411 ASP A CA 1
ATOM 3303 C C . ASP A 1 411 ? -6.73 38.812 8.547 1 90.06 411 ASP A C 1
ATOM 3305 O O . ASP A 1 411 ? -7.648 39.375 7.941 1 90.06 411 ASP A O 1
ATOM 3309 N N . HIS A 1 412 ? -6.195 37.719 8.25 1 91.44 412 HIS A N 1
ATOM 3310 C CA . HIS A 1 412 ? -6.789 36.938 7.156 1 91.44 412 HIS A CA 1
ATOM 3311 C C . HIS A 1 412 ? -8.234 36.562 7.469 1 91.44 412 HIS A C 1
ATOM 3313 O O . HIS A 1 412 ? -9.094 36.594 6.59 1 91.44 412 HIS A O 1
ATOM 3319 N N . ILE A 1 413 ? -8.492 36.219 8.664 1 91.38 413 ILE A N 1
ATOM 3320 C CA . ILE A 1 413 ? -9.828 35.812 9.094 1 91.38 413 ILE A CA 1
ATOM 3321 C C . ILE A 1 413 ? -10.766 37.031 9 1 91.38 413 ILE A C 1
ATOM 3323 O O . ILE A 1 413 ? -11.883 36.906 8.5 1 91.38 413 ILE A O 1
ATOM 3327 N N . CYS A 1 414 ? -10.281 38.125 9.43 1 92.44 414 CYS A N 1
ATOM 3328 C CA . CYS A 1 414 ? -11.086 39.312 9.367 1 92.44 414 CYS A CA 1
ATOM 3329 C C . CYS A 1 414 ? -11.398 39.688 7.926 1 92.44 414 CYS A C 1
ATOM 3331 O O . CYS A 1 414 ? -12.523 40.094 7.613 1 92.44 414 CYS A O 1
ATOM 3333 N N . THR A 1 415 ? -10.391 39.625 7.137 1 94.38 415 THR A N 1
ATOM 3334 C CA . THR A 1 415 ? -10.594 39.906 5.723 1 94.38 415 THR A CA 1
ATOM 3335 C C . THR A 1 415 ? -11.641 38.969 5.125 1 94.38 415 THR A C 1
ATOM 3337 O O . THR A 1 415 ? -12.469 39.406 4.312 1 94.38 415 THR A O 1
ATOM 3340 N N . PHE A 1 416 ? -11.602 37.781 5.48 1 94.25 416 PHE A N 1
ATOM 3341 C CA . PHE A 1 416 ? -12.555 36.812 4.977 1 94.25 416 PHE A CA 1
ATOM 3342 C C . PHE A 1 416 ? -13.969 37.125 5.457 1 94.25 416 PHE A C 1
ATOM 3344 O O . PHE A 1 416 ? -14.938 36.969 4.719 1 94.25 416 PHE A O 1
ATOM 3351 N N . GLU A 1 417 ? -14.078 37.531 6.68 1 93.56 417 GLU A N 1
ATOM 3352 C CA . GLU A 1 417 ? -15.383 37.938 7.203 1 93.56 417 GLU A CA 1
ATOM 3353 C C . GLU A 1 417 ? -15.977 39.094 6.391 1 93.56 417 GLU A C 1
ATOM 3355 O O . GLU A 1 417 ? -17.172 39.125 6.137 1 93.56 417 GLU A O 1
ATOM 3360 N N . LEU A 1 418 ? -15.148 39.969 6.012 1 95 418 LEU A N 1
ATOM 3361 C CA . LEU A 1 418 ? -15.594 41.062 5.145 1 95 418 LEU A CA 1
ATOM 3362 C C . LEU A 1 418 ? -16.047 40.531 3.791 1 95 418 LEU A C 1
ATOM 3364 O O . LEU A 1 418 ? -17.031 41 3.229 1 95 418 LEU A O 1
ATOM 3368 N N . LYS A 1 419 ? -15.273 39.625 3.357 1 95 419 LYS A N 1
ATOM 3369 C CA . LYS A 1 419 ? -15.648 39 2.1 1 95 419 LYS A CA 1
ATOM 3370 C C . LYS A 1 419 ? -17.016 38.344 2.205 1 95 419 LYS A C 1
ATOM 3372 O O . LYS A 1 419 ? -17.812 38.406 1.267 1 95 419 LYS A O 1
ATOM 3377 N N . LEU A 1 420 ? -17.297 37.656 3.299 1 94.69 420 LEU A N 1
ATOM 3378 C CA . LEU A 1 420 ? -18.594 37 3.514 1 94.69 420 LEU A CA 1
ATOM 3379 C C . LEU A 1 420 ? -19.719 38.031 3.484 1 94.69 420 LEU A C 1
ATOM 3381 O O . LEU A 1 420 ? -20.797 37.781 2.951 1 94.69 420 LEU A O 1
ATOM 3385 N N . ASN A 1 421 ? -19.469 39.156 4.004 1 95.62 421 ASN A N 1
ATOM 3386 C CA . ASN A 1 421 ? -20.453 40.25 3.953 1 95.62 421 ASN A CA 1
ATOM 3387 C C . ASN A 1 421 ? -20.719 40.688 2.518 1 95.62 421 ASN A C 1
ATOM 3389 O O . ASN A 1 421 ? -21.875 40.938 2.154 1 95.62 421 ASN A O 1
ATOM 3393 N N . LEU A 1 422 ? -19.719 40.781 1.792 1 95.88 422 LEU A N 1
ATOM 3394 C CA . LEU A 1 422 ? -19.859 41.125 0.383 1 95.88 422 LEU A CA 1
ATOM 3395 C C . LEU A 1 422 ? -20.656 40.062 -0.364 1 95.88 422 LEU A C 1
ATOM 3397 O O . LEU A 1 422 ? -21.531 40.375 -1.164 1 95.88 422 LEU A O 1
ATOM 3401 N N . LEU A 1 423 ? -20.328 38.844 -0.101 1 96.19 423 LEU A N 1
ATOM 3402 C CA . LEU A 1 423 ? -21.016 37.719 -0.75 1 96.19 423 LEU A CA 1
ATOM 3403 C C . LEU A 1 423 ? -22.5 37.719 -0.395 1 96.19 423 LEU A C 1
ATOM 3405 O O . LEU A 1 423 ? -23.344 37.438 -1.245 1 96.19 423 LEU A O 1
ATOM 3409 N N . GLN A 1 424 ? -22.797 38 0.821 1 95.31 424 GLN A N 1
ATOM 3410 C CA . GLN A 1 424 ? -24.188 38.094 1.26 1 95.31 424 GLN A CA 1
ATOM 3411 C C . GLN A 1 424 ? -24.938 39.156 0.486 1 95.31 424 GLN A C 1
ATOM 3413 O O . GLN A 1 424 ? -26.062 38.938 0.016 1 95.31 424 GLN A O 1
ATOM 3418 N N . ARG A 1 425 ? -24.375 40.281 0.305 1 95.44 425 ARG A N 1
ATOM 3419 C CA . ARG A 1 425 ? -24.984 41.375 -0.434 1 95.44 425 ARG A CA 1
ATOM 3420 C C . ARG A 1 425 ? -25.172 41 -1.904 1 95.44 425 ARG A C 1
ATOM 3422 O O . ARG A 1 425 ? -26.203 41.344 -2.506 1 95.44 425 ARG A O 1
ATOM 3429 N N . HIS A 1 426 ? -24.203 40.406 -2.422 1 95.56 426 HIS A N 1
ATOM 3430 C CA . HIS A 1 426 ? -24.266 40 -3.82 1 95.56 426 HIS A CA 1
ATOM 3431 C C . HIS A 1 426 ? -25.422 39.031 -4.059 1 95.56 426 HIS A C 1
ATOM 3433 O O . HIS A 1 426 ? -26.141 39.156 -5.055 1 95.56 426 HIS A O 1
ATOM 3439 N N . ILE A 1 427 ? -25.609 38.094 -3.176 1 95.31 427 ILE A N 1
ATOM 3440 C CA . ILE A 1 427 ? -26.688 37.156 -3.312 1 95.31 427 ILE A CA 1
ATOM 3441 C C . ILE A 1 427 ? -28.031 37.844 -3.191 1 95.31 427 ILE A C 1
ATOM 3443 O O . ILE A 1 427 ? -28.984 37.562 -3.924 1 95.31 427 ILE A O 1
ATOM 3447 N N . GLU A 1 428 ? -28.078 38.781 -2.305 1 93.19 428 GLU A N 1
ATOM 3448 C CA . GLU A 1 428 ? -29.297 39.562 -2.119 1 93.19 428 GLU A CA 1
ATOM 3449 C C . GLU A 1 428 ? -29.672 40.344 -3.391 1 93.19 428 GLU A C 1
ATOM 3451 O O . GLU A 1 428 ? -30.844 40.469 -3.723 1 93.19 428 GLU A O 1
ATOM 3456 N N . GLU A 1 429 ? -28.703 40.75 -4.098 1 94.5 429 GLU A N 1
ATOM 3457 C CA . GLU A 1 429 ? -28.906 41.5 -5.324 1 94.5 429 GLU A CA 1
ATOM 3458 C C . GLU A 1 429 ? -28.938 40.594 -6.547 1 94.5 429 GLU A C 1
ATOM 3460 O O . GLU A 1 429 ? -28.969 41.094 -7.684 1 94.5 429 GLU A O 1
ATOM 3465 N N . LYS A 1 430 ? -28.891 39.312 -6.352 1 92.81 430 LYS A N 1
ATOM 3466 C CA . LYS A 1 430 ? -28.891 38.344 -7.418 1 92.81 430 LYS A CA 1
ATOM 3467 C C . LYS A 1 430 ? -27.703 38.531 -8.359 1 92.81 430 LYS A C 1
ATOM 3469 O O . LYS A 1 430 ? -27.828 38.375 -9.57 1 92.81 430 LYS A O 1
ATOM 3474 N N . ASN A 1 431 ? -26.672 39 -7.715 1 94.5 431 ASN A N 1
ATOM 3475 C CA . ASN A 1 431 ? -25.391 39.156 -8.391 1 94.5 431 ASN A CA 1
ATOM 3476 C C . ASN A 1 431 ? -24.5 37.938 -8.172 1 94.5 431 ASN A C 1
ATOM 3478 O O . ASN A 1 431 ? -24.016 37.719 -7.059 1 94.5 431 ASN A O 1
ATOM 3482 N N . LEU A 1 432 ? -24.203 37.188 -9.164 1 95.25 432 LEU A N 1
ATOM 3483 C CA . LEU A 1 432 ? -23.453 35.938 -9.016 1 95.25 432 LEU A CA 1
ATOM 3484 C C . LEU A 1 432 ? -22.031 36.094 -9.516 1 95.25 432 LEU A C 1
ATOM 3486 O O . LEU A 1 432 ? -21.391 35.125 -9.914 1 95.25 432 LEU A O 1
ATOM 3490 N N . THR A 1 433 ? -21.453 37.219 -9.461 1 93.38 433 THR A N 1
ATOM 3491 C CA . THR A 1 433 ? -20.125 37.531 -9.977 1 93.38 433 THR A CA 1
ATOM 3492 C C . THR A 1 433 ? -19.062 36.688 -9.273 1 93.38 433 THR A C 1
ATOM 3494 O O . THR A 1 433 ? -18.125 36.188 -9.906 1 93.38 433 THR A O 1
ATOM 3497 N N . HIS A 1 434 ? -19.203 36.469 -7.965 1 94.88 434 HIS A N 1
ATOM 3498 C CA . HIS A 1 434 ? -18.219 35.719 -7.191 1 94.88 434 HIS A CA 1
ATOM 3499 C C . HIS A 1 434 ? -18.641 34.281 -6.961 1 94.88 434 HIS A C 1
ATOM 3501 O O . HIS A 1 434 ? -18.125 33.625 -6.07 1 94.88 434 HIS A O 1
ATOM 3507 N N . PHE A 1 435 ? -19.672 33.906 -7.742 1 97.06 435 PHE A N 1
ATOM 3508 C CA . PHE A 1 435 ? -20.188 32.531 -7.688 1 97.06 435 PHE A CA 1
ATOM 3509 C C . PHE A 1 435 ? -20.156 31.891 -9.07 1 97.06 435 PHE A C 1
ATOM 3511 O O . PHE A 1 435 ? -21.203 31.688 -9.688 1 97.06 435 PHE A O 1
ATOM 3518 N N . ASP A 1 436 ? -18.984 31.438 -9.398 1 96.31 436 ASP A N 1
ATOM 3519 C CA . ASP A 1 436 ? -18.75 30.984 -10.766 1 96.31 436 ASP A CA 1
ATOM 3520 C C . ASP A 1 436 ? -19.531 29.703 -11.055 1 96.31 436 ASP A C 1
ATOM 3522 O O . ASP A 1 436 ? -20.219 29.609 -12.078 1 96.31 436 ASP A O 1
ATOM 3526 N N . ALA A 1 437 ? -19.375 28.703 -10.219 1 97.19 437 ALA A N 1
ATOM 3527 C CA . ALA A 1 437 ? -20.078 27.438 -10.43 1 97.19 437 ALA A CA 1
ATOM 3528 C C . ALA A 1 437 ? -21.578 27.609 -10.359 1 97.19 437 ALA A C 1
ATOM 3530 O O . ALA A 1 437 ? -22.328 27.062 -11.18 1 97.19 437 ALA A O 1
ATOM 3531 N N . PHE A 1 438 ? -22.031 28.391 -9.375 1 96.75 438 PHE A N 1
ATOM 3532 C CA . PHE A 1 438 ? -23.453 28.688 -9.211 1 96.75 438 PHE A CA 1
ATOM 3533 C C . PHE A 1 438 ? -24.016 29.391 -10.445 1 96.75 438 PHE A C 1
ATOM 3535 O O . PHE A 1 438 ? -25.094 29.047 -10.922 1 96.75 438 PHE A O 1
ATOM 3542 N N . ARG A 1 439 ? -23.281 30.297 -10.945 1 96.19 439 ARG A N 1
ATOM 3543 C CA . ARG A 1 439 ? -23.688 31.031 -12.148 1 96.19 439 ARG A CA 1
ATOM 3544 C C . ARG A 1 439 ? -23.797 30.094 -13.344 1 96.19 439 ARG A C 1
ATOM 3546 O O . ARG A 1 439 ? -24.734 30.219 -14.133 1 96.19 439 ARG A O 1
ATOM 3553 N N . GLU A 1 440 ? -22.828 29.266 -13.453 1 95.81 440 GLU A N 1
ATOM 3554 C CA . GLU A 1 440 ? -22.844 28.312 -14.555 1 95.81 440 GLU A CA 1
ATOM 3555 C C . GLU A 1 440 ? -24.125 27.469 -14.531 1 95.81 440 GLU A C 1
ATOM 3557 O O . GLU A 1 440 ? -24.75 27.266 -15.57 1 95.81 440 GLU A O 1
ATOM 3562 N N . VAL A 1 441 ? -24.516 26.984 -13.398 1 95.19 441 VAL A N 1
ATOM 3563 C CA . VAL A 1 441 ? -25.719 26.172 -13.25 1 95.19 441 VAL A CA 1
ATOM 3564 C C . VAL A 1 441 ? -26.953 27 -13.586 1 95.19 441 VAL A C 1
ATOM 3566 O O . VAL A 1 441 ? -27.859 26.547 -14.289 1 95.19 441 VAL A O 1
ATOM 3569 N N . VAL A 1 442 ? -27 28.203 -13.07 1 94.31 442 VAL A N 1
ATOM 3570 C CA . VAL A 1 442 ? -28.141 29.094 -13.281 1 94.31 442 VAL A CA 1
ATOM 3571 C C . VAL A 1 442 ? -28.281 29.391 -14.773 1 94.31 442 VAL A C 1
ATOM 3573 O O . VAL A 1 442 ? -29.391 29.391 -15.312 1 94.31 442 VAL A O 1
ATOM 3576 N N . ASP A 1 443 ? -27.172 29.641 -15.398 1 93.06 443 ASP A N 1
ATOM 3577 C CA . ASP A 1 443 ? -27.188 29.906 -16.828 1 93.06 443 ASP A CA 1
ATOM 3578 C C . ASP A 1 443 ? -27.719 28.703 -17.609 1 93.06 443 ASP A C 1
ATOM 3580 O O . ASP A 1 443 ? -28.484 28.859 -18.562 1 93.06 443 ASP A O 1
ATOM 3584 N N . GLU A 1 444 ? -27.281 27.531 -17.234 1 92.44 444 GLU A N 1
ATOM 3585 C CA . GLU A 1 444 ? -27.719 26.297 -17.891 1 92.44 444 GLU A CA 1
ATOM 3586 C C . GLU A 1 444 ? -29.219 26.078 -17.688 1 92.44 444 GLU A C 1
ATOM 3588 O O . GLU A 1 444 ? -29.906 25.641 -18.609 1 92.44 444 GLU A O 1
ATOM 3593 N N . LEU A 1 445 ? -29.703 26.375 -16.5 1 90.88 445 LEU A N 1
ATOM 3594 C CA . LEU A 1 445 ? -31.109 26.141 -16.172 1 90.88 445 LEU A CA 1
ATOM 3595 C C . LEU A 1 445 ? -32 27.203 -16.828 1 90.88 445 LEU A C 1
ATOM 3597 O O . LEU A 1 445 ? -33.125 26.922 -17.188 1 90.88 445 LEU A O 1
ATOM 3601 N N . GLN A 1 446 ? -31.484 28.359 -16.953 1 87.88 446 GLN A N 1
ATOM 3602 C CA . GLN A 1 446 ? -32.25 29.453 -17.547 1 87.88 446 GLN A CA 1
ATOM 3603 C C . GLN A 1 446 ? -32.531 29.203 -19.016 1 87.88 446 GLN A C 1
ATOM 3605 O O . GLN A 1 446 ? -33.531 29.641 -19.547 1 87.88 446 GLN A O 1
ATOM 3610 N N . GLN A 1 447 ? -31.672 28.5 -19.609 1 84.62 447 GLN A N 1
ATOM 3611 C CA . GLN A 1 447 ? -31.859 28.188 -21.031 1 84.62 447 GLN A CA 1
ATOM 3612 C C . GLN A 1 447 ? -33.094 27.328 -21.234 1 84.62 447 GLN A C 1
ATOM 3614 O O . GLN A 1 447 ? -33.719 27.391 -22.297 1 84.62 447 GLN A O 1
ATOM 3619 N N . ASN A 1 448 ? -33.5 26.625 -20.266 1 77.19 448 ASN A N 1
ATOM 3620 C CA . ASN A 1 448 ? -34.594 25.688 -20.422 1 77.19 448 ASN A CA 1
ATOM 3621 C C . ASN A 1 448 ? -35.875 26.234 -19.781 1 77.19 448 ASN A C 1
ATOM 3623 O O . ASN A 1 448 ? -36.906 25.578 -19.828 1 77.19 448 ASN A O 1
ATOM 3627 N N . LEU A 1 449 ? -35.781 27.312 -19.109 1 73.69 449 LEU A N 1
ATOM 3628 C CA . LEU A 1 449 ? -36.938 27.828 -18.406 1 73.69 449 LEU A CA 1
ATOM 3629 C C . LEU A 1 449 ? -37.562 29 -19.156 1 73.69 449 LEU A C 1
ATOM 3631 O O . LEU A 1 449 ? -36.875 29.625 -19.984 1 73.69 449 LEU A O 1
ATOM 3635 N N . GLN A 1 450 ? -38.844 29.188 -18.891 1 68.44 450 GLN A N 1
ATOM 3636 C CA . GLN A 1 450 ? -39.562 30.344 -19.422 1 68.44 450 GLN A CA 1
ATOM 3637 C C . GLN A 1 450 ? -39.094 31.625 -18.75 1 68.44 450 GLN A C 1
ATOM 3639 O O . GLN A 1 450 ? -38.562 31.609 -17.641 1 68.44 450 GLN A O 1
ATOM 3644 N N . GLU A 1 451 ? -39.062 32.844 -19.406 1 59.34 451 GLU A N 1
ATOM 3645 C CA . GLU A 1 451 ? -38.469 34.125 -19.094 1 59.34 451 GLU A CA 1
ATOM 3646 C C . GLU A 1 451 ? -38.719 34.5 -17.641 1 59.34 451 GLU A C 1
ATOM 3648 O O . GLU A 1 451 ? -37.875 35.094 -16.969 1 59.34 451 GLU A O 1
ATOM 3653 N N . ASP A 1 452 ? -39.906 34.25 -17.031 1 62.12 452 ASP A N 1
ATOM 3654 C CA . ASP A 1 452 ? -40.281 34.844 -15.75 1 62.12 452 ASP A CA 1
ATOM 3655 C C . ASP A 1 452 ? -40.031 33.875 -14.602 1 62.12 452 ASP A C 1
ATOM 3657 O O . ASP A 1 452 ? -40.281 34.188 -13.445 1 62.12 452 ASP A O 1
ATOM 3661 N N . GLU A 1 453 ? -39.375 32.75 -14.812 1 73.12 453 GLU A N 1
ATOM 3662 C CA . GLU A 1 453 ? -39.281 31.75 -13.75 1 73.12 453 GLU A CA 1
ATOM 3663 C C . GLU A 1 453 ? -37.969 31.891 -12.984 1 73.12 453 GLU A C 1
ATOM 3665 O O . GLU A 1 453 ? -36.906 32.062 -13.586 1 73.12 453 GLU A O 1
ATOM 3670 N N . LYS A 1 454 ? -38.25 32.031 -11.711 1 82.19 454 LYS A N 1
ATOM 3671 C CA . LYS A 1 454 ? -37.094 32.125 -10.82 1 82.19 454 LYS A CA 1
ATOM 3672 C C . LYS A 1 454 ? -36.312 30.828 -10.781 1 82.19 454 LYS A C 1
ATOM 3674 O O . LYS A 1 454 ? -36.875 29.766 -10.508 1 82.19 454 LYS A O 1
ATOM 3679 N N . VAL A 1 455 ? -35.062 31.047 -11.07 1 86.75 455 VAL A N 1
ATOM 3680 C CA . VAL A 1 455 ? -34.188 29.875 -11.133 1 86.75 455 VAL A CA 1
ATOM 3681 C C . VAL A 1 455 ? -33.812 29.438 -9.719 1 86.75 455 VAL A C 1
ATOM 3683 O O . VAL A 1 455 ? -33.75 28.234 -9.43 1 86.75 455 VAL A O 1
ATOM 3686 N N . PHE A 1 456 ? -33.594 30.453 -8.836 1 91.25 456 PHE A N 1
ATOM 3687 C CA . PHE A 1 456 ? -33.188 30.125 -7.465 1 91.25 456 PHE A CA 1
ATOM 3688 C C . PHE A 1 456 ? -33.75 31.141 -6.484 1 91.25 456 PHE A C 1
ATOM 3690 O O . PHE A 1 456 ? -34.219 32.219 -6.891 1 91.25 456 PHE A O 1
ATOM 3697 N N . ASP A 1 457 ? -33.844 30.781 -5.203 1 92.06 457 ASP A N 1
ATOM 3698 C CA . ASP A 1 457 ? -34.281 31.641 -4.117 1 92.06 457 ASP A CA 1
ATOM 3699 C C . ASP A 1 457 ? -33.094 32.219 -3.359 1 92.06 457 ASP A C 1
ATOM 3701 O O . ASP A 1 457 ? -32.438 31.516 -2.615 1 92.06 457 ASP A O 1
ATOM 3705 N N . PRO A 1 458 ? -32.875 33.469 -3.561 1 93.75 458 PRO A N 1
ATOM 3706 C CA . PRO A 1 458 ? -31.719 34.094 -2.898 1 93.75 458 PRO A CA 1
ATOM 3707 C C . PRO A 1 458 ? -31.766 33.938 -1.381 1 93.75 458 PRO A C 1
ATOM 3709 O O . PRO A 1 458 ? -30.719 33.875 -0.735 1 93.75 458 PRO A O 1
ATOM 3712 N N . ASP A 1 459 ? -32.938 33.906 -0.747 1 93.94 459 ASP A N 1
ATOM 3713 C CA . ASP A 1 459 ? -33.094 33.812 0.703 1 93.94 459 ASP A CA 1
ATOM 3714 C C . ASP A 1 459 ? -32.469 32.531 1.243 1 93.94 459 ASP A C 1
ATOM 3716 O O . ASP A 1 459 ? -31.922 32.531 2.352 1 93.94 459 ASP A O 1
ATOM 3720 N N . ARG A 1 460 ? -32.531 31.625 0.473 1 93.44 460 ARG A N 1
ATOM 3721 C CA . ARG A 1 460 ? -32 30.328 0.867 1 93.44 460 ARG A CA 1
ATOM 3722 C C . ARG A 1 460 ? -30.5 30.391 1.075 1 93.44 460 ARG A C 1
ATOM 3724 O O . ARG A 1 460 ? -29.984 29.859 2.053 1 93.44 460 ARG A O 1
ATOM 3731 N N . TYR A 1 461 ? -29.875 31.047 0.234 1 95.31 461 TYR A N 1
ATOM 3732 C CA . TYR A 1 461 ? -28.422 31.109 0.26 1 95.31 461 TYR A CA 1
ATOM 3733 C C . TYR A 1 461 ? -27.938 32.219 1.195 1 95.31 461 TYR A C 1
ATOM 3735 O O . TYR A 1 461 ? -26.859 32.094 1.799 1 95.31 461 TYR A O 1
ATOM 3743 N N . GLN A 1 462 ? -28.719 33.156 1.372 1 94.69 462 GLN A N 1
ATOM 3744 C CA . GLN A 1 462 ? -28.406 34.219 2.342 1 94.69 462 GLN A CA 1
ATOM 3745 C C . GLN A 1 462 ? -28.359 33.656 3.76 1 94.69 462 GLN A C 1
ATOM 3747 O O . GLN A 1 462 ? -27.5 34.031 4.559 1 94.69 462 GLN A O 1
ATOM 3752 N N . VAL A 1 463 ? -29.234 32.812 3.986 1 93.06 463 VAL A N 1
ATOM 3753 C CA . VAL A 1 463 ? -29.312 32.219 5.309 1 93.06 463 VAL A CA 1
ATOM 3754 C C . VAL A 1 463 ? -28.047 31.406 5.566 1 93.06 463 VAL A C 1
ATOM 3756 O O . VAL A 1 463 ? -27.5 31.406 6.68 1 93.06 463 VAL A O 1
ATOM 3759 N N . VAL A 1 464 ? -27.609 30.734 4.586 1 93.44 464 VAL A N 1
ATOM 3760 C CA . VAL A 1 464 ? -26.422 29.906 4.723 1 93.44 464 VAL A CA 1
ATOM 3761 C C . VAL A 1 464 ? -25.188 30.781 4.973 1 93.44 464 VAL A C 1
ATOM 3763 O O . VAL A 1 464 ? -24.375 30.484 5.84 1 93.44 464 VAL A O 1
ATOM 3766 N N . ILE A 1 465 ? -25.062 31.828 4.266 1 94.88 465 ILE A N 1
ATOM 3767 C CA . ILE A 1 465 ? -23.938 32.75 4.422 1 94.88 465 ILE A CA 1
ATOM 3768 C C . ILE A 1 465 ? -23.984 33.406 5.797 1 94.88 465 ILE A C 1
ATOM 3770 O O . ILE A 1 465 ? -22.953 33.562 6.453 1 94.88 465 ILE A O 1
ATOM 3774 N N . CYS A 1 466 ? -25.156 33.719 6.191 1 93.31 466 CYS A N 1
ATOM 3775 C CA . CYS A 1 466 ? -25.328 34.312 7.508 1 93.31 466 CYS A CA 1
ATOM 3776 C C . CYS A 1 466 ? -24.906 33.344 8.609 1 93.31 466 CYS A C 1
ATOM 3778 O O . CYS A 1 466 ? -24.266 33.75 9.586 1 93.31 466 CYS A O 1
ATOM 3780 N N . ARG A 1 467 ? -25.266 32.188 8.43 1 90.62 467 ARG A N 1
ATOM 3781 C CA . ARG A 1 467 ? -24.859 31.188 9.391 1 90.62 467 ARG A CA 1
ATOM 3782 C C . ARG A 1 467 ? -23.344 31.047 9.438 1 90.62 467 ARG A C 1
ATOM 3784 O O . ARG A 1 467 ? -22.766 30.891 10.516 1 90.62 467 ARG A O 1
ATOM 3791 N N . LEU A 1 468 ? -22.75 31.047 8.328 1 92.12 468 LEU A N 1
ATOM 3792 C CA . LEU A 1 468 ? -21.297 30.953 8.242 1 92.12 468 LEU A CA 1
ATOM 3793 C C . LEU A 1 468 ? -20.641 32.125 8.938 1 92.12 468 LEU A C 1
ATOM 3795 O O . LEU A 1 468 ? -19.641 31.984 9.633 1 92.12 468 LEU A O 1
ATOM 3799 N N . GLN A 1 469 ? -21.219 33.281 8.75 1 92.62 469 GLN A N 1
ATOM 3800 C CA . GLN A 1 469 ? -20.703 34.469 9.398 1 92.62 469 GLN A CA 1
ATOM 3801 C C . GLN A 1 469 ? -20.781 34.375 10.914 1 92.62 469 GLN A C 1
ATOM 3803 O O . GLN A 1 469 ? -19.812 34.688 11.617 1 92.62 469 GLN A O 1
ATOM 3808 N N . LYS A 1 470 ? -21.828 33.875 11.359 1 90.56 470 LYS A N 1
ATOM 3809 C CA . LYS A 1 470 ? -22.016 33.719 12.797 1 90.56 470 LYS A CA 1
ATOM 3810 C C . LYS A 1 470 ? -21.047 32.688 13.367 1 90.56 470 LYS A C 1
ATOM 3812 O O . LYS A 1 470 ? -20.547 32.844 14.484 1 90.56 470 LYS A O 1
ATOM 3817 N N . GLU A 1 471 ? -20.828 31.734 12.633 1 87.5 471 GLU A N 1
ATOM 3818 C CA . GLU A 1 471 ? -19.891 30.719 13.07 1 87.5 471 GLU A CA 1
ATOM 3819 C C . GLU A 1 471 ? -18.484 31.281 13.188 1 87.5 471 GLU A C 1
ATOM 3821 O O . GLU A 1 471 ? -17.766 30.969 14.148 1 87.5 471 GLU A O 1
ATOM 3826 N N . PHE A 1 472 ? -18.062 32 12.242 1 90.12 472 PHE A N 1
ATOM 3827 C CA . PHE A 1 472 ? -16.734 32.625 12.289 1 90.12 472 PHE A CA 1
ATOM 3828 C C . PHE A 1 472 ? -16.609 33.562 13.469 1 90.12 472 PHE A C 1
ATOM 3830 O O . PHE A 1 472 ? -15.578 33.625 14.133 1 90.12 472 PHE A O 1
ATOM 3837 N N . GLU A 1 473 ? -17.656 34.219 13.703 1 89.94 473 GLU A N 1
ATOM 3838 C CA . GLU A 1 473 ? -17.656 35.125 14.844 1 89.94 473 GLU A CA 1
ATOM 3839 C C . GLU A 1 473 ? -17.516 34.375 16.156 1 89.94 473 GLU A C 1
ATOM 3841 O O . GLU A 1 473 ? -16.781 34.812 17.062 1 89.94 473 GLU A O 1
ATOM 3846 N N . ARG A 1 474 ? -18.141 33.281 16.141 1 87.06 474 ARG A N 1
ATOM 3847 C CA . ARG A 1 474 ? -18.109 32.469 17.344 1 87.06 474 ARG A CA 1
ATOM 3848 C C . ARG A 1 474 ? -16.75 31.812 17.5 1 87.06 474 ARG A C 1
ATOM 3850 O O . ARG A 1 474 ? -16.188 31.766 18.609 1 87.06 474 ARG A O 1
ATOM 3857 N N . HIS A 1 475 ? -16.188 31.375 16.484 1 87.94 475 HIS A N 1
ATOM 3858 C CA . HIS A 1 475 ? -14.953 30.609 16.5 1 87.94 475 HIS A CA 1
ATOM 3859 C C . HIS A 1 475 ? -13.766 31.5 16.875 1 87.94 475 HIS A C 1
ATOM 3861 O O . HIS A 1 475 ? -12.789 31.016 17.469 1 87.94 475 HIS A O 1
ATOM 3867 N N . PHE A 1 476 ? -13.852 32.812 16.609 1 91.44 476 PHE A N 1
ATOM 3868 C CA . PHE A 1 476 ? -12.68 33.656 16.797 1 91.44 476 PHE A CA 1
ATOM 3869 C C . PHE A 1 476 ? -13 34.844 17.688 1 91.44 476 PHE A C 1
ATOM 3871 O O . PHE A 1 476 ? -12.391 35.906 17.578 1 91.44 476 PHE A O 1
ATOM 3878 N N . LYS A 1 477 ? -13.945 34.594 18.5 1 91.12 477 LYS A N 1
ATOM 3879 C CA . LYS A 1 477 ? -14.414 35.625 19.406 1 91.12 477 LYS A CA 1
ATOM 3880 C C . LYS A 1 477 ? -13.289 36.125 20.328 1 91.12 477 LYS A C 1
ATOM 3882 O O . LYS A 1 477 ? -13.109 37.312 20.516 1 91.12 477 LYS A O 1
ATOM 3887 N N . ASP A 1 478 ? -12.508 35.219 20.859 1 90.88 478 ASP A N 1
ATOM 3888 C CA . ASP A 1 478 ? -11.453 35.562 21.797 1 90.88 478 ASP A CA 1
ATOM 3889 C C . ASP A 1 478 ? -10.328 36.312 21.094 1 90.88 478 ASP A C 1
ATOM 3891 O O . ASP A 1 478 ? -9.703 37.219 21.688 1 90.88 478 ASP A O 1
ATOM 3895 N N . LEU A 1 479 ? -10.031 35.969 19.922 1 91.06 479 LEU A N 1
ATOM 3896 C CA . LEU A 1 479 ? -9.008 36.688 19.172 1 91.06 479 LEU A CA 1
ATOM 3897 C C . LEU A 1 479 ? -9.461 38.125 18.875 1 91.06 479 LEU A C 1
ATOM 3899 O O . LEU A 1 479 ? -8.648 39.031 18.859 1 91.06 479 LEU A O 1
ATOM 3903 N N . ARG A 1 480 ? -10.711 38.219 18.656 1 91.25 480 ARG A N 1
ATOM 3904 C CA . ARG A 1 480 ? -11.273 39.562 18.438 1 91.25 480 ARG A CA 1
ATOM 3905 C C . ARG A 1 480 ? -11.156 40.406 19.688 1 91.25 480 ARG A C 1
ATOM 3907 O O . ARG A 1 480 ? -10.969 41.625 19.609 1 91.25 480 ARG A O 1
ATOM 3914 N N . PHE A 1 481 ? -11.305 39.781 20.734 1 89.06 481 PHE A N 1
ATOM 3915 C CA . PHE A 1 481 ? -11.242 40.469 22.016 1 89.06 481 PHE A CA 1
ATOM 3916 C C . PHE A 1 481 ? -9.844 41.031 22.266 1 89.06 481 PHE A C 1
ATOM 3918 O O . PHE A 1 481 ? -9.695 42.062 22.891 1 89.06 481 PHE A O 1
ATOM 3925 N N . ILE A 1 482 ? -8.828 40.344 21.797 1 88.62 482 ILE A N 1
ATOM 3926 C CA . ILE A 1 482 ? -7.465 40.812 22.047 1 88.62 482 ILE A CA 1
ATOM 3927 C C . ILE A 1 482 ? -6.891 41.438 20.797 1 88.62 482 ILE A C 1
ATOM 3929 O O . ILE A 1 482 ? -5.672 41.469 20.594 1 88.62 482 ILE A O 1
ATOM 3933 N N . LYS A 1 483 ? -7.66 41.844 19.953 1 88.31 483 LYS A N 1
ATOM 3934 C CA . LYS A 1 483 ? -7.242 42.406 18.672 1 88.31 483 LYS A CA 1
ATOM 3935 C C . LYS A 1 483 ? -6.289 43.562 18.859 1 88.31 483 LYS A C 1
ATOM 3937 O O . LYS A 1 483 ? -5.316 43.719 18.125 1 88.31 483 LYS A O 1
ATOM 3942 N N . LYS A 1 484 ? -6.52 44.375 19.766 1 83.38 484 LYS A N 1
ATOM 3943 C CA . LYS A 1 484 ? -5.688 45.562 20.031 1 83.38 484 LYS A CA 1
ATOM 3944 C C . LYS A 1 484 ? -4.281 45.125 20.469 1 83.38 484 LYS A C 1
ATOM 3946 O O . LYS A 1 484 ? -3.295 45.75 20.062 1 83.38 484 LYS A O 1
ATOM 3951 N N . ASP A 1 485 ? -4.254 44.156 21.297 1 83.75 485 ASP A N 1
ATOM 3952 C CA . ASP A 1 485 ? -2.959 43.656 21.734 1 83.75 485 ASP A CA 1
ATOM 3953 C C . ASP A 1 485 ? -2.18 43.062 20.547 1 83.75 485 ASP A C 1
ATOM 3955 O O . ASP A 1 485 ? -0.965 43.25 20.453 1 83.75 485 ASP A O 1
ATOM 3959 N N . LEU A 1 486 ? -2.889 42.406 19.75 1 88.94 486 LEU A N 1
ATOM 3960 C CA . LEU A 1 486 ? -2.266 41.844 18.547 1 88.94 486 LEU A CA 1
ATOM 3961 C C . LEU A 1 486 ? -1.731 42.938 17.641 1 88.94 486 LEU A C 1
ATOM 3963 O O . LEU A 1 486 ? -0.634 42.812 17.094 1 88.94 486 LEU A O 1
ATOM 3967 N N . GLU A 1 487 ? -2.447 43.938 17.578 1 86.88 487 GLU A N 1
ATOM 3968 C CA . GLU A 1 487 ? -2.037 45.062 16.734 1 86.88 487 GLU A CA 1
ATOM 3969 C C . GLU A 1 487 ? -0.821 45.781 17.328 1 86.88 487 GLU A C 1
ATOM 3971 O O . GLU A 1 487 ? 0.077 46.188 16.594 1 86.88 487 GLU A O 1
ATOM 3976 N N . LEU A 1 488 ? -0.878 45.969 18.609 1 87.5 488 LEU A N 1
ATOM 3977 C CA . LEU A 1 488 ? 0.25 46.594 19.297 1 87.5 488 LEU A CA 1
ATOM 3978 C C . LEU A 1 488 ? 1.534 45.812 19.047 1 87.5 488 LEU A C 1
ATOM 3980 O O . LEU A 1 488 ? 2.574 46.406 18.75 1 87.5 488 LEU A O 1
ATOM 3984 N N . PHE A 1 489 ? 1.404 44.594 19.172 1 87.44 489 PHE A N 1
ATOM 3985 C CA . PHE A 1 489 ? 2.549 43.719 18.953 1 87.44 489 PHE A CA 1
ATOM 3986 C C . PHE A 1 489 ? 3.004 43.781 17.5 1 87.44 489 PHE A C 1
ATOM 3988 O O . PHE A 1 489 ? 4.203 43.812 17.219 1 87.44 489 PHE A O 1
ATOM 3995 N N . ALA A 1 490 ? 2.07 43.812 16.672 1 87.06 490 ALA A N 1
ATOM 3996 C CA . ALA A 1 490 ? 2.389 43.781 15.242 1 87.06 490 ALA A CA 1
ATOM 3997 C C . ALA A 1 490 ? 2.998 45.094 14.781 1 87.06 490 ALA A C 1
ATOM 3999 O O . ALA A 1 490 ? 3.871 45.125 13.906 1 87.06 490 ALA A O 1
ATOM 4000 N N . ASN A 1 491 ? 2.482 46.156 15.375 1 87.81 491 ASN A N 1
ATOM 4001 C CA . ASN A 1 491 ? 2.947 47.5 14.984 1 87.81 491 ASN A CA 1
ATOM 4002 C C . ASN A 1 491 ? 3.133 48.406 16.203 1 87.81 491 ASN A C 1
ATOM 4004 O O . ASN A 1 491 ? 2.445 49.406 16.328 1 87.81 491 ASN A O 1
ATOM 4008 N N . PRO A 1 492 ? 4.211 48.156 16.906 1 90.5 492 PRO A N 1
ATOM 4009 C CA . PRO A 1 492 ? 4.367 48.906 18.156 1 90.5 492 PRO A CA 1
ATOM 4010 C C . PRO A 1 492 ? 4.684 50.375 17.922 1 90.5 492 PRO A C 1
ATOM 4012 O O . PRO A 1 492 ? 4.297 51.219 18.734 1 90.5 492 PRO A O 1
ATOM 4015 N N . PHE A 1 493 ? 5.32 50.781 16.844 1 92.44 493 PHE A N 1
ATOM 4016 C CA . PHE A 1 493 ? 5.746 52.156 16.625 1 92.44 493 PHE A CA 1
ATOM 4017 C C . PHE A 1 493 ? 4.609 52.969 16.062 1 92.44 493 PHE A C 1
ATOM 4019 O O . PHE A 1 493 ? 4.617 54.219 16.172 1 92.44 493 PHE A O 1
ATOM 4026 N N . ASN A 1 494 ? 3.709 52.312 15.469 1 89.31 494 ASN A N 1
ATOM 4027 C CA . ASN A 1 494 ? 2.572 53.031 14.891 1 89.31 494 ASN A CA 1
ATOM 4028 C C . ASN A 1 494 ? 1.353 52.969 15.805 1 89.31 494 ASN A C 1
ATOM 4030 O O . ASN A 1 494 ? 0.333 53.594 15.523 1 89.31 494 ASN A O 1
ATOM 4034 N N . PHE A 1 495 ? 1.489 52.281 16.875 1 92.06 495 PHE A N 1
ATOM 4035 C CA . PHE A 1 495 ? 0.372 52.125 17.797 1 92.06 495 PHE A CA 1
ATOM 4036 C C . PHE A 1 495 ? 0.25 53.344 18.703 1 92.06 495 PHE A C 1
ATOM 4038 O O . PHE A 1 495 ? 1.24 53.812 19.281 1 92.06 495 PHE A O 1
ATOM 4045 N N . LYS A 1 496 ? -0.975 53.812 18.859 1 91.69 496 LYS A N 1
ATOM 4046 C CA . LYS A 1 496 ? -1.194 54.969 19.719 1 91.69 496 LYS A CA 1
ATOM 4047 C C . LYS A 1 496 ? -1.138 54.594 21.188 1 91.69 496 LYS A C 1
ATOM 4049 O O . LYS A 1 496 ? -1.945 53.812 21.672 1 91.69 496 LYS A O 1
ATOM 4054 N N . PRO A 1 497 ? -0.265 55.25 21.906 1 90.81 497 PRO A N 1
ATOM 4055 C CA . PRO A 1 497 ? -0.085 54.906 23.312 1 90.81 497 PRO A CA 1
ATOM 4056 C C . PRO A 1 497 ? -1.359 55.062 24.141 1 90.81 497 PRO A C 1
ATOM 4058 O O . PRO A 1 497 ? -1.562 54.375 25.125 1 90.81 497 PRO A O 1
ATOM 4061 N N . GLU A 1 498 ? -2.225 55.875 23.719 1 89.12 498 GLU A N 1
ATOM 4062 C CA . GLU A 1 498 ? -3.457 56.156 24.453 1 89.12 498 GLU A CA 1
ATOM 4063 C C . GLU A 1 498 ? -4.371 54.938 24.469 1 89.12 498 GLU A C 1
ATOM 4065 O O . GLU A 1 498 ? -5.195 54.781 25.375 1 89.12 498 GLU A O 1
ATOM 4070 N N . TYR A 1 499 ? -4.152 54.125 23.5 1 87.38 499 TYR A N 1
ATOM 4071 C CA . TYR A 1 499 ? -5.027 52.969 23.375 1 87.38 499 TYR A CA 1
ATOM 4072 C C . TYR A 1 499 ? -4.387 51.719 24 1 87.38 499 TYR A C 1
ATOM 4074 O O . TYR A 1 499 ? -5.031 50.688 24.141 1 87.38 499 TYR A O 1
ATOM 4082 N N . ALA A 1 500 ? -3.191 51.844 24.375 1 88.69 500 ALA A N 1
ATOM 4083 C CA . ALA A 1 500 ? -2.492 50.688 24.984 1 88.69 500 ALA A CA 1
ATOM 4084 C C . ALA A 1 500 ? -2.918 50.5 26.438 1 88.69 500 ALA A C 1
ATOM 4086 O O . ALA A 1 500 ? -3.322 51.469 27.109 1 88.69 500 ALA A O 1
ATOM 4087 N N . PRO A 1 501 ? -2.906 49.344 26.812 1 85.19 501 PRO A N 1
ATOM 4088 C CA . PRO A 1 501 ? -3.131 49.125 28.25 1 85.19 501 PRO A CA 1
ATOM 4089 C C . PRO A 1 501 ? -2.193 49.969 29.109 1 85.19 501 PRO A C 1
ATOM 4091 O O . PRO A 1 501 ? -1.037 50.188 28.734 1 85.19 501 PRO A O 1
ATOM 4094 N N . ILE A 1 502 ? -2.594 50.281 30.234 1 86.56 502 ILE A N 1
ATOM 4095 C CA . ILE A 1 502 ? -1.887 51.188 31.109 1 86.56 502 ILE A CA 1
ATOM 4096 C C . ILE A 1 502 ? -0.513 50.625 31.453 1 86.56 502 ILE A C 1
ATOM 4098 O O . ILE A 1 502 ? 0.475 51.344 31.516 1 86.56 502 ILE A O 1
ATOM 4102 N N . SER A 1 503 ? -0.49 49.375 31.625 1 84.94 503 SER A N 1
ATOM 4103 C CA . SER A 1 503 ? 0.742 48.719 32.062 1 84.94 503 SER A CA 1
ATOM 4104 C C . SER A 1 503 ? 1.816 48.781 30.984 1 84.94 503 SER A C 1
ATOM 4106 O O . SER A 1 503 ? 3.012 48.75 31.281 1 84.94 503 SER A O 1
ATOM 4108 N N . VAL A 1 504 ? 1.425 49 29.797 1 89.94 504 VAL A N 1
ATOM 4109 C CA . VAL A 1 504 ? 2.363 48.938 28.688 1 89.94 504 VAL A CA 1
ATOM 4110 C C . VAL A 1 504 ? 2.68 50.344 28.188 1 89.94 504 VAL A C 1
ATOM 4112 O O . VAL A 1 504 ? 3.682 50.562 27.5 1 89.94 504 VAL A O 1
ATOM 4115 N N . ARG A 1 505 ? 1.968 51.344 28.531 1 91.06 505 ARG A N 1
ATOM 4116 C CA . ARG A 1 505 ? 2.004 52.656 27.953 1 91.06 505 ARG A CA 1
ATOM 4117 C C . ARG A 1 505 ? 3.377 53.312 28.125 1 91.06 505 ARG A C 1
ATOM 4119 O O . ARG A 1 505 ? 3.928 53.875 27.188 1 91.06 505 ARG A O 1
ATOM 4126 N N . MET A 1 506 ? 3.826 53.156 29.312 1 92.44 506 MET A N 1
ATOM 4127 C CA . MET A 1 506 ? 5.117 53.781 29.594 1 92.44 506 MET A CA 1
ATOM 4128 C C . MET A 1 506 ? 6.219 53.156 28.75 1 92.44 506 MET A C 1
ATOM 4130 O O . MET A 1 506 ? 7.066 53.844 28.203 1 92.44 506 MET A O 1
ATOM 4134 N N . GLU A 1 507 ? 6.207 51.906 28.75 1 94 507 GLU A N 1
ATOM 4135 C CA . GLU A 1 507 ? 7.219 51.188 27.969 1 94 507 GLU A CA 1
ATOM 4136 C C . GLU A 1 507 ? 7.062 51.5 26.484 1 94 507 GLU A C 1
ATOM 4138 O O . GLU A 1 507 ? 8.055 51.625 25.766 1 94 507 GLU A O 1
ATOM 4143 N N . LEU A 1 508 ? 5.863 51.625 26.078 1 94.56 508 LEU A N 1
ATOM 4144 C CA . LEU A 1 508 ? 5.59 51.906 24.656 1 94.56 508 LEU A CA 1
ATOM 4145 C C . LEU A 1 508 ? 6.086 53.281 24.25 1 94.56 508 LEU A C 1
ATOM 4147 O O . LEU A 1 508 ? 6.676 53.438 23.188 1 94.56 508 LEU A O 1
ATOM 4151 N N . THR A 1 509 ? 5.859 54.188 25.078 1 95 509 THR A N 1
ATOM 4152 C CA . THR A 1 509 ? 6.32 55.531 24.797 1 95 509 THR A CA 1
ATOM 4153 C C . THR A 1 509 ? 7.844 55.594 24.734 1 95 509 THR A C 1
ATOM 4155 O O . THR A 1 509 ? 8.414 56.25 23.859 1 95 509 THR A O 1
ATOM 4158 N N . LYS A 1 510 ? 8.406 54.938 25.688 1 94.88 510 LYS A N 1
ATOM 4159 C CA . LYS A 1 510 ? 9.859 54.844 25.719 1 94.88 510 LYS A CA 1
ATOM 4160 C C . LYS A 1 510 ? 10.391 54.188 24.438 1 94.88 510 LYS A C 1
ATOM 4162 O O . LYS A 1 510 ? 11.391 54.625 23.875 1 94.88 510 LYS A O 1
ATOM 4167 N N . LEU A 1 511 ? 9.766 53.188 24.078 1 95.06 511 LEU A N 1
ATOM 4168 C CA . LEU A 1 511 ? 10.141 52.438 22.875 1 95.06 511 LEU A CA 1
ATOM 4169 C C . LEU A 1 511 ? 10.008 53.312 21.641 1 95.06 511 LEU A C 1
ATOM 4171 O O . LEU A 1 511 ? 10.914 53.375 20.797 1 95.06 511 LEU A O 1
ATOM 4175 N N . GLN A 1 512 ? 8.969 54.031 21.516 1 94.56 512 GLN A N 1
ATOM 4176 C CA . GLN A 1 512 ? 8.672 54.844 20.344 1 94.56 512 GLN A CA 1
ATOM 4177 C C . GLN A 1 512 ? 9.594 56.062 20.25 1 94.56 512 GLN A C 1
ATOM 4179 O O . GLN A 1 512 ? 9.812 56.594 19.172 1 94.56 512 GLN A O 1
ATOM 4184 N N . ALA A 1 513 ? 10.094 56.406 21.375 1 94.06 513 ALA A N 1
ATOM 4185 C CA . ALA A 1 513 ? 10.977 57.562 21.422 1 94.06 513 ALA A CA 1
ATOM 4186 C C . ALA A 1 513 ? 12.422 57.156 21.125 1 94.06 513 ALA A C 1
ATOM 4188 O O . ALA A 1 513 ? 13.289 58.031 20.953 1 94.06 513 ALA A O 1
ATOM 4189 N N . ASN A 1 514 ? 12.656 55.969 21.125 1 93.69 514 ASN A N 1
ATOM 4190 C CA . ASN A 1 514 ? 14.016 55.469 20.906 1 93.69 514 ASN A CA 1
ATOM 4191 C C . ASN A 1 514 ? 14.336 55.312 19.438 1 93.69 514 ASN A C 1
ATOM 4193 O O . ASN A 1 514 ? 13.883 54.375 18.797 1 93.69 514 ASN A O 1
ATOM 4197 N N . THR A 1 515 ? 15.18 56.125 18.953 1 92.5 515 THR A N 1
ATOM 4198 C CA . THR A 1 515 ? 15.5 56.156 17.531 1 92.5 515 THR A CA 1
ATOM 4199 C C . THR A 1 515 ? 16.281 54.906 17.125 1 92.5 515 THR A C 1
ATOM 4201 O O . THR A 1 515 ? 16.125 54.406 16.016 1 92.5 515 THR A O 1
ATOM 4204 N N . ASP A 1 516 ? 17.047 54.469 17.984 1 92.12 516 ASP A N 1
ATOM 4205 C CA . ASP A 1 516 ? 17.828 53.281 17.672 1 92.12 516 ASP A CA 1
ATOM 4206 C C . ASP A 1 516 ? 16.922 52.062 17.516 1 92.12 516 ASP A C 1
ATOM 4208 O O . ASP A 1 516 ? 17.125 51.25 16.609 1 92.12 516 ASP A O 1
ATOM 4212 N N . LEU A 1 517 ? 16.031 51.938 18.391 1 92.94 517 LEU A N 1
ATOM 4213 C CA . LEU A 1 517 ? 15.094 50.812 18.328 1 92.94 517 LEU A CA 1
ATOM 4214 C C . LEU A 1 517 ? 14.195 50.906 17.094 1 92.94 517 LEU A C 1
ATOM 4216 O O . LEU A 1 517 ? 13.82 49.906 16.5 1 92.94 517 LEU A O 1
ATOM 4220 N N . TRP A 1 518 ? 13.906 52.094 16.734 1 91.62 518 TRP A N 1
ATOM 4221 C CA . TRP A 1 518 ? 13.141 52.344 15.516 1 91.62 518 TRP A CA 1
ATOM 4222 C C . TRP A 1 518 ? 13.898 51.844 14.289 1 91.62 518 TRP A C 1
ATOM 4224 O O . TRP A 1 518 ? 13.312 51.219 13.398 1 91.62 518 TRP A O 1
ATOM 4234 N N . ASN A 1 519 ? 15.078 52.094 14.25 1 89.44 519 ASN A N 1
ATOM 4235 C CA . ASN A 1 519 ? 15.914 51.656 13.133 1 89.44 519 ASN A CA 1
ATOM 4236 C C . ASN A 1 519 ? 16.031 50.125 13.102 1 89.44 519 ASN A C 1
ATOM 4238 O O . ASN A 1 519 ? 16.031 49.531 12.023 1 89.44 519 ASN A O 1
ATOM 4242 N N . GLU A 1 520 ? 16.125 49.594 14.219 1 88.75 520 GLU A N 1
ATOM 4243 C CA . GLU A 1 520 ? 16.188 48.125 14.297 1 88.75 520 GLU A CA 1
ATOM 4244 C C . GLU A 1 520 ? 14.875 47.5 13.828 1 88.75 520 GLU A C 1
ATOM 4246 O O . GLU A 1 520 ? 14.891 46.5 13.125 1 88.75 520 GLU A O 1
ATOM 4251 N N . TYR A 1 521 ? 13.844 48.031 14.25 1 88.44 521 TYR A N 1
ATOM 4252 C CA . TYR A 1 521 ? 12.516 47.562 13.898 1 88.44 521 TYR A CA 1
ATOM 4253 C C . TYR A 1 521 ? 12.305 47.562 12.391 1 88.44 521 TYR A C 1
ATOM 4255 O O . TYR A 1 521 ? 11.695 46.656 11.828 1 88.44 521 TYR A O 1
ATOM 4263 N N . ARG A 1 522 ? 12.852 48.531 11.766 1 83.88 522 ARG A N 1
ATOM 4264 C CA . ARG A 1 522 ? 12.672 48.719 10.328 1 83.88 522 ARG A CA 1
ATOM 4265 C C . ARG A 1 522 ? 13.477 47.688 9.539 1 83.88 522 ARG A C 1
ATOM 4267 O O . ARG A 1 522 ? 13.07 47.25 8.453 1 83.88 522 ARG A O 1
ATOM 4274 N N . VAL A 1 523 ? 14.508 47.219 10.125 1 78.75 523 VAL A N 1
ATOM 4275 C CA . VAL A 1 523 ? 15.438 46.375 9.383 1 78.75 523 VAL A CA 1
ATOM 4276 C C . VAL A 1 523 ? 15.203 44.906 9.727 1 78.75 523 VAL A C 1
ATOM 4278 O O . VAL A 1 523 ? 15.25 44.031 8.852 1 78.75 523 VAL A O 1
ATOM 4281 N N . LYS A 1 524 ? 14.852 44.688 10.961 1 79.19 524 LYS A N 1
ATOM 4282 C CA . LYS A 1 524 ? 14.742 43.312 11.43 1 79.19 524 LYS A CA 1
ATOM 4283 C C . LYS A 1 524 ? 13.312 42.812 11.297 1 79.19 524 LYS A C 1
ATOM 4285 O O . LYS A 1 524 ? 12.367 43.594 11.195 1 79.19 524 LYS A O 1
ATOM 4290 N N . ASP A 1 525 ? 13.266 41.469 11.258 1 80.88 525 ASP A N 1
ATOM 4291 C CA . ASP A 1 525 ? 11.953 40.844 11.391 1 80.88 525 ASP A CA 1
ATOM 4292 C C . ASP A 1 525 ? 11.406 41.031 12.805 1 80.88 525 ASP A C 1
ATOM 4294 O O . ASP A 1 525 ? 12.172 41.219 13.758 1 80.88 525 ASP A O 1
ATOM 4298 N N . LEU A 1 526 ? 10.094 41 12.852 1 83.62 526 LEU A N 1
ATOM 4299 C CA . LEU A 1 526 ? 9.414 41.281 14.109 1 83.62 526 LEU A CA 1
ATOM 4300 C C . LEU A 1 526 ? 9.93 40.375 15.234 1 83.62 526 LEU A C 1
ATOM 4302 O O . LEU A 1 526 ? 10.148 40.844 16.359 1 83.62 526 LEU A O 1
ATOM 4306 N N . GLY A 1 527 ? 10.062 39.125 14.977 1 83.06 527 GLY A N 1
ATOM 4307 C CA . GLY A 1 527 ? 10.562 38.219 15.984 1 83.06 527 GLY A CA 1
ATOM 4308 C C . GLY A 1 527 ? 11.953 38.562 16.469 1 83.06 527 GLY A C 1
ATOM 4309 O O . GLY A 1 527 ? 12.211 38.531 17.688 1 83.06 527 GLY A O 1
ATOM 4310 N N . ARG A 1 528 ? 12.812 38.938 15.617 1 83.06 528 ARG A N 1
ATOM 4311 C CA . ARG A 1 528 ? 14.172 39.312 15.961 1 83.06 528 ARG A CA 1
ATOM 4312 C C . ARG A 1 528 ? 14.195 40.625 16.719 1 83.06 528 ARG A C 1
ATOM 4314 O O . ARG A 1 528 ? 15.039 40.844 17.594 1 83.06 528 ARG A O 1
ATOM 4321 N N . PHE A 1 529 ? 13.375 41.438 16.266 1 89.81 529 PHE A N 1
ATOM 4322 C CA . PHE A 1 529 ? 13.281 42.75 16.938 1 89.81 529 PHE A CA 1
ATOM 4323 C C . PHE A 1 529 ? 12.961 42.531 18.422 1 89.81 529 PHE A C 1
ATOM 4325 O O . PHE A 1 529 ? 13.672 43.062 19.281 1 89.81 529 PHE A O 1
ATOM 4332 N N . TYR A 1 530 ? 11.977 41.781 18.656 1 89.81 530 TYR A N 1
ATOM 4333 C CA . TYR A 1 530 ? 11.555 41.594 20.047 1 89.81 530 TYR A CA 1
ATOM 4334 C C . TYR A 1 530 ? 12.57 40.75 20.812 1 89.81 530 TYR A C 1
ATOM 4336 O O . TYR A 1 530 ? 12.758 40.969 22.016 1 89.81 530 TYR A O 1
ATOM 4344 N N . ALA A 1 531 ? 13.172 39.844 20.125 1 87.12 531 ALA A N 1
ATOM 4345 C CA . ALA A 1 531 ? 14.227 39.062 20.766 1 87.12 531 ALA A CA 1
ATOM 4346 C C . ALA A 1 531 ? 15.367 39.969 21.234 1 87.12 531 ALA A C 1
ATOM 4348 O O . ALA A 1 531 ? 16 39.688 22.266 1 87.12 531 ALA A O 1
ATOM 4349 N N . GLY A 1 532 ? 15.609 40.969 20.547 1 87.56 532 GLY A N 1
ATOM 4350 C CA . GLY A 1 532 ? 16.719 41.875 20.828 1 87.56 532 GLY A CA 1
ATOM 4351 C C . GLY A 1 532 ? 16.391 42.938 21.875 1 87.56 532 GLY A C 1
ATOM 4352 O O . GLY A 1 532 ? 17.281 43.594 22.406 1 87.56 532 GLY A O 1
ATOM 4353 N N . LEU A 1 533 ? 15.18 43.031 22.156 1 91.12 533 LEU A N 1
ATOM 4354 C CA . LEU A 1 533 ? 14.781 44.031 23.141 1 91.12 533 LEU A CA 1
ATOM 4355 C C . LEU A 1 533 ? 15.305 43.656 24.531 1 91.12 533 LEU A C 1
ATOM 4357 O O . LEU A 1 533 ? 15.297 42.5 24.906 1 91.12 533 LEU A O 1
ATOM 4361 N N . SER A 1 534 ? 15.758 44.656 25.234 1 90.31 534 SER A N 1
ATOM 4362 C CA . SER A 1 534 ? 16.266 44.438 26.578 1 90.31 534 SER A CA 1
ATOM 4363 C C . SER A 1 534 ? 15.156 44 27.516 1 90.31 534 SER A C 1
ATOM 4365 O O . SER A 1 534 ? 14.156 44.688 27.672 1 90.31 534 SER A O 1
ATOM 4367 N N . ALA A 1 535 ? 15.344 42.906 28.188 1 88.75 535 ALA A N 1
ATOM 4368 C CA . ALA A 1 535 ? 14.352 42.375 29.125 1 88.75 535 ALA A CA 1
ATOM 4369 C C . ALA A 1 535 ? 14.242 43.281 30.359 1 88.75 535 ALA A C 1
ATOM 4371 O O . ALA A 1 535 ? 13.188 43.344 31 1 88.75 535 ALA A O 1
ATOM 4372 N N . ASP A 1 536 ? 15.219 44 30.656 1 90.56 536 ASP A N 1
ATOM 4373 C CA . ASP A 1 536 ? 15.242 44.875 31.812 1 90.56 536 ASP A CA 1
ATOM 4374 C C . ASP A 1 536 ? 14.5 46.188 31.531 1 90.56 536 ASP A C 1
ATOM 4376 O O . ASP A 1 536 ? 13.758 46.688 32.375 1 90.56 536 ASP A O 1
ATOM 4380 N N . SER A 1 537 ? 14.68 46.625 30.297 1 91.75 537 SER A N 1
ATOM 4381 C CA . SER A 1 537 ? 14.109 47.938 29.938 1 91.75 537 SER A CA 1
ATOM 4382 C C . SER A 1 537 ? 12.664 47.781 29.5 1 91.75 537 SER A C 1
ATOM 4384 O O . SER A 1 537 ? 11.867 48.719 29.641 1 91.75 537 SER A O 1
ATOM 4386 N N . TYR A 1 538 ? 12.406 46.656 28.891 1 93.69 538 TYR A N 1
ATOM 4387 C CA . TYR A 1 538 ? 11.07 46.5 28.328 1 93.69 538 TYR A CA 1
ATOM 4388 C C . TYR A 1 538 ? 10.469 45.156 28.734 1 93.69 538 TYR A C 1
ATOM 4390 O O . TYR A 1 538 ? 10.016 44.375 27.891 1 93.69 538 TYR A O 1
ATOM 4398 N N . PRO A 1 539 ? 10.336 44.875 30 1 91.69 539 PRO A N 1
ATOM 4399 C CA . PRO A 1 539 ? 9.859 43.594 30.469 1 91.69 539 PRO A CA 1
ATOM 4400 C C . PRO A 1 539 ? 8.406 43.312 30.062 1 91.69 539 PRO A C 1
ATOM 4402 O O . PRO A 1 539 ? 8.055 42.188 29.766 1 91.69 539 PRO A O 1
ATOM 4405 N N . ILE A 1 540 ? 7.598 44.25 30.016 1 90.25 540 ILE A N 1
ATOM 4406 C CA . ILE A 1 540 ? 6.172 44.062 29.766 1 90.25 540 ILE A CA 1
ATOM 4407 C C . ILE A 1 540 ? 5.945 43.812 28.281 1 90.25 540 ILE A C 1
ATOM 4409 O O . ILE A 1 540 ? 5.25 42.875 27.891 1 90.25 540 ILE A O 1
ATOM 4413 N N . ILE A 1 541 ? 6.535 44.656 27.484 1 90.5 541 ILE A N 1
ATOM 4414 C CA . ILE A 1 541 ? 6.379 44.5 26.047 1 90.5 541 ILE A CA 1
ATOM 4415 C C . ILE A 1 541 ? 6.945 43.156 25.594 1 90.5 541 ILE A C 1
ATOM 4417 O O . ILE A 1 541 ? 6.344 42.469 24.766 1 90.5 541 ILE A O 1
ATOM 4421 N N . LYS A 1 542 ? 8.047 42.812 26.109 1 89.81 542 LYS A N 1
ATOM 4422 C CA . LYS A 1 542 ? 8.656 41.531 25.766 1 89.81 542 LYS A CA 1
ATOM 4423 C C . LYS A 1 542 ? 7.793 40.375 26.234 1 89.81 542 LYS A C 1
ATOM 4425 O O . LYS A 1 542 ? 7.691 39.344 25.562 1 89.81 542 LYS A O 1
ATOM 4430 N N . GLY A 1 543 ? 7.234 40.469 27.391 1 87 543 GLY A N 1
ATOM 4431 C CA . GLY A 1 543 ? 6.32 39.469 27.906 1 87 543 GLY A CA 1
ATOM 4432 C C . GLY A 1 543 ? 5.102 39.281 27.031 1 87 543 GLY A C 1
ATOM 4433 O O . GLY A 1 543 ? 4.691 38.125 26.766 1 87 543 GLY A O 1
ATOM 4434 N N . VAL A 1 544 ? 4.574 40.375 26.609 1 86.88 544 VAL A N 1
ATOM 4435 C CA . VAL A 1 544 ? 3.418 40.312 25.734 1 86.88 544 VAL A CA 1
ATOM 4436 C C . VAL A 1 544 ? 3.824 39.688 24.391 1 86.88 544 VAL A C 1
ATOM 4438 O O . VAL A 1 544 ? 3.068 38.938 23.797 1 86.88 544 VAL A O 1
ATOM 4441 N N . ALA A 1 545 ? 4.941 40.062 23.938 1 88.38 545 ALA A N 1
ATOM 4442 C CA . ALA A 1 545 ? 5.445 39.531 22.688 1 88.38 545 ALA A CA 1
ATOM 4443 C C . ALA A 1 545 ? 5.57 38 22.766 1 88.38 545 ALA A C 1
ATOM 4445 O O . ALA A 1 545 ? 5.238 37.281 21.812 1 88.38 545 ALA A O 1
ATOM 4446 N N . CYS A 1 546 ? 6.02 37.5 23.875 1 90.19 546 CYS A N 1
ATOM 4447 C CA . CYS A 1 546 ? 6.152 36.062 24.062 1 90.19 546 CYS A CA 1
ATOM 4448 C C . CYS A 1 546 ? 4.789 35.375 24.078 1 90.19 546 CYS A C 1
ATOM 4450 O O . CYS A 1 546 ? 4.617 34.281 23.5 1 90.19 546 CYS A O 1
ATOM 4452 N N . LYS A 1 547 ? 3.85 36 24.688 1 90.12 547 LYS A N 1
ATOM 4453 C CA . LYS A 1 547 ? 2.5 35.438 24.75 1 90.12 547 LYS A CA 1
ATOM 4454 C C . LYS A 1 547 ? 1.863 35.375 23.375 1 90.12 547 LYS A C 1
ATOM 4456 O O . LYS A 1 547 ? 1.287 34.344 23 1 90.12 547 LYS A O 1
ATOM 4461 N N . VAL A 1 548 ? 2.016 36.438 22.672 1 89.31 548 VAL A N 1
ATOM 4462 C CA . VAL A 1 548 ? 1.43 36.5 21.344 1 89.31 548 VAL A CA 1
ATOM 4463 C C . VAL A 1 548 ? 2.127 35.469 20.438 1 89.31 548 VAL A C 1
ATOM 4465 O O . VAL A 1 548 ? 1.479 34.812 19.625 1 89.31 548 VAL A O 1
ATOM 4468 N N . ALA A 1 549 ? 3.402 35.375 20.594 1 90.5 549 ALA A N 1
ATOM 4469 C CA . ALA A 1 549 ? 4.184 34.438 19.781 1 90.5 549 ALA A CA 1
ATOM 4470 C C . ALA A 1 549 ? 3.814 33 20.094 1 90.5 549 ALA A C 1
ATOM 4472 O O . ALA A 1 549 ? 3.992 32.094 19.25 1 90.5 549 ALA A O 1
ATOM 4473 N N . SER A 1 550 ? 3.305 32.719 21.234 1 93.69 550 SER A N 1
ATOM 4474 C CA . SER A 1 550 ? 2.986 31.375 21.656 1 93.69 550 SER A CA 1
ATOM 4475 C C . SER A 1 550 ? 1.641 30.922 21.094 1 93.69 550 SER A C 1
ATOM 4477 O O . SER A 1 550 ? 1.324 29.734 21.109 1 93.69 550 SER A O 1
ATOM 4479 N N . LEU A 1 551 ? 0.872 31.859 20.609 1 93.25 551 LEU A N 1
ATOM 4480 C CA . LEU A 1 551 ? -0.401 31.5 19.984 1 93.25 551 LEU A CA 1
ATOM 4481 C C . LEU A 1 551 ? -0.181 30.828 18.641 1 93.25 551 LEU A C 1
ATOM 4483 O O . LEU A 1 551 ? 0.694 31.234 17.875 1 93.25 551 LEU A O 1
ATOM 4487 N N . PHE A 1 552 ? -0.959 29.766 18.359 1 91.69 552 PHE A N 1
ATOM 4488 C CA . PHE A 1 552 ? -0.837 29.094 17.062 1 91.69 552 PHE A CA 1
ATOM 4489 C C . PHE A 1 552 ? -1.227 30.031 15.93 1 91.69 552 PHE A C 1
ATOM 4491 O O . PHE A 1 552 ? -2.266 30.703 15.992 1 91.69 552 PHE A O 1
ATOM 4498 N N . ASP A 1 553 ? -0.362 30.141 14.945 1 83.81 553 ASP A N 1
ATOM 4499 C CA . ASP A 1 553 ? -0.583 31.078 13.844 1 83.81 553 ASP A CA 1
ATOM 4500 C C . ASP A 1 553 ? -0.908 30.328 12.547 1 83.81 553 ASP A C 1
ATOM 4502 O O . ASP A 1 553 ? -1.147 30.953 11.516 1 83.81 553 ASP A O 1
ATOM 4506 N N . SER A 1 554 ? -0.732 29.016 12.617 1 81.81 554 SER A N 1
ATOM 4507 C CA . SER A 1 554 ? -0.983 28.234 11.414 1 81.81 554 SER A CA 1
ATOM 4508 C C . SER A 1 554 ? -1.447 26.828 11.766 1 81.81 554 SER A C 1
ATOM 4510 O O . SER A 1 554 ? -1.405 26.422 12.93 1 81.81 554 SER A O 1
ATOM 4512 N N . ASN A 1 555 ? -1.852 26.188 10.719 1 80.88 555 ASN A N 1
ATOM 4513 C CA . ASN A 1 555 ? -2.27 24.797 10.891 1 80.88 555 ASN A CA 1
ATOM 4514 C C . ASN A 1 555 ? -1.202 23.828 10.398 1 80.88 555 ASN A C 1
ATOM 4516 O O . ASN A 1 555 ? -1.494 22.656 10.141 1 80.88 555 ASN A O 1
ATOM 4520 N N . GLN A 1 556 ? -0.061 24.234 10.336 1 84.38 556 GLN A N 1
ATOM 4521 C CA . GLN A 1 556 ? 0.958 23.453 9.648 1 84.38 556 GLN A CA 1
ATOM 4522 C C . GLN A 1 556 ? 1.2 22.125 10.359 1 84.38 556 GLN A C 1
ATOM 4524 O O . GLN A 1 556 ? 1.235 21.062 9.727 1 84.38 556 GLN A O 1
ATOM 4529 N N . ILE A 1 557 ? 1.412 22.188 11.672 1 89.62 557 ILE A N 1
ATOM 4530 C CA . ILE A 1 557 ? 1.733 20.953 12.391 1 89.62 557 ILE A CA 1
ATOM 4531 C C . ILE A 1 557 ? 0.538 20 12.344 1 89.62 557 ILE A C 1
ATOM 4533 O O . ILE A 1 557 ? 0.706 18.781 12.234 1 89.62 557 ILE A O 1
ATOM 4537 N N . CYS A 1 558 ? -0.643 20.547 12.461 1 87.06 558 CYS A N 1
ATOM 4538 C CA . CYS A 1 558 ? -1.851 19.734 12.359 1 87.06 558 CYS A CA 1
ATOM 4539 C C . CYS A 1 558 ? -1.993 19.141 10.961 1 87.06 558 CYS A C 1
ATOM 4541 O O . CYS A 1 558 ? -2.383 17.969 10.812 1 87.06 558 CYS A O 1
ATOM 4543 N N . GLU A 1 559 ? -1.674 19.953 10.055 1 85.06 559 GLU A N 1
ATOM 4544 C CA . GLU A 1 559 ? -1.746 19.5 8.672 1 85.06 559 GLU A CA 1
ATOM 4545 C C . GLU A 1 559 ? -0.751 18.359 8.414 1 85.06 559 GLU A C 1
ATOM 4547 O O . GLU A 1 559 ? -1.05 17.422 7.684 1 85.06 559 GLU A O 1
ATOM 4552 N N . LYS A 1 560 ? 0.392 18.516 8.953 1 87.75 560 LYS A N 1
ATOM 4553 C CA . LYS A 1 560 ? 1.389 17.453 8.82 1 87.75 560 LYS A CA 1
ATOM 4554 C C . LYS A 1 560 ? 0.877 16.141 9.398 1 87.75 560 LYS A C 1
ATOM 4556 O O . LYS A 1 560 ? 1.046 15.086 8.789 1 87.75 560 LYS A O 1
ATOM 4561 N N . ALA A 1 561 ? 0.295 16.234 10.539 1 89.56 561 ALA A N 1
ATOM 4562 C CA . ALA A 1 561 ? -0.238 15.047 11.203 1 89.56 561 ALA A CA 1
ATOM 4563 C C . ALA A 1 561 ? -1.38 14.438 10.398 1 89.56 561 ALA A C 1
ATOM 4565 O O . ALA A 1 561 ? -1.44 13.219 10.227 1 89.56 561 ALA A O 1
ATOM 4566 N N . PHE A 1 562 ? -2.18 15.289 9.914 1 82.38 562 PHE A N 1
ATOM 4567 C CA . PHE A 1 562 ? -3.334 14.828 9.156 1 82.38 562 PHE A CA 1
ATOM 4568 C C . PHE A 1 562 ? -2.895 14.195 7.836 1 82.38 562 PHE A C 1
ATOM 4570 O O . PHE A 1 562 ? -3.441 13.172 7.418 1 82.38 562 PHE A O 1
ATOM 4577 N N . SER A 1 563 ? -2.084 14.875 7.195 1 82.62 563 SER A N 1
ATOM 4578 C CA . SER A 1 563 ? -1.568 14.336 5.938 1 82.62 563 SER A CA 1
ATOM 4579 C C . SER A 1 563 ? -0.891 12.984 6.152 1 82.62 563 SER A C 1
ATOM 4581 O O . SER A 1 563 ? -1.025 12.086 5.324 1 82.62 563 SER A O 1
ATOM 4583 N N . TYR A 1 564 ? -0.128 12.867 7.191 1 87 564 TYR A N 1
ATOM 4584 C CA . TYR A 1 564 ? 0.518 11.602 7.516 1 87 564 TYR A CA 1
ATOM 4585 C C . TYR A 1 564 ? -0.517 10.508 7.742 1 87 564 TYR A C 1
ATOM 4587 O O . TYR A 1 564 ? -0.347 9.375 7.273 1 87 564 TYR A O 1
ATOM 4595 N N . LEU A 1 565 ? -1.508 10.859 8.422 1 82.44 565 LEU A N 1
ATOM 4596 C CA . LEU A 1 565 ? -2.57 9.906 8.727 1 82.44 565 LEU A CA 1
ATOM 4597 C C . LEU A 1 565 ? -3.281 9.453 7.457 1 82.44 565 LEU A C 1
ATOM 4599 O O . LEU A 1 565 ? -3.506 8.258 7.258 1 82.44 565 LEU A O 1
ATOM 4603 N N . THR A 1 566 ? -3.643 10.367 6.645 1 77.81 566 THR A N 1
ATOM 4604 C CA . THR A 1 566 ? -4.438 10.07 5.457 1 77.81 566 THR A CA 1
ATOM 4605 C C . THR A 1 566 ? -3.619 9.273 4.445 1 77.81 566 THR A C 1
ATOM 4607 O O . THR A 1 566 ? -4.152 8.398 3.764 1 77.81 566 THR A O 1
ATOM 4610 N N . ARG A 1 567 ? -2.42 9.531 4.398 1 77.94 567 ARG A N 1
ATOM 4611 C CA . ARG A 1 567 ? -1.562 8.875 3.42 1 77.94 567 ARG A CA 1
ATOM 4612 C C . ARG A 1 567 ? -1.205 7.461 3.871 1 77.94 567 ARG A C 1
ATOM 4614 O O . ARG A 1 567 ? -0.933 6.59 3.041 1 77.94 567 ARG A O 1
ATOM 4621 N N . ASN A 1 568 ? -1.21 7.281 5.148 1 80.38 568 ASN A N 1
ATOM 4622 C CA . ASN A 1 568 ? -0.704 6.012 5.664 1 80.38 568 ASN A CA 1
ATOM 4623 C C . ASN A 1 568 ? -1.777 5.254 6.438 1 80.38 568 ASN A C 1
ATOM 4625 O O . ASN A 1 568 ? -1.476 4.566 7.414 1 80.38 568 ASN A O 1
ATOM 4629 N N . GLN A 1 569 ? -2.934 5.34 6.039 1 74.56 569 GLN A N 1
ATOM 4630 C CA . GLN A 1 569 ? -4.047 4.691 6.719 1 74.56 569 GLN A CA 1
ATOM 4631 C C . GLN A 1 569 ? -3.852 3.18 6.781 1 74.56 569 GLN A C 1
ATOM 4633 O O . GLN A 1 569 ? -4.18 2.547 7.789 1 74.56 569 GLN A O 1
ATOM 4638 N N . HIS A 1 570 ? -3.312 2.676 5.758 1 69.88 570 HIS A N 1
ATOM 4639 C CA . HIS A 1 570 ? -3.141 1.229 5.664 1 69.88 570 HIS A CA 1
ATOM 4640 C C . HIS A 1 570 ? -2.176 0.723 6.73 1 69.88 570 HIS A C 1
ATOM 4642 O O . HIS A 1 570 ? -2.379 -0.353 7.297 1 69.88 570 HIS A O 1
ATOM 4648 N N . THR A 1 571 ? -1.2 1.48 6.945 1 72.62 571 THR A N 1
ATOM 4649 C CA . THR A 1 571 ? -0.198 1.115 7.941 1 72.62 571 THR A CA 1
ATOM 4650 C C . THR A 1 571 ? -0.704 1.407 9.352 1 72.62 571 THR A C 1
ATOM 4652 O O . THR A 1 571 ? -0.478 0.62 10.273 1 72.62 571 THR A O 1
ATOM 4655 N N . LEU A 1 572 ? -1.403 2.453 9.477 1 73.38 572 LEU A N 1
ATOM 4656 C CA . LEU A 1 572 ? -1.818 2.92 10.797 1 73.38 572 LEU A CA 1
ATOM 4657 C C . LEU A 1 572 ? -3.053 2.164 11.273 1 73.38 572 LEU A C 1
ATOM 4659 O O . LEU A 1 572 ? -3.379 2.191 12.461 1 73.38 572 LEU A O 1
ATOM 4663 N N . SER A 1 573 ? -3.67 1.508 10.312 1 63.38 573 SER A N 1
ATOM 4664 C CA . SER A 1 573 ? -4.844 0.717 10.672 1 63.38 573 SER A CA 1
ATOM 4665 C C . SER A 1 573 ? -4.441 -0.621 11.281 1 63.38 573 SER A C 1
ATOM 4667 O O . SER A 1 573 ? -5.266 -1.301 11.898 1 63.38 573 SER A O 1
ATOM 4669 N N . GLN A 1 574 ? -3.195 -0.894 11.094 1 65.69 574 GLN A N 1
ATOM 4670 C CA . GLN A 1 574 ? -2.703 -2.107 11.734 1 65.69 574 GLN A CA 1
ATOM 4671 C C . GLN A 1 574 ? -2.689 -1.96 13.25 1 65.69 574 GLN A C 1
ATOM 4673 O O . GLN A 1 574 ? -2.639 -0.844 13.773 1 65.69 574 GLN A O 1
ATOM 4678 N N . PRO A 1 575 ? -2.861 -3.088 13.844 1 63.09 575 PRO A N 1
ATOM 4679 C CA . PRO A 1 575 ? -2.867 -2.984 15.305 1 63.09 575 PRO A CA 1
ATOM 4680 C C . PRO A 1 575 ? -1.556 -2.436 15.867 1 63.09 575 PRO A C 1
ATOM 4682 O O . PRO A 1 575 ? -0.521 -3.102 15.789 1 63.09 575 PRO A O 1
ATOM 4685 N N . LEU A 1 576 ? -1.6 -1.215 16.172 1 72.75 576 LEU A N 1
ATOM 4686 C CA . LEU A 1 576 ? -0.459 -0.553 16.797 1 72.75 576 LEU A CA 1
ATOM 4687 C C . LEU A 1 576 ? -0.745 -0.245 18.266 1 72.75 576 LEU A C 1
ATOM 4689 O O . LEU A 1 576 ? -1.896 -0.011 18.641 1 72.75 576 LEU A O 1
ATOM 4693 N N . THR A 1 577 ? 0.254 -0.469 19.016 1 79.5 577 THR A N 1
ATOM 4694 C CA . THR A 1 577 ? 0.114 0.022 20.391 1 79.5 577 THR A CA 1
ATOM 4695 C C . THR A 1 577 ? 0.048 1.547 20.406 1 79.5 577 THR A C 1
ATOM 4697 O O . THR A 1 577 ? 0.492 2.207 19.469 1 79.5 577 THR A O 1
ATOM 4700 N N . ASP A 1 578 ? -0.509 2.088 21.453 1 83.06 578 ASP A N 1
ATOM 4701 C CA . ASP A 1 578 ? -0.577 3.537 21.609 1 83.06 578 ASP A CA 1
ATOM 4702 C C . ASP A 1 578 ? 0.815 4.164 21.562 1 83.06 578 ASP A C 1
ATOM 4704 O O . ASP A 1 578 ? 0.992 5.25 21 1 83.06 578 ASP A O 1
ATOM 4708 N N . ASP A 1 579 ? 1.741 3.406 22.078 1 90.31 579 ASP A N 1
ATOM 4709 C CA . ASP A 1 579 ? 3.104 3.93 22.094 1 90.31 579 ASP A CA 1
ATOM 4710 C C . ASP A 1 579 ? 3.666 4.055 20.688 1 90.31 579 ASP A C 1
ATOM 4712 O O . ASP A 1 579 ? 4.352 5.027 20.359 1 90.31 579 ASP A O 1
ATOM 4716 N N . HIS A 1 580 ? 3.393 3.092 19.953 1 91.25 580 HIS A N 1
ATOM 4717 C CA . HIS A 1 580 ? 3.898 3.135 18.594 1 91.25 580 HIS A CA 1
ATOM 4718 C C . HIS A 1 580 ? 3.186 4.207 17.766 1 91.25 580 HIS A C 1
ATOM 4720 O O . HIS A 1 580 ? 3.801 4.859 16.922 1 91.25 580 HIS A O 1
ATOM 4726 N N . LEU A 1 581 ? 1.962 4.32 18.016 1 88.81 581 LEU A N 1
ATOM 4727 C CA . LEU A 1 581 ? 1.224 5.387 17.359 1 88.81 581 LEU A CA 1
ATOM 4728 C C . LEU A 1 581 ? 1.791 6.754 17.719 1 88.81 581 LEU A C 1
ATOM 4730 O O . LEU A 1 581 ? 1.972 7.605 16.844 1 88.81 581 LEU A O 1
ATOM 4734 N N . HIS A 1 582 ? 2.055 6.91 18.969 1 92.31 582 HIS A N 1
ATOM 4735 C CA . HIS A 1 582 ? 2.684 8.141 19.453 1 92.31 582 HIS A CA 1
ATOM 4736 C C . HIS A 1 582 ? 4.008 8.391 18.734 1 92.31 582 HIS A C 1
ATOM 4738 O O . HIS A 1 582 ? 4.277 9.508 18.297 1 92.31 582 HIS A O 1
ATOM 4744 N N . ALA A 1 583 ? 4.719 7.328 18.641 1 95.5 583 ALA A N 1
ATOM 4745 C CA . ALA A 1 583 ? 6.051 7.434 18.047 1 95.5 583 ALA A CA 1
ATOM 4746 C C . ALA A 1 583 ? 5.973 7.832 16.578 1 95.5 583 ALA A C 1
ATOM 4748 O O . ALA A 1 583 ? 6.715 8.703 16.125 1 95.5 583 ALA A O 1
ATOM 4749 N N . LEU A 1 584 ? 5.113 7.23 15.883 1 94.19 584 LEU A N 1
ATOM 4750 C CA . LEU A 1 584 ? 4.977 7.488 14.453 1 94.19 584 LEU A CA 1
ATOM 4751 C C . LEU A 1 584 ? 4.551 8.93 14.203 1 94.19 584 LEU A C 1
ATOM 4753 O O . LEU A 1 584 ? 5.137 9.617 13.359 1 94.19 584 LEU A O 1
ATOM 4757 N N . PHE A 1 585 ? 3.629 9.422 14.953 1 93.81 585 PHE A N 1
ATOM 4758 C CA . PHE A 1 585 ? 3.143 10.781 14.75 1 93.81 585 PHE A CA 1
ATOM 4759 C C . PHE A 1 585 ? 4.184 11.805 15.188 1 93.81 585 PHE A C 1
ATOM 4761 O O . PHE A 1 585 ? 4.312 12.867 14.586 1 93.81 585 PHE A O 1
ATOM 4768 N N . ARG A 1 586 ? 4.832 11.523 16.234 1 96.62 586 ARG A N 1
ATOM 4769 C CA . ARG A 1 586 ? 5.883 12.43 16.688 1 96.62 586 ARG A CA 1
ATOM 4770 C C . ARG A 1 586 ? 6.984 12.547 15.641 1 96.62 586 ARG A C 1
ATOM 4772 O O . ARG A 1 586 ? 7.418 13.656 15.312 1 96.62 586 ARG A O 1
ATOM 4779 N N . ILE A 1 587 ? 7.375 11.445 15.125 1 95.94 587 ILE A N 1
ATOM 4780 C CA . ILE A 1 587 ? 8.414 11.438 14.102 1 95.94 587 ILE A CA 1
ATOM 4781 C C . ILE A 1 587 ? 7.93 12.195 12.867 1 95.94 587 ILE A C 1
ATOM 4783 O O . ILE A 1 587 ? 8.688 12.945 12.25 1 95.94 587 ILE A O 1
ATOM 4787 N N . ALA A 1 588 ? 6.727 12.031 12.562 1 94.44 588 ALA A N 1
ATOM 4788 C CA . ALA A 1 588 ? 6.152 12.609 11.352 1 94.44 588 ALA A CA 1
ATOM 4789 C C . ALA A 1 588 ? 6.004 14.125 11.484 1 94.44 588 ALA A C 1
ATOM 4791 O O . ALA A 1 588 ? 6.004 14.844 10.484 1 94.44 588 ALA A O 1
ATOM 4792 N N . THR A 1 589 ? 5.918 14.625 12.68 1 95.12 589 THR A N 1
ATOM 4793 C CA . THR A 1 589 ? 5.535 16.016 12.836 1 95.12 589 THR A CA 1
ATOM 4794 C C . THR A 1 589 ? 6.684 16.828 13.43 1 95.12 589 THR A C 1
ATOM 4796 O O . THR A 1 589 ? 6.723 18.062 13.297 1 95.12 589 THR A O 1
ATOM 4799 N N . THR A 1 590 ? 7.621 16.219 14.039 1 95 590 THR A N 1
ATOM 4800 C CA . THR A 1 590 ? 8.633 16.922 14.836 1 95 590 THR A CA 1
ATOM 4801 C C . THR A 1 590 ? 9.586 17.688 13.93 1 95 590 THR A C 1
ATOM 4803 O O . THR A 1 590 ? 9.773 17.328 12.766 1 95 590 THR A O 1
ATOM 4806 N N . GLU A 1 591 ? 10.047 18.766 14.484 1 86.81 591 GLU A N 1
ATOM 4807 C CA . GLU A 1 591 ? 11.125 19.516 13.844 1 86.81 591 GLU A CA 1
ATOM 4808 C C . GLU A 1 591 ? 12.453 19.297 14.562 1 86.81 591 GLU A C 1
ATOM 4810 O O . GLU A 1 591 ? 13.492 19.781 14.117 1 86.81 591 GLU A O 1
ATOM 4815 N N . ILE A 1 592 ? 12.383 18.484 15.594 1 89.56 592 ILE A N 1
ATOM 4816 C CA . ILE A 1 592 ? 13.57 18.188 16.391 1 89.56 592 ILE A CA 1
ATOM 4817 C C . ILE A 1 592 ? 14.344 17.031 15.742 1 89.56 592 ILE A C 1
ATOM 4819 O O . ILE A 1 592 ? 13.742 16.047 15.297 1 89.56 592 ILE A O 1
ATOM 4823 N N . GLU A 1 593 ? 15.648 17.219 15.695 1 86.56 593 GLU A N 1
ATOM 4824 C CA . GLU A 1 593 ? 16.5 16.125 15.219 1 86.56 593 GLU A CA 1
ATOM 4825 C C . GLU A 1 593 ? 16.906 15.203 16.359 1 86.56 593 GLU A C 1
ATOM 4827 O O . GLU A 1 593 ? 17.328 15.672 17.422 1 86.56 593 GLU A O 1
ATOM 4832 N N . PRO A 1 594 ? 16.766 13.945 16.125 1 89.75 594 PRO A N 1
ATOM 4833 C CA . PRO A 1 594 ? 17.188 13.016 17.172 1 89.75 594 PRO A CA 1
ATOM 4834 C C . PRO A 1 594 ? 18.688 13.117 17.484 1 89.75 594 PRO A C 1
ATOM 4836 O O . PRO A 1 594 ? 19.484 13.359 16.578 1 89.75 594 PRO A O 1
ATOM 4839 N N . HIS A 1 595 ? 19.047 12.922 18.781 1 87.38 595 HIS A N 1
ATOM 4840 C CA . HIS A 1 595 ? 20.453 12.766 19.141 1 87.38 595 HIS A CA 1
ATOM 4841 C C . HIS A 1 595 ? 20.969 11.367 18.797 1 87.38 595 HIS A C 1
ATOM 4843 O O . HIS A 1 595 ? 20.969 10.469 19.641 1 87.38 595 HIS A O 1
ATOM 4849 N N . TRP A 1 596 ? 21.484 11.195 17.703 1 86.25 596 TRP A N 1
ATOM 4850 C CA . TRP A 1 596 ? 21.828 9.898 17.125 1 86.25 596 TRP A CA 1
ATOM 4851 C C . TRP A 1 596 ? 22.906 9.211 17.969 1 86.25 596 TRP A C 1
ATOM 4853 O O . TRP A 1 596 ? 22.844 8 18.203 1 86.25 596 TRP A O 1
ATOM 4863 N N . ASP A 1 597 ? 23.859 9.945 18.359 1 79.56 597 ASP A N 1
ATOM 4864 C CA . ASP A 1 597 ? 24.953 9.359 19.125 1 79.56 597 ASP A CA 1
ATOM 4865 C C . ASP A 1 597 ? 24.438 8.766 20.438 1 79.56 597 ASP A C 1
ATOM 4867 O O . ASP A 1 597 ? 24.891 7.691 20.859 1 79.56 597 ASP A O 1
ATOM 4871 N N . ASP A 1 598 ? 23.531 9.531 21 1 85.06 598 ASP A N 1
ATOM 4872 C CA . ASP A 1 598 ? 22.922 9.016 22.234 1 85.06 598 ASP A CA 1
ATOM 4873 C C . ASP A 1 598 ? 22.156 7.723 21.969 1 85.06 598 ASP A C 1
ATOM 4875 O O . ASP A 1 598 ? 22.203 6.793 22.781 1 85.06 598 ASP A O 1
ATOM 4879 N N . LEU A 1 599 ? 21.484 7.664 20.891 1 90.81 599 LEU A N 1
ATOM 4880 C CA . LEU A 1 599 ? 20.672 6.508 20.531 1 90.81 599 LEU A CA 1
ATOM 4881 C C . LEU A 1 599 ? 21.547 5.297 20.219 1 90.81 599 LEU A C 1
ATOM 4883 O O . LEU A 1 599 ? 21.219 4.172 20.609 1 90.81 599 LEU A O 1
ATOM 4887 N N . VAL A 1 600 ? 22.656 5.508 19.594 1 88.94 600 VAL A N 1
ATOM 4888 C CA . VAL A 1 600 ? 23.562 4.43 19.203 1 88.94 600 VAL A CA 1
ATOM 4889 C C . VAL A 1 600 ? 24.266 3.861 20.422 1 88.94 600 VAL A C 1
ATOM 4891 O O . VAL A 1 600 ? 24.438 2.646 20.547 1 88.94 600 VAL A O 1
ATOM 4894 N N . ARG A 1 601 ? 24.641 4.676 21.266 1 81.06 601 ARG A N 1
ATOM 4895 C CA . ARG A 1 601 ? 25.422 4.254 22.422 1 81.06 601 ARG A CA 1
ATOM 4896 C C . ARG A 1 601 ? 24.516 3.867 23.594 1 81.06 601 ARG A C 1
ATOM 4898 O O . ARG A 1 601 ? 24.984 3.422 24.641 1 81.06 601 ARG A O 1
ATOM 4905 N N . GLY A 1 602 ? 23.188 3.725 23.328 1 69.31 602 GLY A N 1
ATOM 4906 C CA . GLY A 1 602 ? 22.219 3.316 24.344 1 69.31 602 GLY A CA 1
ATOM 4907 C C . GLY A 1 602 ? 22.094 4.305 25.484 1 69.31 602 GLY A C 1
ATOM 4908 O O . GLY A 1 602 ? 21.75 3.93 26.609 1 69.31 602 GLY A O 1
ATOM 4909 N N . ARG A 1 603 ? 22.688 5.543 25.562 1 51.56 603 ARG A N 1
ATOM 4910 C CA . ARG A 1 603 ? 22.641 6.535 26.641 1 51.56 603 ARG A CA 1
ATOM 4911 C C . ARG A 1 603 ? 21.281 7.246 26.656 1 51.56 603 ARG A C 1
ATOM 4913 O O . ARG A 1 603 ? 21.062 8.188 25.891 1 51.56 603 ARG A O 1
ATOM 4920 N N . ASN A 1 604 ? 20.219 6.625 26.609 1 47.59 604 ASN A N 1
ATOM 4921 C CA . ASN A 1 604 ? 19.031 7.438 26.812 1 47.59 604 ASN A CA 1
ATOM 4922 C C . ASN A 1 604 ? 19.203 8.406 27.969 1 47.59 604 ASN A C 1
ATOM 4924 O O . ASN A 1 604 ? 19.578 7.992 29.078 1 47.59 604 ASN A O 1
ATOM 4928 N N . GLU A 1 605 ? 19.609 9.594 27.953 1 40.22 605 GLU A N 1
ATOM 4929 C CA . GLU A 1 605 ? 19.688 10.562 29.047 1 40.22 605 GLU A CA 1
ATOM 4930 C C . GLU A 1 605 ? 18.484 10.461 29.969 1 40.22 605 GLU A C 1
ATOM 4932 O O . GLU A 1 605 ? 17.344 10.625 29.531 1 40.22 605 GLU A O 1
ATOM 4937 N N . SER A 1 606 ? 18.312 9.508 30.766 1 34.56 606 SER A N 1
ATOM 4938 C CA . SER A 1 606 ? 17.453 9.68 31.938 1 34.56 606 SER A CA 1
ATOM 4939 C C . SER A 1 606 ? 17.75 10.984 32.656 1 34.56 606 SER A C 1
ATOM 4941 O O . SER A 1 606 ? 18.812 11.133 33.281 1 34.56 606 SER A O 1
ATOM 4943 N N . ASN A 1 607 ? 17.766 12.141 32.156 1 31.23 607 ASN A N 1
ATOM 4944 C CA . ASN A 1 607 ? 17.797 13.164 33.188 1 31.23 607 ASN A CA 1
ATOM 4945 C C . ASN A 1 607 ? 16.625 13.008 34.156 1 31.23 607 ASN A C 1
ATOM 4947 O O . ASN A 1 607 ? 15.477 13.219 33.781 1 31.23 607 ASN A O 1
ATOM 4951 N N . SER A 1 608 ? 16.297 11.953 34.844 1 22.83 608 SER A N 1
ATOM 4952 C CA . SER A 1 608 ? 15.867 12.391 36.156 1 22.83 608 SER A CA 1
ATOM 4953 C C . SER A 1 608 ? 17 13.078 36.906 1 22.83 608 SER A C 1
ATOM 4955 O O . SER A 1 608 ? 18.156 12.68 36.781 1 22.83 608 SER A O 1
ATOM 4957 N N . MET B 1 1 ? 6.199 -59.594 -3.754 1 21.66 1 MET B N 1
ATOM 4958 C CA . MET B 1 1 ? 7.184 -58.531 -3.586 1 21.66 1 MET B CA 1
ATOM 4959 C C . MET B 1 1 ? 6.648 -57.219 -4.121 1 21.66 1 MET B C 1
ATOM 4961 O O . MET B 1 1 ? 6.5 -57.031 -5.332 1 21.66 1 MET B O 1
ATOM 4965 N N . TRP B 1 2 ? 5.836 -56.5 -3.385 1 26.78 2 TRP B N 1
ATOM 4966 C CA . TRP B 1 2 ? 5.074 -55.281 -3.641 1 26.78 2 TRP B CA 1
ATOM 4967 C C . TRP B 1 2 ? 6.004 -54.125 -3.994 1 26.78 2 TRP B C 1
ATOM 4969 O O . TRP B 1 2 ? 6.891 -53.781 -3.211 1 26.78 2 TRP B O 1
ATOM 4979 N N . MET B 1 3 ? 6.43 -54.062 -5.246 1 32.75 3 MET B N 1
ATOM 4980 C CA . MET B 1 3 ? 7.312 -53 -5.707 1 32.75 3 MET B CA 1
ATOM 4981 C C . MET B 1 3 ? 6.781 -51.625 -5.293 1 32.75 3 MET B C 1
ATOM 4983 O O . MET B 1 3 ? 5.574 -51.375 -5.344 1 32.75 3 MET B O 1
ATOM 4987 N N . SER B 1 4 ? 7.434 -51.062 -4.301 1 34.28 4 SER B N 1
ATOM 4988 C CA . SER B 1 4 ? 7.164 -49.719 -3.785 1 34.28 4 SER B CA 1
ATOM 4989 C C . SER B 1 4 ? 6.891 -48.75 -4.918 1 34.28 4 SER B C 1
ATOM 4991 O O . SER B 1 4 ? 7.543 -48.781 -5.961 1 34.28 4 SER B O 1
ATOM 4993 N N . PRO B 1 5 ? 5.738 -48.219 -5.023 1 40.59 5 PRO B N 1
ATOM 4994 C CA . PRO B 1 5 ? 5.352 -47.219 -6.039 1 40.59 5 PRO B CA 1
ATOM 4995 C C . PRO B 1 5 ? 6.43 -46.188 -6.277 1 40.59 5 PRO B C 1
ATOM 4997 O O . PRO B 1 5 ? 7.078 -45.719 -5.332 1 40.59 5 PRO B O 1
ATOM 5000 N N . LYS B 1 6 ? 7.168 -46.25 -7.359 1 41.75 6 LYS B N 1
ATOM 5001 C CA . LYS B 1 6 ? 8.211 -45.344 -7.809 1 41.75 6 LYS B CA 1
ATOM 5002 C C . LYS B 1 6 ? 7.785 -43.875 -7.617 1 41.75 6 LYS B C 1
ATOM 5004 O O . LYS B 1 6 ? 6.602 -43.562 -7.742 1 41.75 6 LYS B O 1
ATOM 5009 N N . ARG B 1 7 ? 8.602 -43.188 -6.922 1 48.66 7 ARG B N 1
ATOM 5010 C CA . ARG B 1 7 ? 8.453 -41.75 -6.688 1 48.66 7 ARG B CA 1
ATOM 5011 C C . ARG B 1 7 ? 8.336 -41 -8.008 1 48.66 7 ARG B C 1
ATOM 5013 O O . ARG B 1 7 ? 9.227 -41.062 -8.852 1 48.66 7 ARG B O 1
ATOM 5020 N N . SER B 1 8 ? 7.082 -40.969 -8.648 1 43.5 8 SER B N 1
ATOM 5021 C CA . SER B 1 8 ? 6.664 -40.281 -9.852 1 43.5 8 SER B CA 1
ATOM 5022 C C . SER B 1 8 ? 7.281 -38.875 -9.922 1 43.5 8 SER B C 1
ATOM 5024 O O . SER B 1 8 ? 6.625 -37.938 -10.336 1 43.5 8 SER B O 1
ATOM 5026 N N . LYS B 1 9 ? 8.305 -38.625 -9.336 1 47.66 9 LYS B N 1
ATOM 5027 C CA . LYS B 1 9 ? 8.859 -37.281 -9.391 1 47.66 9 LYS B CA 1
ATOM 5028 C C . LYS B 1 9 ? 9.633 -37.062 -10.688 1 47.66 9 LYS B C 1
ATOM 5030 O O . LYS B 1 9 ? 10.391 -37.906 -11.117 1 47.66 9 LYS B O 1
ATOM 5035 N N . MET B 1 10 ? 9.031 -36.188 -11.492 1 42.09 10 MET B N 1
ATOM 5036 C CA . MET B 1 10 ? 9.758 -35.812 -12.711 1 42.09 10 MET B CA 1
ATOM 5037 C C . MET B 1 10 ? 11.211 -35.469 -12.391 1 42.09 10 MET B C 1
ATOM 5039 O O . MET B 1 10 ? 12.109 -35.75 -13.188 1 42.09 10 MET B O 1
ATOM 5043 N N . GLU B 1 11 ? 11.305 -34.375 -11.492 1 42.53 11 GLU B N 1
ATOM 5044 C CA . GLU B 1 11 ? 12.609 -33.719 -11.43 1 42.53 11 GLU B CA 1
ATOM 5045 C C . GLU B 1 11 ? 13.625 -34.594 -10.695 1 42.53 11 GLU B C 1
ATOM 5047 O O . GLU B 1 11 ? 13.258 -35.344 -9.789 1 42.53 11 GLU B O 1
ATOM 5052 N N . VAL B 1 12 ? 14.625 -34.969 -11.367 1 36.88 12 VAL B N 1
ATOM 5053 C CA . VAL B 1 12 ? 15.875 -35.5 -10.859 1 36.88 12 VAL B CA 1
ATOM 5054 C C . VAL B 1 12 ? 16.188 -34.875 -9.492 1 36.88 12 VAL B C 1
ATOM 5056 O O . VAL B 1 12 ? 16.25 -33.656 -9.359 1 36.88 12 VAL B O 1
ATOM 5059 N N . ASP B 1 13 ? 15.672 -35.406 -8.469 1 38.41 13 ASP B N 1
ATOM 5060 C CA . ASP B 1 13 ? 16.266 -35 -7.195 1 38.41 13 ASP B CA 1
ATOM 5061 C C . ASP B 1 13 ? 17.734 -34.594 -7.383 1 38.41 13 ASP B C 1
ATOM 5063 O O . ASP B 1 13 ? 18.625 -35.438 -7.383 1 38.41 13 ASP B O 1
ATOM 5067 N N . GLU B 1 14 ? 18.062 -33.938 -8.398 1 40 14 GLU B N 1
ATOM 5068 C CA . GLU B 1 14 ? 19.469 -33.594 -8.219 1 40 14 GLU B CA 1
ATOM 5069 C C . GLU B 1 14 ? 19.75 -33.156 -6.785 1 40 14 GLU B C 1
ATOM 5071 O O . GLU B 1 14 ? 19.031 -32.312 -6.242 1 40 14 GLU B O 1
ATOM 5076 N N . THR B 1 15 ? 19.938 -34.031 -5.973 1 43.22 15 THR B N 1
ATOM 5077 C CA . THR B 1 15 ? 20.5 -33.656 -4.68 1 43.22 15 THR B CA 1
ATOM 5078 C C . THR B 1 15 ? 21.031 -32.25 -4.711 1 43.22 15 THR B C 1
ATOM 5080 O O . THR B 1 15 ? 21.766 -31.859 -5.621 1 43.22 15 THR B O 1
ATOM 5083 N N . GLU B 1 16 ? 20.297 -31.344 -4.273 1 51.16 16 GLU B N 1
ATOM 5084 C CA . GLU B 1 16 ? 20.672 -29.984 -3.91 1 51.16 16 GLU B CA 1
ATOM 5085 C C . GLU B 1 16 ? 22.109 -29.906 -3.398 1 51.16 16 GLU B C 1
ATOM 5087 O O . GLU B 1 16 ? 22.406 -29.156 -2.471 1 51.16 16 GLU B O 1
ATOM 5092 N N . VAL B 1 17 ? 22.812 -30.984 -3.758 1 57.91 17 VAL B N 1
ATOM 5093 C CA . VAL B 1 17 ? 24.188 -31 -3.266 1 57.91 17 VAL B CA 1
ATOM 5094 C C . VAL B 1 17 ? 25.141 -30.531 -4.367 1 57.91 17 VAL B C 1
ATOM 5096 O O . VAL B 1 17 ? 25.031 -30.953 -5.52 1 57.91 17 VAL B O 1
ATOM 5099 N N . PHE B 1 18 ? 25.922 -29.688 -4.062 1 71.31 18 PHE B N 1
ATOM 5100 C CA . PHE B 1 18 ? 27.016 -29.25 -4.926 1 71.31 18 PHE B CA 1
ATOM 5101 C C . PHE B 1 18 ? 27.797 -30.438 -5.465 1 71.31 18 PHE B C 1
ATOM 5103 O O . PHE B 1 18 ? 28.125 -31.359 -4.715 1 71.31 18 PHE B O 1
ATOM 5110 N N . ARG B 1 19 ? 27.797 -30.609 -6.688 1 72.81 19 ARG B N 1
ATOM 5111 C CA . ARG B 1 19 ? 28.656 -31.609 -7.301 1 72.81 19 ARG B CA 1
ATOM 5112 C C . ARG B 1 19 ? 30.016 -31.016 -7.664 1 72.81 19 ARG B C 1
ATOM 5114 O O . ARG B 1 19 ? 30.094 -29.984 -8.328 1 72.81 19 ARG B O 1
ATOM 5121 N N . PRO B 1 20 ? 30.969 -31.672 -7.195 1 75.62 20 PRO B N 1
ATOM 5122 C CA . PRO B 1 20 ? 32.312 -31.141 -7.457 1 75.62 20 PRO B CA 1
ATOM 5123 C C . PRO B 1 20 ? 32.594 -30.938 -8.945 1 75.62 20 PRO B C 1
ATOM 5125 O O . PRO B 1 20 ? 33.375 -30.062 -9.312 1 75.62 20 PRO B O 1
ATOM 5128 N N . GLU B 1 21 ? 31.875 -31.703 -9.797 1 79.62 21 GLU B N 1
ATOM 5129 C CA . GLU B 1 21 ? 32.094 -31.578 -11.234 1 79.62 21 GLU B CA 1
ATOM 5130 C C . GLU B 1 21 ? 31.641 -30.203 -11.734 1 79.62 21 GLU B C 1
ATOM 5132 O O . GLU B 1 21 ? 32.094 -29.75 -12.789 1 79.62 21 GLU B O 1
ATOM 5137 N N . TRP B 1 22 ? 30.844 -29.547 -10.969 1 81.38 22 TRP B N 1
ATOM 5138 C CA . TRP B 1 22 ? 30.328 -28.25 -11.383 1 81.38 22 TRP B CA 1
ATOM 5139 C C . TRP B 1 22 ? 31.422 -27.188 -11.367 1 81.38 22 TRP B C 1
ATOM 5141 O O . TRP B 1 22 ? 31.328 -26.188 -12.086 1 81.38 22 TRP B O 1
ATOM 5151 N N . THR B 1 23 ? 32.344 -27.484 -10.562 1 83.06 23 THR B N 1
ATOM 5152 C CA . THR B 1 23 ? 33.438 -26.516 -10.453 1 83.06 23 THR B CA 1
ATOM 5153 C C . THR B 1 23 ? 34.156 -26.375 -11.789 1 83.06 23 THR B C 1
ATOM 5155 O O . THR B 1 23 ? 34.438 -25.25 -12.234 1 83.06 23 THR B O 1
ATOM 5158 N N . GLN B 1 24 ? 34.344 -27.484 -12.414 1 79.56 24 GLN B N 1
ATOM 5159 C CA . GLN B 1 24 ? 35.031 -27.438 -13.695 1 79.56 24 GLN B CA 1
ATOM 5160 C C . GLN B 1 24 ? 34.062 -27.078 -14.828 1 79.56 24 GLN B C 1
ATOM 5162 O O . GLN B 1 24 ? 34.406 -26.328 -15.734 1 79.56 24 GLN B O 1
ATOM 5167 N N . ARG B 1 25 ? 32.906 -27.422 -14.656 1 80.75 25 ARG B N 1
ATOM 5168 C CA . ARG B 1 25 ? 31.969 -27.266 -15.773 1 80.75 25 ARG B CA 1
ATOM 5169 C C . ARG B 1 25 ? 31.328 -25.891 -15.766 1 80.75 25 ARG B C 1
ATOM 5171 O O . ARG B 1 25 ? 31.156 -25.281 -16.812 1 80.75 25 ARG B O 1
ATOM 5178 N N . TYR B 1 26 ? 31.125 -25.406 -14.602 1 81.19 26 TYR B N 1
ATOM 5179 C CA . TYR B 1 26 ? 30.312 -24.188 -14.523 1 81.19 26 TYR B CA 1
ATOM 5180 C C . TYR B 1 26 ? 30.984 -23.141 -13.641 1 81.19 26 TYR B C 1
ATOM 5182 O O . TYR B 1 26 ? 30.391 -22.094 -13.359 1 81.19 26 TYR B O 1
ATOM 5190 N N . LEU B 1 27 ? 32.125 -23.406 -13.297 1 82.88 27 LEU B N 1
ATOM 5191 C CA . LEU B 1 27 ? 32.969 -22.5 -12.508 1 82.88 27 LEU B CA 1
ATOM 5192 C C . LEU B 1 27 ? 32.25 -22.109 -11.219 1 82.88 27 LEU B C 1
ATOM 5194 O O . LEU B 1 27 ? 32.219 -20.922 -10.859 1 82.88 27 LEU B O 1
ATOM 5198 N N . VAL B 1 28 ? 31.625 -23.094 -10.57 1 83.44 28 VAL B N 1
ATOM 5199 C CA . VAL B 1 28 ? 30.969 -22.859 -9.281 1 83.44 28 VAL B CA 1
ATOM 5200 C C . VAL B 1 28 ? 31.625 -23.719 -8.211 1 83.44 28 VAL B C 1
ATOM 5202 O O . VAL B 1 28 ? 32.25 -24.75 -8.516 1 83.44 28 VAL B O 1
ATOM 5205 N N . VAL B 1 29 ? 31.641 -23.234 -7.016 1 81.81 29 VAL B N 1
ATOM 5206 C CA . VAL B 1 29 ? 32.156 -24.031 -5.902 1 81.81 29 VAL B CA 1
ATOM 5207 C C . VAL B 1 29 ? 31.109 -24.125 -4.805 1 81.81 29 VAL B C 1
ATOM 5209 O O . VAL B 1 29 ? 30.141 -23.375 -4.793 1 81.81 29 VAL B O 1
ATOM 5212 N N . GLU B 1 30 ? 31.203 -25.078 -4.051 1 79.19 30 GLU B N 1
ATOM 5213 C CA . GLU B 1 30 ? 30.328 -25.203 -2.887 1 79.19 30 GLU B CA 1
ATOM 5214 C C . GLU B 1 30 ? 30.484 -24.016 -1.95 1 79.19 30 GLU B C 1
ATOM 5216 O O . GLU B 1 30 ? 31.594 -23.656 -1.564 1 79.19 30 GLU B O 1
ATOM 5221 N N . PRO B 1 31 ? 29.453 -23.25 -1.674 1 75.94 31 PRO B N 1
ATOM 5222 C CA . PRO B 1 31 ? 29.562 -22.094 -0.769 1 75.94 31 PRO B CA 1
ATOM 5223 C C . PRO B 1 31 ? 30.016 -22.5 0.636 1 75.94 31 PRO B C 1
ATOM 5225 O O . PRO B 1 31 ? 29.734 -23.609 1.081 1 75.94 31 PRO B O 1
ATOM 5228 N N . PRO B 1 32 ? 30.922 -21.609 1.271 1 67.88 32 PRO B N 1
ATOM 5229 C CA . PRO B 1 32 ? 31.391 -21.969 2.615 1 67.88 32 PRO B CA 1
ATOM 5230 C C . PRO B 1 32 ? 30.234 -22.188 3.598 1 67.88 32 PRO B C 1
ATOM 5232 O O . PRO B 1 32 ? 30.328 -23.047 4.48 1 67.88 32 PRO B O 1
ATOM 5235 N N . GLU B 1 33 ? 29.172 -21.391 3.441 1 65.5 33 GLU B N 1
ATOM 5236 C CA . GLU B 1 33 ? 28 -21.5 4.305 1 65.5 33 GLU B CA 1
ATOM 5237 C C . GLU B 1 33 ? 26.719 -21.438 3.494 1 65.5 33 GLU B C 1
ATOM 5239 O O . GLU B 1 33 ? 26.609 -20.672 2.531 1 65.5 33 GLU B O 1
ATOM 5244 N N . GLY B 1 34 ? 25.734 -22.422 3.689 1 60.28 34 GLY B N 1
ATOM 5245 C CA . GLY B 1 34 ? 24.391 -22.391 3.123 1 60.28 34 GLY B CA 1
ATOM 5246 C C . GLY B 1 34 ? 24.219 -23.344 1.957 1 60.28 34 GLY B C 1
ATOM 5247 O O . GLY B 1 34 ? 25.125 -24.125 1.646 1 60.28 34 GLY B O 1
ATOM 5248 N N . GLU B 1 35 ? 23.094 -23.453 1.376 1 64.94 35 GLU B N 1
ATOM 5249 C CA . GLU B 1 35 ? 22.719 -24.297 0.235 1 64.94 35 GLU B CA 1
ATOM 5250 C C . GLU B 1 35 ? 22.859 -23.531 -1.077 1 64.94 35 GLU B C 1
ATOM 5252 O O . GLU B 1 35 ? 22.844 -22.297 -1.088 1 64.94 35 GLU B O 1
ATOM 5257 N N . GLY B 1 36 ? 23.531 -24.219 -2.109 1 72.19 36 GLY B N 1
ATOM 5258 C CA . GLY B 1 36 ? 23.641 -23.656 -3.449 1 72.19 36 GLY B CA 1
ATOM 5259 C C . GLY B 1 36 ? 25.031 -23.766 -4.031 1 72.19 36 GLY B C 1
ATOM 5260 O O . GLY B 1 36 ? 25.781 -24.672 -3.666 1 72.19 36 GLY B O 1
ATOM 5261 N N . ALA B 1 37 ? 25.375 -23.141 -5.062 1 79.12 37 ALA B N 1
ATOM 5262 C CA . ALA B 1 37 ? 26.656 -23.062 -5.746 1 79.12 37 ALA B CA 1
ATOM 5263 C C . ALA B 1 37 ? 27.141 -21.609 -5.852 1 79.12 37 ALA B C 1
ATOM 5265 O O . ALA B 1 37 ? 26.344 -20.703 -6.121 1 79.12 37 ALA B O 1
ATOM 5266 N N . LEU B 1 38 ? 28.281 -21.438 -5.328 1 81 38 LEU B N 1
ATOM 5267 C CA . LEU B 1 38 ? 28.906 -20.125 -5.426 1 81 38 LEU B CA 1
ATOM 5268 C C . LEU B 1 38 ? 29.672 -19.984 -6.738 1 81 38 LEU B C 1
ATOM 5270 O O . LEU B 1 38 ? 30.562 -20.781 -7.027 1 81 38 LEU B O 1
ATOM 5274 N N . CYS B 1 39 ? 29.297 -19.062 -7.496 1 81 39 CYS B N 1
ATOM 5275 C CA . CYS B 1 39 ? 30 -18.828 -8.758 1 81 39 CYS B CA 1
ATOM 5276 C C . CYS B 1 39 ? 31.391 -18.25 -8.508 1 81 39 CYS B C 1
ATOM 5278 O O . CYS B 1 39 ? 31.531 -17.25 -7.789 1 81 39 CYS B O 1
ATOM 5280 N N . LEU B 1 40 ? 32.375 -18.844 -9.07 1 78.38 40 LEU B N 1
ATOM 5281 C CA . LEU B 1 40 ? 33.781 -18.422 -8.875 1 78.38 40 LEU B CA 1
ATOM 5282 C C . LEU B 1 40 ? 34.062 -17.141 -9.641 1 78.38 40 LEU B C 1
ATOM 5284 O O . LEU B 1 40 ? 35.031 -16.422 -9.328 1 78.38 40 LEU B O 1
ATOM 5288 N N . VAL B 1 41 ? 33.188 -16.906 -10.594 1 75.38 41 VAL B N 1
ATOM 5289 C CA . VAL B 1 41 ? 33.438 -15.766 -11.461 1 75.38 41 VAL B CA 1
ATOM 5290 C C . VAL B 1 41 ? 32.781 -14.516 -10.875 1 75.38 41 VAL B C 1
ATOM 5292 O O . VAL B 1 41 ? 33.469 -13.523 -10.602 1 75.38 41 VAL B O 1
ATOM 5295 N N . CYS B 1 42 ? 31.562 -14.531 -10.703 1 67.44 42 CYS B N 1
ATOM 5296 C CA . CYS B 1 42 ? 30.859 -13.336 -10.258 1 67.44 42 CYS B CA 1
ATOM 5297 C C . CYS B 1 42 ? 30.594 -13.383 -8.758 1 67.44 42 CYS B C 1
ATOM 5299 O O . CYS B 1 42 ? 30.094 -12.414 -8.18 1 67.44 42 CYS B O 1
ATOM 5301 N N . ARG B 1 43 ? 30.828 -14.398 -8.148 1 69 43 ARG B N 1
ATOM 5302 C CA . ARG B 1 43 ? 30.734 -14.641 -6.711 1 69 43 ARG B CA 1
ATOM 5303 C C . ARG B 1 43 ? 29.281 -14.578 -6.234 1 69 43 ARG B C 1
ATOM 5305 O O . ARG B 1 43 ? 29.031 -14.312 -5.059 1 69 43 ARG B O 1
ATOM 5312 N N . ARG B 1 44 ? 28.438 -14.727 -7.141 1 69.94 44 ARG B N 1
ATOM 5313 C CA . ARG B 1 44 ? 27.016 -14.789 -6.781 1 69.94 44 ARG B CA 1
ATOM 5314 C C . ARG B 1 44 ? 26.625 -16.188 -6.336 1 69.94 44 ARG B C 1
ATOM 5316 O O . ARG B 1 44 ? 27.094 -17.188 -6.906 1 69.94 44 ARG B O 1
ATOM 5323 N N . LEU B 1 45 ? 25.844 -16.125 -5.258 1 67.5 45 LEU B N 1
ATOM 5324 C CA . LEU B 1 45 ? 25.312 -17.391 -4.789 1 67.5 45 LEU B CA 1
ATOM 5325 C C . LEU B 1 45 ? 24.078 -17.797 -5.598 1 67.5 45 LEU B C 1
ATOM 5327 O O . LEU B 1 45 ? 23.109 -17.047 -5.676 1 67.5 45 LEU B O 1
ATOM 5331 N N . ILE B 1 46 ? 24.281 -18.844 -6.316 1 69.81 46 ILE B N 1
ATOM 5332 C CA . ILE B 1 46 ? 23.172 -19.422 -7.059 1 69.81 46 ILE B CA 1
ATOM 5333 C C . ILE B 1 46 ? 22.375 -20.359 -6.145 1 69.81 46 ILE B C 1
ATOM 5335 O O . ILE B 1 46 ? 22.828 -21.438 -5.793 1 69.81 46 ILE B O 1
ATOM 5339 N N . VAL B 1 47 ? 21.328 -19.781 -5.68 1 57.94 47 VAL B N 1
ATOM 5340 C CA . VAL B 1 47 ? 20.578 -20.469 -4.629 1 57.94 47 VAL B CA 1
ATOM 5341 C C . VAL B 1 47 ? 20.062 -21.812 -5.156 1 57.94 47 VAL B C 1
ATOM 5343 O O . VAL B 1 47 ? 20 -22.797 -4.418 1 57.94 47 VAL B O 1
ATOM 5346 N N . ALA B 1 48 ? 19.516 -21.922 -6.254 1 54.06 48 ALA B N 1
ATOM 5347 C CA . ALA B 1 48 ? 18.891 -23.172 -6.66 1 54.06 48 ALA B CA 1
ATOM 5348 C C . ALA B 1 48 ? 19.938 -24.203 -7.062 1 54.06 48 ALA B C 1
ATOM 5350 O O . ALA B 1 48 ? 20.875 -23.891 -7.797 1 54.06 48 ALA B O 1
ATOM 5351 N N . THR B 1 49 ? 20.141 -25.328 -6.336 1 56.44 49 THR B N 1
ATOM 5352 C CA . THR B 1 49 ? 21.188 -26.344 -6.355 1 56.44 49 THR B CA 1
ATOM 5353 C C . THR B 1 49 ? 20.984 -27.312 -7.52 1 56.44 49 THR B C 1
ATOM 5355 O O . THR B 1 49 ? 21.5 -28.438 -7.492 1 56.44 49 THR B O 1
ATOM 5358 N N . ARG B 1 50 ? 20.344 -27.047 -8.516 1 61.34 50 ARG B N 1
ATOM 5359 C CA . ARG B 1 50 ? 20.297 -27.984 -9.641 1 61.34 50 ARG B CA 1
ATOM 5360 C C . ARG B 1 50 ? 21.312 -27.609 -10.711 1 61.34 50 ARG B C 1
ATOM 5362 O O . ARG B 1 50 ? 21.703 -26.438 -10.82 1 61.34 50 ARG B O 1
ATOM 5369 N N . GLU B 1 51 ? 21.828 -28.625 -11.266 1 68.5 51 GLU B N 1
ATOM 5370 C CA . GLU B 1 51 ? 22.797 -28.406 -12.328 1 68.5 51 GLU B CA 1
ATOM 5371 C C . GLU B 1 51 ? 22.266 -27.406 -13.359 1 68.5 51 GLU B C 1
ATOM 5373 O O . GLU B 1 51 ? 23 -26.562 -13.859 1 68.5 51 GLU B O 1
ATOM 5378 N N . ARG B 1 52 ? 21.047 -27.516 -13.547 1 64.25 52 ARG B N 1
ATOM 5379 C CA . ARG B 1 52 ? 20.453 -26.625 -14.539 1 64.25 52 ARG B CA 1
ATOM 5380 C C . ARG B 1 52 ? 20.578 -25.172 -14.133 1 64.25 52 ARG B C 1
ATOM 5382 O O . ARG B 1 52 ? 20.891 -24.312 -14.961 1 64.25 52 ARG B O 1
ATOM 5389 N N . ASP B 1 53 ? 20.359 -24.875 -12.93 1 68.31 53 ASP B N 1
ATOM 5390 C CA . ASP B 1 53 ? 20.438 -23.516 -12.438 1 68.31 53 ASP B CA 1
ATOM 5391 C C . ASP B 1 53 ? 21.875 -22.984 -12.508 1 68.31 53 ASP B C 1
ATOM 5393 O O . ASP B 1 53 ? 22.109 -21.844 -12.914 1 68.31 53 ASP B O 1
ATOM 5397 N N . VAL B 1 54 ? 22.734 -23.922 -12.117 1 75.31 54 VAL B N 1
ATOM 5398 C CA . VAL B 1 54 ? 24.156 -23.578 -12.172 1 75.31 54 VAL B CA 1
ATOM 5399 C C . VAL B 1 54 ? 24.578 -23.406 -13.625 1 75.31 54 VAL B C 1
ATOM 5401 O O . VAL B 1 54 ? 25.312 -22.469 -13.953 1 75.31 54 VAL B O 1
ATOM 5404 N N . ARG B 1 55 ? 24.047 -24.297 -14.383 1 74.69 55 ARG B N 1
ATOM 5405 C CA . ARG B 1 55 ? 24.359 -24.219 -15.812 1 74.69 55 ARG B CA 1
ATOM 5406 C C . ARG B 1 55 ? 23.766 -22.953 -16.438 1 74.69 55 ARG B C 1
ATOM 5408 O O . ARG B 1 55 ? 24.453 -22.25 -17.188 1 74.69 55 ARG B O 1
ATOM 5415 N N . ARG B 1 56 ? 22.688 -22.719 -16.109 1 69.69 56 ARG B N 1
ATOM 5416 C CA . ARG B 1 56 ? 22.031 -21.531 -16.656 1 69.69 56 ARG B CA 1
ATOM 5417 C C . ARG B 1 56 ? 22.75 -20.266 -16.234 1 69.69 56 ARG B C 1
ATOM 5419 O O . ARG B 1 56 ? 22.938 -19.344 -17.047 1 69.69 56 ARG B O 1
ATOM 5426 N N . HIS B 1 57 ? 23.062 -20.234 -14.969 1 72.25 57 HIS B N 1
ATOM 5427 C CA . HIS B 1 57 ? 23.875 -19.109 -14.492 1 72.25 57 HIS B CA 1
ATOM 5428 C C . HIS B 1 57 ? 25.172 -18.984 -15.297 1 72.25 57 HIS B C 1
ATOM 5430 O O . HIS B 1 57 ? 25.531 -17.891 -15.727 1 72.25 57 HIS B O 1
ATOM 5436 N N . TYR B 1 58 ? 25.766 -20.109 -15.438 1 73.5 58 TYR B N 1
ATOM 5437 C CA . TYR B 1 58 ? 27.031 -20.125 -16.172 1 73.5 58 TYR B CA 1
ATOM 5438 C C . TYR B 1 58 ? 26.828 -19.672 -17.609 1 73.5 58 TYR B C 1
ATOM 5440 O O . TYR B 1 58 ? 27.562 -18.812 -18.109 1 73.5 58 TYR B O 1
ATOM 5448 N N . GLU B 1 59 ? 25.859 -20.141 -18.172 1 70.06 59 GLU B N 1
ATOM 5449 C CA . GLU B 1 59 ? 25.609 -19.828 -19.578 1 70.06 59 GLU B CA 1
ATOM 5450 C C . GLU B 1 59 ? 25.156 -18.375 -19.734 1 70.06 59 GLU B C 1
ATOM 5452 O O . GLU B 1 59 ? 25.547 -17.703 -20.703 1 70.06 59 GLU B O 1
ATOM 5457 N N . ALA B 1 60 ? 24.469 -18 -18.797 1 63.41 60 ALA B N 1
ATOM 5458 C CA . ALA B 1 60 ? 23.922 -16.641 -18.859 1 63.41 60 ALA B CA 1
ATOM 5459 C C . ALA B 1 60 ? 25 -15.609 -18.547 1 63.41 60 ALA B C 1
ATOM 5461 O O . ALA B 1 60 ? 25.078 -14.562 -19.203 1 63.41 60 ALA B O 1
ATOM 5462 N N . GLU B 1 61 ? 25.828 -15.914 -17.547 1 64.44 61 GLU B N 1
ATOM 5463 C CA . GLU B 1 61 ? 26.703 -14.883 -17.016 1 64.44 61 GLU B CA 1
ATOM 5464 C C . GLU B 1 61 ? 28.141 -15.086 -17.453 1 64.44 61 GLU B C 1
ATOM 5466 O O . GLU B 1 61 ? 28.922 -14.133 -17.5 1 64.44 61 GLU B O 1
ATOM 5471 N N . HIS B 1 62 ? 28.422 -16.328 -17.734 1 68.44 62 HIS B N 1
ATOM 5472 C CA . HIS B 1 62 ? 29.844 -16.594 -17.812 1 68.44 62 HIS B CA 1
ATOM 5473 C C . HIS B 1 62 ? 30.188 -17.422 -19.047 1 68.44 62 HIS B C 1
ATOM 5475 O O . HIS B 1 62 ? 31.156 -18.172 -19.047 1 68.44 62 HIS B O 1
ATOM 5481 N N . ASP B 1 63 ? 29.297 -17.25 -20.062 1 64.12 63 ASP B N 1
ATOM 5482 C CA . ASP B 1 63 ? 29.484 -18.062 -21.266 1 64.12 63 ASP B CA 1
ATOM 5483 C C . ASP B 1 63 ? 30.859 -17.812 -21.891 1 64.12 63 ASP B C 1
ATOM 5485 O O . ASP B 1 63 ? 31.406 -18.688 -22.547 1 64.12 63 ASP B O 1
ATOM 5489 N N . HIS B 1 64 ? 31.312 -16.672 -21.641 1 63.38 64 HIS B N 1
ATOM 5490 C CA . HIS B 1 64 ? 32.594 -16.297 -22.234 1 63.38 64 HIS B CA 1
ATOM 5491 C C . HIS B 1 64 ? 33.719 -17.188 -21.734 1 63.38 64 HIS B C 1
ATOM 5493 O O . HIS B 1 64 ? 34.75 -17.328 -22.406 1 63.38 64 HIS B O 1
ATOM 5499 N N . TYR B 1 65 ? 33.5 -17.75 -20.688 1 68.5 65 TYR B N 1
ATOM 5500 C CA . TYR B 1 65 ? 34.562 -18.578 -20.141 1 68.5 65 TYR B CA 1
ATOM 5501 C C . TYR B 1 65 ? 34.594 -19.953 -20.797 1 68.5 65 TYR B C 1
ATOM 5503 O O . TYR B 1 65 ? 35.406 -20.797 -20.469 1 68.5 65 TYR B O 1
ATOM 5511 N N . GLU B 1 66 ? 33.625 -20.109 -21.703 1 68.38 66 GLU B N 1
ATOM 5512 C CA . GLU B 1 66 ? 33.625 -21.359 -22.469 1 68.38 66 GLU B CA 1
ATOM 5513 C C . GLU B 1 66 ? 34.875 -21.5 -23.312 1 68.38 66 GLU B C 1
ATOM 5515 O O . GLU B 1 66 ? 35.281 -22.609 -23.672 1 68.38 66 GLU B O 1
ATOM 5520 N N . ARG B 1 67 ? 35.469 -20.422 -23.578 1 64.44 67 ARG B N 1
ATOM 5521 C CA . ARG B 1 67 ? 36.719 -20.453 -24.359 1 64.44 67 ARG B CA 1
ATOM 5522 C C . ARG B 1 67 ? 37.812 -21.172 -23.594 1 64.44 67 ARG B C 1
ATOM 5524 O O . ARG B 1 67 ? 38.812 -21.625 -24.203 1 64.44 67 ARG B O 1
ATOM 5531 N N . TYR B 1 68 ? 37.688 -21.234 -22.328 1 65.5 68 TYR B N 1
ATOM 5532 C CA . TYR B 1 68 ? 38.719 -21.906 -21.516 1 65.5 68 TYR B CA 1
ATOM 5533 C C . TYR B 1 68 ? 38.344 -23.359 -21.266 1 65.5 68 TYR B C 1
ATOM 5535 O O . TYR B 1 68 ? 38.688 -23.938 -20.25 1 65.5 68 TYR B O 1
ATOM 5543 N N . VAL B 1 69 ? 37.562 -23.953 -22.094 1 64.5 69 VAL B N 1
ATOM 5544 C CA . VAL B 1 69 ? 36.969 -25.281 -21.891 1 64.5 69 VAL B CA 1
ATOM 5545 C C . VAL B 1 69 ? 38.031 -26.359 -22.094 1 64.5 69 VAL B C 1
ATOM 5547 O O . VAL B 1 69 ? 37.844 -27.5 -21.688 1 64.5 69 VAL B O 1
ATOM 5550 N N . GLU B 1 70 ? 39.156 -26.062 -22.734 1 64.19 70 GLU B N 1
ATOM 5551 C CA . GLU B 1 70 ? 40.188 -27.109 -22.891 1 64.19 70 GLU B CA 1
ATOM 5552 C C . GLU B 1 70 ? 40.719 -27.547 -21.547 1 64.19 70 GLU B C 1
ATOM 5554 O O . GLU B 1 70 ? 41 -26.703 -20.672 1 64.19 70 GLU B O 1
ATOM 5559 N N . GLU B 1 71 ? 40.719 -28.812 -21.188 1 60.41 71 GLU B N 1
ATOM 5560 C CA . GLU B 1 71 ? 40.969 -29.484 -19.906 1 60.41 71 GLU B CA 1
ATOM 5561 C C . GLU B 1 71 ? 42.094 -28.797 -19.141 1 60.41 71 GLU B C 1
ATOM 5563 O O . GLU B 1 71 ? 41.938 -28.516 -17.938 1 60.41 71 GLU B O 1
ATOM 5568 N N . GLY B 1 72 ? 43.125 -28.641 -19.656 1 68.44 72 GLY B N 1
ATOM 5569 C CA . GLY B 1 72 ? 44.25 -28 -18.984 1 68.44 72 GLY B CA 1
ATOM 5570 C C . GLY B 1 72 ? 44 -26.547 -18.656 1 68.44 72 GLY B C 1
ATOM 5571 O O . GLY B 1 72 ? 44.375 -26.078 -17.578 1 68.44 72 GLY B O 1
ATOM 5572 N N . GLU B 1 73 ? 43.344 -25.844 -19.406 1 75.44 73 GLU B N 1
ATOM 5573 C CA . GLU B 1 73 ? 43.062 -24.422 -19.25 1 75.44 73 GLU B CA 1
ATOM 5574 C C . GLU B 1 73 ? 41.906 -24.172 -18.281 1 75.44 73 GLU B C 1
ATOM 5576 O O . GLU B 1 73 ? 41.938 -23.203 -17.531 1 75.44 73 GLU B O 1
ATOM 5581 N N . ARG B 1 74 ? 41.062 -25.047 -18.328 1 78.88 74 ARG B N 1
ATOM 5582 C CA . ARG B 1 74 ? 39.906 -24.906 -17.453 1 78.88 74 ARG B CA 1
ATOM 5583 C C . ARG B 1 74 ? 40.281 -25.094 -15.984 1 78.88 74 ARG B C 1
ATOM 5585 O O . ARG B 1 74 ? 39.875 -24.312 -15.125 1 78.88 74 ARG B O 1
ATOM 5592 N N . ALA B 1 75 ? 41.062 -26.156 -15.859 1 78.19 75 ALA B N 1
ATOM 5593 C CA . ALA B 1 75 ? 41.531 -26.406 -14.5 1 78.19 75 ALA B CA 1
ATOM 5594 C C . ALA B 1 75 ? 42.375 -25.234 -14 1 78.19 75 ALA B C 1
ATOM 5596 O O . ALA B 1 75 ? 42.281 -24.828 -12.836 1 78.19 75 ALA B O 1
ATOM 5597 N N . ALA B 1 76 ? 43.156 -24.719 -14.875 1 78.62 76 ALA B N 1
ATOM 5598 C CA . ALA B 1 76 ? 43.969 -23.547 -14.523 1 78.62 76 ALA B CA 1
ATOM 5599 C C . ALA B 1 76 ? 43.094 -22.344 -14.234 1 78.62 76 ALA B C 1
ATOM 5601 O O . ALA B 1 76 ? 43.344 -21.578 -13.312 1 78.62 76 ALA B O 1
ATOM 5602 N N . LEU B 1 77 ? 42.094 -22.203 -14.992 1 79.94 77 LEU B N 1
ATOM 5603 C CA . LEU B 1 77 ? 41.156 -21.094 -14.797 1 79.94 77 LEU B CA 1
ATOM 5604 C C . LEU B 1 77 ? 40.469 -21.203 -13.445 1 79.94 77 LEU B C 1
ATOM 5606 O O . LEU B 1 77 ? 40.344 -20.219 -12.719 1 79.94 77 LEU B O 1
ATOM 5610 N N . VAL B 1 78 ? 39.969 -22.391 -13.164 1 80.81 78 VAL B N 1
ATOM 5611 C CA . VAL B 1 78 ? 39.281 -22.609 -11.891 1 80.81 78 VAL B CA 1
ATOM 5612 C C . VAL B 1 78 ? 40.219 -22.266 -10.734 1 80.81 78 VAL B C 1
ATOM 5614 O O . VAL B 1 78 ? 39.812 -21.625 -9.766 1 80.81 78 VAL B O 1
ATOM 5617 N N . GLU B 1 79 ? 41.469 -22.719 -10.898 1 78.06 79 GLU B N 1
ATOM 5618 C CA . GLU B 1 79 ? 42.438 -22.422 -9.859 1 78.06 79 GLU B CA 1
ATOM 5619 C C . GLU B 1 79 ? 42.719 -20.922 -9.758 1 78.06 79 GLU B C 1
ATOM 5621 O O . GLU B 1 79 ? 42.812 -20.391 -8.656 1 78.06 79 GLU B O 1
ATOM 5626 N N . ARG B 1 80 ? 42.688 -20.25 -10.867 1 77.44 80 ARG B N 1
ATOM 5627 C CA . ARG B 1 80 ? 42.844 -18.812 -10.875 1 77.44 80 ARG B CA 1
ATOM 5628 C C . ARG B 1 80 ? 41.656 -18.109 -10.242 1 77.44 80 ARG B C 1
ATOM 5630 O O . ARG B 1 80 ? 41.812 -17.172 -9.453 1 77.44 80 ARG B O 1
ATOM 5637 N N . LEU B 1 81 ? 40.562 -18.609 -10.594 1 78.75 81 LEU B N 1
ATOM 5638 C CA . LEU B 1 81 ? 39.312 -18 -10.086 1 78.75 81 LEU B CA 1
ATOM 5639 C C . LEU B 1 81 ? 39.188 -18.234 -8.578 1 78.75 81 LEU B C 1
ATOM 5641 O O . LEU B 1 81 ? 38.75 -17.344 -7.848 1 78.75 81 LEU B O 1
ATOM 5645 N N . ARG B 1 82 ? 39.656 -19.406 -8.195 1 75.81 82 ARG B N 1
ATOM 5646 C CA . ARG B 1 82 ? 39.625 -19.719 -6.773 1 75.81 82 ARG B CA 1
ATOM 5647 C C . ARG B 1 82 ? 40.562 -18.812 -5.988 1 75.81 82 ARG B C 1
ATOM 5649 O O . ARG B 1 82 ? 40.281 -18.484 -4.832 1 75.81 82 ARG B O 1
ATOM 5656 N N . GLN B 1 83 ? 41.656 -18.5 -6.633 1 70.06 83 GLN B N 1
ATOM 5657 C CA . GLN B 1 83 ? 42.656 -17.625 -6.012 1 70.06 83 GLN B CA 1
ATOM 5658 C C . GLN B 1 83 ? 42.25 -16.156 -6.16 1 70.06 83 GLN B C 1
ATOM 5660 O O . GLN B 1 83 ? 42.969 -15.266 -5.719 1 70.06 83 GLN B O 1
ATOM 5665 N N . GLY B 1 84 ? 41.094 -16.016 -6.715 1 65.06 84 GLY B N 1
ATOM 5666 C CA . GLY B 1 84 ? 40.562 -14.664 -6.848 1 65.06 84 GLY B CA 1
ATOM 5667 C C . GLY B 1 84 ? 41.031 -13.961 -8.109 1 65.06 84 GLY B C 1
ATOM 5668 O O . GLY B 1 84 ? 40.844 -12.75 -8.266 1 65.06 84 GLY B O 1
ATOM 5669 N N . GLU B 1 85 ? 41.844 -14.531 -8.875 1 61.69 85 GLU B N 1
ATOM 5670 C CA . GLU B 1 85 ? 42.344 -13.961 -10.125 1 61.69 85 GLU B CA 1
ATOM 5671 C C . GLU B 1 85 ? 41.312 -14.148 -11.258 1 61.69 85 GLU B C 1
ATOM 5673 O O . GLU B 1 85 ? 41.188 -15.242 -11.797 1 61.69 85 GLU B O 1
ATOM 5678 N N . VAL B 1 86 ? 40.406 -13.414 -11.391 1 57.62 86 VAL B N 1
ATOM 5679 C CA . VAL B 1 86 ? 39.469 -13.469 -12.484 1 57.62 86 VAL B CA 1
ATOM 5680 C C . VAL B 1 86 ? 40.125 -13 -13.781 1 57.62 86 VAL B C 1
ATOM 5682 O O . VAL B 1 86 ? 40.688 -11.914 -13.844 1 57.62 86 VAL B O 1
ATOM 5685 N N . PRO B 1 87 ? 40.5 -13.891 -14.656 1 52.47 87 PRO B N 1
ATOM 5686 C CA . PRO B 1 87 ? 41.062 -13.406 -15.914 1 52.47 87 PRO B CA 1
ATOM 5687 C C . PRO B 1 87 ? 40.406 -12.133 -16.422 1 52.47 87 PRO B C 1
ATOM 5689 O O . PRO B 1 87 ? 39.25 -11.859 -16.078 1 52.47 87 PRO B O 1
ATOM 5692 N N . GLU B 1 88 ? 41.219 -1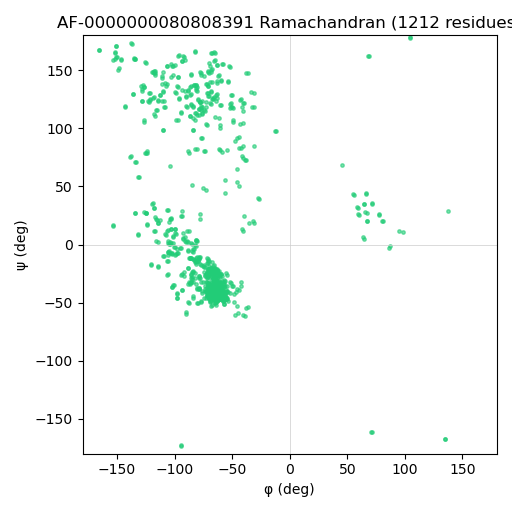1.297 -17.094 1 45.66 88 GLU B N 1
ATOM 5693 C CA . GLU B 1 88 ? 40.875 -9.992 -17.656 1 45.66 88 GLU B CA 1
ATOM 5694 C C . GLU B 1 88 ? 39.5 -10.023 -18.297 1 45.66 88 GLU B C 1
ATOM 5696 O O . GLU B 1 88 ? 39.375 -10.219 -19.516 1 45.66 88 GLU B O 1
ATOM 5701 N N . VAL B 1 89 ? 38.656 -10.953 -18.172 1 48.62 89 VAL B N 1
ATOM 5702 C CA . VAL B 1 89 ? 37.281 -10.758 -18.625 1 48.62 89 VAL B CA 1
ATOM 5703 C C . VAL B 1 89 ? 36.812 -9.336 -18.281 1 48.62 89 VAL B C 1
ATOM 5705 O O . VAL B 1 89 ? 37.188 -8.781 -17.25 1 48.62 89 VAL B O 1
ATOM 5708 N N . ALA B 1 90 ? 36.438 -8.641 -19.25 1 51.25 90 ALA B N 1
ATOM 5709 C CA . ALA B 1 90 ? 36.156 -7.207 -19.234 1 51.25 90 ALA B CA 1
ATOM 5710 C C . ALA B 1 90 ? 35.406 -6.805 -17.969 1 51.25 90 ALA B C 1
ATOM 5712 O O . ALA B 1 90 ? 34.219 -7.164 -17.781 1 51.25 90 ALA B O 1
ATOM 5713 N N . GLN B 1 91 ? 36.031 -6.742 -16.844 1 61.5 91 GLN B N 1
ATOM 5714 C CA . GLN B 1 91 ? 35.5 -6.164 -15.617 1 61.5 91 GLN B CA 1
ATOM 5715 C C . GLN B 1 91 ? 34.531 -5.016 -15.93 1 61.5 91 GLN B C 1
ATOM 5717 O O . GLN B 1 91 ? 34.781 -4.227 -16.844 1 61.5 91 GLN B O 1
ATOM 5722 N N . LEU B 1 92 ? 33.312 -5.254 -15.492 1 74.12 92 LEU B N 1
ATOM 5723 C CA . LEU B 1 92 ? 32.312 -4.199 -15.719 1 74.12 92 LEU B CA 1
ATOM 5724 C C . LEU B 1 92 ? 32.844 -2.852 -15.227 1 74.12 92 LEU B C 1
ATOM 5726 O O . LEU B 1 92 ? 33.5 -2.777 -14.188 1 74.12 92 LEU B O 1
ATOM 5730 N N . THR B 1 93 ? 32.75 -1.933 -16.109 1 82.69 93 THR B N 1
ATOM 5731 C CA . THR B 1 93 ? 33.031 -0.567 -15.695 1 82.69 93 THR B CA 1
ATOM 5732 C C . THR B 1 93 ? 32.125 -0.129 -14.57 1 82.69 93 THR B C 1
ATOM 5734 O O . THR B 1 93 ? 31.078 -0.751 -14.344 1 82.69 93 THR B O 1
ATOM 5737 N N . PRO B 1 94 ? 32.562 0.796 -13.812 1 84.81 94 PRO B N 1
ATOM 5738 C CA . PRO B 1 94 ? 31.656 1.308 -12.766 1 84.81 94 PRO B CA 1
ATOM 5739 C C . PRO B 1 94 ? 30.297 1.714 -13.305 1 84.81 94 PRO B C 1
ATOM 5741 O O . PRO B 1 94 ? 29.281 1.536 -12.625 1 84.81 94 PRO B O 1
ATOM 5744 N N . GLU B 1 95 ? 30.312 2.172 -14.477 1 88.62 95 GLU B N 1
ATOM 5745 C CA . GLU B 1 95 ? 29.062 2.559 -15.094 1 88.62 95 GLU B CA 1
ATOM 5746 C C . GLU B 1 95 ? 28.203 1.337 -15.414 1 88.62 95 GLU B C 1
ATOM 5748 O O . GLU B 1 95 ? 26.984 1.364 -15.234 1 88.62 95 GLU B O 1
ATOM 5753 N N . GLU B 1 96 ? 28.922 0.375 -15.867 1 89.06 96 GLU B N 1
ATOM 5754 C CA . GLU B 1 96 ? 28.219 -0.86 -16.172 1 89.06 96 GLU B CA 1
ATOM 5755 C C . GLU B 1 96 ? 27.688 -1.531 -14.906 1 89.06 96 GLU B C 1
ATOM 5757 O O . GLU B 1 96 ? 26.594 -2.107 -14.906 1 89.06 96 GLU B O 1
ATOM 5762 N N . ARG B 1 97 ? 28.469 -1.427 -13.898 1 88.62 97 ARG B N 1
ATOM 5763 C CA . ARG B 1 97 ? 28.031 -1.984 -12.617 1 88.62 97 ARG B CA 1
ATOM 5764 C C . ARG B 1 97 ? 26.812 -1.252 -12.086 1 88.62 97 ARG B C 1
ATOM 5766 O O . ARG B 1 97 ? 25.891 -1.876 -11.555 1 88.62 97 ARG B O 1
ATOM 5773 N N . ALA B 1 98 ? 26.859 0.01 -12.203 1 93.06 98 ALA B N 1
ATOM 5774 C CA . ALA B 1 98 ? 25.719 0.819 -11.781 1 93.06 98 ALA B CA 1
ATOM 5775 C C . ALA B 1 98 ? 24.469 0.488 -12.602 1 93.06 98 ALA B C 1
ATOM 5777 O O . ALA B 1 98 ? 23.359 0.424 -12.07 1 93.06 98 ALA B O 1
ATOM 5778 N N . ALA B 1 99 ? 24.672 0.297 -13.867 1 93.38 99 ALA B N 1
ATOM 5779 C CA . ALA B 1 99 ? 23.562 -0.059 -14.75 1 93.38 99 ALA B CA 1
ATOM 5780 C C . ALA B 1 99 ? 22.969 -1.41 -14.359 1 93.38 99 ALA B C 1
ATOM 5782 O O . ALA B 1 99 ? 21.75 -1.585 -14.367 1 93.38 99 ALA B O 1
ATOM 5783 N N . ARG B 1 100 ? 23.859 -2.312 -14.094 1 92.5 100 ARG B N 1
ATOM 5784 C CA . ARG B 1 100 ? 23.406 -3.639 -13.68 1 92.5 100 ARG B CA 1
ATOM 5785 C C . ARG B 1 100 ? 22.641 -3.574 -12.367 1 92.5 100 ARG B C 1
ATOM 5787 O O . ARG B 1 100 ? 21.625 -4.25 -12.211 1 92.5 100 ARG B O 1
ATOM 5794 N N . ALA B 1 101 ? 23.141 -2.783 -11.445 1 95.06 101 ALA B N 1
ATOM 5795 C CA . ALA B 1 101 ? 22.438 -2.586 -10.18 1 95.06 101 ALA B CA 1
ATOM 5796 C C . ALA B 1 101 ? 21.031 -2.006 -10.414 1 95.06 101 ALA B C 1
ATOM 5798 O O . ALA B 1 101 ? 20.078 -2.43 -9.773 1 95.06 101 ALA B O 1
ATOM 5799 N N . GLY B 1 102 ? 20.969 -1.054 -11.305 1 96.31 102 GLY B N 1
ATOM 5800 C CA . GLY B 1 102 ? 19.688 -0.473 -11.641 1 96.31 102 GLY B CA 1
ATOM 5801 C C . GLY B 1 102 ? 18.703 -1.484 -12.203 1 96.31 102 GLY B C 1
ATOM 5802 O O . GLY B 1 102 ? 17.531 -1.481 -11.852 1 96.31 102 GLY B O 1
ATOM 5803 N N . LEU B 1 103 ? 19.188 -2.344 -13.078 1 95.88 103 LEU B N 1
ATOM 5804 C CA . LEU B 1 103 ? 18.359 -3.391 -13.664 1 95.88 103 LEU B CA 1
ATOM 5805 C C . LEU B 1 103 ? 17.891 -4.379 -12.602 1 95.88 103 LEU B C 1
ATOM 5807 O O . LEU B 1 103 ? 16.719 -4.789 -12.586 1 95.88 103 LEU B O 1
ATOM 5811 N N . GLY B 1 104 ? 18.844 -4.742 -11.773 1 95.88 104 GLY B N 1
ATOM 5812 C CA . GLY B 1 104 ? 18.484 -5.641 -10.688 1 95.88 104 GLY B CA 1
ATOM 5813 C C . GLY B 1 104 ? 17.422 -5.07 -9.766 1 95.88 104 GLY B C 1
ATOM 5814 O O . GLY B 1 104 ? 16.516 -5.785 -9.352 1 95.88 104 GLY B O 1
ATOM 5815 N N . LEU B 1 105 ? 17.547 -3.807 -9.43 1 96.75 105 LEU B N 1
ATOM 5816 C CA . LEU B 1 105 ? 16.578 -3.139 -8.578 1 96.75 105 LEU B CA 1
ATOM 5817 C C . LEU B 1 105 ? 15.227 -3.045 -9.266 1 96.75 105 LEU B C 1
ATOM 5819 O O . LEU B 1 105 ? 14.188 -3.258 -8.641 1 96.75 105 LEU B O 1
ATOM 5823 N N . ALA B 1 106 ? 15.227 -2.715 -10.523 1 96.81 106 ALA B N 1
ATOM 5824 C CA . ALA B 1 106 ? 13.977 -2.643 -11.273 1 96.81 106 ALA B CA 1
ATOM 5825 C C . ALA B 1 106 ? 13.258 -3.99 -11.281 1 96.81 106 ALA B C 1
ATOM 5827 O O . ALA B 1 106 ? 12.039 -4.047 -11.133 1 96.81 106 ALA B O 1
ATOM 5828 N N . ARG B 1 107 ? 13.945 -5.055 -11.453 1 96.19 107 ARG B N 1
ATOM 5829 C CA . ARG B 1 107 ? 13.367 -6.395 -11.422 1 96.19 107 ARG B CA 1
ATOM 5830 C C . ARG B 1 107 ? 12.75 -6.695 -10.062 1 96.19 107 ARG B C 1
ATOM 5832 O O . ARG B 1 107 ? 11.656 -7.246 -9.977 1 96.19 107 ARG B O 1
ATOM 5839 N N . LEU B 1 108 ? 13.547 -6.34 -9.055 1 95.56 108 LEU B N 1
ATOM 5840 C CA . LEU B 1 108 ? 13.055 -6.582 -7.699 1 95.56 108 LEU B CA 1
ATOM 5841 C C . LEU B 1 108 ? 11.773 -5.797 -7.438 1 95.56 108 LEU B C 1
ATOM 5843 O O . LEU B 1 108 ? 10.836 -6.316 -6.836 1 95.56 108 LEU B O 1
ATOM 5847 N N . LEU B 1 109 ? 11.758 -4.535 -7.844 1 95.44 109 LEU B N 1
ATOM 5848 C CA . LEU B 1 109 ? 10.555 -3.719 -7.703 1 95.44 109 LEU B CA 1
ATOM 5849 C C . LEU B 1 109 ? 9.375 -4.355 -8.438 1 95.44 109 LEU B C 1
ATOM 5851 O O . LEU B 1 109 ? 8.266 -4.426 -7.895 1 95.44 109 LEU B O 1
ATOM 5855 N N . ALA B 1 110 ? 9.602 -4.84 -9.602 1 94.62 110 ALA B N 1
ATOM 5856 C CA . ALA B 1 110 ? 8.555 -5.5 -10.383 1 94.62 110 ALA B CA 1
ATOM 5857 C C . ALA B 1 110 ? 8.062 -6.762 -9.688 1 94.62 110 ALA B C 1
ATOM 5859 O O . ALA B 1 110 ? 6.855 -7.008 -9.609 1 94.62 110 ALA B O 1
ATOM 5860 N N . LEU B 1 111 ? 8.969 -7.562 -9.188 1 94 111 LEU B N 1
ATOM 5861 C CA . LEU B 1 111 ? 8.641 -8.812 -8.523 1 94 111 LEU B CA 1
ATOM 5862 C C . LEU B 1 111 ? 7.789 -8.562 -7.285 1 94 111 LEU B C 1
ATOM 5864 O O . LEU B 1 111 ? 6.914 -9.367 -6.953 1 94 111 LEU B O 1
ATOM 5868 N N . LYS B 1 112 ? 8.102 -7.457 -6.652 1 91.44 112 LYS B N 1
ATOM 5869 C CA . LYS B 1 112 ? 7.387 -7.141 -5.418 1 91.44 112 LYS B CA 1
ATOM 5870 C C . LYS B 1 112 ? 6.137 -6.312 -5.703 1 91.44 112 LYS B C 1
ATOM 5872 O O . LYS B 1 112 ? 5.43 -5.906 -4.777 1 91.44 112 LYS B O 1
ATOM 5877 N N . GLY B 1 113 ? 5.883 -6.066 -6.906 1 89 113 GLY B N 1
ATOM 5878 C CA . GLY B 1 113 ? 4.688 -5.34 -7.305 1 89 113 GLY B CA 1
ATOM 5879 C C . GLY B 1 113 ? 4.672 -3.904 -6.809 1 89 113 GLY B C 1
ATOM 5880 O O . GLY B 1 113 ? 3.625 -3.389 -6.414 1 89 113 GLY B O 1
ATOM 5881 N N . ARG B 1 114 ? 5.852 -3.311 -6.762 1 90 114 ARG B N 1
ATOM 5882 C CA . ARG B 1 114 ? 5.945 -1.932 -6.293 1 90 114 ARG B CA 1
ATOM 5883 C C . ARG B 1 114 ? 5.688 -0.95 -7.43 1 90 114 ARG B C 1
ATOM 5885 O O . ARG B 1 114 ? 6.059 -1.206 -8.578 1 90 114 ARG B O 1
ATOM 5892 N N . GLY B 1 115 ? 5.062 0.212 -7.133 1 84.81 115 GLY B N 1
ATOM 5893 C CA . GLY B 1 115 ? 4.793 1.231 -8.133 1 84.81 115 GLY B CA 1
ATOM 5894 C C . GLY B 1 115 ? 6.051 1.858 -8.703 1 84.81 115 GLY B C 1
ATOM 5895 O O . GLY B 1 115 ? 7.129 1.735 -8.117 1 84.81 115 GLY B O 1
ATOM 5896 N N . TRP B 1 116 ? 5.871 2.543 -9.805 1 85.5 116 TRP B N 1
ATOM 5897 C CA . TRP B 1 116 ? 6.996 3.121 -10.531 1 85.5 116 TRP B CA 1
ATOM 5898 C C . TRP B 1 116 ? 7.656 4.23 -9.719 1 85.5 116 TRP B C 1
ATOM 5900 O O . TRP B 1 116 ? 8.836 4.539 -9.914 1 85.5 116 TRP B O 1
ATOM 5910 N N . GLY B 1 117 ? 6.961 4.789 -8.859 1 85.56 117 GLY B N 1
ATOM 5911 C CA . GLY B 1 117 ? 7.477 5.887 -8.055 1 85.56 117 GLY B CA 1
ATOM 5912 C C . GLY B 1 117 ? 8.25 5.43 -6.84 1 85.56 117 GLY B C 1
ATOM 5913 O O . GLY B 1 117 ? 8.867 6.242 -6.145 1 85.56 117 GLY B O 1
ATOM 5914 N N . GLU B 1 118 ? 8.297 4.168 -6.559 1 91.81 118 GLU B N 1
ATOM 5915 C CA . GLU B 1 118 ? 8.938 3.619 -5.367 1 91.81 118 GLU B CA 1
ATOM 5916 C C . GLU B 1 118 ? 10.461 3.713 -5.469 1 91.81 118 GLU B C 1
ATOM 5918 O O . GLU B 1 118 ? 11.164 3.566 -4.469 1 91.81 118 GLU B O 1
ATOM 5923 N N . GLY B 1 119 ? 10.945 4.031 -6.637 1 94.31 119 GLY B N 1
ATOM 5924 C CA . GLY B 1 119 ? 12.383 4.152 -6.832 1 94.31 119 GLY B CA 1
ATOM 5925 C C . GLY B 1 119 ? 13.008 5.238 -5.977 1 94.31 119 GLY B C 1
ATOM 5926 O O . GLY B 1 119 ? 14.125 5.078 -5.484 1 94.31 119 GLY B O 1
ATOM 5927 N N . ASP B 1 120 ? 12.305 6.27 -5.805 1 93.12 120 ASP B N 1
ATOM 5928 C CA . ASP B 1 120 ? 12.789 7.375 -4.98 1 93.12 120 ASP B CA 1
ATOM 5929 C C . ASP B 1 120 ? 12.961 6.938 -3.527 1 93.12 120 ASP B C 1
ATOM 5931 O O . ASP B 1 120 ? 13.953 7.27 -2.887 1 93.12 120 ASP B O 1
ATOM 5935 N N . PHE B 1 121 ? 12.039 6.312 -3.043 1 94.69 121 PHE B N 1
ATOM 5936 C CA . PHE B 1 121 ? 12.102 5.801 -1.678 1 94.69 121 PHE B CA 1
ATOM 5937 C C . PHE B 1 121 ? 13.297 4.879 -1.497 1 94.69 121 PHE B C 1
ATOM 5939 O O . PHE B 1 121 ? 14.031 4.984 -0.508 1 94.69 121 PHE B O 1
ATOM 5946 N N . VAL B 1 122 ? 13.445 3.939 -2.422 1 96.5 122 VAL B N 1
ATOM 5947 C CA . VAL B 1 122 ? 14.555 2.994 -2.375 1 96.5 122 VAL B CA 1
ATOM 5948 C C . VAL B 1 122 ? 15.875 3.75 -2.398 1 96.5 122 VAL B C 1
ATOM 5950 O O . VAL B 1 122 ? 16.797 3.436 -1.636 1 96.5 122 VAL B O 1
ATOM 5953 N N . THR B 1 123 ? 15.977 4.715 -3.242 1 96.25 123 THR B N 1
ATOM 5954 C CA . THR B 1 123 ? 17.188 5.523 -3.348 1 96.25 123 THR B CA 1
ATOM 5955 C C . THR B 1 123 ? 17.484 6.227 -2.025 1 96.25 123 THR B C 1
ATOM 5957 O O . THR B 1 123 ? 18.641 6.281 -1.591 1 96.25 123 THR B O 1
ATOM 5960 N N . GLN B 1 124 ? 16.484 6.723 -1.38 1 94.75 124 GLN B N 1
ATOM 5961 C CA . GLN B 1 124 ? 16.641 7.387 -0.092 1 94.75 124 GLN B CA 1
ATOM 5962 C C . GLN B 1 124 ? 17.156 6.414 0.968 1 94.75 124 GLN B C 1
ATOM 5964 O O . GLN B 1 124 ? 18.016 6.766 1.779 1 94.75 124 GLN B O 1
ATOM 5969 N N . CYS B 1 125 ? 16.609 5.254 0.995 1 96 125 CYS B N 1
ATOM 5970 C CA . CYS B 1 125 ? 17.047 4.246 1.951 1 96 125 CYS B CA 1
ATOM 5971 C C . CYS B 1 125 ? 18.531 3.91 1.748 1 96 125 CYS B C 1
ATOM 5973 O O . CYS B 1 125 ? 19.281 3.83 2.713 1 96 125 CYS B O 1
ATOM 5975 N N . MET B 1 126 ? 18.938 3.73 0.519 1 96.06 126 MET B N 1
ATOM 5976 C CA . MET B 1 126 ? 20.328 3.408 0.21 1 96.06 126 MET B CA 1
ATOM 5977 C C . MET B 1 126 ? 21.25 4.555 0.612 1 96.06 126 MET B C 1
ATOM 5979 O O . MET B 1 126 ? 22.344 4.32 1.127 1 96.06 126 MET B O 1
ATOM 5983 N N . GLU B 1 127 ? 20.734 5.734 0.37 1 93.56 127 GLU B N 1
ATOM 5984 C CA . GLU B 1 127 ? 21.531 6.906 0.726 1 93.56 127 GLU B CA 1
ATOM 5985 C C . GLU B 1 127 ? 21.734 6.992 2.234 1 93.56 127 GLU B C 1
ATOM 5987 O O . GLU B 1 127 ? 22.859 7.25 2.695 1 93.56 127 GLU B O 1
ATOM 5992 N N . VAL B 1 128 ? 20.672 6.809 2.986 1 92.44 128 VAL B N 1
ATOM 5993 C CA . VAL B 1 128 ? 20.75 6.844 4.445 1 92.44 128 VAL B CA 1
ATOM 5994 C C . VAL B 1 128 ? 21.75 5.793 4.938 1 92.44 128 VAL B C 1
ATOM 5996 O O . VAL B 1 128 ? 22.578 6.074 5.805 1 92.44 128 VAL B O 1
ATOM 5999 N N . MET B 1 129 ? 21.703 4.602 4.391 1 95 129 MET B N 1
ATOM 6000 C CA . MET B 1 129 ? 22.594 3.508 4.789 1 95 129 MET B CA 1
ATOM 6001 C C . MET B 1 129 ? 24.031 3.822 4.434 1 95 129 MET B C 1
ATOM 6003 O O . MET B 1 129 ? 24.922 3.715 5.277 1 95 129 MET B O 1
ATOM 6007 N N . LEU B 1 130 ? 24.297 4.273 3.213 1 92.75 130 LEU B N 1
ATOM 6008 C CA . LEU B 1 130 ? 25.656 4.508 2.74 1 92.75 130 LEU B CA 1
ATOM 6009 C C . LEU B 1 130 ? 26.312 5.66 3.496 1 92.75 130 LEU B C 1
ATOM 6011 O O . LEU B 1 130 ? 27.5 5.605 3.824 1 92.75 130 LEU B O 1
ATOM 6015 N N . ARG B 1 131 ? 25.531 6.648 3.781 1 88.38 131 ARG B N 1
ATOM 6016 C CA . ARG B 1 131 ? 26.062 7.816 4.465 1 88.38 131 ARG B CA 1
ATOM 6017 C C . ARG B 1 131 ? 26.641 7.441 5.824 1 88.38 131 ARG B C 1
ATOM 6019 O O . ARG B 1 131 ? 27.609 8.047 6.285 1 88.38 131 ARG B O 1
ATOM 6026 N N . ASP B 1 132 ? 26.141 6.398 6.43 1 88.75 132 ASP B N 1
ATOM 6027 C CA . ASP B 1 132 ? 26.609 6.012 7.758 1 88.75 132 ASP B CA 1
ATOM 6028 C C . ASP B 1 132 ? 27.641 4.895 7.672 1 88.75 132 ASP B C 1
ATOM 6030 O O . ASP B 1 132 ? 28.688 4.965 8.32 1 88.75 132 ASP B O 1
ATOM 6034 N N . VAL B 1 133 ? 27.453 3.916 6.848 1 90.38 133 VAL B N 1
ATOM 6035 C CA . VAL B 1 133 ? 28.297 2.725 6.879 1 90.38 133 VAL B CA 1
ATOM 6036 C C . VAL B 1 133 ? 29.453 2.875 5.883 1 90.38 133 VAL B C 1
ATOM 6038 O O . VAL B 1 133 ? 30.562 2.387 6.125 1 90.38 133 VAL B O 1
ATOM 6041 N N . LEU B 1 134 ? 29.188 3.459 4.715 1 90.5 134 LEU B N 1
ATOM 6042 C CA . LEU B 1 134 ? 30.203 3.66 3.684 1 90.5 134 LEU B CA 1
ATOM 6043 C C . LEU B 1 134 ? 30.125 5.078 3.123 1 90.5 134 LEU B C 1
ATOM 6045 O O . LEU B 1 134 ? 29.891 5.262 1.927 1 90.5 134 LEU B O 1
ATOM 6049 N N . PRO B 1 135 ? 30.531 6.039 3.926 1 85.56 135 PRO B N 1
ATOM 6050 C CA . PRO B 1 135 ? 30.359 7.434 3.52 1 85.56 135 PRO B CA 1
ATOM 6051 C C . PRO B 1 135 ? 31.172 7.797 2.279 1 85.56 135 PRO B C 1
ATOM 6053 O O . PRO B 1 135 ? 30.75 8.648 1.491 1 85.56 135 PRO B O 1
ATOM 6056 N N . ASP B 1 136 ? 32.219 7.098 1.986 1 83.69 136 ASP B N 1
ATOM 6057 C CA . ASP B 1 136 ? 33.094 7.414 0.866 1 83.69 136 ASP B CA 1
ATOM 6058 C C . ASP B 1 136 ? 32.531 6.895 -0.449 1 83.69 136 ASP B C 1
ATOM 6060 O O . ASP B 1 136 ? 33 7.277 -1.528 1 83.69 136 ASP B O 1
ATOM 6064 N N . HIS B 1 137 ? 31.562 6.117 -0.299 1 89.56 137 HIS B N 1
ATOM 6065 C CA . HIS B 1 137 ? 31.047 5.469 -1.503 1 89.56 137 HIS B CA 1
ATOM 6066 C C . HIS B 1 137 ? 29.625 5.934 -1.813 1 89.56 137 HIS B C 1
ATOM 6068 O O . HIS B 1 137 ? 28.922 5.301 -2.602 1 89.56 137 HIS B O 1
ATOM 6074 N N . VAL B 1 138 ? 29.141 7.012 -1.302 1 88.62 138 VAL B N 1
ATOM 6075 C CA . VAL B 1 138 ? 27.766 7.488 -1.483 1 88.62 138 VAL B CA 1
ATOM 6076 C C . VAL B 1 138 ? 27.547 7.883 -2.943 1 88.62 138 VAL B C 1
ATOM 6078 O O . VAL B 1 138 ? 26.438 7.75 -3.469 1 88.62 138 VAL B O 1
ATOM 6081 N N . SER B 1 139 ? 28.594 8.25 -3.643 1 88.88 139 SER B N 1
ATOM 6082 C CA . SER B 1 139 ? 28.5 8.758 -5.008 1 88.88 139 SER B CA 1
ATOM 6083 C C . SER B 1 139 ? 28.125 7.652 -5.984 1 88.88 139 SER B C 1
ATOM 6085 O O . SER B 1 139 ? 27.719 7.926 -7.113 1 88.88 139 SER B O 1
ATOM 6087 N N . VAL B 1 140 ? 28.234 6.449 -5.523 1 90.31 140 VAL B N 1
ATOM 6088 C CA . VAL B 1 140 ? 27.875 5.324 -6.387 1 90.31 140 VAL B CA 1
ATOM 6089 C C . VAL B 1 140 ? 26.406 5.418 -6.766 1 90.31 140 VAL B C 1
ATOM 6091 O O . VAL B 1 140 ? 26.016 4.973 -7.848 1 90.31 140 VAL B O 1
ATOM 6094 N N . LEU B 1 141 ? 25.578 6.074 -5.934 1 93.31 141 LEU B N 1
ATOM 6095 C CA . LEU B 1 141 ? 24.141 6.176 -6.145 1 93.31 141 LEU B CA 1
ATOM 6096 C C . LEU B 1 141 ? 23.828 7.105 -7.316 1 93.31 141 LEU B C 1
ATOM 6098 O O . LEU B 1 141 ? 22.75 7.02 -7.914 1 93.31 141 LEU B O 1
ATOM 6102 N N . ASP B 1 142 ? 24.797 7.938 -7.605 1 90.62 142 ASP B N 1
ATOM 6103 C CA . ASP B 1 142 ? 24.594 8.883 -8.703 1 90.62 142 ASP B CA 1
ATOM 6104 C C . ASP B 1 142 ? 24.484 8.148 -10.039 1 90.62 142 ASP B C 1
ATOM 6106 O O . ASP B 1 142 ? 23.859 8.648 -10.977 1 90.62 142 ASP B O 1
ATOM 6110 N N . GLY B 1 143 ? 25.047 6.996 -10.086 1 91.81 143 GLY B N 1
ATOM 6111 C CA . GLY B 1 143 ? 25.016 6.223 -11.32 1 91.81 143 GLY B CA 1
ATOM 6112 C C . GLY B 1 143 ? 23.797 5.332 -11.438 1 91.81 143 GLY B C 1
ATOM 6113 O O . GLY B 1 143 ? 23.562 4.727 -12.484 1 91.81 143 GLY B O 1
ATOM 6114 N N . ILE B 1 144 ? 23.016 5.301 -10.406 1 95.38 144 ILE B N 1
ATOM 6115 C CA . ILE B 1 144 ? 21.844 4.422 -10.398 1 95.38 144 ILE B CA 1
ATOM 6116 C C . ILE B 1 144 ? 20.562 5.254 -10.469 1 95.38 144 ILE B C 1
ATOM 6118 O O . ILE B 1 144 ? 20.109 5.773 -9.453 1 95.38 144 ILE B O 1
ATOM 6122 N N . ASP B 1 145 ? 20.031 5.367 -11.617 1 94.38 145 ASP B N 1
ATOM 6123 C CA . ASP B 1 145 ? 18.797 6.125 -11.812 1 94.38 145 ASP B CA 1
ATOM 6124 C C . ASP B 1 145 ? 17.578 5.23 -11.641 1 94.38 145 ASP B C 1
ATOM 6126 O O . ASP B 1 145 ? 17.391 4.266 -12.383 1 94.38 145 ASP B O 1
ATOM 6130 N N . LEU B 1 146 ? 16.766 5.531 -10.711 1 95.69 146 LEU B N 1
ATOM 6131 C CA . LEU B 1 146 ? 15.555 4.766 -10.453 1 95.69 146 LEU B CA 1
ATOM 6132 C C . LEU B 1 146 ? 14.32 5.637 -10.641 1 95.69 146 LEU B C 1
ATOM 6134 O O . LEU B 1 146 ? 13.32 5.461 -9.938 1 95.69 146 LEU B O 1
ATOM 6138 N N . SER B 1 147 ? 14.398 6.574 -11.516 1 94.56 147 SER B N 1
ATOM 6139 C CA . SER B 1 147 ? 13.227 7.367 -11.875 1 94.56 147 SER B CA 1
ATOM 6140 C C . SER B 1 147 ? 12.148 6.504 -12.508 1 94.56 147 SER B C 1
ATOM 6142 O O . SER B 1 147 ? 12.438 5.441 -13.062 1 94.56 147 SER B O 1
ATOM 6144 N N . PRO B 1 148 ? 10.906 6.906 -12.414 1 93.25 148 PRO B N 1
ATOM 6145 C CA . PRO B 1 148 ? 9.805 6.094 -12.953 1 93.25 148 PRO B CA 1
ATOM 6146 C C . PRO B 1 148 ? 9.984 5.762 -14.43 1 93.25 148 PRO B C 1
ATOM 6148 O O . PRO B 1 148 ? 9.742 4.625 -14.844 1 93.25 148 PRO B O 1
ATOM 6151 N N . GLU B 1 149 ? 10.438 6.695 -15.227 1 93.19 149 GLU B N 1
ATOM 6152 C CA . GLU B 1 149 ? 10.578 6.488 -16.672 1 93.19 149 GLU B CA 1
ATOM 6153 C C . GLU B 1 149 ? 11.656 5.449 -16.969 1 93.19 149 GLU B C 1
ATOM 6155 O O . GLU B 1 149 ? 11.445 4.555 -17.781 1 93.19 149 GLU B O 1
ATOM 6160 N N . ILE B 1 150 ? 12.711 5.598 -16.312 1 95 150 ILE B N 1
ATOM 6161 C CA . ILE B 1 150 ? 13.836 4.695 -16.562 1 95 150 ILE B CA 1
ATOM 6162 C C . ILE B 1 150 ? 13.508 3.305 -16.031 1 95 150 ILE B C 1
ATOM 6164 O O . ILE B 1 150 ? 13.82 2.299 -16.672 1 95 150 ILE B O 1
ATOM 6168 N N . THR B 1 151 ? 12.93 3.26 -14.867 1 95.12 151 THR B N 1
ATOM 6169 C CA . THR B 1 151 ? 12.547 1.983 -14.273 1 95.12 151 THR B CA 1
ATOM 6170 C C . THR B 1 151 ? 11.555 1.247 -15.172 1 95.12 151 THR B C 1
ATOM 6172 O O . THR B 1 151 ? 11.672 0.036 -15.367 1 95.12 151 THR B O 1
ATOM 6175 N N . ARG B 1 152 ? 10.617 1.943 -15.773 1 93.81 152 ARG B N 1
ATOM 6176 C CA . ARG B 1 152 ? 9.656 1.357 -16.703 1 93.81 152 ARG B CA 1
ATOM 6177 C C . ARG B 1 152 ? 10.352 0.766 -17.922 1 93.81 152 ARG B C 1
ATOM 6179 O O . ARG B 1 152 ? 10.016 -0.333 -18.359 1 93.81 152 ARG B O 1
ATOM 6186 N N . GLN B 1 153 ? 11.25 1.537 -18.375 1 95.19 153 GLN B N 1
ATOM 6187 C CA . GLN B 1 153 ? 11.977 1.086 -19.562 1 95.19 153 GLN B CA 1
ATOM 6188 C C . GLN B 1 153 ? 12.82 -0.146 -19.25 1 95.19 153 GLN B C 1
ATOM 6190 O O . GLN B 1 153 ? 12.914 -1.068 -20.062 1 95.19 153 GLN B O 1
ATOM 6195 N N . ARG B 1 154 ? 13.453 -0.161 -18.156 1 95.88 154 ARG B N 1
ATOM 6196 C CA . ARG B 1 154 ? 14.258 -1.307 -17.766 1 95.88 154 ARG B CA 1
ATOM 6197 C C . ARG B 1 154 ? 13.406 -2.566 -17.641 1 95.88 154 ARG B C 1
ATOM 6199 O O . ARG B 1 154 ? 13.836 -3.648 -18.047 1 95.88 154 ARG B O 1
ATOM 6206 N N . VAL B 1 155 ? 12.219 -2.438 -17.094 1 96.38 155 VAL B N 1
ATOM 6207 C CA . VAL B 1 155 ? 11.312 -3.57 -16.938 1 96.38 155 VAL B CA 1
ATOM 6208 C C . VAL B 1 155 ? 10.93 -4.109 -18.328 1 96.38 155 VAL B C 1
ATOM 6210 O O . VAL B 1 155 ? 10.875 -5.324 -18.531 1 96.38 155 VAL B O 1
ATOM 6213 N N . LEU B 1 156 ? 10.695 -3.207 -19.25 1 96.62 156 LEU B N 1
ATOM 6214 C CA . LEU B 1 156 ? 10.383 -3.623 -20.625 1 96.62 156 LEU B CA 1
ATOM 6215 C C . LEU B 1 156 ? 11.57 -4.328 -21.266 1 96.62 156 LEU B C 1
ATOM 6217 O O . LEU B 1 156 ? 11.398 -5.316 -21.984 1 96.62 156 LEU B O 1
ATOM 6221 N N . ASN B 1 157 ? 12.75 -3.791 -21 1 96.19 157 ASN B N 1
ATOM 6222 C CA . ASN B 1 157 ? 13.953 -4.418 -21.531 1 96.19 157 ASN B CA 1
ATOM 6223 C C . ASN B 1 157 ? 14.148 -5.828 -20.984 1 96.19 157 ASN B C 1
ATOM 6225 O O . ASN B 1 157 ? 14.547 -6.734 -21.719 1 96.19 157 ASN B O 1
ATOM 6229 N N . ILE B 1 158 ? 13.914 -5.992 -19.766 1 96.62 158 ILE B N 1
ATOM 6230 C CA . ILE B 1 158 ? 14.016 -7.305 -19.141 1 96.62 158 ILE B CA 1
ATOM 6231 C C . ILE B 1 158 ? 13.008 -8.258 -19.766 1 96.62 158 ILE B C 1
ATOM 6233 O O . ILE B 1 158 ? 13.336 -9.406 -20.094 1 96.62 158 ILE B O 1
ATOM 6237 N N . ASP B 1 159 ? 11.828 -7.766 -19.938 1 96.62 159 ASP B N 1
ATOM 6238 C CA . ASP B 1 159 ? 10.781 -8.555 -20.578 1 96.62 159 ASP B CA 1
ATOM 6239 C C . ASP B 1 159 ? 11.211 -9.016 -21.969 1 96.62 159 ASP B C 1
ATOM 6241 O O . ASP B 1 159 ? 11.047 -10.18 -22.328 1 96.62 159 ASP B O 1
ATOM 6245 N N . LYS B 1 160 ? 11.734 -8.07 -22.734 1 95.81 160 LYS B N 1
ATOM 6246 C CA . LYS B 1 160 ? 12.18 -8.391 -24.078 1 95.81 160 LYS B CA 1
ATOM 6247 C C . LYS B 1 160 ? 13.266 -9.469 -24.062 1 95.81 160 LYS B C 1
ATOM 6249 O O . LYS B 1 160 ? 13.273 -10.367 -24.891 1 95.81 160 LYS B O 1
ATOM 6254 N N . ASN B 1 161 ? 14.172 -9.328 -23.156 1 94.94 161 ASN B N 1
ATOM 6255 C CA . ASN B 1 161 ? 15.234 -10.305 -23 1 94.94 161 ASN B CA 1
ATOM 6256 C C . ASN B 1 161 ? 14.68 -11.688 -22.656 1 94.94 161 ASN B C 1
ATOM 6258 O O . ASN B 1 161 ? 15.07 -12.688 -23.25 1 94.94 161 ASN B O 1
ATOM 6262 N N . LEU B 1 162 ? 13.789 -11.75 -21.734 1 95.62 162 LEU B N 1
ATOM 6263 C CA . LEU B 1 162 ? 13.188 -13.008 -21.297 1 95.62 162 LEU B CA 1
ATOM 6264 C C . LEU B 1 162 ? 12.375 -13.641 -22.422 1 95.62 162 LEU B C 1
ATOM 6266 O O . LEU B 1 162 ? 12.438 -14.852 -22.641 1 95.62 162 LEU B O 1
ATOM 6270 N N . ARG B 1 163 ? 11.633 -12.828 -23.125 1 95.44 163 ARG B N 1
ATOM 6271 C CA . ARG B 1 163 ? 10.828 -13.305 -24.234 1 95.44 163 ARG B CA 1
ATOM 6272 C C . ARG B 1 163 ? 11.711 -13.883 -25.344 1 95.44 163 ARG B C 1
ATOM 6274 O O . ARG B 1 163 ? 11.406 -14.938 -25.891 1 95.44 163 ARG B O 1
ATOM 6281 N N . SER B 1 164 ? 12.75 -13.188 -25.594 1 93.88 164 SER B N 1
ATOM 6282 C CA . SER B 1 164 ? 13.68 -13.664 -26.625 1 93.88 164 SER B CA 1
ATOM 6283 C C . SER B 1 164 ? 14.289 -15.008 -26.25 1 93.88 164 SER B C 1
ATOM 6285 O O . SER B 1 164 ? 14.453 -15.883 -27.094 1 93.88 164 SER B O 1
ATOM 6287 N N . GLN B 1 165 ? 14.609 -15.148 -25.031 1 92.69 165 GLN B N 1
ATOM 6288 C CA . GLN B 1 165 ? 15.156 -16.422 -24.547 1 92.69 165 GLN B CA 1
ATOM 6289 C C . GLN B 1 165 ? 14.125 -17.531 -24.656 1 92.69 165 GLN B C 1
ATOM 6291 O O . GLN B 1 165 ? 14.461 -18.656 -25.031 1 92.69 165 GLN B O 1
ATOM 6296 N N . LEU B 1 166 ? 12.953 -17.219 -24.328 1 95.31 166 LEU B N 1
ATOM 6297 C CA . LEU B 1 166 ? 11.891 -18.219 -24.453 1 95.31 166 LEU B CA 1
ATOM 6298 C C . LEU B 1 166 ? 11.727 -18.656 -25.906 1 95.31 166 LEU B C 1
ATOM 6300 O O . LEU B 1 166 ? 11.617 -19.844 -26.188 1 95.31 166 LEU B O 1
ATOM 6304 N N . PHE B 1 167 ? 11.75 -17.734 -26.797 1 95.06 167 PHE B N 1
ATOM 6305 C CA . PHE B 1 167 ? 11.562 -18.047 -28.219 1 95.06 167 PHE B CA 1
ATOM 6306 C C . PHE B 1 167 ? 12.727 -18.859 -28.75 1 95.06 167 PHE B C 1
ATOM 6308 O O . PHE B 1 167 ? 12.539 -19.75 -29.578 1 95.06 167 PHE B O 1
ATOM 6315 N N . ASP B 1 168 ? 13.812 -18.578 -28.25 1 91.94 168 ASP B N 1
ATOM 6316 C CA . ASP B 1 168 ? 14.977 -19.359 -28.641 1 91.94 168 ASP B CA 1
ATOM 6317 C C . ASP B 1 168 ? 14.875 -20.797 -28.141 1 91.94 168 ASP B C 1
ATOM 6319 O O . ASP B 1 168 ? 15.211 -21.734 -28.844 1 91.94 168 ASP B O 1
ATOM 6323 N N . ARG B 1 169 ? 14.422 -20.953 -26.969 1 91.38 169 ARG B N 1
ATOM 6324 C CA . ARG B 1 169 ? 14.258 -22.281 -26.391 1 91.38 169 ARG B CA 1
ATOM 6325 C C . ARG B 1 169 ? 13.117 -23.047 -27.062 1 91.38 169 ARG B C 1
ATOM 6327 O O . ARG B 1 169 ? 13.172 -24.266 -27.203 1 91.38 169 ARG B O 1
ATOM 6334 N N . ALA B 1 170 ? 12.125 -22.328 -27.438 1 94.88 170 ALA B N 1
ATOM 6335 C CA . ALA B 1 170 ? 10.93 -22.922 -28.016 1 94.88 170 ALA B CA 1
ATOM 6336 C C . ALA B 1 170 ? 11.258 -23.609 -29.344 1 94.88 170 ALA B C 1
ATOM 6338 O O . ALA B 1 170 ? 10.578 -24.547 -29.75 1 94.88 170 ALA B O 1
ATOM 6339 N N . LYS B 1 171 ? 12.32 -23.172 -29.969 1 91.25 171 LYS B N 1
ATOM 6340 C CA . LYS B 1 171 ? 12.742 -23.797 -31.234 1 91.25 171 LYS B CA 1
ATOM 6341 C C . LYS B 1 171 ? 13.109 -25.25 -31.031 1 91.25 171 LYS B C 1
ATOM 6343 O O . LYS B 1 171 ? 12.984 -26.062 -31.953 1 91.25 171 LYS B O 1
ATOM 6348 N N . ASP B 1 172 ? 13.453 -25.578 -29.875 1 90.88 172 ASP B N 1
ATOM 6349 C CA . ASP B 1 172 ? 13.938 -26.938 -29.594 1 90.88 172 ASP B CA 1
ATOM 6350 C C . ASP B 1 172 ? 12.844 -27.781 -28.953 1 90.88 172 ASP B C 1
ATOM 6352 O O . ASP B 1 172 ? 13.086 -28.922 -28.562 1 90.88 172 ASP B O 1
ATOM 6356 N N . PHE B 1 173 ? 11.688 -27.297 -28.875 1 94.44 173 PHE B N 1
ATOM 6357 C CA . PHE B 1 173 ? 10.609 -28.062 -28.266 1 94.44 173 PHE B CA 1
ATOM 6358 C C . PHE B 1 173 ? 10.195 -29.234 -29.156 1 94.44 173 PHE B C 1
ATOM 6360 O O . PHE B 1 173 ? 9.938 -29.047 -30.359 1 94.44 173 PHE B O 1
ATOM 6367 N N . LYS B 1 174 ? 10.125 -30.359 -28.594 1 91.75 174 LYS B N 1
ATOM 6368 C CA . LYS B 1 174 ? 9.602 -31.531 -29.297 1 91.75 174 LYS B CA 1
ATOM 6369 C C . LYS B 1 174 ? 8.086 -31.625 -29.156 1 91.75 174 LYS B C 1
ATOM 6371 O O . LYS B 1 174 ? 7.406 -32.188 -30.016 1 91.75 174 LYS B O 1
ATOM 6376 N N . ALA B 1 175 ? 7.645 -31.172 -28.047 1 92.81 175 ALA B N 1
ATOM 6377 C CA . ALA B 1 175 ? 6.219 -31.125 -27.734 1 92.81 175 ALA B CA 1
ATOM 6378 C C . ALA B 1 175 ? 5.895 -29.953 -26.828 1 92.81 175 ALA B C 1
ATOM 6380 O O . ALA B 1 175 ? 6.754 -29.484 -26.078 1 92.81 175 ALA B O 1
ATOM 6381 N N . TYR B 1 176 ? 4.676 -29.422 -26.938 1 95.81 176 TYR B N 1
ATOM 6382 C CA . TYR B 1 176 ? 4.281 -28.344 -26.031 1 95.81 176 TYR B CA 1
ATOM 6383 C C . TYR B 1 176 ? 2.773 -28.344 -25.812 1 95.81 176 TYR B C 1
ATOM 6385 O O . TYR B 1 176 ? 2.031 -28.969 -26.562 1 95.81 176 TYR B O 1
ATOM 6393 N N . SER B 1 177 ? 2.336 -27.75 -24.781 1 95.94 177 SER B N 1
ATOM 6394 C CA . SER B 1 177 ? 0.935 -27.531 -24.438 1 95.94 177 SER B CA 1
ATOM 6395 C C . SER B 1 177 ? 0.694 -26.094 -23.969 1 95.94 177 SER B C 1
ATOM 6397 O O . SER B 1 177 ? 1.641 -25.375 -23.641 1 95.94 177 SER B O 1
ATOM 6399 N N . LEU B 1 178 ? -0.585 -25.656 -24.031 1 95.69 178 LEU B N 1
ATOM 6400 C CA . LEU B 1 178 ? -0.957 -24.312 -23.594 1 95.69 178 LEU B CA 1
ATOM 6401 C C . LEU B 1 178 ? -1.929 -24.375 -22.422 1 95.69 178 LEU B C 1
ATOM 6403 O O . LEU B 1 178 ? -2.668 -25.344 -22.281 1 95.69 178 LEU B O 1
ATOM 6407 N N . ALA B 1 179 ? -1.833 -23.469 -21.625 1 93.88 179 ALA B N 1
ATOM 6408 C CA . ALA B 1 179 ? -2.83 -23.219 -20.594 1 93.88 179 ALA B CA 1
ATOM 6409 C C . ALA B 1 179 ? -3.418 -21.812 -20.719 1 93.88 179 ALA B C 1
ATOM 6411 O O . ALA B 1 179 ? -2.682 -20.828 -20.75 1 93.88 179 ALA B O 1
ATOM 6412 N N . LEU B 1 180 ? -4.738 -21.734 -20.828 1 91.25 180 LEU B N 1
ATOM 6413 C CA . LEU B 1 180 ? -5.453 -20.469 -20.969 1 91.25 180 LEU B CA 1
ATOM 6414 C C . LEU B 1 180 ? -6.23 -20.141 -19.703 1 91.25 180 LEU B C 1
ATOM 6416 O O . LEU B 1 180 ? -7.062 -20.938 -19.25 1 91.25 180 LEU B O 1
ATOM 6420 N N . ASP B 1 181 ? -5.961 -19.031 -19.172 1 86.5 181 ASP B N 1
ATOM 6421 C CA . ASP B 1 181 ? -6.645 -18.594 -17.953 1 86.5 181 ASP B CA 1
ATOM 6422 C C . ASP B 1 181 ? -7.258 -17.219 -18.125 1 86.5 181 ASP B C 1
ATOM 6424 O O . ASP B 1 181 ? -6.543 -16.203 -18.141 1 86.5 181 ASP B O 1
ATOM 6428 N N . ASP B 1 182 ? -8.555 -17.141 -18.266 1 78.12 182 ASP B N 1
ATOM 6429 C CA . ASP B 1 182 ? -9.242 -15.859 -18.422 1 78.12 182 ASP B CA 1
ATOM 6430 C C . ASP B 1 182 ? -9.883 -15.398 -17.125 1 78.12 182 ASP B C 1
ATOM 6432 O O . ASP B 1 182 ? -10.719 -14.5 -17.125 1 78.12 182 ASP B O 1
ATOM 6436 N N . GLN B 1 183 ? -9.812 -16.188 -16.031 1 62.72 183 GLN B N 1
ATOM 6437 C CA . GLN B 1 183 ? -10.477 -15.859 -14.773 1 62.72 183 GLN B CA 1
ATOM 6438 C C . GLN B 1 183 ? -9.547 -15.078 -13.844 1 62.72 183 GLN B C 1
ATOM 6440 O O . GLN B 1 183 ? -9.969 -14.586 -12.797 1 62.72 183 GLN B O 1
ATOM 6445 N N . ALA B 1 184 ? -8.281 -15.266 -14.078 1 51.81 184 ALA B N 1
ATOM 6446 C CA . ALA B 1 184 ? -7.441 -14.672 -13.039 1 51.81 184 ALA B CA 1
ATOM 6447 C C . ALA B 1 184 ? -7.859 -13.242 -12.734 1 51.81 184 ALA B C 1
ATOM 6449 O O . ALA B 1 184 ? -7.82 -12.805 -11.586 1 51.81 184 ALA B O 1
ATOM 6450 N N . PHE B 1 185 ? -8.031 -12.359 -13.844 1 48.38 185 PHE B N 1
ATOM 6451 C CA . PHE B 1 185 ? -7.977 -10.922 -13.625 1 48.38 185 PHE B CA 1
ATOM 6452 C C . PHE B 1 185 ? -9.336 -10.383 -13.195 1 48.38 185 PHE B C 1
ATOM 6454 O O . PHE B 1 185 ? -10.172 -10.047 -14.039 1 48.38 185 PHE B O 1
ATOM 6461 N N . VAL B 1 186 ? -9.867 -10.977 -12.242 1 45.22 186 VAL B N 1
ATOM 6462 C CA . VAL B 1 186 ? -11.164 -10.422 -11.859 1 45.22 186 VAL B CA 1
ATOM 6463 C C . VAL B 1 186 ? -11.07 -8.898 -11.789 1 45.22 186 VAL B C 1
ATOM 6465 O O . VAL B 1 186 ? -11.945 -8.195 -12.289 1 45.22 186 VAL B O 1
ATOM 6468 N N . ALA B 1 187 ? -10.148 -8.43 -11.07 1 46.06 187 ALA B N 1
ATOM 6469 C CA . ALA B 1 187 ? -10.117 -6.98 -10.938 1 46.06 187 ALA B CA 1
ATOM 6470 C C . ALA B 1 187 ? -9.734 -6.316 -12.258 1 46.06 187 ALA B C 1
ATOM 6472 O O . ALA B 1 187 ? -10.125 -5.176 -12.523 1 46.06 187 ALA B O 1
ATOM 6473 N N . TYR B 1 188 ? -8.906 -7.016 -13.078 1 49 188 TYR B N 1
ATOM 6474 C CA . TYR B 1 188 ? -8.508 -6.523 -14.391 1 49 188 TYR B CA 1
ATOM 6475 C C . TYR B 1 188 ? -9.258 -7.25 -15.5 1 49 188 TYR B C 1
ATOM 6477 O O . TYR B 1 188 ? -8.805 -8.297 -15.984 1 49 188 TYR B O 1
ATOM 6485 N N . GLU B 1 189 ? -10.547 -6.957 -15.477 1 56.03 189 GLU B N 1
ATOM 6486 C CA . GLU B 1 189 ? -11.594 -7.535 -16.312 1 56.03 189 GLU B CA 1
ATOM 6487 C C . GLU B 1 189 ? -11.18 -7.551 -17.781 1 56.03 189 GLU B C 1
ATOM 6489 O O . GLU B 1 189 ? -10.562 -6.602 -18.266 1 56.03 189 GLU B O 1
ATOM 6494 N N . ASN B 1 190 ? -10.492 -8.641 -18.266 1 72.06 190 ASN B N 1
ATOM 6495 C CA . ASN B 1 190 ? -10.578 -8.805 -19.703 1 72.06 190 ASN B CA 1
ATOM 6496 C C . ASN B 1 190 ? -9.227 -9.18 -20.312 1 72.06 190 ASN B C 1
ATOM 6498 O O . ASN B 1 190 ? -8.844 -8.656 -21.359 1 72.06 190 ASN B O 1
ATOM 6502 N N . TYR B 1 191 ? -8.492 -9.883 -19.359 1 80.44 191 TYR B N 1
ATOM 6503 C CA . TYR B 1 191 ? -7.266 -10.383 -19.969 1 80.44 191 TYR B CA 1
ATOM 6504 C C . TYR B 1 191 ? -7.23 -11.906 -19.953 1 80.44 191 TYR B C 1
ATOM 6506 O O . TYR B 1 191 ? -7.758 -12.539 -19.047 1 80.44 191 TYR B O 1
ATOM 6514 N N . LEU B 1 192 ? -6.668 -12.398 -20.938 1 88.25 192 LEU B N 1
ATOM 6515 C CA . LEU B 1 192 ? -6.387 -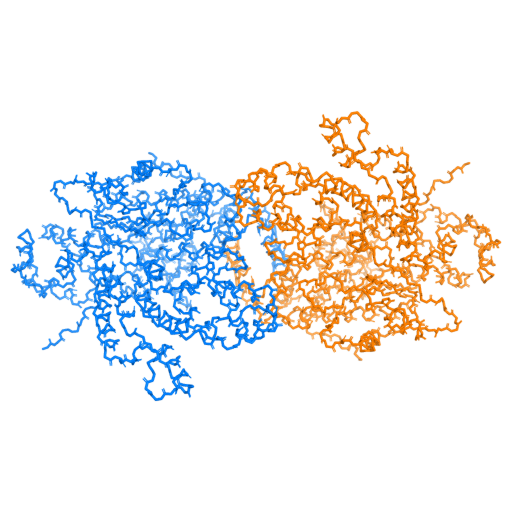13.828 -21.031 1 88.25 192 LEU B CA 1
ATOM 6516 C C . LEU B 1 192 ? -4.891 -14.102 -20.891 1 88.25 192 LEU B C 1
ATOM 6518 O O . LEU B 1 192 ? -4.086 -13.57 -21.656 1 88.25 192 LEU B O 1
ATOM 6522 N N . LEU B 1 193 ? -4.586 -14.867 -19.828 1 91.06 193 LEU B N 1
ATOM 6523 C CA . LEU B 1 193 ? -3.203 -15.312 -19.703 1 91.06 193 LEU B CA 1
ATOM 6524 C C . LEU B 1 193 ? -2.969 -16.594 -20.484 1 91.06 193 LEU B C 1
ATOM 6526 O O . LEU B 1 193 ? -3.75 -17.547 -20.375 1 91.06 193 LEU B O 1
ATOM 6530 N N . VAL B 1 194 ? -1.956 -16.578 -21.266 1 94.31 194 VAL B N 1
ATOM 6531 C CA . VAL B 1 194 ? -1.603 -17.766 -22.047 1 94.31 194 VAL B CA 1
ATOM 6532 C C . VAL B 1 194 ? -0.24 -18.281 -21.609 1 94.31 194 VAL B C 1
ATOM 6534 O O . VAL B 1 194 ? 0.781 -17.625 -21.797 1 94.31 194 VAL B O 1
ATOM 6537 N N . PHE B 1 195 ? -0.241 -19.484 -21.062 1 95.94 195 PHE B N 1
ATOM 6538 C CA . PHE B 1 195 ? 0.999 -20.109 -20.625 1 95.94 195 PHE B CA 1
ATOM 6539 C C . PHE B 1 195 ? 1.404 -21.219 -21.578 1 95.94 195 PHE B C 1
ATOM 6541 O O . PHE B 1 195 ? 0.553 -21.812 -22.25 1 95.94 195 PHE B O 1
ATOM 6548 N N . ILE B 1 196 ? 2.686 -21.469 -21.625 1 96.75 196 ILE B N 1
ATOM 6549 C CA . ILE B 1 196 ? 3.203 -22.547 -22.484 1 96.75 196 ILE B CA 1
ATOM 6550 C C . ILE B 1 196 ? 4.062 -23.484 -21.641 1 96.75 196 ILE B C 1
ATOM 6552 O O . ILE B 1 196 ? 4.777 -23.062 -20.734 1 96.75 196 ILE B O 1
ATOM 6556 N N . ARG B 1 197 ? 3.881 -24.688 -21.812 1 95.62 197 ARG B N 1
ATOM 6557 C CA . ARG B 1 197 ? 4.73 -25.75 -21.266 1 95.62 197 ARG B CA 1
ATOM 6558 C C . ARG B 1 197 ? 5.391 -26.547 -22.391 1 95.62 197 ARG B C 1
ATOM 6560 O O . ARG B 1 197 ? 4.715 -27.25 -23.141 1 95.62 197 ARG B O 1
ATOM 6567 N N . GLY B 1 198 ? 6.738 -26.391 -22.516 1 94.88 198 GLY B N 1
ATOM 6568 C CA . GLY B 1 198 ? 7.48 -27.047 -23.578 1 94.88 198 GLY B CA 1
ATOM 6569 C C . GLY B 1 198 ? 8.508 -28.047 -23.062 1 94.88 198 GLY B C 1
ATOM 6570 O O . GLY B 1 198 ? 9.008 -27.906 -21.938 1 94.88 198 GLY B O 1
ATOM 6571 N N . VAL B 1 199 ? 8.695 -29.062 -23.938 1 93.12 199 VAL B N 1
ATOM 6572 C CA . VAL B 1 199 ? 9.672 -30.094 -23.609 1 93.12 199 VAL B CA 1
ATOM 6573 C C . VAL B 1 199 ? 10.633 -30.281 -24.766 1 93.12 199 VAL B C 1
ATOM 6575 O O . VAL B 1 199 ? 10.219 -30.344 -25.938 1 93.12 199 VAL B O 1
ATOM 6578 N N . ASN B 1 200 ? 11.898 -30.328 -24.406 1 90.69 200 ASN B N 1
ATOM 6579 C CA . ASN B 1 200 ? 12.883 -30.547 -25.453 1 90.69 200 ASN B CA 1
ATOM 6580 C C . ASN B 1 200 ? 13.25 -32 -25.594 1 90.69 200 ASN B C 1
ATOM 6582 O O . ASN B 1 200 ? 12.617 -32.875 -24.969 1 90.69 200 ASN B O 1
ATOM 6586 N N . GLN B 1 201 ? 14.219 -32.281 -26.406 1 84.06 201 GLN B N 1
ATOM 6587 C CA . GLN B 1 201 ? 14.609 -33.656 -26.719 1 84.06 201 GLN B CA 1
ATOM 6588 C C . GLN B 1 201 ? 15.195 -34.344 -25.484 1 84.06 201 GLN B C 1
ATOM 6590 O O . GLN B 1 201 ? 15.102 -35.562 -25.359 1 84.06 201 GLN B O 1
ATOM 6595 N N . GLU B 1 202 ? 15.727 -33.594 -24.594 1 82.88 202 GLU B N 1
ATOM 6596 C CA . GLU B 1 202 ? 16.328 -34.156 -23.391 1 82.88 202 GLU B CA 1
ATOM 6597 C C . GLU B 1 202 ? 15.32 -34.219 -22.25 1 82.88 202 GLU B C 1
ATOM 6599 O O . GLU B 1 202 ? 15.68 -34.5 -21.109 1 82.88 202 GLU B O 1
ATOM 6604 N N . LEU B 1 203 ? 14.094 -33.969 -22.547 1 86.75 203 LEU B N 1
ATOM 6605 C CA . LEU B 1 203 ? 12.969 -34.031 -21.625 1 86.75 203 LEU B CA 1
ATOM 6606 C C . LEU B 1 203 ? 13.094 -32.969 -20.531 1 86.75 203 LEU B C 1
ATOM 6608 O O . LEU B 1 203 ? 12.688 -33.188 -19.391 1 86.75 203 LEU B O 1
ATOM 6612 N N . GLU B 1 204 ? 13.742 -31.922 -20.891 1 84.5 204 GLU B N 1
ATOM 6613 C CA . GLU B 1 204 ? 13.719 -30.75 -20.031 1 84.5 204 GLU B CA 1
ATOM 6614 C C . GLU B 1 204 ? 12.43 -29.953 -20.219 1 84.5 204 GLU B C 1
ATOM 6616 O O . GLU B 1 204 ? 12.078 -29.562 -21.344 1 84.5 204 GLU B O 1
ATOM 6621 N N . VAL B 1 205 ? 11.805 -29.781 -19.125 1 89.25 205 VAL B N 1
ATOM 6622 C CA . VAL B 1 205 ? 10.508 -29.125 -19.172 1 89.25 205 VAL B CA 1
ATOM 6623 C C . VAL B 1 205 ? 10.664 -27.641 -18.844 1 89.25 205 VAL B C 1
ATOM 6625 O O . VAL B 1 205 ? 11.43 -27.266 -17.953 1 89.25 205 VAL B O 1
ATOM 6628 N N . GLN B 1 206 ? 9.992 -26.781 -19.641 1 89.94 206 GLN B N 1
ATOM 6629 C CA . GLN B 1 206 ? 9.977 -25.328 -19.422 1 89.94 206 GLN B CA 1
ATOM 6630 C C . GLN B 1 206 ? 8.555 -24.797 -19.406 1 89.94 206 GLN B C 1
ATOM 6632 O O . GLN B 1 206 ? 7.766 -25.078 -20.312 1 89.94 206 GLN B O 1
ATOM 6637 N N . GLU B 1 207 ? 8.234 -24.156 -18.344 1 93.69 207 GLU B N 1
ATOM 6638 C CA . GLU B 1 207 ? 6.941 -23.484 -18.234 1 93.69 207 GLU B CA 1
ATOM 6639 C C . GLU B 1 207 ? 7.113 -21.969 -18.188 1 93.69 207 GLU B C 1
ATOM 6641 O O . GLU B 1 207 ? 7.91 -21.453 -17.391 1 93.69 207 GLU B O 1
ATOM 6646 N N . GLU B 1 208 ? 6.359 -21.25 -19.062 1 96.38 208 GLU B N 1
ATOM 6647 C CA . GLU B 1 208 ? 6.512 -19.797 -19.141 1 96.38 208 GLU B CA 1
ATOM 6648 C C . GLU B 1 208 ? 5.207 -19.125 -19.578 1 96.38 208 GLU B C 1
ATOM 6650 O O . GLU B 1 208 ? 4.305 -19.781 -20.094 1 96.38 208 GLU B O 1
ATOM 6655 N N . LEU B 1 209 ? 5.148 -17.875 -19.312 1 96.5 209 LEU B N 1
ATOM 6656 C CA . LEU B 1 209 ? 4.094 -17.047 -19.875 1 96.5 209 LEU B CA 1
ATOM 6657 C C . LEU B 1 209 ? 4.375 -16.734 -21.344 1 96.5 209 LEU B C 1
ATOM 6659 O O . LEU B 1 209 ? 5.398 -16.125 -21.672 1 96.5 209 LEU B O 1
ATOM 6663 N N . LEU B 1 210 ? 3.492 -17.172 -22.156 1 96.88 210 LEU B N 1
ATOM 6664 C CA . LEU B 1 210 ? 3.66 -16.906 -23.578 1 96.88 210 LEU B CA 1
ATOM 6665 C C . LEU B 1 210 ? 3.211 -15.5 -23.938 1 96.88 210 LEU B C 1
ATOM 6667 O O . LEU B 1 210 ? 3.941 -14.758 -24.609 1 96.88 210 LEU B O 1
ATOM 6671 N N . THR B 1 211 ? 2.033 -15.156 -23.516 1 94.38 211 THR B N 1
ATOM 6672 C CA . THR B 1 211 ? 1.506 -13.828 -23.797 1 94.38 211 THR B CA 1
ATOM 6673 C C . THR B 1 211 ? 0.289 -13.523 -22.938 1 94.38 211 THR B C 1
ATOM 6675 O O . THR B 1 211 ? -0.169 -14.383 -22.172 1 94.38 211 THR B O 1
ATOM 6678 N N . ILE B 1 212 ? -0.087 -12.273 -22.938 1 91.25 212 ILE B N 1
ATOM 6679 C CA . ILE B 1 212 ? -1.316 -11.789 -22.328 1 91.25 212 ILE B CA 1
ATOM 6680 C C . ILE B 1 212 ? -2.178 -11.094 -23.375 1 91.25 212 ILE B C 1
ATOM 6682 O O . ILE B 1 212 ? -1.68 -10.273 -24.156 1 91.25 212 ILE B O 1
ATOM 6686 N N . ILE B 1 213 ? -3.436 -11.469 -23.422 1 89.25 213 ILE B N 1
ATOM 6687 C CA . ILE B 1 213 ? -4.32 -10.906 -24.438 1 89.25 213 ILE B CA 1
ATOM 6688 C C . ILE B 1 213 ? -5.41 -10.07 -23.766 1 89.25 213 ILE B C 1
ATOM 6690 O O . ILE B 1 213 ? -6.094 -10.547 -22.844 1 89.25 213 ILE B O 1
ATOM 6694 N N . ASN B 1 214 ? -5.492 -8.844 -24.188 1 81.81 214 ASN B N 1
ATOM 6695 C CA . ASN B 1 214 ? -6.562 -7.965 -23.734 1 81.81 214 ASN B CA 1
ATOM 6696 C C . ASN B 1 214 ? -7.895 -8.312 -24.391 1 81.81 214 ASN B C 1
ATOM 6698 O O . ASN B 1 214 ? -8.07 -8.117 -25.594 1 81.81 214 ASN B O 1
ATOM 6702 N N . LEU B 1 215 ? -8.836 -8.727 -23.672 1 78.62 215 LEU B N 1
ATOM 6703 C CA . LEU B 1 215 ? -10.094 -9.258 -24.188 1 78.62 215 LEU B CA 1
ATOM 6704 C C . LEU B 1 215 ? -11.062 -8.125 -24.516 1 78.62 215 LEU B C 1
ATOM 6706 O O . LEU B 1 215 ? -12.086 -8.352 -25.188 1 78.62 215 LEU B O 1
ATOM 6710 N N . THR B 1 216 ? -10.742 -6.941 -24.047 1 69.62 216 THR B N 1
ATOM 6711 C CA . THR B 1 216 ? -11.602 -5.812 -24.359 1 69.62 216 THR B CA 1
ATOM 6712 C C . THR B 1 216 ? -11.656 -5.57 -25.875 1 69.62 216 THR B C 1
ATOM 6714 O O . THR B 1 216 ? -12.672 -5.117 -26.391 1 69.62 216 THR B O 1
ATOM 6717 N N . HIS B 1 217 ? -10.617 -5.996 -26.516 1 63.81 217 HIS B N 1
ATOM 6718 C CA . HIS B 1 217 ? -10.531 -5.758 -27.953 1 63.81 217 HIS B CA 1
ATOM 6719 C C . HIS B 1 217 ? -10.82 -7.027 -28.75 1 63.81 217 HIS B C 1
ATOM 6721 O O . HIS B 1 217 ? -10.875 -7 -29.984 1 63.81 217 HIS B O 1
ATOM 6727 N N . HIS B 1 218 ? -10.961 -8.055 -28.047 1 64 218 HIS B N 1
ATOM 6728 C CA . HIS B 1 218 ? -11.109 -9.359 -28.703 1 64 218 HIS B CA 1
ATOM 6729 C C . HIS B 1 218 ? -12.375 -10.062 -28.234 1 64 218 HIS B C 1
ATOM 6731 O O . HIS B 1 218 ? -12.305 -11.102 -27.578 1 64 218 HIS B O 1
ATOM 6737 N N . PHE B 1 219 ? -13.398 -9.664 -28.75 1 66.62 219 PHE B N 1
ATOM 6738 C CA . PHE B 1 219 ? -14.68 -10.148 -28.234 1 66.62 219 PHE B CA 1
ATOM 6739 C C . PHE B 1 219 ? -15.047 -11.477 -28.875 1 66.62 219 PHE B C 1
ATOM 6741 O O . PHE B 1 219 ? -15.672 -12.328 -28.234 1 66.62 219 PHE B O 1
ATOM 6748 N N . SER B 1 220 ? -14.492 -11.688 -30.031 1 78.56 220 SER B N 1
ATOM 6749 C CA . SER B 1 220 ? -14.891 -12.906 -30.719 1 78.56 220 SER B CA 1
ATOM 6750 C C . SER B 1 220 ? -13.859 -14.016 -30.531 1 78.56 220 SER B C 1
ATOM 6752 O O . SER B 1 220 ? -12.68 -13.734 -30.312 1 78.56 220 SER B O 1
ATOM 6754 N N . VAL B 1 221 ? -14.312 -15.227 -30.641 1 83.31 221 VAL B N 1
ATOM 6755 C CA . VAL B 1 221 ? -13.453 -16.391 -30.547 1 83.31 221 VAL B CA 1
ATOM 6756 C C . VAL B 1 221 ? -12.43 -16.391 -31.672 1 83.31 221 VAL B C 1
ATOM 6758 O O . VAL B 1 221 ? -11.281 -16.781 -31.484 1 83.31 221 VAL B O 1
ATOM 6761 N N . GLY B 1 222 ? -12.898 -15.883 -32.75 1 83.81 222 GLY B N 1
ATOM 6762 C CA . GLY B 1 222 ? -12 -15.781 -33.906 1 83.81 222 GLY B CA 1
ATOM 6763 C C . GLY B 1 222 ? -10.836 -14.836 -33.656 1 83.81 222 GLY B C 1
ATOM 6764 O O . GLY B 1 222 ? -9.703 -15.141 -34.031 1 83.81 222 GLY B O 1
ATOM 6765 N N . ALA B 1 223 ? -11.156 -13.742 -33.094 1 86.44 223 ALA B N 1
ATOM 6766 C CA . ALA B 1 223 ? -10.117 -12.766 -32.812 1 86.44 223 ALA B CA 1
ATOM 6767 C C . ALA B 1 223 ? -9.148 -13.297 -31.75 1 86.44 223 ALA B C 1
ATOM 6769 O O . ALA B 1 223 ? -7.938 -13.07 -31.844 1 86.44 223 ALA B O 1
ATOM 6770 N N . LEU B 1 224 ? -9.719 -13.961 -30.859 1 88.38 224 LEU B N 1
ATOM 6771 C CA . LEU B 1 224 ? -8.891 -14.562 -29.812 1 88.38 224 LEU B CA 1
ATOM 6772 C C . LEU B 1 224 ? -7.957 -15.609 -30.391 1 88.38 224 LEU B C 1
ATOM 6774 O O . LEU B 1 224 ? -6.773 -15.656 -30.047 1 88.38 224 LEU B O 1
ATOM 6778 N N . MET B 1 225 ? -8.492 -16.406 -31.25 1 90.25 225 MET B N 1
ATOM 6779 C CA . MET B 1 225 ? -7.695 -17.438 -31.922 1 90.25 225 MET B CA 1
ATOM 6780 C C . MET B 1 225 ? -6.574 -16.812 -32.75 1 90.25 225 MET B C 1
ATOM 6782 O O . MET B 1 225 ? -5.441 -17.297 -32.719 1 90.25 225 MET B O 1
ATOM 6786 N N . ALA B 1 226 ? -6.91 -15.773 -33.344 1 90.94 226 ALA B N 1
ATOM 6787 C CA . ALA B 1 226 ? -5.914 -15.094 -34.156 1 90.94 226 ALA B CA 1
ATOM 6788 C C . ALA B 1 226 ? -4.766 -14.57 -33.312 1 90.94 226 ALA B C 1
ATOM 6790 O O . ALA B 1 226 ? -3.602 -14.641 -33.688 1 90.94 226 ALA B O 1
ATOM 6791 N N . ALA B 1 227 ? -5.125 -14.062 -32.188 1 91.69 227 ALA B N 1
ATOM 6792 C CA . ALA B 1 227 ? -4.113 -13.516 -31.297 1 91.69 227 ALA B CA 1
ATOM 6793 C C . ALA B 1 227 ? -3.197 -14.617 -30.781 1 91.69 227 ALA B C 1
ATOM 6795 O O . ALA B 1 227 ? -1.984 -14.422 -30.656 1 91.69 227 ALA B O 1
ATOM 6796 N N . ILE B 1 228 ? -3.752 -15.727 -30.469 1 93.31 228 ILE B N 1
ATOM 6797 C CA . ILE B 1 228 ? -2.977 -16.859 -29.969 1 93.31 228 ILE B CA 1
ATOM 6798 C C . ILE B 1 228 ? -2.076 -17.406 -31.062 1 93.31 228 ILE B C 1
ATOM 6800 O O . ILE B 1 228 ? -0.902 -17.703 -30.828 1 93.31 228 ILE B O 1
ATOM 6804 N N . LEU B 1 229 ? -2.609 -17.484 -32.25 1 93.56 229 LEU B N 1
ATOM 6805 C CA . LEU B 1 229 ? -1.838 -17.984 -33.375 1 93.56 229 LEU B CA 1
ATOM 6806 C C . LEU B 1 229 ? -0.658 -17.078 -33.688 1 93.56 229 LEU B C 1
ATOM 6808 O O . LEU B 1 229 ? 0.434 -17.547 -34 1 93.56 229 LEU B O 1
ATOM 6812 N N . GLU B 1 230 ? -0.942 -15.852 -33.531 1 94.06 230 GLU B N 1
ATOM 6813 C CA . GLU B 1 230 ? 0.133 -14.883 -33.75 1 94.06 230 GLU B CA 1
ATOM 6814 C C . GLU B 1 230 ? 1.248 -15.07 -32.719 1 94.06 230 GLU B C 1
ATOM 6816 O O . GLU B 1 230 ? 2.43 -15 -33.062 1 94.06 230 GLU B O 1
ATOM 6821 N N . ALA B 1 231 ? 0.851 -15.258 -31.531 1 94.38 231 ALA B N 1
ATOM 6822 C CA . ALA B 1 231 ? 1.832 -15.469 -30.469 1 94.38 231 ALA B CA 1
ATOM 6823 C C . ALA B 1 231 ? 2.646 -16.734 -30.719 1 94.38 231 ALA B C 1
ATOM 6825 O O . ALA B 1 231 ? 3.861 -16.75 -30.516 1 94.38 231 ALA B O 1
ATOM 6826 N N . LEU B 1 232 ? 2.012 -17.812 -31.172 1 95.31 232 LEU B N 1
ATOM 6827 C CA . LEU B 1 232 ? 2.684 -19.078 -31.469 1 95.31 232 LEU B CA 1
ATOM 6828 C C . LEU B 1 232 ? 3.641 -18.922 -32.656 1 95.31 232 LEU B C 1
ATOM 6830 O O . LEU B 1 232 ? 4.777 -19.391 -32.594 1 95.31 232 LEU B O 1
ATOM 6834 N N . GLN B 1 233 ? 3.18 -18.219 -33.594 1 94.19 233 GLN B N 1
ATOM 6835 C CA . GLN B 1 233 ? 4.004 -17.984 -34.75 1 94.19 233 GLN B CA 1
ATOM 6836 C C . GLN B 1 233 ? 5.262 -17.203 -34.406 1 94.19 233 GLN B C 1
ATOM 6838 O O . GLN B 1 233 ? 6.352 -17.5 -34.906 1 94.19 233 GLN B O 1
ATOM 6843 N N . THR B 1 234 ? 5.039 -16.25 -33.625 1 94.06 234 THR B N 1
ATOM 6844 C CA . THR B 1 234 ? 6.172 -15.422 -33.188 1 94.06 234 THR B CA 1
ATOM 6845 C C . THR B 1 234 ? 7.184 -16.25 -32.438 1 94.06 234 THR B C 1
ATOM 6847 O O . THR B 1 234 ? 8.391 -16 -32.5 1 94.06 234 THR B O 1
ATOM 6850 N N . ALA B 1 235 ? 6.703 -17.234 -31.688 1 94.94 235 ALA B N 1
ATOM 6851 C CA . ALA B 1 235 ? 7.57 -18.109 -30.906 1 94.94 235 ALA B CA 1
ATOM 6852 C C . ALA B 1 235 ? 8.133 -19.234 -31.766 1 94.94 235 ALA B C 1
ATOM 6854 O O . ALA B 1 235 ? 8.922 -20.047 -31.281 1 94.94 235 ALA B O 1
ATOM 6855 N N . GLY B 1 236 ? 7.734 -19.312 -33 1 93.12 236 GLY B N 1
ATOM 6856 C CA . GLY B 1 236 ? 8.195 -20.344 -33.906 1 93.12 236 GLY B CA 1
ATOM 6857 C C . GLY B 1 236 ? 7.52 -21.688 -33.688 1 93.12 236 GLY B C 1
ATOM 6858 O O . GLY B 1 236 ? 8.109 -22.734 -33.938 1 93.12 236 GLY B O 1
ATOM 6859 N N . LEU B 1 237 ? 6.348 -21.656 -33.156 1 94.25 237 LEU B N 1
ATOM 6860 C CA . LEU B 1 237 ? 5.617 -22.875 -32.875 1 94.25 237 LEU B CA 1
ATOM 6861 C C . LEU B 1 237 ? 4.398 -23.031 -33.781 1 94.25 237 LEU B C 1
ATOM 6863 O O . LEU B 1 237 ? 3.775 -22.031 -34.125 1 94.25 237 LEU B O 1
ATOM 6867 N N . SER B 1 238 ? 4.18 -24.25 -34.125 1 90.06 238 SER B N 1
ATOM 6868 C CA . SER B 1 238 ? 3 -24.531 -34.906 1 90.06 238 SER B CA 1
ATOM 6869 C C . SER B 1 238 ? 1.873 -25.109 -34.062 1 90.06 238 SER B C 1
ATOM 6871 O O . SER B 1 238 ? 2.119 -25.891 -33.156 1 90.06 238 SER B O 1
ATOM 6873 N N . LEU B 1 239 ? 0.706 -24.766 -34.438 1 89 239 LEU B N 1
ATOM 6874 C CA . LEU B 1 239 ? -0.468 -25.219 -33.688 1 89 239 LEU B CA 1
ATOM 6875 C C . LEU B 1 239 ? -0.613 -26.734 -33.781 1 89 239 LEU B C 1
ATOM 6877 O O . LEU B 1 239 ? -1.091 -27.375 -32.875 1 89 239 LEU B O 1
ATOM 6881 N N . GLN B 1 240 ? -0.164 -27.328 -34.812 1 84 240 GLN B N 1
ATOM 6882 C CA . GLN B 1 240 ? -0.314 -28.75 -35.094 1 84 240 GLN B CA 1
ATOM 6883 C C . GLN B 1 240 ? 0.542 -29.594 -34.156 1 84 240 GLN B C 1
ATOM 6885 O O . GLN B 1 240 ? 0.286 -30.781 -33.969 1 84 240 GLN B O 1
ATOM 6890 N N . ARG B 1 241 ? 1.45 -28.969 -33.531 1 85.19 241 ARG B N 1
ATOM 6891 C CA . ARG B 1 241 ? 2.34 -29.703 -32.625 1 85.19 241 ARG B CA 1
ATOM 6892 C C . ARG B 1 241 ? 1.833 -29.641 -31.188 1 85.19 241 ARG B C 1
ATOM 6894 O O . ARG B 1 241 ? 2.428 -30.234 -30.281 1 85.19 241 ARG B O 1
ATOM 6901 N N . MET B 1 242 ? 0.76 -28.906 -31.016 1 92.81 242 MET B N 1
ATOM 6902 C CA . MET B 1 242 ? 0.22 -28.781 -29.656 1 92.81 242 MET B CA 1
ATOM 6903 C C . MET B 1 242 ? -0.358 -30.109 -29.172 1 92.81 242 MET B C 1
ATOM 6905 O O . MET B 1 242 ? -1.115 -30.766 -29.891 1 92.81 242 MET B O 1
ATOM 6909 N N . VAL B 1 243 ? -0.012 -30.484 -28.016 1 92.44 243 VAL B N 1
ATOM 6910 C CA . VAL B 1 243 ? -0.426 -31.781 -27.469 1 92.44 243 VAL B CA 1
ATOM 6911 C C . VAL B 1 243 ? -1.636 -31.594 -26.562 1 92.44 243 VAL B C 1
ATOM 6913 O O . VAL B 1 243 ? -2.596 -32.375 -26.625 1 92.44 243 VAL B O 1
ATOM 6916 N N . GLY B 1 244 ? -1.517 -30.609 -25.734 1 93.44 244 GLY B N 1
ATOM 6917 C CA . GLY B 1 244 ? -2.564 -30.422 -24.75 1 93.44 244 GLY B CA 1
ATOM 6918 C C . GLY B 1 244 ? -2.998 -28.969 -24.609 1 93.44 244 GLY B C 1
ATOM 6919 O O . GLY B 1 244 ? -2.27 -28.062 -25.016 1 93.44 244 GLY B O 1
ATOM 6920 N N . LEU B 1 245 ? -4.219 -28.766 -24.047 1 93.31 245 LEU B N 1
ATOM 6921 C CA . LEU B 1 245 ? -4.805 -27.453 -23.797 1 93.31 245 LEU B CA 1
ATOM 6922 C C . LEU B 1 245 ? -5.586 -27.438 -22.484 1 93.31 245 LEU B C 1
ATOM 6924 O O . LEU B 1 245 ? -6.48 -28.266 -22.281 1 93.31 245 LEU B O 1
ATOM 6928 N N . THR B 1 246 ? -5.145 -26.609 -21.609 1 91.81 246 THR B N 1
ATOM 6929 C CA . THR B 1 246 ? -5.883 -26.422 -20.359 1 91.81 246 THR B CA 1
ATOM 6930 C C . THR B 1 246 ? -6.586 -25.078 -20.344 1 91.81 246 THR B C 1
ATOM 6932 O O . THR B 1 246 ? -6.02 -24.062 -20.781 1 91.81 246 THR B O 1
ATOM 6935 N N . THR B 1 247 ? -7.82 -25 -19.906 1 88.81 247 THR B N 1
ATOM 6936 C CA . THR B 1 247 ? -8.578 -23.75 -19.875 1 88.81 247 THR B CA 1
ATOM 6937 C C . THR B 1 247 ? -9.352 -23.625 -18.562 1 88.81 247 THR B C 1
ATOM 6939 O O . THR B 1 247 ? -9.328 -24.547 -17.734 1 88.81 247 THR B O 1
ATOM 6942 N N . THR B 1 248 ? -9.969 -22.484 -18.328 1 77.38 248 THR B N 1
ATOM 6943 C CA . THR B 1 248 ? -10.797 -22.219 -17.156 1 77.38 248 THR B CA 1
ATOM 6944 C C . THR B 1 248 ? -12.219 -22.719 -17.375 1 77.38 248 THR B C 1
ATOM 6946 O O . THR B 1 248 ? -13.055 -22.656 -16.469 1 77.38 248 THR B O 1
ATOM 6949 N N . HIS B 1 249 ? -12.562 -23.297 -18.484 1 65.94 249 HIS B N 1
ATOM 6950 C CA . HIS B 1 249 ? -13.852 -23.875 -18.828 1 65.94 249 HIS B CA 1
ATOM 6951 C C . HIS B 1 249 ? -14.969 -22.844 -18.766 1 65.94 249 HIS B C 1
ATOM 6953 O O . HIS B 1 249 ? -16.094 -23.156 -18.375 1 65.94 249 HIS B O 1
ATOM 6959 N N . THR B 1 250 ? -14.625 -21.625 -18.953 1 73.88 250 THR B N 1
ATOM 6960 C CA . THR B 1 250 ? -15.648 -20.609 -19.141 1 73.88 250 THR B CA 1
ATOM 6961 C C . THR B 1 250 ? -16.375 -20.797 -20.469 1 73.88 250 THR B C 1
ATOM 6963 O O . THR B 1 250 ? -15.922 -21.562 -21.328 1 73.88 250 THR B O 1
ATOM 6966 N N . LEU B 1 251 ? -17.438 -20.172 -20.578 1 73.06 251 LEU B N 1
ATOM 6967 C CA . LEU B 1 251 ? -18.234 -20.328 -21.797 1 73.06 251 LEU B CA 1
ATOM 6968 C C . LEU B 1 251 ? -17.422 -19.906 -23.016 1 73.06 251 LEU B C 1
ATOM 6970 O O . LEU B 1 251 ? -17.578 -20.484 -24.094 1 73.06 251 LEU B O 1
ATOM 6974 N N . ARG B 1 252 ? -16.609 -18.984 -22.844 1 77.56 252 ARG B N 1
ATOM 6975 C CA . ARG B 1 252 ? -15.766 -18.516 -23.938 1 77.56 252 ARG B CA 1
ATOM 6976 C C . ARG B 1 252 ? -14.789 -19.609 -24.375 1 77.56 252 ARG B C 1
ATOM 6978 O O . ARG B 1 252 ? -14.477 -19.734 -25.562 1 77.56 252 ARG B O 1
ATOM 6985 N N . MET B 1 253 ? -14.414 -20.391 -23.469 1 82.06 253 MET B N 1
ATOM 6986 C CA . MET B 1 253 ? -13.445 -21.453 -23.734 1 82.06 253 MET B CA 1
ATOM 6987 C C . MET B 1 253 ? -14.141 -22.688 -24.297 1 82.06 253 MET B C 1
ATOM 6989 O O . MET B 1 253 ? -13.68 -23.281 -25.266 1 82.06 253 MET B O 1
ATOM 6993 N N . ILE B 1 254 ? -15.297 -23.109 -23.672 1 78 254 ILE B N 1
ATOM 6994 C CA . ILE B 1 254 ? -15.82 -24.438 -23.984 1 78 254 ILE B CA 1
ATOM 6995 C C . ILE B 1 254 ? -17.188 -24.312 -24.625 1 78 254 ILE B C 1
ATOM 6997 O O . ILE B 1 254 ? -17.875 -25.328 -24.844 1 78 254 ILE B O 1
ATOM 7001 N N . GLY B 1 255 ? -17.625 -23.234 -25.016 1 70.25 255 GLY B N 1
ATOM 7002 C CA . GLY B 1 255 ? -18.922 -23.172 -25.672 1 70.25 255 GLY B CA 1
ATOM 7003 C C . GLY B 1 255 ? -19.062 -24.156 -26.812 1 70.25 255 GLY B C 1
ATOM 7004 O O . GLY B 1 255 ? -18.109 -24.438 -27.516 1 70.25 255 GLY B O 1
ATOM 7005 N N . GLU B 1 256 ? -20.047 -25.125 -26.812 1 60.81 256 GLU B N 1
ATOM 7006 C CA . GLU B 1 256 ? -20.234 -26.281 -27.688 1 60.81 256 GLU B CA 1
ATOM 7007 C C . GLU B 1 256 ? -19.891 -25.953 -29.141 1 60.81 256 GLU B C 1
ATOM 7009 O O . GLU B 1 256 ? -19.125 -26.672 -29.781 1 60.81 256 GLU B O 1
ATOM 7014 N N . ASN B 1 257 ? -20.578 -25.062 -29.703 1 62.62 257 ASN B N 1
ATOM 7015 C CA . ASN B 1 257 ? -20.344 -24.844 -31.125 1 62.62 257 ASN B CA 1
ATOM 7016 C C . ASN B 1 257 ? -19.562 -23.562 -31.375 1 62.62 257 ASN B C 1
ATOM 7018 O O . ASN B 1 257 ? -19.203 -23.266 -32.531 1 62.62 257 ASN B O 1
ATOM 7022 N N . SER B 1 258 ? -19.062 -23.094 -30.25 1 67.94 258 SER B N 1
ATOM 7023 C CA . SER B 1 258 ? -18.562 -21.75 -30.5 1 67.94 258 SER B CA 1
ATOM 7024 C C . SER B 1 258 ? -17.438 -21.391 -29.531 1 67.94 258 SER B C 1
ATOM 7026 O O . SER B 1 258 ? -16.938 -20.266 -29.531 1 67.94 258 SER B O 1
ATOM 7028 N N . GLY B 1 259 ? -16.938 -22.5 -28.922 1 82.69 259 GLY B N 1
ATOM 7029 C CA . GLY B 1 259 ? -15.914 -22.156 -27.953 1 82.69 259 GLY B CA 1
ATOM 7030 C C . GLY B 1 259 ? -14.508 -22.188 -28.531 1 82.69 259 GLY B C 1
ATOM 7031 O O . GLY B 1 259 ? -14.289 -22.75 -29.609 1 82.69 259 GLY B O 1
ATOM 7032 N N . LEU B 1 260 ? -13.609 -21.609 -27.922 1 87.5 260 LEU B N 1
ATOM 7033 C CA . LEU B 1 260 ? -12.227 -21.5 -28.375 1 87.5 260 LEU B CA 1
ATOM 7034 C C . LEU B 1 260 ? -11.602 -22.891 -28.5 1 87.5 260 LEU B C 1
ATOM 7036 O O . LEU B 1 260 ? -10.836 -23.141 -29.438 1 87.5 260 LEU B O 1
ATOM 7040 N N . VAL B 1 261 ? -11.93 -23.828 -27.641 1 88.56 261 VAL B N 1
ATOM 7041 C CA . VAL B 1 261 ? -11.359 -25.172 -27.625 1 88.56 261 VAL B CA 1
ATOM 7042 C C . VAL B 1 261 ? -11.742 -25.922 -28.906 1 88.56 261 VAL B C 1
ATOM 7044 O O . VAL B 1 261 ? -10.898 -26.562 -29.531 1 88.56 261 VAL B O 1
ATOM 7047 N N . SER B 1 262 ? -13 -25.828 -29.219 1 86.31 262 SER B N 1
ATOM 7048 C CA . SER B 1 262 ? -13.469 -26.5 -30.422 1 86.31 262 SER B CA 1
ATOM 7049 C C . SER B 1 262 ? -12.773 -25.953 -31.656 1 86.31 262 SER B C 1
ATOM 7051 O O . SER B 1 262 ? -12.398 -26.703 -32.562 1 86.31 262 SER B O 1
ATOM 7053 N N . TYR B 1 263 ? -12.625 -24.734 -31.656 1 85.62 263 TYR B N 1
ATOM 7054 C CA . TYR B 1 263 ? -11.977 -24.078 -32.781 1 85.62 263 TYR B CA 1
ATOM 7055 C C . TYR B 1 263 ? -10.516 -24.5 -32.875 1 85.62 263 TYR B C 1
ATOM 7057 O O . TYR B 1 263 ? -10.016 -24.766 -33.969 1 85.62 263 TYR B O 1
ATOM 7065 N N . MET B 1 264 ? -9.828 -24.562 -31.859 1 88 264 MET B N 1
ATOM 7066 C CA . MET B 1 264 ? -8.414 -24.922 -31.828 1 88 264 MET B CA 1
ATOM 7067 C C . MET B 1 264 ? -8.211 -26.375 -32.219 1 88 264 MET B C 1
ATOM 7069 O O . MET B 1 264 ? -7.266 -26.703 -32.969 1 88 264 MET B O 1
ATOM 7073 N N . ARG B 1 265 ? -9.102 -27.219 -31.781 1 85.62 265 ARG B N 1
ATOM 7074 C CA . ARG B 1 265 ? -9.031 -28.625 -32.125 1 85.62 265 ARG B CA 1
ATOM 7075 C C . ARG B 1 265 ? -9.219 -28.844 -33.625 1 85.62 265 ARG B C 1
ATOM 7077 O O . ARG B 1 265 ? -8.57 -29.703 -34.219 1 85.62 265 ARG B O 1
ATOM 7084 N N . GLU B 1 266 ? -10.055 -28.062 -34.156 1 82.81 266 GLU B N 1
ATOM 7085 C CA . GLU B 1 266 ? -10.32 -28.172 -35.594 1 82.81 266 GLU B CA 1
ATOM 7086 C C . GLU B 1 266 ? -9.109 -27.734 -36.406 1 82.81 266 GLU B C 1
ATOM 7088 O O . GLU B 1 266 ? -8.812 -28.328 -37.438 1 82.81 266 GLU B O 1
ATOM 7093 N N . LYS B 1 267 ? -8.5 -26.812 -35.875 1 82.5 267 LYS B N 1
ATOM 7094 C CA . LYS B 1 267 ? -7.371 -26.266 -36.625 1 82.5 267 LYS B CA 1
ATOM 7095 C C . LYS B 1 267 ? -6.094 -27.062 -36.375 1 82.5 267 LYS B C 1
ATOM 7097 O O . LYS B 1 267 ? -5.184 -27.062 -37.219 1 82.5 267 LYS B O 1
ATOM 7102 N N . ALA B 1 268 ? -6.031 -27.641 -35.219 1 79.94 268 ALA B N 1
ATOM 7103 C CA . ALA B 1 268 ? -4.82 -28.359 -34.844 1 79.94 268 ALA B CA 1
ATOM 7104 C C . ALA B 1 268 ? -4.801 -29.75 -35.438 1 79.94 268 ALA B C 1
ATOM 7106 O O . ALA B 1 268 ? -3.838 -30.5 -35.25 1 79.94 268 ALA B O 1
ATOM 7107 N N . VAL B 1 269 ? -5.723 -30.172 -36.219 1 73.31 269 VAL B N 1
ATOM 7108 C CA . VAL B 1 269 ? -5.809 -31.516 -36.781 1 73.31 269 VAL B CA 1
ATOM 7109 C C . VAL B 1 269 ? -4.598 -31.797 -37.656 1 73.31 269 VAL B C 1
ATOM 7111 O O . VAL B 1 269 ? -4.277 -31 -38.562 1 73.31 269 VAL B O 1
ATOM 7114 N N . SER B 1 270 ? -3.768 -32.688 -37.094 1 62.5 270 SER B N 1
ATOM 7115 C CA . SER B 1 270 ? -2.66 -33.219 -37.875 1 62.5 270 SER B CA 1
ATOM 7116 C C . SER B 1 270 ? -2.766 -34.719 -38.031 1 62.5 270 SER B C 1
ATOM 7118 O O . SER B 1 270 ? -3.271 -35.406 -37.125 1 62.5 270 SER B O 1
ATOM 7120 N N . PRO B 1 271 ? -2.736 -35.375 -39.25 1 54.03 271 PRO B N 1
ATOM 7121 C CA . PRO B 1 271 ? -2.953 -36.781 -39.5 1 54.03 271 PRO B CA 1
ATOM 7122 C C . PRO B 1 271 ? -2.256 -37.688 -38.469 1 54.03 271 PRO B C 1
ATOM 7124 O O . PRO B 1 271 ? -2.754 -38.75 -38.125 1 54.03 271 PRO B O 1
ATOM 7127 N N . ASN B 1 272 ? -1.135 -37.312 -37.938 1 52.06 272 ASN B N 1
ATOM 7128 C CA . ASN B 1 272 ? -0.356 -38.25 -37.125 1 52.06 272 ASN B CA 1
ATOM 7129 C C . ASN B 1 272 ? -0.272 -37.781 -35.656 1 52.06 272 ASN B C 1
ATOM 7131 O O . ASN B 1 272 ? 0.59 -38.219 -34.906 1 52.06 272 ASN B O 1
ATOM 7135 N N . CYS B 1 273 ? -1.179 -36.969 -35.312 1 54.5 273 CYS B N 1
ATOM 7136 C CA . CYS B 1 273 ? -0.957 -36.406 -33.969 1 54.5 273 CYS B CA 1
ATOM 7137 C C . CYS B 1 273 ? -2.195 -36.594 -33.125 1 54.5 273 CYS B C 1
ATOM 7139 O O . CYS B 1 273 ? -3.291 -36.812 -33.625 1 54.5 273 CYS B O 1
ATOM 7141 N N . TRP B 1 274 ? -1.989 -37 -31.812 1 57.72 274 TRP B N 1
ATOM 7142 C CA . TRP B 1 274 ? -3.051 -36.938 -30.812 1 57.72 274 TRP B CA 1
ATOM 7143 C C . TRP B 1 274 ? -3.963 -35.75 -31.062 1 57.72 274 TRP B C 1
ATOM 7145 O O . TRP B 1 274 ? -3.506 -34.688 -31.516 1 57.72 274 TRP B O 1
ATOM 7155 N N . ASN B 1 275 ? -5.176 -36.094 -31.031 1 78.06 275 ASN B N 1
ATOM 7156 C CA . ASN B 1 275 ? -6.074 -34.969 -30.844 1 78.06 275 ASN B CA 1
ATOM 7157 C C . ASN B 1 275 ? -5.695 -34.125 -29.609 1 78.06 275 ASN B C 1
ATOM 7159 O O . ASN B 1 275 ? -5.133 -34.688 -28.656 1 78.06 275 ASN B O 1
ATOM 7163 N N . VAL B 1 276 ? -5.789 -32.906 -29.734 1 88.31 276 VAL B N 1
ATOM 7164 C CA . VAL B 1 276 ? -5.461 -32 -28.625 1 88.31 276 VAL B CA 1
ATOM 7165 C C . VAL B 1 276 ? -6.203 -32.469 -27.359 1 88.31 276 VAL B C 1
ATOM 7167 O O . VAL B 1 276 ? -7.426 -32.625 -27.375 1 88.31 276 VAL B O 1
ATOM 7170 N N . ILE B 1 277 ? -5.457 -32.812 -26.375 1 91.75 277 ILE B N 1
ATOM 7171 C CA . ILE B 1 277 ? -6.031 -33.219 -25.094 1 91.75 277 ILE B CA 1
ATOM 7172 C C . ILE B 1 277 ? -6.469 -32 -24.297 1 91.75 277 ILE B C 1
ATOM 7174 O O . ILE B 1 277 ? -5.637 -31.172 -23.938 1 91.75 277 ILE B O 1
ATOM 7178 N N . HIS B 1 278 ? -7.727 -31.859 -24.031 1 91.62 278 HIS B N 1
ATOM 7179 C CA . HIS B 1 278 ? -8.25 -30.703 -23.312 1 91.62 278 HIS B CA 1
ATOM 7180 C C . HIS B 1 278 ? -8.719 -31.078 -21.922 1 91.62 278 HIS B C 1
ATOM 7182 O O . HIS B 1 278 ? -9.391 -32.094 -21.734 1 91.62 278 HIS B O 1
ATOM 7188 N N . TYR B 1 279 ? -8.32 -30.344 -20.969 1 88.38 279 TYR B N 1
ATOM 7189 C CA . TYR B 1 279 ? -8.852 -30.516 -19.609 1 88.38 279 TYR B CA 1
ATOM 7190 C C . TYR B 1 279 ? -8.797 -29.188 -18.844 1 88.38 279 TYR B C 1
ATOM 7192 O O . TYR B 1 279 ? -8.148 -28.234 -19.281 1 88.38 279 TYR B O 1
ATOM 7200 N N . SER B 1 280 ? -9.484 -29.094 -17.766 1 85 280 SER B N 1
ATOM 7201 C CA . SER B 1 280 ? -9.57 -27.875 -16.969 1 85 280 SER B CA 1
ATOM 7202 C C . SER B 1 280 ? -8.297 -27.625 -16.172 1 85 280 SER B C 1
ATOM 7204 O O . SER B 1 280 ? -7.703 -28.578 -15.648 1 85 280 SER B O 1
ATOM 7206 N N . GLY B 1 281 ? -8.031 -26.281 -16.078 1 82.56 281 GLY B N 1
ATOM 7207 C CA . GLY B 1 281 ? -6.922 -25.906 -15.219 1 82.56 281 GLY B CA 1
ATOM 7208 C C . GLY B 1 281 ? -7.152 -26.266 -13.758 1 82.56 281 GLY B C 1
ATOM 7209 O O . GLY B 1 281 ? -8.273 -26.141 -13.258 1 82.56 281 GLY B O 1
ATOM 7210 N N . PHE B 1 282 ? -6.125 -26.719 -13.133 1 76.06 282 PHE B N 1
ATOM 7211 C CA . PHE B 1 282 ? -6.227 -27.25 -11.781 1 76.06 282 PHE B CA 1
ATOM 7212 C C . PHE B 1 282 ? -6.469 -26.125 -10.781 1 76.06 282 PHE B C 1
ATOM 7214 O O . PHE B 1 282 ? -7.09 -26.344 -9.734 1 76.06 282 PHE B O 1
ATOM 7221 N N . HIS B 1 283 ? -5.992 -24.953 -11.125 1 71.38 283 HIS B N 1
ATOM 7222 C CA . HIS B 1 283 ? -6.043 -23.812 -10.203 1 71.38 283 HIS B CA 1
ATOM 7223 C C . HIS B 1 283 ? -7.48 -23.391 -9.938 1 71.38 283 HIS B C 1
ATOM 7225 O O . HIS B 1 283 ? -7.809 -22.953 -8.828 1 71.38 283 HIS B O 1
ATOM 7231 N N . HIS B 1 284 ? -8.312 -23.641 -10.805 1 69.5 284 HIS B N 1
ATOM 7232 C CA . HIS B 1 284 ? -9.641 -23.047 -10.703 1 69.5 284 HIS B CA 1
ATOM 7233 C C . HIS B 1 284 ? -10.672 -24.109 -10.305 1 69.5 284 HIS B C 1
ATOM 7235 O O . HIS B 1 284 ? -11.867 -23.797 -10.211 1 69.5 284 HIS B O 1
ATOM 7241 N N . LEU B 1 285 ? -10.094 -25.156 -10.016 1 73.88 285 LEU B N 1
ATOM 7242 C CA . LEU B 1 285 ? -11.031 -26.219 -9.695 1 73.88 285 LEU B CA 1
ATOM 7243 C C . LEU B 1 285 ? -11.852 -25.875 -8.453 1 73.88 285 LEU B C 1
ATOM 7245 O O . LEU B 1 285 ? -13.07 -26.031 -8.453 1 73.88 285 LEU B O 1
ATOM 7249 N N . GLU B 1 286 ? -11.125 -25.328 -7.527 1 70.94 286 GLU B N 1
ATOM 7250 C CA . GLU B 1 286 ? -11.828 -24.938 -6.309 1 70.94 286 GLU B CA 1
ATOM 7251 C C . GLU B 1 286 ? -12.844 -23.828 -6.586 1 70.94 286 GLU B C 1
ATOM 7253 O O . GLU B 1 286 ? -13.984 -23.891 -6.109 1 70.94 286 GLU B O 1
ATOM 7258 N N . LEU B 1 287 ? -12.445 -23 -7.379 1 68.19 287 LEU B N 1
ATOM 7259 C CA . LEU B 1 287 ? -13.281 -21.844 -7.664 1 68.19 287 LEU B CA 1
ATOM 7260 C C . LEU B 1 287 ? -14.492 -22.234 -8.5 1 68.19 287 LEU B C 1
ATOM 7262 O O . LEU B 1 287 ? -15.633 -21.906 -8.164 1 68.19 287 LEU B O 1
ATOM 7266 N N . LEU B 1 288 ? -14.25 -23 -9.453 1 68.19 288 LEU B N 1
ATOM 7267 C CA . LEU B 1 288 ? -15.32 -23.359 -10.383 1 68.19 288 LEU B CA 1
ATOM 7268 C C . LEU B 1 288 ? -16.328 -24.297 -9.711 1 68.19 288 LEU B C 1
ATOM 7270 O O . LEU B 1 288 ? -17.531 -24.141 -9.891 1 68.19 288 LEU B O 1
ATOM 7274 N N . SER B 1 289 ? -15.781 -25.062 -8.93 1 74.06 289 SER B N 1
ATOM 7275 C CA . SER B 1 289 ? -16.656 -26 -8.242 1 74.06 289 SER B CA 1
ATOM 7276 C C . SER B 1 289 ? -17.469 -25.312 -7.152 1 74.06 289 SER B C 1
ATOM 7278 O O . SER B 1 289 ? -18.562 -25.766 -6.809 1 74.06 289 SER B O 1
ATOM 7280 N N . SER B 1 290 ? -16.906 -24.281 -6.766 1 77.31 290 SER B N 1
ATOM 7281 C CA . SER B 1 290 ? -17.562 -23.578 -5.668 1 77.31 290 SER B CA 1
ATOM 7282 C C . SER B 1 290 ? -18.922 -23.016 -6.102 1 77.31 290 SER B C 1
ATOM 7284 O O . SER B 1 290 ? -19.859 -22.984 -5.312 1 77.31 290 SER B O 1
ATOM 7286 N N . TYR B 1 291 ? -19.047 -22.719 -7.316 1 75.56 291 TYR B N 1
ATOM 7287 C CA . TYR B 1 291 ? -20.297 -22.156 -7.797 1 75.56 291 TYR B CA 1
ATOM 7288 C C . TYR B 1 291 ? -21.391 -23.203 -7.844 1 75.56 291 TYR B C 1
ATOM 7290 O O . TYR B 1 291 ? -22.562 -22.922 -7.555 1 75.56 291 TYR B O 1
ATOM 7298 N N . ASP B 1 292 ? -21 -24.359 -8.102 1 78.81 292 ASP B N 1
ATOM 7299 C CA . ASP B 1 292 ? -21.953 -25.453 -8.211 1 78.81 292 ASP B CA 1
ATOM 7300 C C . ASP B 1 292 ? -22.391 -25.922 -6.824 1 78.81 292 ASP B C 1
ATOM 7302 O O . ASP B 1 292 ? -23.516 -26.406 -6.652 1 78.81 292 ASP B O 1
ATOM 7306 N N . VAL B 1 293 ? -21.484 -25.734 -5.953 1 87.81 293 VAL B N 1
ATOM 7307 C CA . VAL B 1 293 ? -21.75 -26.312 -4.637 1 87.81 293 VAL B CA 1
ATOM 7308 C C . VAL B 1 293 ? -22.406 -25.266 -3.742 1 87.81 293 VAL B C 1
ATOM 7310 O O . VAL B 1 293 ? -23.094 -25.609 -2.779 1 87.81 293 VAL B O 1
ATOM 7313 N N . ASP B 1 294 ? -22.188 -24.047 -4 1 88.75 294 ASP B N 1
ATOM 7314 C CA . ASP B 1 294 ? -22.703 -22.953 -3.191 1 88.75 294 ASP B CA 1
ATOM 7315 C C . ASP B 1 294 ? -24.203 -22.766 -3.434 1 88.75 294 ASP B C 1
ATOM 7317 O O . ASP B 1 294 ? -24.625 -21.766 -4.031 1 88.75 294 ASP B O 1
ATOM 7321 N N . VAL B 1 295 ? -24.812 -23.766 -2.631 1 83.75 295 VAL B N 1
ATOM 7322 C CA . VAL B 1 295 ? -26.266 -23.734 -2.762 1 83.75 295 VAL B CA 1
ATOM 7323 C C . VAL B 1 295 ? -26.828 -22.578 -1.952 1 83.75 295 VAL B C 1
ATOM 7325 O O . VAL B 1 295 ? -26.328 -22.25 -0.873 1 83.75 295 VAL B O 1
ATOM 7328 N N . ASN B 1 296 ? -27.5 -21.609 -2.471 1 85.19 296 ASN B N 1
ATOM 7329 C CA . ASN B 1 296 ? -28.203 -20.516 -1.798 1 85.19 296 ASN B CA 1
ATOM 7330 C C . ASN B 1 296 ? -27.328 -19.266 -1.702 1 85.19 296 ASN B C 1
ATOM 7332 O O . ASN B 1 296 ? -27.469 -18.469 -0.775 1 85.19 296 ASN B O 1
ATOM 7336 N N . GLN B 1 297 ? -26.234 -19.188 -2.367 1 86.75 297 GLN B N 1
ATOM 7337 C CA . GLN B 1 297 ? -25.406 -18 -2.492 1 86.75 297 GLN B CA 1
ATOM 7338 C C . GLN B 1 297 ? -24.797 -17.609 -1.149 1 86.75 297 GLN B C 1
ATOM 7340 O O . GLN B 1 297 ? -24.891 -16.453 -0.734 1 86.75 297 GLN B O 1
ATOM 7345 N N . ILE B 1 298 ? -24.328 -18.594 -0.47 1 92.44 298 ILE B N 1
ATOM 7346 C CA . ILE B 1 298 ? -23.734 -18.438 0.851 1 92.44 298 ILE B CA 1
ATOM 7347 C C . ILE B 1 298 ? -22.531 -17.484 0.764 1 92.44 298 ILE B C 1
ATOM 7349 O O . ILE B 1 298 ? -22.359 -16.609 1.608 1 92.44 298 ILE B O 1
ATOM 7353 N N . VAL B 1 299 ? -21.719 -17.578 -0.228 1 89.06 299 VAL B N 1
ATOM 7354 C CA . VAL B 1 299 ? -20.484 -16.812 -0.378 1 89.06 299 VAL B CA 1
ATOM 7355 C C . VAL B 1 299 ? -20.828 -15.328 -0.524 1 89.06 299 VAL B C 1
ATOM 7357 O O . VAL B 1 299 ? -20.125 -14.469 0.002 1 89.06 299 VAL B O 1
ATOM 7360 N N . ASN B 1 300 ? -21.875 -15.07 -1.174 1 83 300 ASN B N 1
ATOM 7361 C CA . ASN B 1 300 ? -22.312 -13.68 -1.321 1 83 300 ASN B CA 1
ATOM 7362 C C . ASN B 1 300 ? -22.703 -13.07 0.022 1 83 300 ASN B C 1
ATOM 7364 O O . ASN B 1 300 ? -22.375 -11.914 0.298 1 83 300 ASN B O 1
ATOM 7368 N N . THR B 1 301 ? -23.453 -13.836 0.736 1 89.06 301 THR B N 1
ATOM 7369 C CA . THR B 1 301 ? -23.844 -13.383 2.066 1 89.06 301 THR B CA 1
ATOM 7370 C C . THR B 1 301 ? -22.609 -13.133 2.934 1 89.06 301 THR B C 1
ATOM 7372 O O . THR B 1 301 ? -22.516 -12.102 3.604 1 89.06 301 THR B O 1
ATOM 7375 N N . ILE B 1 302 ? -21.703 -14.039 2.883 1 90.94 302 ILE B N 1
ATOM 7376 C CA . ILE B 1 302 ? -20.484 -13.922 3.668 1 90.94 302 ILE B CA 1
ATOM 7377 C C . ILE B 1 302 ? -19.688 -12.695 3.215 1 90.94 302 ILE B C 1
ATOM 7379 O O . ILE B 1 302 ? -19.078 -12.008 4.035 1 90.94 302 ILE B O 1
ATOM 7383 N N . SER B 1 303 ? -19.672 -12.508 1.896 1 85.06 303 SER B N 1
ATOM 7384 C CA . SER B 1 303 ? -18.969 -11.352 1.342 1 85.06 303 SER B CA 1
ATOM 7385 C C . SER B 1 303 ? -19.484 -10.047 1.956 1 85.06 303 SER B C 1
ATOM 7387 O O . SER B 1 303 ? -18.703 -9.156 2.266 1 85.06 303 SER B O 1
ATOM 7389 N N . GLU B 1 304 ? -20.734 -9.984 2.152 1 80.19 304 GLU B N 1
ATOM 7390 C CA . GLU B 1 304 ? -21.344 -8.805 2.771 1 80.19 304 GLU B CA 1
ATOM 7391 C C . GLU B 1 304 ? -20.891 -8.648 4.223 1 80.19 304 GLU B C 1
ATOM 7393 O O . GLU B 1 304 ? -20.625 -7.539 4.68 1 80.19 304 GLU B O 1
ATOM 7398 N N . TRP B 1 305 ? -20.875 -9.812 4.891 1 88.25 305 TRP B N 1
ATOM 7399 C CA . TRP B 1 305 ? -20.422 -9.781 6.273 1 88.25 305 TRP B CA 1
ATOM 7400 C C . TRP B 1 305 ? -18.984 -9.258 6.359 1 88.25 305 TRP B C 1
ATOM 7402 O O . TRP B 1 305 ? -18.672 -8.445 7.238 1 88.25 305 TRP B O 1
ATOM 7412 N N . ILE B 1 306 ? -18.141 -9.664 5.445 1 85.44 306 ILE B N 1
ATOM 7413 C CA . ILE B 1 306 ? -16.719 -9.312 5.484 1 85.44 306 ILE B CA 1
ATOM 7414 C C . ILE B 1 306 ? -16.547 -7.824 5.195 1 85.44 306 ILE B C 1
ATOM 7416 O O . ILE B 1 306 ? -15.703 -7.164 5.801 1 85.44 306 ILE B O 1
ATOM 7420 N N . VAL B 1 307 ? -17.344 -7.391 4.258 1 76.19 307 VAL B N 1
ATOM 7421 C CA . VAL B 1 307 ? -17.297 -5.965 3.957 1 76.19 307 VAL B CA 1
ATOM 7422 C C . VAL B 1 307 ? -17.672 -5.16 5.203 1 76.19 307 VAL B C 1
ATOM 7424 O O . VAL B 1 307 ? -17.031 -4.152 5.512 1 76.19 307 VAL B O 1
ATOM 7427 N N . LEU B 1 308 ? -18.656 -5.574 5.973 1 75.94 308 LEU B N 1
ATOM 7428 C CA . LEU B 1 308 ? -19.078 -4.902 7.199 1 75.94 308 LEU B CA 1
ATOM 7429 C C . LEU B 1 308 ? -18 -4.992 8.266 1 75.94 308 LEU B C 1
ATOM 7431 O O . LEU B 1 308 ? -17.766 -4.027 9 1 75.94 308 LEU B O 1
ATOM 7435 N N . ILE B 1 309 ? -17.406 -6.113 8.336 1 81.94 309 ILE B N 1
ATOM 7436 C CA . ILE B 1 309 ? -16.344 -6.309 9.312 1 81.94 309 ILE B CA 1
ATOM 7437 C C . ILE B 1 309 ? -15.172 -5.387 8.984 1 81.94 309 ILE B C 1
ATOM 7439 O O . ILE B 1 309 ? -14.602 -4.762 9.875 1 81.94 309 ILE B O 1
ATOM 7443 N N . LYS B 1 310 ? -14.836 -5.273 7.691 1 74.94 310 LYS B N 1
ATOM 7444 C CA . LYS B 1 310 ? -13.695 -4.473 7.254 1 74.94 310 LYS B CA 1
ATOM 7445 C C . LYS B 1 310 ? -13.969 -2.98 7.426 1 74.94 310 LYS B C 1
ATOM 7447 O O . LYS B 1 310 ? -13.039 -2.18 7.527 1 74.94 310 LYS B O 1
ATOM 7452 N N . THR B 1 311 ? -15.188 -2.656 7.48 1 69.31 311 THR B N 1
ATOM 7453 C CA . THR B 1 311 ? -15.531 -1.238 7.535 1 69.31 311 THR B CA 1
ATOM 7454 C C . THR B 1 311 ? -15.906 -0.829 8.953 1 69.31 311 THR B C 1
ATOM 7456 O O . THR B 1 311 ? -15.562 0.266 9.406 1 69.31 311 THR B O 1
ATOM 7459 N N . ARG B 1 312 ? -16.609 -1.742 9.727 1 68.25 312 ARG B N 1
ATOM 7460 C CA . ARG B 1 312 ? -17.172 -1.349 11.016 1 68.25 312 ARG B CA 1
ATOM 7461 C C . ARG B 1 312 ? -16.609 -2.201 12.148 1 68.25 312 ARG B C 1
ATOM 7463 O O . ARG B 1 312 ? -16.734 -1.853 13.32 1 68.25 312 ARG B O 1
ATOM 7470 N N . GLY B 1 313 ? -16.031 -3.33 11.758 1 72.69 313 GLY B N 1
ATOM 7471 C CA . GLY B 1 313 ? -15.594 -4.258 12.789 1 72.69 313 GLY B CA 1
ATOM 7472 C C . GLY B 1 313 ? -14.086 -4.461 12.797 1 72.69 313 GLY B C 1
ATOM 7473 O O . GLY B 1 313 ? -13.594 -5.477 13.297 1 72.69 313 GLY B O 1
ATOM 7474 N N . VAL B 1 314 ? -13.297 -3.598 12.297 1 70.62 314 VAL B N 1
ATOM 7475 C CA . VAL B 1 314 ? -11.867 -3.787 12.062 1 70.62 314 VAL B CA 1
ATOM 7476 C C . VAL B 1 314 ? -11.133 -3.887 13.398 1 70.62 314 VAL B C 1
ATOM 7478 O O . VAL B 1 314 ? -10.109 -4.562 13.5 1 70.62 314 VAL B O 1
ATOM 7481 N N . ARG B 1 315 ? -11.664 -3.539 14.469 1 66.94 315 ARG B N 1
ATOM 7482 C CA . ARG B 1 315 ? -10.945 -3.467 15.734 1 66.94 315 ARG B CA 1
ATOM 7483 C C . ARG B 1 315 ? -11.328 -4.625 16.656 1 66.94 315 ARG B C 1
ATOM 7485 O O . ARG B 1 315 ? -10.773 -4.777 17.734 1 66.94 315 ARG B O 1
ATOM 7492 N N . ARG B 1 316 ? -12.25 -5.281 16.266 1 76.62 316 ARG B N 1
ATOM 7493 C CA . ARG B 1 316 ? -12.68 -6.402 17.094 1 76.62 316 ARG B CA 1
ATOM 7494 C C . ARG B 1 316 ? -11.625 -7.504 17.109 1 76.62 316 ARG B C 1
ATOM 7496 O O . ARG B 1 316 ? -11.234 -8.016 16.062 1 76.62 316 ARG B O 1
ATOM 7503 N N . PRO B 1 317 ? -11.156 -7.816 18.234 1 80.75 317 PRO B N 1
ATOM 7504 C CA . PRO B 1 317 ? -10.07 -8.789 18.344 1 80.75 317 PRO B CA 1
ATOM 7505 C C . PRO B 1 317 ? -10.422 -10.141 17.719 1 80.75 317 PRO B C 1
ATOM 7507 O O . PRO B 1 317 ? -9.539 -10.836 17.203 1 80.75 317 PRO B O 1
ATOM 7510 N N . GLU B 1 318 ? -11.711 -10.422 17.781 1 88.88 318 GLU B N 1
ATOM 7511 C CA . GLU B 1 318 ? -12.133 -11.719 17.266 1 88.88 318 GLU B CA 1
ATOM 7512 C C . GLU B 1 318 ? -11.906 -11.812 15.758 1 88.88 318 GLU B C 1
ATOM 7514 O O . GLU B 1 318 ? -11.781 -12.914 15.219 1 88.88 318 GLU B O 1
ATOM 7519 N N . PHE B 1 319 ? -11.828 -10.688 15.172 1 88.44 319 PHE B N 1
ATOM 7520 C CA . PHE B 1 319 ? -11.758 -10.703 13.719 1 88.44 319 PHE B CA 1
ATOM 7521 C C . PHE B 1 319 ? -10.336 -10.414 13.242 1 88.44 319 PHE B C 1
ATOM 7523 O O . PHE B 1 319 ? -10.07 -10.414 12.039 1 88.44 319 PHE B O 1
ATOM 7530 N N . GLN B 1 320 ? -9.398 -10.25 14.109 1 81.12 320 GLN B N 1
ATOM 7531 C CA . GLN B 1 320 ? -8.039 -9.883 13.727 1 81.12 320 GLN B CA 1
ATOM 7532 C C . GLN B 1 320 ? -7.391 -10.977 12.883 1 81.12 320 GLN B C 1
ATOM 7534 O O . GLN B 1 320 ? -6.703 -10.688 11.906 1 81.12 320 GLN B O 1
ATOM 7539 N N . GLY B 1 321 ? -7.637 -12.219 13.297 1 82.31 321 GLY B N 1
ATOM 7540 C CA . GLY B 1 321 ? -7.109 -13.312 12.508 1 82.31 321 GLY B CA 1
ATOM 7541 C C . GLY B 1 321 ? -7.668 -13.359 11.094 1 82.31 321 GLY B C 1
ATOM 7542 O O . GLY B 1 321 ? -6.922 -13.555 10.133 1 82.31 321 GLY B O 1
ATOM 7543 N N . LEU B 1 322 ? -8.906 -13.117 11.008 1 87.25 322 LEU B N 1
ATOM 7544 C CA . LEU B 1 322 ? -9.594 -13.125 9.719 1 87.25 322 LEU B CA 1
ATOM 7545 C C . LEU B 1 322 ? -9.117 -11.969 8.844 1 87.25 322 LEU B C 1
ATOM 7547 O O . LEU B 1 322 ? -8.859 -12.148 7.652 1 87.25 322 LEU B O 1
ATOM 7551 N N . LEU B 1 323 ? -8.961 -10.875 9.414 1 80.31 323 LEU B N 1
ATOM 7552 C CA . LEU B 1 323 ? -8.562 -9.68 8.688 1 80.31 323 LEU B CA 1
ATOM 7553 C C . LEU B 1 323 ? -7.109 -9.781 8.227 1 80.31 323 LEU B C 1
ATOM 7555 O O . LEU B 1 323 ? -6.777 -9.375 7.109 1 80.31 323 LEU B O 1
ATOM 7559 N N . THR B 1 324 ? -6.281 -10.32 9.016 1 76.62 324 THR B N 1
ATOM 7560 C CA . THR B 1 324 ? -4.883 -10.516 8.656 1 76.62 324 THR B CA 1
ATOM 7561 C C . THR B 1 324 ? -4.762 -11.477 7.477 1 76.62 324 THR B C 1
ATOM 7563 O O . THR B 1 324 ? -3.969 -11.25 6.559 1 76.62 324 THR B O 1
ATOM 7566 N N . GLU B 1 325 ? -5.531 -12.453 7.52 1 78.19 325 GLU B N 1
ATOM 7567 C CA . GLU B 1 325 ? -5.531 -13.414 6.422 1 78.19 325 GLU B CA 1
ATOM 7568 C C . GLU B 1 325 ? -6.035 -12.773 5.129 1 78.19 325 GLU B C 1
ATOM 7570 O O . GLU B 1 325 ? -5.492 -13.031 4.051 1 78.19 325 GLU B O 1
ATOM 7575 N N . SER B 1 326 ? -7.047 -12.031 5.297 1 77.19 326 SER B N 1
ATOM 7576 C CA . SER B 1 326 ? -7.602 -11.344 4.137 1 77.19 326 SER B CA 1
ATOM 7577 C C . SER B 1 326 ? -6.586 -10.391 3.52 1 77.19 326 SER B C 1
ATOM 7579 O O . SER B 1 326 ? -6.434 -10.344 2.297 1 77.19 326 SER B O 1
ATOM 7581 N N . GLU B 1 327 ? -5.91 -9.711 4.273 1 71.94 327 GLU B N 1
ATOM 7582 C CA . GLU B 1 327 ? -4.934 -8.734 3.797 1 71.94 327 GLU B CA 1
ATOM 7583 C C . GLU B 1 327 ? -3.74 -9.43 3.145 1 71.94 327 GLU B C 1
ATOM 7585 O O . GLU B 1 327 ? -3.176 -8.914 2.174 1 71.94 327 GLU B O 1
ATOM 7590 N N . SER B 1 328 ? -3.416 -10.484 3.699 1 71.12 328 SER B N 1
ATOM 7591 C CA . SER B 1 328 ? -2.299 -11.234 3.137 1 71.12 328 SER B CA 1
ATOM 7592 C C . SER B 1 328 ? -2.635 -11.766 1.747 1 71.12 328 SER B C 1
ATOM 7594 O O . SER B 1 328 ? -1.75 -11.906 0.899 1 71.12 328 SER B O 1
ATOM 7596 N N . GLU B 1 329 ? -3.875 -12.047 1.556 1 71.19 329 GLU B N 1
ATOM 7597 C CA . GLU B 1 329 ? -4.289 -12.664 0.297 1 71.19 329 GLU B CA 1
ATOM 7598 C C . GLU B 1 329 ? -4.609 -11.602 -0.753 1 71.19 329 GLU B C 1
ATOM 7600 O O . GLU B 1 329 ? -4.191 -11.719 -1.907 1 71.19 329 GLU B O 1
ATOM 7605 N N . HIS B 1 330 ? -5.41 -10.656 -0.36 1 66.06 330 HIS B N 1
ATOM 7606 C CA . HIS B 1 330 ? -5.848 -9.758 -1.423 1 66.06 330 HIS B CA 1
ATOM 7607 C C . HIS B 1 330 ? -5.508 -8.305 -1.092 1 66.06 330 HIS B C 1
ATOM 7609 O O . HIS B 1 330 ? -5.961 -7.387 -1.779 1 66.06 330 HIS B O 1
ATOM 7615 N N . GLY B 1 331 ? -4.738 -8.211 -0.264 1 63.03 331 GLY B N 1
ATOM 7616 C CA . GLY B 1 331 ? -4.355 -6.852 0.074 1 63.03 331 GLY B CA 1
ATOM 7617 C C . GLY B 1 331 ? -5.449 -6.086 0.798 1 63.03 331 GLY B C 1
ATOM 7618 O O . GLY B 1 331 ? -6.355 -6.684 1.378 1 63.03 331 GLY B O 1
ATOM 7619 N N . GLU B 1 332 ? -5.297 -4.859 0.766 1 57.72 332 GLU B N 1
ATOM 7620 C CA . GLU B 1 332 ? -6.188 -4.02 1.561 1 57.72 332 GLU B CA 1
ATOM 7621 C C . GLU B 1 332 ? -7.441 -3.648 0.776 1 57.72 332 GLU B C 1
ATOM 7623 O O . GLU B 1 332 ? -8.492 -3.396 1.364 1 57.72 332 GLU B O 1
ATOM 7628 N N . ARG B 1 333 ? -7.316 -3.771 -0.548 1 59 333 ARG B N 1
ATOM 7629 C CA . ARG B 1 333 ? -8.43 -3.303 -1.361 1 59 333 ARG B CA 1
ATOM 7630 C C . ARG B 1 333 ? -9.539 -4.348 -1.425 1 59 333 ARG B C 1
ATOM 7632 O O . ARG B 1 333 ? -9.266 -5.547 -1.517 1 59 333 ARG B O 1
ATOM 7639 N N . VAL B 1 334 ? -10.727 -3.752 -1.187 1 60.12 334 VAL B N 1
ATOM 7640 C CA . VAL B 1 334 ? -11.875 -4.652 -1.293 1 60.12 334 VAL B CA 1
ATOM 7641 C C . VAL B 1 334 ? -12.375 -4.684 -2.734 1 60.12 334 VAL B C 1
ATOM 7643 O O . VAL B 1 334 ? -13.109 -3.787 -3.16 1 60.12 334 VAL B O 1
ATOM 7646 N N . ASN B 1 335 ? -11.727 -5.434 -3.529 1 62.28 335 ASN B N 1
ATOM 7647 C CA . ASN B 1 335 ? -12.328 -5.746 -4.82 1 62.28 335 ASN B CA 1
ATOM 7648 C C . ASN B 1 335 ? -13.297 -6.918 -4.723 1 62.28 335 ASN B C 1
ATOM 7650 O O . ASN B 1 335 ? -12.945 -7.977 -4.191 1 62.28 335 ASN B O 1
ATOM 7654 N N . GLY B 1 336 ? -14.586 -6.602 -5.047 1 63.12 336 GLY B N 1
ATOM 7655 C CA . GLY B 1 336 ? -15.633 -7.594 -4.891 1 63.12 336 GLY B CA 1
ATOM 7656 C C . GLY B 1 336 ? -15.266 -8.953 -5.457 1 63.12 336 GLY B C 1
ATOM 7657 O O . GLY B 1 336 ? -15.5 -9.984 -4.824 1 63.12 336 GLY B O 1
ATOM 7658 N N . ARG B 1 337 ? -14.711 -8.984 -6.438 1 65 337 ARG B N 1
ATOM 7659 C CA . ARG B 1 337 ? -14.391 -10.258 -7.078 1 65 337 ARG B CA 1
ATOM 7660 C C . ARG B 1 337 ? -13.25 -10.961 -6.348 1 65 337 ARG B C 1
ATOM 7662 O O . ARG B 1 337 ? -13.312 -12.172 -6.125 1 65 337 ARG B O 1
ATOM 7669 N N . CYS B 1 338 ? -12.195 -10.219 -6.031 1 70.44 338 CYS B N 1
ATOM 7670 C CA . CYS B 1 338 ? -11.086 -10.812 -5.293 1 70.44 338 CYS B CA 1
ATOM 7671 C C . CYS B 1 338 ? -11.562 -11.344 -3.943 1 70.44 338 CYS B C 1
ATOM 7673 O O . CYS B 1 338 ? -11.109 -12.406 -3.504 1 70.44 338 CYS B O 1
ATOM 7675 N N . LEU B 1 339 ? -12.492 -10.555 -3.453 1 74.94 339 LEU B N 1
ATOM 7676 C CA . LEU B 1 339 ? -13.047 -10.992 -2.176 1 74.94 339 LEU B CA 1
ATOM 7677 C C . LEU B 1 339 ? -13.805 -12.305 -2.336 1 74.94 339 LEU B C 1
ATOM 7679 O O . LEU B 1 339 ? -13.633 -13.227 -1.534 1 74.94 339 LEU B O 1
ATOM 7683 N N . ASN B 1 340 ? -14.516 -12.406 -3.363 1 75.44 340 ASN B N 1
ATOM 7684 C CA . ASN B 1 340 ? -15.297 -13.617 -3.6 1 75.44 340 ASN B CA 1
ATOM 7685 C C . ASN B 1 340 ? -14.398 -14.82 -3.861 1 75.44 340 ASN B C 1
ATOM 7687 O O . ASN B 1 340 ? -14.672 -15.93 -3.387 1 75.44 340 ASN B O 1
ATOM 7691 N N . ASN B 1 341 ? -13.391 -14.609 -4.586 1 77.19 341 ASN B N 1
ATOM 7692 C CA . ASN B 1 341 ? -12.445 -15.688 -4.863 1 77.19 341 ASN B CA 1
ATOM 7693 C C . ASN B 1 341 ? -11.734 -16.141 -3.594 1 77.19 341 ASN B C 1
ATOM 7695 O O . ASN B 1 341 ? -11.492 -17.344 -3.408 1 77.19 341 ASN B O 1
ATOM 7699 N N . TRP B 1 342 ? -11.43 -15.156 -2.826 1 79.69 342 TRP B N 1
ATOM 7700 C CA . TRP B 1 342 ? -10.797 -15.469 -1.549 1 79.69 342 TRP B CA 1
ATOM 7701 C C . TRP B 1 342 ? -11.75 -16.25 -0.644 1 79.69 342 TRP B C 1
ATOM 7703 O O . TRP B 1 342 ? -11.336 -17.188 0.027 1 79.69 342 TRP B O 1
ATOM 7713 N N . LEU B 1 343 ? -12.969 -15.93 -0.73 1 83.62 343 LEU B N 1
ATOM 7714 C CA . LEU B 1 343 ? -13.977 -16.547 0.134 1 83.62 343 LEU B CA 1
ATOM 7715 C C . LEU B 1 343 ? -14.32 -17.953 -0.348 1 83.62 343 LEU B C 1
ATOM 7717 O O . LEU B 1 343 ? -14.867 -18.75 0.411 1 83.62 343 LEU B O 1
ATOM 7721 N N . ARG B 1 344 ? -13.992 -18.219 -1.542 1 83.38 344 ARG B N 1
ATOM 7722 C CA . ARG B 1 344 ? -14.328 -19.516 -2.109 1 83.38 344 ARG B CA 1
ATOM 7723 C C . ARG B 1 344 ? -13.227 -20.547 -1.831 1 83.38 344 ARG B C 1
ATOM 7725 O O . ARG B 1 344 ? -13.375 -21.719 -2.15 1 83.38 344 ARG B O 1
ATOM 7732 N N . LYS B 1 345 ? -12.289 -20.047 -1.122 1 83.06 345 LYS B N 1
ATOM 7733 C CA . LYS B 1 345 ? -11.258 -20.984 -0.676 1 83.06 345 LYS B CA 1
ATOM 7734 C C . LYS B 1 345 ? -11.711 -21.75 0.562 1 83.06 345 LYS B C 1
ATOM 7736 O O . LYS B 1 345 ? -12.312 -21.188 1.47 1 83.06 345 LYS B O 1
ATOM 7741 N N . GLY B 1 346 ? -11.43 -23.031 0.562 1 82.75 346 GLY B N 1
ATOM 7742 C CA . GLY B 1 346 ? -11.875 -23.891 1.65 1 82.75 346 GLY B CA 1
ATOM 7743 C C . GLY B 1 346 ? -11.367 -23.438 3.008 1 82.75 346 GLY B C 1
ATOM 7744 O O . GLY B 1 346 ? -12.117 -23.406 3.98 1 82.75 346 GLY B O 1
ATOM 7745 N N . LYS B 1 347 ? -10.18 -23.094 3.01 1 85.88 347 LYS B N 1
ATOM 7746 C CA . LYS B 1 347 ? -9.547 -22.688 4.262 1 85.88 347 LYS B CA 1
ATOM 7747 C C . LYS B 1 347 ? -10.234 -21.453 4.84 1 85.88 347 LYS B C 1
ATOM 7749 O O . LYS B 1 347 ? -10.453 -21.375 6.051 1 85.88 347 LYS B O 1
ATOM 7754 N N . THR B 1 348 ? -10.57 -20.562 4.027 1 88.94 348 THR B N 1
ATOM 7755 C CA . THR B 1 348 ? -11.203 -19.328 4.449 1 88.94 348 THR B CA 1
ATOM 7756 C C . THR B 1 348 ? -12.625 -19.578 4.941 1 88.94 348 THR B C 1
ATOM 7758 O O . THR B 1 348 ? -13.031 -19.047 5.977 1 88.94 348 THR B O 1
ATOM 7761 N N . LEU B 1 349 ? -13.336 -20.328 4.219 1 91.69 349 LEU B N 1
ATOM 7762 C CA . LEU B 1 349 ? -14.703 -20.656 4.609 1 91.69 349 LEU B CA 1
ATOM 7763 C C . LEU B 1 349 ? -14.734 -21.344 5.969 1 91.69 349 LEU B C 1
ATOM 7765 O O . LEU B 1 349 ? -15.609 -21.078 6.789 1 91.69 349 LEU B O 1
ATOM 7769 N N . LYS B 1 350 ? -13.789 -22.219 6.098 1 93.19 350 LYS B N 1
ATOM 7770 C CA . LYS B 1 350 ? -13.703 -22.922 7.371 1 93.19 350 LYS B CA 1
ATOM 7771 C C . LYS B 1 350 ? -13.461 -21.938 8.523 1 93.19 350 LYS B C 1
ATOM 7773 O O . LYS B 1 350 ? -14.055 -22.078 9.594 1 93.19 350 LYS B O 1
ATOM 7778 N N . LEU B 1 351 ? -12.641 -21.016 8.289 1 93.31 351 LEU B N 1
ATOM 7779 C CA . LEU B 1 351 ? -12.352 -20 9.297 1 93.31 351 LEU B CA 1
ATOM 7780 C C . LEU B 1 351 ? -13.594 -19.172 9.594 1 93.31 351 LEU B C 1
ATOM 7782 O O . LEU B 1 351 ? -13.906 -18.906 10.766 1 93.31 351 LEU B O 1
ATOM 7786 N N . ILE B 1 352 ? -14.273 -18.766 8.641 1 94.62 352 ILE B N 1
ATOM 7787 C CA . ILE B 1 352 ? -15.469 -17.938 8.805 1 94.62 352 ILE B CA 1
ATOM 7788 C C . ILE B 1 352 ? -16.547 -18.734 9.531 1 94.62 352 ILE B C 1
ATOM 7790 O O . ILE B 1 352 ? -17.25 -18.203 10.391 1 94.62 352 ILE B O 1
ATOM 7794 N N . PHE B 1 353 ? -16.625 -20 9.156 1 96.5 353 PHE B N 1
ATOM 7795 C CA . PHE B 1 353 ? -17.594 -20.875 9.812 1 96.5 353 PHE B CA 1
ATOM 7796 C C . PHE B 1 353 ? -17.297 -20.984 11.305 1 96.5 353 PHE B C 1
ATOM 7798 O O . PHE B 1 353 ? -18.219 -20.953 12.125 1 96.5 353 PHE B O 1
ATOM 7805 N N . SER B 1 354 ? -16.047 -21.047 11.672 1 95.12 354 SER B N 1
ATOM 7806 C CA . SER B 1 354 ? -15.656 -21.172 13.07 1 95.12 354 SER B CA 1
ATOM 7807 C C . SER B 1 354 ? -15.969 -19.891 13.844 1 95.12 354 SER B C 1
ATOM 7809 O O . SER B 1 354 ? -16.109 -19.922 15.07 1 95.12 354 SER B O 1
ATOM 7811 N N . LEU B 1 355 ? -16.125 -18.766 13.125 1 95.31 355 LEU B N 1
ATOM 7812 C CA . LEU B 1 355 ? -16.375 -17.469 13.75 1 95.31 355 LEU B CA 1
ATOM 7813 C C . LEU B 1 355 ? -17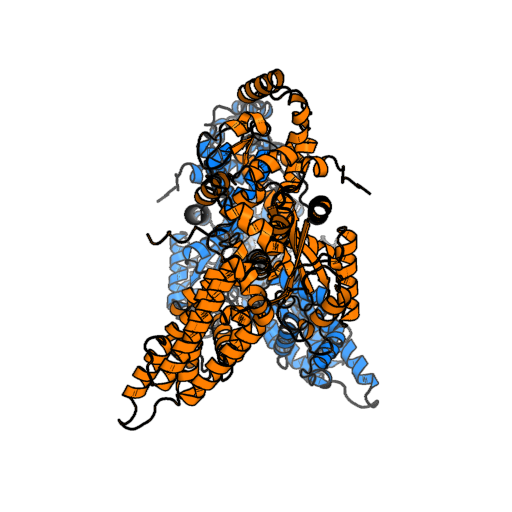.844 -17.078 13.617 1 95.31 355 LEU B C 1
ATOM 7815 O O . LEU B 1 355 ? -18.203 -15.93 13.859 1 95.31 355 LEU B O 1
ATOM 7819 N N . ARG B 1 356 ? -18.703 -17.969 13.25 1 95.06 356 ARG B N 1
ATOM 7820 C CA . ARG B 1 356 ? -20.062 -17.625 12.875 1 95.06 356 ARG B CA 1
ATOM 7821 C C . ARG B 1 356 ? -20.812 -17.031 14.062 1 95.06 356 ARG B C 1
ATOM 7823 O O . ARG B 1 356 ? -21.641 -16.125 13.891 1 95.06 356 ARG B O 1
ATOM 7830 N N . LYS B 1 357 ? -20.516 -17.438 15.273 1 94.25 357 LYS B N 1
ATOM 7831 C CA . LYS B 1 357 ? -21.172 -16.891 16.453 1 94.25 357 LYS B CA 1
ATOM 7832 C C . LYS B 1 357 ? -20.703 -15.469 16.734 1 94.25 357 LYS B C 1
ATOM 7834 O O . LYS B 1 357 ? -21.516 -14.594 17.047 1 94.25 357 LYS B O 1
ATOM 7839 N N . GLU B 1 358 ? -19.453 -15.266 16.625 1 94.56 358 GLU B N 1
ATOM 7840 C CA . GLU B 1 358 ? -18.875 -13.938 16.797 1 94.56 358 GLU B CA 1
ATOM 7841 C C . GLU B 1 358 ? -19.406 -12.977 15.727 1 94.56 358 GLU B C 1
ATOM 7843 O O . GLU B 1 358 ? -19.656 -11.805 16.016 1 94.56 358 GLU B O 1
ATOM 7848 N N . ILE B 1 359 ? -19.562 -13.469 14.547 1 95.25 359 ILE B N 1
ATOM 7849 C CA . ILE B 1 359 ? -20.078 -12.656 13.445 1 95.25 359 ILE B CA 1
ATOM 7850 C C . ILE B 1 359 ? -21.531 -12.281 13.703 1 95.25 359 ILE B C 1
ATOM 7852 O O . ILE B 1 359 ? -21.938 -11.141 13.492 1 95.25 359 ILE B O 1
ATOM 7856 N N . GLU B 1 360 ? -22.25 -13.211 14.188 1 94.94 360 GLU B N 1
ATOM 7857 C CA . GLU B 1 360 ? -23.641 -12.938 14.523 1 94.94 360 GLU B CA 1
ATOM 7858 C C . GLU B 1 360 ? -23.766 -11.852 15.578 1 94.94 360 GLU B C 1
ATOM 7860 O O . GLU B 1 360 ? -24.547 -10.914 15.43 1 94.94 360 GLU B O 1
ATOM 7865 N N . ALA B 1 361 ? -23 -11.984 16.578 1 93.88 361 ALA B N 1
ATOM 7866 C CA . ALA B 1 361 ? -23 -11 17.656 1 93.88 361 ALA B CA 1
ATOM 7867 C C . ALA B 1 361 ? -22.609 -9.617 17.141 1 93.88 361 ALA B C 1
ATOM 7869 O O . ALA B 1 361 ? -23.203 -8.609 17.547 1 93.88 361 ALA B O 1
ATOM 7870 N N . PHE B 1 362 ? -21.688 -9.594 16.344 1 91.56 362 PHE B N 1
ATOM 7871 C CA . PHE B 1 362 ? -21.234 -8.352 15.734 1 91.56 362 PHE B CA 1
ATOM 7872 C C . PHE B 1 362 ? -22.328 -7.719 14.891 1 91.56 362 PHE B C 1
ATOM 7874 O O . PHE B 1 362 ? -22.609 -6.523 15.008 1 91.56 362 PHE B O 1
ATOM 7881 N N . LEU B 1 363 ? -22.922 -8.539 14.078 1 89.62 363 LEU B N 1
ATOM 7882 C CA . LEU B 1 363 ? -23.969 -8.039 13.203 1 89.62 363 LEU B CA 1
ATOM 7883 C C . LEU B 1 363 ? -25.141 -7.473 14.008 1 89.62 363 LEU B C 1
ATOM 7885 O O . LEU B 1 363 ? -25.688 -6.43 13.664 1 89.62 363 LEU B O 1
ATOM 7889 N N . VAL B 1 364 ? -25.422 -8.117 15.109 1 89.12 364 VAL B N 1
ATOM 7890 C CA . VAL B 1 364 ? -26.469 -7.633 16 1 89.12 364 VAL B CA 1
ATOM 7891 C C . VAL B 1 364 ? -26.062 -6.273 16.578 1 89.12 364 VAL B C 1
ATOM 7893 O O . VAL B 1 364 ? -26.875 -5.352 16.641 1 89.12 364 VAL B O 1
ATOM 7896 N N . SER B 1 365 ? -24.812 -6.188 16.906 1 85.81 365 SER B N 1
ATOM 7897 C CA . SER B 1 365 ? -24.312 -4.984 17.562 1 85.81 365 SER B CA 1
ATOM 7898 C C . SER B 1 365 ? -24.406 -3.775 16.641 1 85.81 365 SER B C 1
ATOM 7900 O O . SER B 1 365 ? -24.578 -2.645 17.094 1 85.81 365 SER B O 1
ATOM 7902 N N . ILE B 1 366 ? -24.328 -4.043 15.406 1 76.31 366 ILE B N 1
ATOM 7903 C CA . ILE B 1 366 ? -24.344 -2.908 14.492 1 76.31 366 ILE B CA 1
ATOM 7904 C C . ILE B 1 366 ? -25.719 -2.779 13.836 1 76.31 366 ILE B C 1
ATOM 7906 O O . ILE B 1 366 ? -25.906 -1.95 12.945 1 76.31 366 ILE B O 1
ATOM 7910 N N . GLY B 1 367 ? -26.609 -3.604 14.18 1 82.19 367 GLY B N 1
ATOM 7911 C CA . GLY B 1 367 ? -27.984 -3.531 13.688 1 82.19 367 GLY B CA 1
ATOM 7912 C C . GLY B 1 367 ? -28.141 -4.113 12.297 1 82.19 367 GLY B C 1
ATOM 7913 O O . GLY B 1 367 ? -29.047 -3.717 11.555 1 82.19 367 GLY B O 1
ATOM 7914 N N . ALA B 1 368 ? -27.219 -4.949 11.844 1 79.38 368 ALA B N 1
ATOM 7915 C CA . ALA B 1 368 ? -27.328 -5.598 10.539 1 79.38 368 ALA B CA 1
ATOM 7916 C C . ALA B 1 368 ? -28.219 -6.824 10.602 1 79.38 368 ALA B C 1
ATOM 7918 O O . ALA B 1 368 ? -28.578 -7.293 11.688 1 79.38 368 ALA B O 1
ATOM 7919 N N . THR B 1 369 ? -28.594 -7.293 9.461 1 87.5 369 THR B N 1
ATOM 7920 C CA . THR B 1 369 ? -29.516 -8.43 9.383 1 87.5 369 THR B CA 1
ATOM 7921 C C . THR B 1 369 ? -28.812 -9.711 9.836 1 87.5 369 THR B C 1
ATOM 7923 O O . THR B 1 369 ? -27.641 -9.93 9.531 1 87.5 369 THR B O 1
ATOM 7926 N N . THR B 1 370 ? -29.531 -10.516 10.648 1 90.38 370 THR B N 1
ATOM 7927 C CA . THR B 1 370 ? -29.016 -11.797 11.117 1 90.38 370 THR B CA 1
ATOM 7928 C C . THR B 1 370 ? -29.969 -12.93 10.773 1 90.38 370 THR B C 1
ATOM 7930 O O . THR B 1 370 ? -30 -13.961 11.453 1 90.38 370 THR B O 1
ATOM 7933 N N . VAL B 1 371 ? -30.75 -12.797 9.727 1 91.69 371 VAL B N 1
ATOM 7934 C CA . VAL B 1 371 ? -31.812 -13.719 9.344 1 91.69 371 VAL B CA 1
ATOM 7935 C C . VAL B 1 371 ? -31.203 -15.086 9.008 1 91.69 371 VAL B C 1
ATOM 7937 O O . VAL B 1 371 ? -31.859 -16.109 9.172 1 91.69 371 VAL B O 1
ATOM 7940 N N . HIS B 1 372 ? -30 -15.133 8.516 1 92.38 372 HIS B N 1
ATOM 7941 C CA . HIS B 1 372 ? -29.359 -16.359 8.062 1 92.38 372 HIS B CA 1
ATOM 7942 C C . HIS B 1 372 ? -29.016 -17.266 9.234 1 92.38 372 HIS B C 1
ATOM 7944 O O . HIS B 1 372 ? -28.984 -18.484 9.086 1 92.38 372 HIS B O 1
ATOM 7950 N N . PHE B 1 373 ? -28.906 -16.734 10.398 1 92.62 373 PHE B N 1
ATOM 7951 C CA . PHE B 1 373 ? -28.469 -17.516 11.555 1 92.62 373 PHE B CA 1
ATOM 7952 C C . PHE B 1 373 ? -29.641 -18.234 12.203 1 92.62 373 PHE B C 1
ATOM 7954 O O . PHE B 1 373 ? -29.453 -19.141 13.016 1 92.62 373 PHE B O 1
ATOM 7961 N N . THR B 1 374 ? -30.844 -17.859 11.797 1 91.25 374 THR B N 1
ATOM 7962 C CA . THR B 1 374 ? -32.031 -18.547 12.289 1 91.25 374 THR B CA 1
ATOM 7963 C C . THR B 1 374 ? -32.625 -19.453 11.219 1 91.25 374 THR B C 1
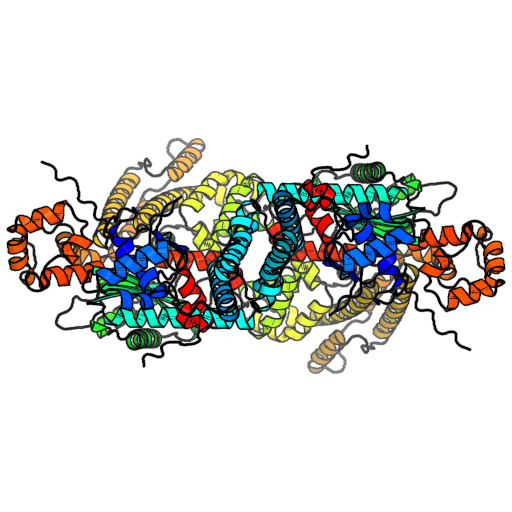ATOM 7965 O O . THR B 1 374 ? -33.562 -20.203 11.477 1 91.25 374 THR B O 1
ATOM 7968 N N . ASP B 1 375 ? -32.125 -19.406 10.031 1 92.88 375 ASP B N 1
ATOM 7969 C CA . ASP B 1 375 ? -32.531 -20.266 8.922 1 92.88 375 ASP B CA 1
ATOM 7970 C C . ASP B 1 375 ? -31.828 -21.625 8.977 1 92.88 375 ASP B C 1
ATOM 7972 O O . ASP B 1 375 ? -30.672 -21.719 8.57 1 92.88 375 ASP B O 1
ATOM 7976 N N . LYS B 1 376 ? -32.562 -22.703 9.336 1 91.81 376 LYS B N 1
ATOM 7977 C CA . LYS B 1 376 ? -31.969 -24.031 9.523 1 91.81 376 LYS B CA 1
ATOM 7978 C C . LYS B 1 376 ? -31.359 -24.547 8.219 1 91.81 376 LYS B C 1
ATOM 7980 O O . LYS B 1 376 ? -30.281 -25.125 8.227 1 91.81 376 LYS B O 1
ATOM 7985 N N . GLN B 1 377 ? -32.062 -24.344 7.172 1 92.75 377 GLN B N 1
ATOM 7986 C CA . GLN B 1 377 ? -31.562 -24.828 5.883 1 92.75 377 GLN B CA 1
ATOM 7987 C C . GLN B 1 377 ? -30.281 -24.094 5.469 1 92.75 377 GLN B C 1
ATOM 7989 O O . GLN B 1 377 ? -29.344 -24.703 4.957 1 92.75 377 GLN B O 1
ATOM 7994 N N . TRP B 1 378 ? -30.297 -22.781 5.688 1 94.69 378 TRP B N 1
ATOM 7995 C CA . TRP B 1 378 ? -29.125 -21.984 5.328 1 94.69 378 TRP B CA 1
ATOM 7996 C C . TRP B 1 378 ? -27.906 -22.438 6.117 1 94.69 378 TRP B C 1
ATOM 7998 O O . TRP B 1 378 ? -26.797 -22.547 5.562 1 94.69 378 TRP B O 1
ATOM 8008 N N . LEU B 1 379 ? -28.156 -22.734 7.328 1 95.25 379 LEU B N 1
ATOM 8009 C CA . LEU B 1 379 ? -27.062 -23.172 8.188 1 95.25 379 LEU B CA 1
ATOM 8010 C C . LEU B 1 379 ? -26.531 -24.531 7.746 1 95.25 379 LEU B C 1
ATOM 8012 O O . LEU B 1 379 ? -25.328 -24.766 7.727 1 95.25 379 LEU B O 1
ATOM 8016 N N . CYS B 1 380 ? -27.422 -25.391 7.41 1 95.31 380 CYS B N 1
ATOM 8017 C CA . CYS B 1 380 ? -27.016 -26.688 6.902 1 95.31 380 CYS B CA 1
ATOM 8018 C C . CYS B 1 380 ? -26.25 -26.562 5.586 1 95.31 380 CYS B C 1
ATOM 8020 O O . CYS B 1 380 ? -25.219 -27.203 5.387 1 95.31 380 CYS B O 1
ATOM 8022 N N . ASP B 1 381 ? -26.797 -25.703 4.703 1 96.12 381 ASP B N 1
ATOM 8023 C CA . ASP B 1 381 ? -26.109 -25.453 3.436 1 96.12 381 ASP B CA 1
ATOM 8024 C C . ASP B 1 381 ? -24.703 -24.906 3.672 1 96.12 381 ASP B C 1
ATOM 8026 O O . ASP B 1 381 ? -23.766 -25.266 2.955 1 96.12 381 ASP B O 1
ATOM 8030 N N . PHE B 1 382 ? -24.625 -24.062 4.652 1 96.38 382 PHE B N 1
ATOM 8031 C CA . PHE B 1 382 ? -23.344 -23.453 4.988 1 96.38 382 PHE B CA 1
ATOM 8032 C C . PHE B 1 382 ? -22.359 -24.516 5.469 1 96.38 382 PHE B C 1
ATOM 8034 O O . PHE B 1 382 ? -21.219 -24.578 4.984 1 96.38 382 PHE B O 1
ATOM 8041 N N . GLY B 1 383 ? -22.766 -25.281 6.398 1 96.5 383 GLY B N 1
ATOM 8042 C CA . GLY B 1 383 ? -21.906 -26.359 6.879 1 96.5 383 GLY B CA 1
ATOM 8043 C C . GLY B 1 383 ? -21.484 -27.328 5.785 1 96.5 383 GLY B C 1
ATOM 8044 O O . GLY B 1 383 ? -20.328 -27.734 5.715 1 96.5 383 GLY B O 1
ATOM 8045 N N . PHE B 1 384 ? -22.422 -27.688 4.953 1 96.62 384 PHE B N 1
ATOM 8046 C CA . PHE B 1 384 ? -22.156 -28.578 3.832 1 96.62 384 PHE B CA 1
ATOM 8047 C C . PHE B 1 384 ? -21.141 -27.969 2.879 1 96.62 384 PHE B C 1
ATOM 8049 O O . PHE B 1 384 ? -20.203 -28.641 2.459 1 96.62 384 PHE B O 1
ATOM 8056 N N . LEU B 1 385 ? -21.328 -26.719 2.549 1 95.44 385 LEU B N 1
ATOM 8057 C CA . LEU B 1 385 ? -20.422 -26.016 1.648 1 95.44 385 LEU B CA 1
ATOM 8058 C C . LEU B 1 385 ? -19 -26 2.205 1 95.44 385 LEU B C 1
ATOM 8060 O O . LEU B 1 385 ? -18.031 -26.25 1.473 1 95.44 385 LEU B O 1
ATOM 8064 N N . VAL B 1 386 ? -18.875 -25.719 3.424 1 96 386 VAL B N 1
ATOM 8065 C CA . VAL B 1 386 ? -17.562 -25.656 4.074 1 96 386 VAL B CA 1
ATOM 8066 C C . VAL B 1 386 ? -16.844 -27 3.928 1 96 386 VAL B C 1
ATOM 8068 O O . VAL B 1 386 ? -15.664 -27.047 3.607 1 96 386 VAL B O 1
ATOM 8071 N N . ASP B 1 387 ? -17.516 -28.047 4.109 1 96 387 ASP B N 1
ATOM 8072 C CA . ASP B 1 387 ? -16.922 -29.375 4.07 1 96 387 ASP B CA 1
ATOM 8073 C C . ASP B 1 387 ? -16.5 -29.734 2.648 1 96 387 ASP B C 1
ATOM 8075 O O . ASP B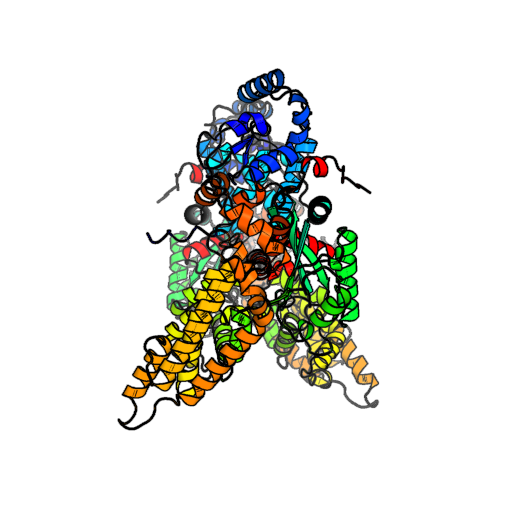 1 387 ? -15.391 -30.234 2.43 1 96 387 ASP B O 1
ATOM 8079 N N . ILE B 1 388 ? -17.391 -29.547 1.728 1 94.5 388 ILE B N 1
ATOM 8080 C CA . ILE B 1 388 ? -17.078 -29.875 0.344 1 94.5 388 ILE B CA 1
ATOM 8081 C C . ILE B 1 388 ? -15.883 -29.047 -0.131 1 94.5 388 ILE B C 1
ATOM 8083 O O . ILE B 1 388 ? -14.992 -29.547 -0.81 1 94.5 388 ILE B O 1
ATOM 8087 N N . MET B 1 389 ? -15.906 -27.797 0.209 1 93.38 389 MET B N 1
ATOM 8088 C CA . MET B 1 389 ? -14.812 -26.922 -0.196 1 93.38 389 MET B CA 1
ATOM 8089 C C . MET B 1 389 ? -13.508 -27.328 0.476 1 93.38 389 MET B C 1
ATOM 8091 O O . MET B 1 389 ? -12.43 -27.188 -0.109 1 93.38 389 MET B O 1
ATOM 8095 N N . ASP B 1 390 ? -13.602 -27.828 1.638 1 93.19 390 ASP B N 1
ATOM 8096 C CA . ASP B 1 390 ? -12.406 -28.328 2.312 1 93.19 390 ASP B CA 1
ATOM 8097 C C . ASP B 1 390 ? -11.836 -29.547 1.591 1 93.19 390 ASP B C 1
ATOM 8099 O O . ASP B 1 390 ? -10.617 -29.688 1.479 1 93.19 390 ASP B O 1
ATOM 8103 N N . HIS B 1 391 ? -12.68 -30.391 1.191 1 93.38 391 HIS B N 1
ATOM 8104 C CA . HIS B 1 391 ? -12.234 -31.531 0.405 1 93.38 391 HIS B CA 1
ATOM 8105 C C . HIS B 1 391 ? -11.586 -31.094 -0.902 1 93.38 391 HIS B C 1
ATOM 8107 O O . HIS B 1 391 ? -10.586 -31.656 -1.328 1 93.38 391 HIS B O 1
ATOM 8113 N N . LEU B 1 392 ? -12.18 -30.141 -1.475 1 91.44 392 LEU B N 1
ATOM 8114 C CA . LEU B 1 392 ? -11.633 -29.609 -2.717 1 91.44 392 LEU B CA 1
ATOM 8115 C C . LEU B 1 392 ? -10.281 -28.938 -2.475 1 91.44 392 LEU B C 1
ATOM 8117 O O . LEU B 1 392 ? -9.391 -29.016 -3.324 1 91.44 392 LEU B O 1
ATOM 8121 N N . ARG B 1 393 ? -10.172 -28.281 -1.389 1 89.38 393 ARG B N 1
ATOM 8122 C CA . ARG B 1 393 ? -8.906 -27.672 -1.024 1 89.38 393 ARG B CA 1
ATOM 8123 C C . ARG B 1 393 ? -7.793 -28.703 -0.928 1 89.38 393 ARG B C 1
ATOM 8125 O O . ARG B 1 393 ? -6.676 -28.484 -1.391 1 89.38 393 ARG B O 1
ATOM 8132 N N . GLU B 1 394 ? -8.078 -29.797 -0.31 1 91.19 394 GLU B N 1
ATOM 8133 C CA . GLU B 1 394 ? -7.105 -30.891 -0.203 1 91.19 394 GLU B CA 1
ATOM 8134 C C . GLU B 1 394 ? -6.641 -31.344 -1.581 1 91.19 394 GLU B C 1
ATOM 8136 O O . GLU B 1 394 ? -5.453 -31.609 -1.787 1 91.19 394 GLU B O 1
ATOM 8141 N N . LEU B 1 395 ? -7.574 -31.469 -2.438 1 91.06 395 LEU B N 1
ATOM 8142 C CA . LEU B 1 395 ? -7.234 -31.828 -3.807 1 91.06 395 LEU B CA 1
ATOM 8143 C C . LEU B 1 395 ? -6.359 -30.766 -4.453 1 91.06 395 LEU B C 1
ATOM 8145 O O . LEU B 1 395 ? -5.367 -31.078 -5.113 1 91.06 395 LEU B O 1
ATOM 8149 N N . SER B 1 396 ? -6.734 -29.547 -4.246 1 86.69 396 SER B N 1
ATOM 8150 C CA . SER B 1 396 ? -5.984 -28.438 -4.828 1 86.69 396 SER B CA 1
ATOM 8151 C C . SER B 1 396 ? -4.543 -28.422 -4.336 1 86.69 396 SER B C 1
ATOM 8153 O O . SER B 1 396 ? -3.627 -28.094 -5.09 1 86.69 396 SER B O 1
ATOM 8155 N N . GLU B 1 397 ? -4.34 -28.719 -3.125 1 87.5 397 GLU B N 1
ATOM 8156 C CA . GLU B 1 397 ? -2.994 -28.781 -2.561 1 87.5 397 GLU B CA 1
ATOM 8157 C C . GLU B 1 397 ? -2.166 -29.875 -3.209 1 87.5 397 GLU B C 1
ATOM 8159 O O . GLU B 1 397 ? -0.977 -29.703 -3.475 1 87.5 397 GLU B O 1
ATOM 8164 N N . LEU B 1 398 ? -2.799 -30.953 -3.492 1 88.06 398 LEU B N 1
ATOM 8165 C CA . LEU B 1 398 ? -2.121 -32.062 -4.152 1 88.06 398 LEU B CA 1
ATOM 8166 C C . LEU B 1 398 ? -1.757 -31.688 -5.59 1 88.06 398 LEU B C 1
ATOM 8168 O O . LEU B 1 398 ? -0.698 -32.094 -6.082 1 88.06 398 LEU B O 1
ATOM 8172 N N . LEU B 1 399 ? -2.617 -30.953 -6.176 1 88.19 399 LEU B N 1
ATOM 8173 C CA . LEU B 1 399 ? -2.41 -30.578 -7.57 1 88.19 399 LEU B CA 1
ATOM 8174 C C . LEU B 1 399 ? -1.409 -29.438 -7.688 1 88.19 399 LEU B C 1
ATOM 8176 O O . LEU B 1 399 ? -0.951 -29.125 -8.789 1 88.19 399 LEU B O 1
ATOM 8180 N N . GLY B 1 400 ? -1.111 -28.844 -6.598 1 84.44 400 GLY B N 1
ATOM 8181 C CA . GLY B 1 400 ? -0.164 -27.75 -6.586 1 84.44 400 GLY B CA 1
ATOM 8182 C C . GLY B 1 400 ? 1.281 -28.203 -6.664 1 84.44 400 GLY B C 1
ATOM 8183 O O . GLY B 1 400 ? 2.176 -27.391 -6.934 1 84.44 400 GLY B O 1
ATOM 8184 N N . VAL B 1 401 ? 1.516 -29.453 -6.516 1 76.31 401 VAL B N 1
ATOM 8185 C CA . VAL B 1 401 ? 2.869 -30 -6.578 1 76.31 401 VAL B CA 1
ATOM 8186 C C . VAL B 1 401 ? 3.311 -30.109 -8.039 1 76.31 401 VAL B C 1
ATOM 8188 O O . VAL B 1 401 ? 2.625 -30.734 -8.852 1 76.31 401 VAL B O 1
ATOM 8191 N N . SER B 1 402 ? 4.43 -29.438 -8.312 1 76.5 402 SER B N 1
ATOM 8192 C CA . SER B 1 402 ? 4.883 -29.406 -9.695 1 76.5 402 SER B CA 1
ATOM 8193 C C . SER B 1 402 ? 5.938 -30.469 -9.969 1 76.5 402 SER B C 1
ATOM 8195 O O . SER B 1 402 ? 6.445 -31.094 -9.039 1 76.5 402 SER B O 1
ATOM 8197 N N . LYS B 1 403 ? 6.133 -30.734 -11.18 1 75 403 LYS B N 1
ATOM 8198 C CA . LYS B 1 403 ? 7.164 -31.625 -11.688 1 75 403 LYS B CA 1
ATOM 8199 C C . LYS B 1 403 ? 6.832 -33.094 -11.367 1 75 403 LYS B C 1
ATOM 8201 O O . LYS B 1 403 ? 7.703 -33.844 -10.945 1 75 403 LYS B O 1
ATOM 8206 N N . VAL B 1 404 ? 5.602 -33.531 -11.359 1 76.56 404 VAL B N 1
ATOM 8207 C CA . VAL B 1 404 ? 5.16 -34.875 -11.078 1 76.56 404 VAL B CA 1
ATOM 8208 C C . VAL B 1 404 ? 4.52 -35.5 -12.328 1 76.56 404 VAL B C 1
ATOM 8210 O O . VAL B 1 404 ? 4.145 -36.656 -12.336 1 76.56 404 VAL B O 1
ATOM 8213 N N . PHE B 1 405 ? 4.461 -34.844 -13.461 1 83.25 405 PHE B N 1
ATOM 8214 C CA . PHE B 1 405 ? 3.834 -35.25 -14.711 1 83.25 405 PHE B CA 1
ATOM 8215 C C . PHE B 1 405 ? 2.316 -35.281 -14.578 1 83.25 405 PHE B C 1
ATOM 8217 O O . PHE B 1 405 ? 1.787 -35.438 -13.477 1 83.25 405 PHE B O 1
ATOM 8224 N N . ALA B 1 406 ? 1.614 -35.281 -15.625 1 84.81 406 ALA B N 1
ATOM 8225 C CA . ALA B 1 406 ? 0.157 -35.219 -15.688 1 84.81 406 ALA B CA 1
ATOM 8226 C C . ALA B 1 406 ? -0.484 -36.469 -15.148 1 84.81 406 ALA B C 1
ATOM 8228 O O . ALA B 1 406 ? -1.596 -36.438 -14.609 1 84.81 406 ALA B O 1
ATOM 8229 N N . ALA B 1 407 ? 0.223 -37.562 -15.25 1 86 407 ALA B N 1
ATOM 8230 C CA . ALA B 1 407 ? -0.307 -38.844 -14.781 1 86 407 ALA B CA 1
ATOM 8231 C C . ALA B 1 407 ? -0.582 -38.812 -13.281 1 86 407 ALA B C 1
ATOM 8233 O O . ALA B 1 407 ? -1.613 -39.312 -12.82 1 86 407 ALA B O 1
ATOM 8234 N N . THR B 1 408 ? 0.352 -38.281 -12.609 1 86.69 408 THR B N 1
ATOM 8235 C CA . THR B 1 408 ? 0.19 -38.188 -11.164 1 86.69 408 THR B CA 1
ATOM 8236 C C . THR B 1 408 ? -0.98 -37.25 -10.812 1 86.69 408 THR B C 1
ATOM 8238 O O . THR B 1 408 ? -1.759 -37.562 -9.906 1 86.69 408 THR B O 1
ATOM 8241 N N . ALA B 1 409 ? -1.052 -36.188 -11.445 1 88.06 409 ALA B N 1
ATOM 8242 C CA . ALA B 1 409 ? -2.164 -35.281 -11.219 1 88.06 409 ALA B CA 1
ATOM 8243 C C . ALA B 1 409 ? -3.502 -35.938 -11.5 1 88.06 409 ALA B C 1
ATOM 8245 O O . ALA B 1 409 ? -4.465 -35.781 -10.75 1 88.06 409 ALA B O 1
ATOM 8246 N N . PHE B 1 410 ? -3.523 -36.625 -12.516 1 90.06 410 PHE B N 1
ATOM 8247 C CA . PHE B 1 410 ? -4.758 -37.312 -12.891 1 90.06 410 PHE B CA 1
ATOM 8248 C C . PHE B 1 410 ? -5.117 -38.406 -11.875 1 90.06 410 PHE B C 1
ATOM 8250 O O . PHE B 1 410 ? -6.297 -38.625 -11.594 1 90.06 410 PHE B O 1
ATOM 8257 N N . ASP B 1 411 ? -4.125 -39.031 -11.344 1 90.19 411 ASP B N 1
ATOM 8258 C CA . ASP B 1 411 ? -4.375 -40 -10.281 1 90.19 411 ASP B CA 1
ATOM 8259 C C . ASP B 1 411 ? -5.074 -39.344 -9.094 1 90.19 411 ASP B C 1
ATOM 8261 O O . ASP B 1 411 ? -5.973 -39.938 -8.492 1 90.19 411 ASP B O 1
ATOM 8265 N N . HIS B 1 412 ? -4.582 -38.219 -8.789 1 91.56 412 HIS B N 1
ATOM 8266 C CA . HIS B 1 412 ? -5.215 -37.5 -7.699 1 91.56 412 HIS B CA 1
ATOM 8267 C C . HIS B 1 412 ? -6.668 -37.156 -8.023 1 91.56 412 HIS B C 1
ATOM 8269 O O . HIS B 1 412 ? -7.535 -37.25 -7.145 1 91.56 412 HIS B O 1
ATOM 8275 N N . ILE B 1 413 ? -6.93 -36.812 -9.219 1 91.38 413 ILE B N 1
ATOM 8276 C CA . ILE B 1 413 ? -8.281 -36.5 -9.656 1 91.38 413 ILE B CA 1
ATOM 8277 C C . ILE B 1 413 ? -9.172 -37.719 -9.57 1 91.38 413 ILE B C 1
ATOM 8279 O O . ILE B 1 413 ? -10.297 -37.656 -9.07 1 91.38 413 ILE B O 1
ATOM 8283 N N . CYS B 1 414 ? -8.641 -38.781 -10 1 92.5 414 CYS B N 1
ATOM 8284 C CA . CYS B 1 414 ? -9.391 -40.062 -9.938 1 92.5 414 CYS B CA 1
ATOM 8285 C C . CYS B 1 414 ? -9.695 -40.438 -8.5 1 92.5 414 CYS B C 1
ATOM 8287 O O . CYS B 1 414 ? -10.805 -40.875 -8.195 1 92.5 414 CYS B O 1
ATOM 8289 N N . THR B 1 415 ? -8.711 -40.312 -7.711 1 94.44 415 THR B N 1
ATOM 8290 C CA . THR B 1 415 ? -8.906 -40.625 -6.297 1 94.44 415 THR B CA 1
ATOM 8291 C C . THR B 1 415 ? -9.992 -39.719 -5.703 1 94.44 415 THR B C 1
ATOM 8293 O O . THR B 1 415 ? -10.797 -40.188 -4.895 1 94.44 415 THR B O 1
ATOM 8296 N N . PHE B 1 416 ? -9.992 -38.531 -6.055 1 94.25 416 PHE B N 1
ATOM 8297 C CA . PHE B 1 416 ? -10.984 -37.594 -5.551 1 94.25 416 PHE B CA 1
ATOM 8298 C C . PHE B 1 416 ? -12.383 -37.969 -6.039 1 94.25 416 PHE B C 1
ATOM 8300 O O . PHE B 1 416 ? -13.359 -37.844 -5.305 1 94.25 416 PHE B O 1
ATOM 8307 N N . GLU B 1 417 ? -12.477 -38.375 -7.273 1 93.62 417 GLU B N 1
ATOM 8308 C CA . GLU B 1 417 ? -13.758 -38.844 -7.801 1 93.62 417 GLU B CA 1
ATOM 8309 C C . GLU B 1 417 ? -14.305 -40 -6.996 1 93.62 417 GLU B C 1
ATOM 8311 O O . GLU B 1 417 ? -15.516 -40.094 -6.746 1 93.62 417 GLU B O 1
ATOM 8316 N N . LEU B 1 418 ? -13.453 -40.875 -6.617 1 94.94 418 LEU B N 1
ATOM 8317 C CA . LEU B 1 418 ? -13.852 -41.969 -5.754 1 94.94 418 LEU B CA 1
ATOM 8318 C C . LEU B 1 418 ? -14.336 -41.469 -4.402 1 94.94 418 LEU B C 1
ATOM 8320 O O . LEU B 1 418 ? -15.305 -41.969 -3.844 1 94.94 418 LEU B O 1
ATOM 8324 N N . LYS B 1 419 ? -13.602 -40.531 -3.955 1 94.94 419 LYS B N 1
ATOM 8325 C CA . LYS B 1 419 ? -14.008 -39.906 -2.695 1 94.94 419 LYS B CA 1
ATOM 8326 C C . LYS B 1 419 ? -15.406 -39.312 -2.807 1 94.94 419 LYS B C 1
ATOM 8328 O O . LYS B 1 419 ? -16.203 -39.406 -1.874 1 94.94 419 LYS B O 1
ATOM 8333 N N . LEU B 1 420 ? -15.695 -38.625 -3.902 1 94.69 420 LEU B N 1
ATOM 8334 C CA . LEU B 1 420 ? -17.016 -38.062 -4.121 1 94.69 420 LEU B CA 1
ATOM 8335 C C . LEU B 1 420 ? -18.094 -39.125 -4.105 1 94.69 420 LEU B C 1
ATOM 8337 O O . LEU B 1 420 ? -19.188 -38.906 -3.576 1 94.69 420 LEU B O 1
ATOM 8341 N N . ASN B 1 421 ? -17.781 -40.25 -4.625 1 95.56 421 ASN B N 1
ATOM 8342 C CA . ASN B 1 421 ? -18.719 -41.344 -4.582 1 95.56 421 ASN B CA 1
ATOM 8343 C C . ASN B 1 421 ? -18.984 -41.812 -3.15 1 95.56 421 ASN B C 1
ATOM 8345 O O . ASN B 1 421 ? -20.125 -42.125 -2.793 1 95.56 421 ASN B O 1
ATOM 8349 N N . LEU B 1 422 ? -17.984 -41.875 -2.414 1 95.94 422 LEU B N 1
ATOM 8350 C CA . LEU B 1 422 ? -18.125 -42.219 -1.006 1 95.94 422 LEU B CA 1
ATOM 8351 C C . LEU B 1 422 ? -18.969 -41.219 -0.261 1 95.94 422 LEU B C 1
ATOM 8353 O O . LEU B 1 422 ? -19.844 -41.562 0.532 1 95.94 422 LEU B O 1
ATOM 8357 N N . LEU B 1 423 ? -18.703 -39.969 -0.521 1 96.12 423 LEU B N 1
ATOM 8358 C CA . LEU B 1 423 ? -19.453 -38.906 0.127 1 96.12 423 LEU B CA 1
ATOM 8359 C C . LEU B 1 423 ? -20.922 -38.969 -0.238 1 96.12 423 LEU B C 1
ATOM 8361 O O . LEU B 1 423 ? -21.781 -38.719 0.608 1 96.12 423 LEU B O 1
ATOM 8365 N N . GLN B 1 424 ? -21.203 -39.25 -1.458 1 95.31 424 GLN B N 1
ATOM 8366 C CA . GLN B 1 424 ? -22.578 -39.375 -1.907 1 95.31 424 GLN B CA 1
ATOM 8367 C C . GLN B 1 424 ? -23.297 -40.5 -1.142 1 95.31 424 GLN B C 1
ATOM 8369 O O . GLN B 1 424 ? -24.422 -40.312 -0.675 1 95.31 424 GLN B O 1
ATOM 8374 N N . ARG B 1 425 ? -22.688 -41.562 -0.969 1 95.38 425 ARG B N 1
ATOM 8375 C CA . ARG B 1 425 ? -23.25 -42.719 -0.238 1 95.38 425 ARG B CA 1
ATOM 8376 C C . ARG B 1 425 ? -23.453 -42.344 1.233 1 95.38 425 ARG B C 1
ATOM 8378 O O . ARG B 1 425 ? -24.469 -42.719 1.826 1 95.38 425 ARG B O 1
ATOM 8385 N N . HIS B 1 426 ? -22.516 -41.719 1.769 1 95.56 426 HIS B N 1
ATOM 8386 C CA . HIS B 1 426 ? -22.594 -41.312 3.168 1 95.56 426 HIS B CA 1
ATOM 8387 C C . HIS B 1 426 ? -23.797 -40.406 3.406 1 95.56 426 HIS B C 1
ATOM 8389 O O . HIS B 1 426 ? -24.516 -40.562 4.398 1 95.56 426 HIS B O 1
ATOM 8395 N N . ILE B 1 427 ? -24.016 -39.469 2.525 1 95.25 427 ILE B N 1
ATOM 8396 C CA . ILE B 1 427 ? -25.125 -38.562 2.662 1 95.25 427 ILE B CA 1
ATOM 8397 C C . ILE B 1 427 ? -26.453 -39.312 2.533 1 95.25 427 ILE B C 1
ATOM 8399 O O . ILE B 1 427 ? -27.406 -39.062 3.262 1 95.25 427 ILE B O 1
ATOM 8403 N N . GLU B 1 428 ? -26.453 -40.25 1.642 1 93.12 428 GLU B N 1
ATOM 8404 C CA . GLU B 1 428 ? -27.641 -41.094 1.448 1 93.12 428 GLU B CA 1
ATOM 8405 C C . GLU B 1 428 ? -27.984 -41.875 2.715 1 93.12 428 GLU B C 1
ATOM 8407 O O . GLU B 1 428 ? -29.156 -42.031 3.045 1 93.12 428 GLU B O 1
ATOM 8412 N N . GLU B 1 429 ? -27.016 -42.25 3.426 1 94.31 429 GLU B N 1
ATOM 8413 C CA . GLU B 1 429 ? -27.188 -43.031 4.645 1 94.31 429 GLU B CA 1
ATOM 8414 C C . GLU B 1 429 ? -27.266 -42.125 5.875 1 94.31 429 GLU B C 1
ATOM 8416 O O . GLU B 1 429 ? -27.266 -42.594 7.008 1 94.31 429 GLU B O 1
ATOM 8421 N N . LYS B 1 430 ? -27.266 -40.844 5.688 1 92.69 430 LYS B N 1
ATOM 8422 C CA . LYS B 1 430 ? -27.297 -39.844 6.754 1 92.69 430 LYS B CA 1
ATOM 8423 C C . LYS B 1 430 ? -26.109 -40 7.699 1 92.69 430 LYS B C 1
ATOM 8425 O O . LYS B 1 430 ? -26.25 -39.875 8.914 1 92.69 430 LYS B O 1
ATOM 8430 N N . ASN B 1 431 ? -25.047 -40.438 7.055 1 94.44 431 ASN B N 1
ATOM 8431 C CA . ASN B 1 431 ? -23.766 -40.531 7.738 1 94.44 431 ASN B CA 1
ATOM 8432 C C . ASN B 1 431 ? -22.922 -39.281 7.523 1 94.44 431 ASN B C 1
ATOM 8434 O O . ASN B 1 431 ? -22.438 -39.031 6.418 1 94.44 431 ASN B O 1
ATOM 8438 N N . LEU B 1 432 ? -22.672 -38.531 8.531 1 95.19 432 LEU B N 1
ATOM 8439 C CA . LEU B 1 432 ? -21.969 -37.25 8.391 1 95.19 432 LEU B CA 1
ATOM 8440 C C . LEU B 1 432 ? -20.547 -37.344 8.898 1 95.19 432 LEU B C 1
ATOM 8442 O O . LEU B 1 432 ? -19.953 -36.344 9.305 1 95.19 432 LEU B O 1
ATOM 8446 N N . THR B 1 433 ? -19.922 -38.469 8.836 1 93.5 433 THR B N 1
ATOM 8447 C CA . THR B 1 433 ? -18.578 -38.719 9.352 1 93.5 433 THR B CA 1
ATOM 8448 C C . THR B 1 433 ? -17.547 -37.812 8.656 1 93.5 433 THR B C 1
ATOM 8450 O O . THR B 1 433 ? -16.641 -37.312 9.297 1 93.5 433 THR B O 1
ATOM 8453 N N . HIS B 1 434 ? -17.703 -37.594 7.348 1 95 434 HIS B N 1
ATOM 8454 C CA . HIS B 1 434 ? -16.75 -36.812 6.574 1 95 434 HIS B CA 1
ATOM 8455 C C . HIS B 1 434 ? -17.234 -35.375 6.352 1 95 434 HIS B C 1
ATOM 8457 O O . HIS B 1 434 ? -16.734 -34.688 5.465 1 95 434 HIS B O 1
ATOM 8463 N N . PHE B 1 435 ? -18.281 -35.031 7.133 1 97.06 435 PHE B N 1
ATOM 8464 C CA . PHE B 1 435 ? -18.844 -33.719 7.086 1 97.06 435 PHE B CA 1
ATOM 8465 C C . PHE B 1 435 ? -18.844 -33.062 8.469 1 97.06 435 PHE B C 1
ATOM 8467 O O . PHE B 1 435 ? -19.906 -32.906 9.078 1 97.06 435 PHE B O 1
ATOM 8474 N N . ASP B 1 436 ? -17.688 -32.594 8.805 1 96.38 436 ASP B N 1
ATOM 8475 C CA . ASP B 1 436 ? -17.484 -32.125 10.172 1 96.38 436 ASP B CA 1
ATOM 8476 C C . ASP B 1 436 ? -18.312 -30.875 10.461 1 96.38 436 ASP B C 1
ATOM 8478 O O . ASP B 1 436 ? -19 -30.812 11.484 1 96.38 436 ASP B O 1
ATOM 8482 N N . ALA B 1 437 ? -18.219 -29.859 9.633 1 97.19 437 ALA B N 1
ATOM 8483 C CA . ALA B 1 437 ? -18.953 -28.625 9.852 1 97.19 437 ALA B CA 1
ATOM 8484 C C . ALA B 1 437 ? -20.453 -28.859 9.773 1 97.19 437 ALA B C 1
ATOM 8486 O O . ALA B 1 437 ? -21.219 -28.344 10.594 1 97.19 437 ALA B O 1
ATOM 8487 N N . PHE B 1 438 ? -20.875 -29.656 8.789 1 96.81 438 PHE B N 1
ATOM 8488 C CA . PHE B 1 438 ? -22.281 -30.016 8.609 1 96.81 438 PHE B CA 1
ATOM 8489 C C . PHE B 1 438 ? -22.797 -30.734 9.844 1 96.81 438 PHE B C 1
ATOM 8491 O O . PHE B 1 438 ? -23.891 -30.438 10.32 1 96.81 438 PHE B O 1
ATOM 8498 N N . ARG B 1 439 ? -22.031 -31.625 10.336 1 96.19 439 ARG B N 1
ATOM 8499 C CA . ARG B 1 439 ? -22.406 -32.375 11.531 1 96.19 439 ARG B CA 1
ATOM 8500 C C . ARG B 1 439 ? -22.562 -31.453 12.734 1 96.19 439 ARG B C 1
ATOM 8502 O O . ARG B 1 439 ? -23.5 -31.609 13.523 1 96.19 439 ARG B O 1
ATOM 8509 N N . GLU B 1 440 ? -21.625 -30.578 12.859 1 95.81 440 GLU B N 1
ATOM 8510 C CA . GLU B 1 440 ? -21.688 -29.641 13.961 1 95.81 440 GLU B CA 1
ATOM 8511 C C . GLU B 1 440 ? -23 -28.859 13.938 1 95.81 440 GLU B C 1
ATOM 8513 O O . GLU B 1 440 ? -23.641 -28.672 14.977 1 95.81 440 GLU B O 1
ATOM 8518 N N . VAL B 1 441 ? -23.422 -28.375 12.805 1 95.12 441 VAL B N 1
ATOM 8519 C CA . VAL B 1 441 ? -24.656 -27.625 12.648 1 95.12 441 VAL B CA 1
ATOM 8520 C C . VAL B 1 441 ? -25.859 -28.5 12.977 1 95.12 441 VAL B C 1
ATOM 8522 O O . VAL B 1 441 ? -26.766 -28.078 13.695 1 95.12 441 VAL B O 1
ATOM 8525 N N . VAL B 1 442 ? -25.844 -29.703 12.461 1 94.25 442 VAL B N 1
ATOM 8526 C CA . VAL B 1 442 ? -26.953 -30.641 12.672 1 94.25 442 VAL B CA 1
ATOM 8527 C C . VAL B 1 442 ? -27.078 -30.953 14.156 1 94.25 442 VAL B C 1
ATOM 8529 O O . VAL B 1 442 ? -28.188 -31 14.695 1 94.25 442 VAL B O 1
ATOM 8532 N N . ASP B 1 443 ? -25.969 -31.141 14.781 1 93.06 443 ASP B N 1
ATOM 8533 C CA . ASP B 1 443 ? -25.969 -31.422 16.219 1 93.06 443 ASP B CA 1
ATOM 8534 C C . ASP B 1 443 ? -26.547 -30.234 17 1 93.06 443 ASP B C 1
ATOM 8536 O O . ASP B 1 443 ? -27.312 -30.438 17.938 1 93.06 443 ASP B O 1
ATOM 8540 N N . GLU B 1 444 ? -26.156 -29.047 16.609 1 92.38 444 GLU B N 1
ATOM 8541 C CA . GLU B 1 444 ? -26.656 -27.844 17.266 1 92.38 444 GLU B CA 1
ATOM 8542 C C . GLU B 1 444 ? -28.156 -27.688 17.062 1 92.38 444 GLU B C 1
ATOM 8544 O O . GLU B 1 444 ? -28.875 -27.281 18 1 92.38 444 GLU B O 1
ATOM 8549 N N . LEU B 1 445 ? -28.641 -28 15.891 1 90.81 445 LEU B N 1
ATOM 8550 C CA . LEU B 1 445 ? -30.047 -27.828 15.555 1 90.81 445 LEU B CA 1
ATOM 8551 C C . LEU B 1 445 ? -30.891 -28.938 16.188 1 90.81 445 LEU B C 1
ATOM 8553 O O . LEU B 1 445 ? -32.062 -28.703 16.547 1 90.81 445 LEU B O 1
ATOM 8557 N N . GLN B 1 446 ? -30.344 -30.062 16.312 1 87.69 446 GLN B N 1
ATOM 8558 C CA . GLN B 1 446 ? -31.047 -31.188 16.891 1 87.69 446 GLN B CA 1
ATOM 8559 C C . GLN B 1 446 ? -31.344 -30.953 18.375 1 87.69 446 GLN B C 1
ATOM 8561 O O . GLN B 1 446 ? -32.344 -31.453 18.891 1 87.69 446 GLN B O 1
ATOM 8566 N N . GLN B 1 447 ? -30.516 -30.219 18.984 1 84.38 447 GLN B N 1
ATOM 8567 C CA . GLN B 1 447 ? -30.734 -29.922 20.406 1 84.38 447 GLN B CA 1
ATOM 8568 C C . GLN B 1 447 ? -32.031 -29.141 20.609 1 84.38 447 GLN B C 1
ATOM 8570 O O . GLN B 1 447 ? -32.656 -29.234 21.672 1 84.38 447 GLN B O 1
ATOM 8575 N N . ASN B 1 448 ? -32.438 -28.438 19.641 1 76.75 448 ASN B N 1
ATOM 8576 C CA . ASN B 1 448 ? -33.594 -27.547 19.781 1 76.75 448 ASN B CA 1
ATOM 8577 C C . ASN B 1 448 ? -34.844 -28.156 19.141 1 76.75 448 ASN B C 1
ATOM 8579 O O . ASN B 1 448 ? -35.906 -27.547 19.156 1 76.75 448 ASN B O 1
ATOM 8583 N N . LEU B 1 449 ? -34.688 -29.219 18.453 1 73 449 LEU B N 1
ATOM 8584 C CA . LEU B 1 449 ? -35.812 -29.797 17.734 1 73 449 LEU B CA 1
ATOM 8585 C C . LEU B 1 449 ? -36.375 -31 18.484 1 73 449 LEU B C 1
ATOM 8587 O O . LEU B 1 449 ? -35.688 -31.609 19.312 1 73 449 LEU B O 1
ATOM 8591 N N . GLN B 1 450 ? -37.688 -31.234 18.234 1 68.06 450 GLN B N 1
ATOM 8592 C CA . GLN B 1 450 ? -38.344 -32.406 18.75 1 68.06 450 GLN B CA 1
ATOM 8593 C C . GLN B 1 450 ? -37.812 -33.688 18.078 1 68.06 450 GLN B C 1
ATOM 8595 O O . GLN B 1 450 ? -37.281 -33.625 16.953 1 68.06 450 GLN B O 1
ATOM 8600 N N . GLU B 1 451 ? -37.75 -34.875 18.703 1 59.44 451 GLU B N 1
ATOM 8601 C CA . GLU B 1 451 ? -37.094 -36.156 18.375 1 59.44 451 GLU B CA 1
ATOM 8602 C C . GLU B 1 451 ? -37.344 -36.531 16.922 1 59.44 451 GLU B C 1
ATOM 8604 O O . GLU B 1 451 ? -36.438 -37.062 16.266 1 59.44 451 GLU B O 1
ATOM 8609 N N . ASP B 1 452 ? -38.531 -36.312 16.297 1 61.97 452 ASP B N 1
ATOM 8610 C CA . ASP B 1 452 ? -38.875 -36.906 15.008 1 61.97 452 ASP B CA 1
ATOM 8611 C C . ASP B 1 452 ? -38.656 -35.906 13.875 1 61.97 452 ASP B C 1
ATOM 8613 O O . ASP B 1 452 ? -38.906 -36.219 12.711 1 61.97 452 ASP B O 1
ATOM 8617 N N . GLU B 1 453 ? -38.031 -34.75 14.109 1 72.88 453 GLU B N 1
ATOM 8618 C CA . GLU B 1 453 ? -37.969 -33.75 13.047 1 72.88 453 GLU B CA 1
ATOM 8619 C C . GLU B 1 453 ? -36.656 -33.844 12.289 1 72.88 453 GLU B C 1
ATOM 8621 O O . GLU B 1 453 ? -35.594 -33.938 12.891 1 72.88 453 GLU B O 1
ATOM 8626 N N . LYS B 1 454 ? -36.906 -33.969 11.016 1 82.25 454 LYS B N 1
ATOM 8627 C CA . LYS B 1 454 ? -35.75 -34.031 10.125 1 82.25 454 LYS B CA 1
ATOM 8628 C C . LYS B 1 454 ? -35.031 -32.688 10.102 1 82.25 454 LYS B C 1
ATOM 8630 O O . LYS B 1 454 ? -35.625 -31.641 9.828 1 82.25 454 LYS B O 1
ATOM 8635 N N . VAL B 1 455 ? -33.781 -32.844 10.398 1 86.62 455 VAL B N 1
ATOM 8636 C CA . VAL B 1 455 ? -32.969 -31.641 10.469 1 86.62 455 VAL B CA 1
ATOM 8637 C C . VAL B 1 455 ? -32.594 -31.172 9.055 1 86.62 455 VAL B C 1
ATOM 8639 O O . VAL B 1 455 ? -32.594 -29.984 8.773 1 86.62 455 VAL B O 1
ATOM 8642 N N . PHE B 1 456 ? -32.312 -32.188 8.164 1 91.19 456 PHE B N 1
ATOM 8643 C CA . PHE B 1 456 ? -31.938 -31.828 6.801 1 91.19 456 PHE B CA 1
ATOM 8644 C C . PHE B 1 456 ? -32.438 -32.875 5.812 1 91.19 456 PHE B C 1
ATOM 8646 O O . PHE B 1 456 ? -32.844 -33.969 6.211 1 91.19 456 PHE B O 1
ATOM 8653 N N . ASP B 1 457 ? -32.562 -32.5 4.531 1 91.88 457 ASP B N 1
ATOM 8654 C CA . ASP B 1 457 ? -32.969 -33.375 3.439 1 91.88 457 ASP B CA 1
ATOM 8655 C C . ASP B 1 457 ? -31.75 -33.906 2.686 1 91.88 457 ASP B C 1
ATOM 8657 O O . ASP B 1 457 ? -31.094 -33.156 1.941 1 91.88 457 ASP B O 1
ATOM 8661 N N . PRO B 1 458 ? -31.469 -35.156 2.887 1 93.69 458 PRO B N 1
ATOM 8662 C CA . PRO B 1 458 ? -30.297 -35.719 2.23 1 93.69 458 PRO B CA 1
ATOM 8663 C C . PRO B 1 458 ? -30.328 -35.562 0.712 1 93.69 458 PRO B C 1
ATOM 8665 O O . PRO B 1 458 ? -29.281 -35.438 0.074 1 93.69 458 PRO B O 1
ATOM 8668 N N . ASP B 1 459 ? -31.5 -35.562 0.067 1 93.75 459 ASP B N 1
ATOM 8669 C CA . ASP B 1 459 ? -31.641 -35.469 -1.383 1 93.75 459 ASP B CA 1
ATOM 8670 C C . ASP B 1 459 ? -31.078 -34.156 -1.914 1 93.75 459 ASP B C 1
ATOM 8672 O O . ASP B 1 459 ? -30.516 -34.125 -3.016 1 93.75 459 ASP B O 1
ATOM 8676 N N . ARG B 1 460 ? -31.203 -33.25 -1.134 1 93.25 460 ARG B N 1
ATOM 8677 C CA . ARG B 1 460 ? -30.719 -31.938 -1.519 1 93.25 460 ARG B CA 1
ATOM 8678 C C . ARG B 1 460 ? -29.203 -31.938 -1.716 1 93.25 460 ARG B C 1
ATOM 8680 O O . ARG B 1 460 ? -28.688 -31.375 -2.686 1 93.25 460 ARG B O 1
ATOM 8687 N N . TYR B 1 461 ? -28.547 -32.562 -0.872 1 95.19 461 TYR B N 1
ATOM 8688 C CA . TYR B 1 461 ? -27.094 -32.562 -0.889 1 95.19 461 TYR B CA 1
ATOM 8689 C C . TYR B 1 461 ? -26.562 -33.656 -1.826 1 95.19 461 TYR B C 1
ATOM 8691 O O . TYR B 1 461 ? -25.484 -33.469 -2.422 1 95.19 461 TYR B O 1
ATOM 8699 N N . GLN B 1 462 ? -27.312 -34.625 -2.02 1 94.62 462 GLN B N 1
ATOM 8700 C CA . GLN B 1 462 ? -26.953 -35.656 -2.99 1 94.62 462 GLN B CA 1
ATOM 8701 C C . GLN B 1 462 ? -26.922 -35.094 -4.406 1 94.62 462 GLN B C 1
ATOM 8703 O O . GLN B 1 462 ? -26.047 -35.438 -5.203 1 94.62 462 GLN B O 1
ATOM 8708 N N . VAL B 1 463 ? -27.828 -34.312 -4.625 1 92.88 463 VAL B N 1
ATOM 8709 C CA . VAL B 1 463 ? -27.922 -33.688 -5.949 1 92.88 463 VAL B CA 1
ATOM 8710 C C . VAL B 1 463 ? -26.688 -32.844 -6.199 1 92.88 463 VAL B C 1
ATOM 8712 O O . VAL B 1 463 ? -26.141 -32.812 -7.309 1 92.88 463 VAL B O 1
ATOM 8715 N N . VAL B 1 464 ? -26.281 -32.156 -5.211 1 93.31 464 VAL B N 1
ATOM 8716 C CA . VAL B 1 464 ? -25.125 -31.281 -5.344 1 93.31 464 VAL B CA 1
ATOM 8717 C C . VAL B 1 464 ? -23.859 -32.094 -5.59 1 93.31 464 VAL B C 1
ATOM 8719 O O . VAL B 1 464 ? -23.047 -31.766 -6.453 1 93.31 464 VAL B O 1
ATOM 8722 N N . ILE B 1 465 ? -23.703 -33.156 -4.887 1 94.81 465 ILE B N 1
ATOM 8723 C CA . ILE B 1 465 ? -22.531 -34 -5.043 1 94.81 465 ILE B CA 1
ATOM 8724 C C . ILE B 1 465 ? -22.547 -34.656 -6.422 1 94.81 465 ILE B C 1
ATOM 8726 O O . ILE B 1 465 ? -21.516 -34.781 -7.078 1 94.81 465 ILE B O 1
ATOM 8730 N N . CYS B 1 466 ? -23.703 -35.031 -6.824 1 93.25 466 CYS B N 1
ATOM 8731 C CA . CYS B 1 466 ? -23.844 -35.625 -8.141 1 93.25 466 CYS B CA 1
ATOM 8732 C C . CYS B 1 466 ? -23.453 -34.656 -9.242 1 93.25 466 CYS B C 1
ATOM 8734 O O . CYS B 1 466 ? -22.797 -35.031 -10.211 1 93.25 466 CYS B O 1
ATOM 8736 N N . ARG B 1 467 ? -23.875 -33.5 -9.062 1 90.5 467 ARG B N 1
ATOM 8737 C CA . ARG B 1 467 ? -23.5 -32.469 -10.016 1 90.5 467 ARG B CA 1
ATOM 8738 C C . ARG B 1 467 ? -21.984 -32.281 -10.055 1 90.5 467 ARG B C 1
ATOM 8740 O O . ARG B 1 467 ? -21.406 -32.094 -11.125 1 90.5 467 ARG B O 1
ATOM 8747 N N . LEU B 1 468 ? -21.391 -32.25 -8.938 1 92 468 LEU B N 1
ATOM 8748 C CA . LEU B 1 468 ? -19.953 -32.094 -8.852 1 92 468 LEU B CA 1
ATOM 8749 C C . LEU B 1 468 ? -19.234 -33.25 -9.539 1 92 468 LEU B C 1
ATOM 8751 O O . LEU B 1 468 ? -18.25 -33.062 -10.234 1 92 468 LEU B O 1
ATOM 8755 N N . GLN B 1 469 ? -19.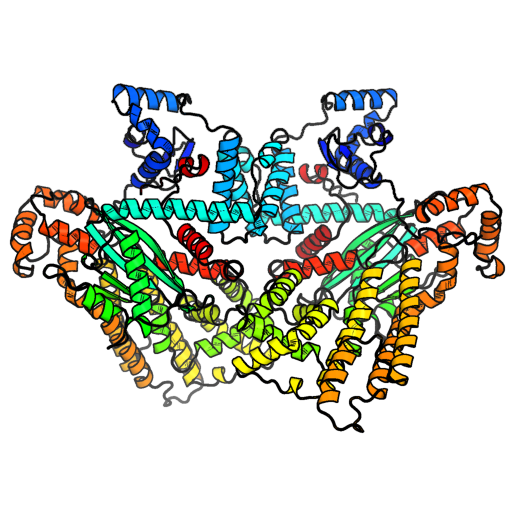766 -34.406 -9.367 1 92.56 469 GLN B N 1
ATOM 8756 C CA . GLN B 1 469 ? -19.219 -35.594 -10.016 1 92.56 469 GLN B CA 1
ATOM 8757 C C . GLN B 1 469 ? -19.281 -35.469 -11.539 1 92.56 469 GLN B C 1
ATOM 8759 O O . GLN B 1 469 ? -18.312 -35.781 -12.234 1 92.56 469 GLN B O 1
ATOM 8764 N N . LYS B 1 470 ? -20.359 -35.031 -11.977 1 90.5 470 LYS B N 1
ATOM 8765 C CA . LYS B 1 470 ? -20.547 -34.875 -13.422 1 90.5 470 LYS B CA 1
ATOM 8766 C C . LYS B 1 470 ? -19.609 -33.812 -13.977 1 90.5 470 LYS B C 1
ATOM 8768 O O . LYS B 1 470 ? -19.094 -33.969 -15.086 1 90.5 470 LYS B O 1
ATOM 8773 N N . GLU B 1 471 ? -19.438 -32.844 -13.242 1 87.44 471 GLU B N 1
ATOM 8774 C CA . GLU B 1 471 ? -18.531 -31.797 -13.672 1 87.44 471 GLU B CA 1
ATOM 8775 C C . GLU B 1 471 ? -17.094 -32.312 -13.781 1 87.44 471 GLU B C 1
ATOM 8777 O O . GLU B 1 471 ? -16.391 -31.969 -14.742 1 87.44 471 GLU B O 1
ATOM 8782 N N . PHE B 1 472 ? -16.656 -33.031 -12.844 1 90.06 472 PHE B N 1
ATOM 8783 C CA . PHE B 1 472 ? -15.305 -33.562 -12.883 1 90.06 472 PHE B CA 1
ATOM 8784 C C . PHE B 1 472 ? -15.148 -34.531 -14.062 1 90.06 472 PHE B C 1
ATOM 8786 O O . PHE B 1 472 ? -14.102 -34.531 -14.719 1 90.06 472 PHE B O 1
ATOM 8793 N N . GLU B 1 473 ? -16.172 -35.219 -14.297 1 89.88 473 GLU B N 1
ATOM 8794 C CA . GLU B 1 473 ? -16.125 -36.125 -15.445 1 89.88 473 GLU B CA 1
ATOM 8795 C C . GLU B 1 473 ? -16.016 -35.344 -16.75 1 89.88 473 GLU B C 1
ATOM 8797 O O . GLU B 1 473 ? -15.266 -35.75 -17.656 1 89.88 473 GLU B O 1
ATOM 8802 N N . ARG B 1 474 ? -16.688 -34.312 -16.734 1 86.94 474 ARG B N 1
ATOM 8803 C CA . ARG B 1 474 ? -16.672 -33.5 -17.938 1 86.94 474 ARG B CA 1
ATOM 8804 C C . ARG B 1 474 ? -15.328 -32.75 -18.094 1 86.94 474 ARG B C 1
ATOM 8806 O O . ARG B 1 474 ? -14.781 -32.688 -19.203 1 86.94 474 ARG B O 1
ATOM 8813 N N . HIS B 1 475 ? -14.805 -32.312 -17.062 1 87.81 475 HIS B N 1
ATOM 8814 C CA . HIS B 1 475 ? -13.594 -31.484 -17.078 1 87.81 475 HIS B CA 1
ATOM 8815 C C . HIS B 1 475 ? -12.375 -32.312 -17.453 1 87.81 475 HIS B C 1
ATOM 8817 O O . HIS B 1 475 ? -11.414 -31.797 -18.031 1 87.81 475 HIS B O 1
ATOM 8823 N N . PHE B 1 476 ? -12.398 -33.625 -17.172 1 91.44 476 PHE B N 1
ATOM 8824 C CA . PHE B 1 476 ? -11.188 -34.438 -17.359 1 91.44 476 PHE B CA 1
ATOM 8825 C C . PHE B 1 476 ? -11.461 -35.625 -18.266 1 91.44 476 PHE B C 1
ATOM 8827 O O . PHE B 1 476 ? -10.805 -36.656 -18.141 1 91.44 476 PHE B O 1
ATOM 8834 N N . LYS B 1 477 ? -12.414 -35.406 -19.078 1 91.06 477 LYS B N 1
ATOM 8835 C CA . LYS B 1 477 ? -12.828 -36.469 -20 1 91.06 477 LYS B CA 1
ATOM 8836 C C . LYS B 1 477 ? -11.68 -36.906 -20.906 1 91.06 477 LYS B C 1
ATOM 8838 O O . LYS B 1 477 ? -11.445 -38.094 -21.094 1 91.06 477 LYS B O 1
ATOM 8843 N N . ASP B 1 478 ? -10.938 -35.969 -21.422 1 90.88 478 ASP B N 1
ATOM 8844 C CA . ASP B 1 478 ? -9.859 -36.281 -22.359 1 90.88 478 ASP B CA 1
ATOM 8845 C C . ASP B 1 478 ? -8.711 -36.969 -21.656 1 90.88 478 ASP B C 1
ATOM 8847 O O . ASP B 1 478 ? -8.039 -37.844 -22.25 1 90.88 478 ASP B O 1
ATOM 8851 N N . LEU B 1 479 ? -8.43 -36.625 -20.469 1 91.06 479 LEU B N 1
ATOM 8852 C CA . LEU B 1 479 ? -7.387 -37.312 -19.719 1 91.06 479 LEU B CA 1
ATOM 8853 C C . LEU B 1 479 ? -7.777 -38.75 -19.422 1 91.06 479 LEU B C 1
ATOM 8855 O O . LEU B 1 479 ? -6.918 -39.625 -19.406 1 91.06 479 LEU B O 1
ATOM 8859 N N . ARG B 1 480 ? -9.023 -38.906 -19.203 1 91.25 480 ARG B N 1
ATOM 8860 C CA . ARG B 1 480 ? -9.523 -40.281 -18.984 1 91.25 480 ARG B CA 1
ATOM 8861 C C . ARG B 1 480 ? -9.359 -41.125 -20.25 1 91.25 480 ARG B C 1
ATOM 8863 O O . ARG B 1 480 ? -9.109 -42.312 -20.172 1 91.25 480 ARG B O 1
ATOM 8870 N N . PHE B 1 481 ? -9.539 -40.469 -21.297 1 89 481 PHE B N 1
ATOM 8871 C CA . PHE B 1 481 ? -9.438 -41.156 -22.578 1 89 481 PHE B CA 1
ATOM 8872 C C . PHE B 1 481 ? -8.016 -41.656 -22.828 1 89 481 PHE B C 1
ATOM 8874 O O . PHE B 1 481 ? -7.812 -42.688 -23.438 1 89 481 PHE B O 1
ATOM 8881 N N . ILE B 1 482 ? -7.031 -40.938 -22.344 1 88.56 482 ILE B N 1
ATOM 8882 C CA . ILE B 1 482 ? -5.648 -41.344 -22.594 1 88.56 482 ILE B CA 1
ATOM 8883 C C . ILE B 1 482 ? -5.055 -41.969 -21.328 1 88.56 482 ILE B C 1
ATOM 8885 O O . ILE B 1 482 ? -3.836 -41.938 -21.141 1 88.56 482 ILE B O 1
ATOM 8889 N N . LYS B 1 483 ? -5.809 -42.375 -20.484 1 88.25 483 LYS B N 1
ATOM 8890 C CA . LYS B 1 483 ? -5.375 -42.938 -19.203 1 88.25 483 LYS B CA 1
ATOM 8891 C C . LYS B 1 483 ? -4.375 -44.062 -19.391 1 88.25 483 LYS B C 1
ATOM 8893 O O . LYS B 1 483 ? -3.398 -44.156 -18.641 1 88.25 483 LYS B O 1
ATOM 8898 N N . LYS B 1 484 ? -4.566 -44.875 -20.312 1 83.31 484 LYS B N 1
ATOM 8899 C CA . LYS B 1 484 ? -3.682 -46 -20.562 1 83.31 484 LYS B CA 1
ATOM 8900 C C . LYS B 1 484 ? -2.295 -45.531 -20.984 1 83.31 484 LYS B C 1
ATOM 8902 O O . LYS B 1 484 ? -1.283 -46.094 -20.578 1 83.31 484 LYS B O 1
ATOM 8907 N N . ASP B 1 485 ? -2.303 -44.562 -21.828 1 83.75 485 ASP B N 1
ATOM 8908 C CA . ASP B 1 485 ? -1.03 -43.969 -22.25 1 83.75 485 ASP B CA 1
ATOM 8909 C C . ASP B 1 485 ? -0.28 -43.375 -21.062 1 83.75 485 ASP B C 1
ATOM 8911 O O . ASP B 1 485 ? 0.94 -43.531 -20.969 1 83.75 485 ASP B O 1
ATOM 8915 N N . LEU B 1 486 ? -1.019 -42.719 -20.25 1 89.06 486 LEU B N 1
ATOM 8916 C CA . LEU B 1 486 ? -0.426 -42.156 -19.062 1 89.06 486 LEU B CA 1
ATOM 8917 C C . LEU B 1 486 ? 0.152 -43.219 -18.156 1 89.06 486 LEU B C 1
ATOM 8919 O O . LEU B 1 486 ? 1.242 -43.062 -17.594 1 89.06 486 LEU B O 1
ATOM 8923 N N . GLU B 1 487 ? -0.521 -44.281 -18.078 1 87.06 487 GLU B N 1
ATOM 8924 C CA . GLU B 1 487 ? -0.07 -45.375 -17.25 1 87.06 487 GLU B CA 1
ATOM 8925 C C . GLU B 1 487 ? 1.176 -46.031 -17.844 1 87.06 487 GLU B C 1
ATOM 8927 O O . GLU B 1 487 ? 2.086 -46.406 -17.094 1 87.06 487 GLU B O 1
ATOM 8932 N N . LEU B 1 488 ? 1.133 -46.219 -19.125 1 87.56 488 LEU B N 1
ATOM 8933 C CA . LEU B 1 488 ? 2.285 -46.781 -19.812 1 87.56 488 LEU B CA 1
ATOM 8934 C C . LEU B 1 488 ? 3.539 -45.969 -19.547 1 87.56 488 LEU B C 1
ATOM 8936 O O . LEU B 1 488 ? 4.602 -46.531 -19.25 1 87.56 488 LEU B O 1
ATOM 8940 N N . PHE B 1 489 ? 3.367 -44.75 -19.672 1 87.5 489 PHE B N 1
ATOM 8941 C CA . PHE B 1 489 ? 4.477 -43.844 -19.438 1 87.5 489 PHE B CA 1
ATOM 8942 C C . PHE B 1 489 ? 4.922 -43.875 -17.984 1 87.5 489 PHE B C 1
ATOM 8944 O O . PHE B 1 489 ? 6.121 -43.875 -17.688 1 87.5 489 PHE B O 1
ATOM 8951 N N . ALA B 1 490 ? 3.975 -43.969 -17.156 1 87.31 490 ALA B N 1
ATOM 8952 C CA . ALA B 1 490 ? 4.277 -43.906 -15.727 1 87.31 490 ALA B CA 1
ATOM 8953 C C . ALA B 1 490 ? 4.938 -45.219 -15.258 1 87.31 490 ALA B C 1
ATOM 8955 O O . ALA B 1 490 ? 5.805 -45.188 -14.383 1 87.31 490 ALA B O 1
ATOM 8956 N N . ASN B 1 491 ? 4.465 -46.312 -15.859 1 88 491 ASN B N 1
ATOM 8957 C CA . ASN B 1 491 ? 4.98 -47.625 -15.469 1 88 491 ASN B CA 1
ATOM 8958 C C . ASN B 1 491 ? 5.211 -48.5 -16.688 1 88 491 ASN B C 1
ATOM 8960 O O . ASN B 1 491 ? 4.566 -49.562 -16.828 1 88 491 ASN B O 1
ATOM 8964 N N . PRO B 1 492 ? 6.285 -48.219 -17.391 1 90.5 492 PRO B N 1
ATOM 8965 C CA . PRO B 1 492 ? 6.48 -48.938 -18.641 1 90.5 492 PRO B CA 1
ATOM 8966 C C . PRO B 1 492 ? 6.855 -50.406 -18.406 1 90.5 492 PRO B C 1
ATOM 8968 O O . PRO B 1 492 ? 6.504 -51.281 -19.219 1 90.5 492 PRO B O 1
ATOM 8971 N N . PHE B 1 493 ? 7.508 -50.781 -17.328 1 92.5 493 PHE B N 1
ATOM 8972 C CA . PHE B 1 493 ? 7.988 -52.125 -17.109 1 92.5 493 PHE B CA 1
ATOM 8973 C C . PHE B 1 493 ? 6.883 -53.031 -16.562 1 92.5 493 PHE B C 1
ATOM 8975 O O . PHE B 1 493 ? 6.938 -54.25 -16.672 1 92.5 493 PHE B O 1
ATOM 8982 N N . ASN B 1 494 ? 5.953 -52.406 -15.953 1 89.38 494 ASN B N 1
ATOM 8983 C CA . ASN B 1 494 ? 4.848 -53.156 -15.383 1 89.38 494 ASN B CA 1
ATOM 8984 C C . ASN B 1 494 ? 3.633 -53.156 -16.297 1 89.38 494 ASN B C 1
ATOM 8986 O O . ASN B 1 494 ? 2.645 -53.844 -16.031 1 89.38 494 ASN B O 1
ATOM 8990 N N . PHE B 1 495 ? 3.73 -52.438 -17.375 1 92.12 495 PHE B N 1
ATOM 8991 C CA . PHE B 1 495 ? 2.611 -52.312 -18.297 1 92.12 495 PHE B CA 1
ATOM 8992 C C . PHE B 1 495 ? 2.543 -53.562 -19.203 1 92.12 495 PHE B C 1
ATOM 8994 O O . PHE B 1 495 ? 3.555 -53.969 -19.766 1 92.12 495 PHE B O 1
ATOM 9001 N N . LYS B 1 496 ? 1.332 -54.062 -19.375 1 91.69 496 LYS B N 1
ATOM 9002 C CA . LYS B 1 496 ? 1.163 -55.25 -20.219 1 91.69 496 LYS B CA 1
ATOM 9003 C C . LYS B 1 496 ? 1.212 -54.875 -21.688 1 91.69 496 LYS B C 1
ATOM 9005 O O . LYS B 1 496 ? 0.373 -54.094 -22.172 1 91.69 496 LYS B O 1
ATOM 9010 N N . PRO B 1 497 ? 2.115 -55.469 -22.406 1 90.62 497 PRO B N 1
ATOM 9011 C CA . PRO B 1 497 ? 2.289 -55.094 -23.812 1 90.62 497 PRO B CA 1
ATOM 9012 C C . PRO B 1 497 ? 1.025 -55.344 -24.641 1 90.62 497 PRO B C 1
ATOM 9014 O O . PRO B 1 497 ? 0.797 -54.656 -25.641 1 90.62 497 PRO B O 1
ATOM 9017 N N . GLU B 1 498 ? 0.193 -56.188 -24.234 1 89.19 498 GLU B N 1
ATOM 9018 C CA . GLU B 1 498 ? -1.022 -56.5 -24.969 1 89.19 498 GLU B CA 1
ATOM 9019 C C . GLU B 1 498 ? -1.99 -55.344 -24.984 1 89.19 498 GLU B C 1
ATOM 9021 O O . GLU B 1 498 ? -2.814 -55.219 -25.906 1 89.19 498 GLU B O 1
ATOM 9026 N N . TYR B 1 499 ? -1.814 -54.5 -24 1 87.38 499 TYR B N 1
ATOM 9027 C CA . TYR B 1 499 ? -2.736 -53.375 -23.891 1 87.38 499 TYR B CA 1
ATOM 9028 C C . TYR B 1 499 ? -2.146 -52.125 -24.516 1 87.38 499 TYR B C 1
ATOM 9030 O O . TYR B 1 499 ? -2.832 -51.125 -24.641 1 87.38 499 TYR B O 1
ATOM 9038 N N . ALA B 1 500 ? -0.947 -52.188 -24.891 1 88.69 500 ALA B N 1
ATOM 9039 C CA . ALA B 1 500 ? -0.292 -51.031 -25.484 1 88.69 500 ALA B CA 1
ATOM 9040 C C . ALA B 1 500 ? -0.722 -50.844 -26.938 1 88.69 500 ALA B C 1
ATOM 9042 O O . ALA B 1 500 ? -1.085 -51.812 -27.609 1 88.69 500 ALA B O 1
ATOM 9043 N N . PRO B 1 501 ? -0.757 -49.656 -27.312 1 85.06 501 PRO B N 1
ATOM 9044 C CA . PRO B 1 501 ? -0.99 -49.469 -28.75 1 85.06 501 PRO B CA 1
ATOM 9045 C C . PRO B 1 501 ? -0.018 -50.25 -29.625 1 85.06 501 PRO B C 1
ATOM 9047 O O . PRO B 1 501 ? 1.144 -50.438 -29.25 1 85.06 501 PRO B O 1
ATOM 9050 N N . ILE B 1 502 ? -0.406 -50.562 -30.75 1 86.5 502 ILE B N 1
ATOM 9051 C CA . ILE B 1 502 ? 0.34 -51.469 -31.641 1 86.5 502 ILE B CA 1
ATOM 9052 C C . ILE B 1 502 ? 1.689 -50.844 -31.969 1 86.5 502 ILE B C 1
ATOM 9054 O O . ILE B 1 502 ? 2.707 -51.531 -32.031 1 86.5 502 ILE B O 1
ATOM 9058 N N . SER B 1 503 ? 1.655 -49.562 -32.125 1 84.75 503 SER B N 1
ATOM 9059 C CA . SER B 1 503 ? 2.859 -48.875 -32.562 1 84.75 503 SER B CA 1
ATOM 9060 C C . SER B 1 503 ? 3.936 -48.906 -31.469 1 84.75 503 SER B C 1
ATOM 9062 O O . SER B 1 503 ? 5.129 -48.812 -31.781 1 84.75 503 SER B O 1
ATOM 9064 N N . VAL B 1 504 ? 3.559 -49.125 -30.281 1 89.88 504 VAL B N 1
ATOM 9065 C CA . VAL B 1 504 ? 4.492 -49.031 -29.172 1 89.88 504 VAL B CA 1
ATOM 9066 C C . VAL B 1 504 ? 4.863 -50.438 -28.672 1 89.88 504 VAL B C 1
ATOM 9068 O O . VAL B 1 504 ? 5.871 -50.625 -27.984 1 89.88 504 VAL B O 1
ATOM 9071 N N . ARG B 1 505 ? 4.184 -51.438 -29.031 1 91.06 505 ARG B N 1
ATOM 9072 C CA . ARG B 1 505 ? 4.27 -52.781 -28.453 1 91.06 505 ARG B CA 1
ATOM 9073 C C . ARG B 1 505 ? 5.668 -53.344 -28.625 1 91.06 505 ARG B C 1
ATOM 9075 O O . ARG B 1 505 ? 6.238 -53.906 -27.688 1 91.06 505 ARG B O 1
ATOM 9082 N N . MET B 1 506 ? 6.137 -53.188 -29.812 1 92.44 506 MET B N 1
ATOM 9083 C CA . MET B 1 506 ? 7.449 -53.75 -30.094 1 92.44 506 MET B CA 1
ATOM 9084 C C . MET B 1 506 ? 8.523 -53.094 -29.25 1 92.44 506 MET B C 1
ATOM 9086 O O . MET B 1 506 ? 9.398 -53.75 -28.688 1 92.44 506 MET B O 1
ATOM 9090 N N . GLU B 1 507 ? 8.461 -51.844 -29.234 1 94 507 GLU B N 1
ATOM 9091 C CA . GLU B 1 507 ? 9.438 -51.094 -28.453 1 94 507 GLU B CA 1
ATOM 9092 C C . GLU B 1 507 ? 9.289 -51.406 -26.969 1 94 507 GLU B C 1
ATOM 9094 O O . GLU B 1 507 ? 10.289 -51.5 -26.25 1 94 507 GLU B O 1
ATOM 9099 N N . LEU B 1 508 ? 8.102 -51.594 -26.547 1 94.5 508 LEU B N 1
ATOM 9100 C CA . LEU B 1 508 ? 7.832 -51.875 -25.141 1 94.5 508 LEU B CA 1
ATOM 9101 C C . LEU B 1 508 ? 8.383 -53.219 -24.734 1 94.5 508 LEU B C 1
ATOM 9103 O O . LEU B 1 508 ? 8.977 -53.375 -23.672 1 94.5 508 LEU B O 1
ATOM 9107 N N . THR B 1 509 ? 8.195 -54.156 -25.562 1 95 509 THR B N 1
ATOM 9108 C CA . THR B 1 509 ? 8.711 -55.5 -25.297 1 95 509 THR B CA 1
ATOM 9109 C C . THR B 1 509 ? 10.234 -55.469 -25.234 1 95 509 THR B C 1
ATOM 9111 O O . THR B 1 509 ? 10.828 -56.094 -24.359 1 95 509 THR B O 1
ATOM 9114 N N . LYS B 1 510 ? 10.766 -54.781 -26.188 1 94.81 510 LYS B N 1
ATOM 9115 C CA . LYS B 1 510 ? 12.219 -54.625 -26.203 1 94.81 510 LYS B CA 1
ATOM 9116 C C . LYS B 1 510 ? 12.719 -53.969 -24.922 1 94.81 510 LYS B C 1
ATOM 9118 O O . LYS B 1 510 ? 13.734 -54.375 -24.359 1 94.81 510 LYS B O 1
ATOM 9123 N N . LEU B 1 511 ? 12.062 -53 -24.562 1 95.12 511 LEU B N 1
ATOM 9124 C CA . LEU B 1 511 ? 12.406 -52.25 -23.359 1 95.12 511 LEU B CA 1
ATOM 9125 C C . LEU B 1 511 ? 12.305 -53.125 -22.125 1 95.12 511 LEU B C 1
ATOM 9127 O O . LEU B 1 511 ? 13.211 -53.156 -21.281 1 95.12 511 LEU B O 1
ATOM 9131 N N . GLN B 1 512 ? 11.289 -53.875 -22 1 94.62 512 GLN B N 1
ATOM 9132 C CA . GLN B 1 512 ? 11.023 -54.719 -20.828 1 94.62 512 GLN B CA 1
ATOM 9133 C C . GLN B 1 512 ? 11.992 -55.875 -20.734 1 94.62 512 GLN B C 1
ATOM 9135 O O . GLN B 1 512 ? 12.234 -56.438 -19.656 1 94.62 512 GLN B O 1
ATOM 9140 N N . ALA B 1 513 ? 12.523 -56.188 -21.859 1 94.06 513 ALA B N 1
ATOM 9141 C CA . ALA B 1 513 ? 13.453 -57.312 -21.922 1 94.06 513 ALA B CA 1
ATOM 9142 C C . ALA B 1 513 ? 14.875 -56.875 -21.625 1 94.06 513 ALA B C 1
ATOM 9144 O O . ALA B 1 513 ? 15.781 -57.688 -21.469 1 94.06 513 ALA B O 1
ATOM 9145 N N . ASN B 1 514 ? 15.07 -55.688 -21.609 1 93.75 514 ASN B N 1
ATOM 9146 C CA . ASN B 1 514 ? 16.406 -55.125 -21.406 1 93.75 514 ASN B CA 1
ATOM 9147 C C . ASN B 1 514 ? 16.719 -54.969 -19.922 1 93.75 514 ASN B C 1
ATOM 9149 O O . ASN B 1 514 ? 16.234 -54.031 -19.281 1 93.75 514 ASN B O 1
ATOM 9153 N N . THR B 1 515 ? 17.578 -55.719 -19.438 1 92.56 515 THR B N 1
ATOM 9154 C CA . THR B 1 515 ? 17.891 -55.719 -18.016 1 92.56 515 THR B CA 1
ATOM 9155 C C . THR B 1 515 ? 18.625 -54.438 -17.609 1 92.56 515 THR B C 1
ATOM 9157 O O . THR B 1 515 ? 18.438 -53.938 -16.484 1 92.56 515 THR B O 1
ATOM 9160 N N . ASP B 1 516 ? 19.391 -54 -18.453 1 92.19 516 ASP B N 1
ATOM 9161 C CA . ASP B 1 516 ? 20.125 -52.75 -18.156 1 92.19 516 ASP B CA 1
ATOM 9162 C C . ASP B 1 516 ? 19.172 -51.594 -17.984 1 92.19 516 ASP B C 1
ATOM 9164 O O . ASP B 1 516 ? 19.328 -50.781 -17.078 1 92.19 516 ASP B O 1
ATOM 9168 N N . LEU B 1 517 ? 18.25 -51.5 -18.859 1 93 517 LEU B N 1
ATOM 9169 C CA . LEU B 1 517 ? 17.281 -50.406 -18.797 1 93 517 LEU B CA 1
ATOM 9170 C C . LEU B 1 517 ? 16.391 -50.562 -17.562 1 93 517 LEU B C 1
ATOM 9172 O O . LEU B 1 517 ? 15.969 -49.562 -16.969 1 93 517 LEU B O 1
ATOM 9176 N N . TRP B 1 518 ? 16.156 -51.781 -17.203 1 91.75 518 TRP B N 1
ATOM 9177 C CA . TRP B 1 518 ? 15.383 -52.031 -15.984 1 91.75 518 TRP B CA 1
ATOM 9178 C C . TRP B 1 518 ? 16.125 -51.5 -14.758 1 91.75 518 TRP B C 1
ATOM 9180 O O . TRP B 1 518 ? 15.516 -50.906 -13.867 1 91.75 518 TRP B O 1
ATOM 9190 N N . ASN B 1 519 ? 17.328 -51.719 -14.719 1 89.56 519 ASN B N 1
ATOM 9191 C CA . ASN B 1 519 ? 18.141 -51.25 -13.609 1 89.56 519 ASN B CA 1
ATOM 9192 C C . ASN B 1 519 ? 18.188 -49.719 -13.57 1 89.56 519 ASN B C 1
ATOM 9194 O O . ASN B 1 519 ? 18.156 -49.125 -12.492 1 89.56 519 ASN B O 1
ATOM 9198 N N . GLU B 1 520 ? 18.25 -49.156 -14.68 1 88.88 520 GLU B N 1
ATOM 9199 C CA . GLU B 1 520 ? 18.266 -47.719 -14.758 1 88.88 520 GLU B CA 1
ATOM 9200 C C . GLU B 1 520 ? 16.922 -47.125 -14.289 1 88.88 520 GLU B C 1
ATOM 9202 O O . GLU B 1 520 ? 16.906 -46.125 -13.586 1 88.88 520 GLU B O 1
ATOM 9207 N N . TYR B 1 521 ? 15.914 -47.688 -14.711 1 88.69 521 TYR B N 1
ATOM 9208 C CA . TYR B 1 521 ? 14.57 -47.281 -14.359 1 88.69 521 TYR B CA 1
ATOM 9209 C C . TYR B 1 521 ? 14.359 -47.312 -12.852 1 88.69 521 TYR B C 1
ATOM 9211 O O . TYR B 1 521 ? 13.711 -46.438 -12.281 1 88.69 521 TYR B O 1
ATOM 9219 N N . ARG B 1 522 ? 14.93 -48.25 -12.219 1 84 522 ARG B N 1
ATOM 9220 C CA . ARG B 1 522 ? 14.758 -48.438 -10.781 1 84 522 ARG B CA 1
ATOM 9221 C C . ARG B 1 522 ? 15.516 -47.375 -9.992 1 84 522 ARG B C 1
ATOM 9223 O O . ARG B 1 522 ? 15.086 -46.969 -8.906 1 84 522 ARG B O 1
ATOM 9230 N N . VAL B 1 523 ? 16.531 -46.875 -10.57 1 78.56 523 VAL B N 1
ATOM 9231 C CA . VAL B 1 523 ? 17.422 -45.969 -9.828 1 78.56 523 VAL B CA 1
ATOM 9232 C C . VAL B 1 523 ? 17.125 -44.531 -10.172 1 78.56 523 VAL B C 1
ATOM 9234 O O . VAL B 1 523 ? 17.141 -43.656 -9.289 1 78.56 523 VAL B O 1
ATOM 9237 N N . LYS B 1 524 ? 16.766 -44.344 -11.406 1 79.12 524 LYS B N 1
ATOM 9238 C CA . LYS B 1 524 ? 16.594 -42.969 -11.867 1 79.12 524 LYS B CA 1
ATOM 9239 C C . LYS B 1 524 ? 15.148 -42.5 -11.734 1 79.12 524 LYS B C 1
ATOM 9241 O O . LYS B 1 524 ? 14.242 -43.344 -11.633 1 79.12 524 LYS B O 1
ATOM 9246 N N . ASP B 1 525 ? 15.047 -41.156 -11.695 1 81.06 525 ASP B N 1
ATOM 9247 C CA . ASP B 1 525 ? 13.703 -40.625 -11.828 1 81.06 525 ASP B CA 1
ATOM 9248 C C . ASP B 1 525 ? 13.164 -40.812 -13.25 1 81.06 525 ASP B C 1
ATOM 9250 O O . ASP B 1 525 ? 13.945 -40.969 -14.195 1 81.06 525 ASP B O 1
ATOM 9254 N N . LEU B 1 526 ? 11.852 -40.812 -13.297 1 83.81 526 LEU B N 1
ATOM 9255 C CA . LEU B 1 526 ? 11.195 -41.125 -14.555 1 83.81 526 LEU B CA 1
ATOM 9256 C C . LEU B 1 526 ? 11.672 -40.219 -15.672 1 83.81 526 LEU B C 1
ATOM 9258 O O . LEU B 1 526 ? 11.922 -40.656 -16.797 1 83.81 526 LEU B O 1
ATOM 9262 N N . GLY B 1 527 ? 11.758 -38.969 -15.414 1 83 527 GLY B N 1
ATOM 9263 C CA . GLY B 1 527 ? 12.219 -38 -16.422 1 83 527 GLY B CA 1
ATOM 9264 C C . GLY B 1 527 ? 13.625 -38.312 -16.906 1 83 527 GLY B C 1
ATOM 9265 O O . GLY B 1 527 ? 13.891 -38.281 -18.109 1 83 527 GLY B O 1
ATOM 9266 N N . ARG B 1 528 ? 14.5 -38.625 -16.031 1 82.81 528 ARG B N 1
ATOM 9267 C CA . ARG B 1 528 ? 15.875 -38.969 -16.375 1 82.81 528 ARG B CA 1
ATOM 9268 C C . ARG B 1 528 ? 15.953 -40.281 -17.141 1 82.81 528 ARG B C 1
ATOM 9270 O O . ARG B 1 528 ? 16.812 -40.438 -18.016 1 82.81 528 ARG B O 1
ATOM 9277 N N . PHE B 1 529 ? 15.164 -41.125 -16.688 1 89.88 529 PHE B N 1
ATOM 9278 C CA . PHE B 1 529 ? 15.133 -42.406 -17.359 1 89.88 529 PHE B CA 1
ATOM 9279 C C . PHE B 1 529 ? 14.812 -42.219 -18.844 1 89.88 529 PHE B C 1
ATOM 9281 O O . PHE B 1 529 ? 15.547 -42.719 -19.703 1 89.88 529 PHE B O 1
ATOM 9288 N N . TYR B 1 530 ? 13.781 -41.5 -19.094 1 89.94 530 TYR B N 1
ATOM 9289 C CA . TYR B 1 530 ? 13.359 -41.344 -20.484 1 89.94 530 TYR B CA 1
ATOM 9290 C C . TYR B 1 530 ? 14.344 -40.469 -21.25 1 89.94 530 TYR B C 1
ATOM 9292 O O . TYR B 1 530 ? 14.547 -40.656 -22.453 1 89.94 530 TYR B O 1
ATOM 9300 N N . ALA B 1 531 ? 14.906 -39.531 -20.547 1 87.12 531 ALA B N 1
ATOM 9301 C CA . ALA B 1 531 ? 15.922 -38.688 -21.188 1 87.12 531 ALA B CA 1
ATOM 9302 C C . ALA B 1 531 ? 17.109 -39.531 -21.656 1 87.12 531 ALA B C 1
ATOM 9304 O O . ALA B 1 531 ? 17.734 -39.219 -22.672 1 87.12 531 ALA B O 1
ATOM 9305 N N . GLY B 1 532 ? 17.391 -40.562 -20.969 1 87.69 532 GLY B N 1
ATOM 9306 C CA . GLY B 1 532 ? 18.547 -41.406 -21.25 1 87.69 532 GLY B CA 1
ATOM 9307 C C . GLY B 1 532 ? 18.266 -42.469 -22.297 1 87.69 532 GLY B C 1
ATOM 9308 O O . GLY B 1 532 ? 19.188 -43.094 -22.828 1 87.69 532 GLY B O 1
ATOM 9309 N N . LEU B 1 533 ? 17.062 -42.625 -22.594 1 91.19 533 LEU B N 1
ATOM 9310 C CA . LEU B 1 533 ? 16.703 -43.656 -23.578 1 91.19 533 LEU B CA 1
ATOM 9311 C C . LEU B 1 533 ? 17.203 -43.25 -24.969 1 91.19 533 LEU B C 1
ATOM 9313 O O . LEU B 1 533 ? 17.156 -42.062 -25.344 1 91.19 533 LEU B O 1
ATOM 9317 N N . SER B 1 534 ? 17.703 -44.219 -25.672 1 90.38 534 SER B N 1
ATOM 9318 C CA . SER B 1 534 ? 18.203 -43.969 -27.016 1 90.38 534 SER B CA 1
ATOM 9319 C C . SER B 1 534 ? 17.078 -43.562 -27.953 1 90.38 534 SER B C 1
ATOM 9321 O O . SER B 1 534 ? 16.109 -44.312 -28.125 1 90.38 534 SER B O 1
ATOM 9323 N N . ALA B 1 535 ? 17.219 -42.469 -28.625 1 88.62 535 ALA B N 1
ATOM 9324 C CA . ALA B 1 535 ? 16.203 -42 -29.562 1 88.62 535 ALA B CA 1
ATOM 9325 C C . ALA B 1 535 ? 16.141 -42.906 -30.797 1 88.62 535 ALA B C 1
ATOM 9327 O O . ALA B 1 535 ? 15.086 -43 -31.438 1 88.62 535 ALA B O 1
ATOM 9328 N N . ASP B 1 536 ? 17.156 -43.594 -31.094 1 90.56 536 ASP B N 1
ATOM 9329 C CA . ASP B 1 536 ? 17.203 -44.469 -32.25 1 90.56 536 ASP B CA 1
ATOM 9330 C C . ASP B 1 536 ? 16.516 -45.781 -31.969 1 90.56 536 ASP B C 1
ATOM 9332 O O . ASP B 1 536 ? 15.805 -46.312 -32.812 1 90.56 536 ASP B O 1
ATOM 9336 N N . SER B 1 537 ? 16.734 -46.219 -30.75 1 91.81 537 SER B N 1
ATOM 9337 C CA . SER B 1 537 ? 16.203 -47.562 -30.406 1 91.81 537 SER B CA 1
ATOM 9338 C C . SER B 1 537 ? 14.75 -47.469 -29.953 1 91.81 537 SER B C 1
ATOM 9340 O O . SER B 1 537 ? 14 -48.438 -30.109 1 91.81 537 SER B O 1
ATOM 9342 N N . TYR B 1 538 ? 14.445 -46.344 -29.328 1 93.69 538 TYR B N 1
ATOM 9343 C CA . TYR B 1 538 ? 13.109 -46.25 -28.766 1 93.69 538 TYR B CA 1
ATOM 9344 C C . TYR B 1 538 ? 12.453 -44.938 -29.188 1 93.69 538 TYR B C 1
ATOM 9346 O O . TYR B 1 538 ? 11.961 -44.188 -28.344 1 93.69 538 TYR B O 1
ATOM 9354 N N . PRO B 1 539 ? 12.305 -44.656 -30.453 1 91.75 539 PRO B N 1
ATOM 9355 C CA . PRO B 1 539 ? 11.773 -43.375 -30.922 1 91.75 539 PRO B CA 1
ATOM 9356 C C . PRO B 1 539 ? 10.312 -43.188 -30.531 1 91.75 539 PRO B C 1
ATOM 9358 O O . PRO B 1 539 ? 9.914 -42.062 -30.234 1 91.75 539 PRO B O 1
ATOM 9361 N N . ILE B 1 540 ? 9.547 -44.156 -30.484 1 90.19 540 ILE B N 1
ATOM 9362 C CA . ILE B 1 540 ? 8.117 -44.031 -30.234 1 90.19 540 ILE B CA 1
ATOM 9363 C C . ILE B 1 540 ? 7.875 -43.781 -28.75 1 90.19 540 ILE B C 1
ATOM 9365 O O . ILE B 1 540 ? 7.141 -42.875 -28.375 1 90.19 540 ILE B O 1
ATOM 9369 N N . ILE B 1 541 ? 8.492 -44.594 -27.953 1 90.56 541 ILE B N 1
ATOM 9370 C CA . ILE B 1 541 ? 8.328 -44.469 -26.5 1 90.56 541 ILE B CA 1
ATOM 9371 C C . ILE B 1 541 ? 8.836 -43.094 -26.047 1 90.56 541 ILE B C 1
ATOM 9373 O O . ILE B 1 541 ? 8.203 -42.438 -25.234 1 90.56 541 ILE B O 1
ATOM 9377 N N . LYS B 1 542 ? 9.93 -42.688 -26.562 1 89.88 542 LYS B N 1
ATOM 9378 C CA . LYS B 1 542 ? 10.477 -41.375 -26.219 1 89.88 542 LYS B CA 1
ATOM 9379 C C . LYS B 1 542 ? 9.57 -40.25 -26.703 1 89.88 542 LYS B C 1
ATOM 9381 O O . LYS B 1 542 ? 9.422 -39.25 -26.016 1 89.88 542 LYS B O 1
ATOM 9386 N N . GLY B 1 543 ? 9.023 -40.406 -27.859 1 87 543 GLY B N 1
ATOM 9387 C CA . GLY B 1 543 ? 8.07 -39.438 -28.375 1 87 543 GLY B CA 1
ATOM 9388 C C . GLY B 1 543 ? 6.84 -39.281 -27.5 1 87 543 GLY B C 1
ATOM 9389 O O . GLY B 1 543 ? 6.383 -38.156 -27.234 1 87 543 GLY B O 1
ATOM 9390 N N . VAL B 1 544 ? 6.359 -40.406 -27.078 1 86.94 544 VAL B N 1
ATOM 9391 C CA . VAL B 1 544 ? 5.199 -40.406 -26.203 1 86.94 544 VAL B CA 1
ATOM 9392 C C . VAL B 1 544 ? 5.574 -39.781 -24.859 1 86.94 544 VAL B C 1
ATOM 9394 O O . VAL B 1 544 ? 4.785 -39.031 -24.266 1 86.94 544 VAL B O 1
ATOM 9397 N N . ALA B 1 545 ? 6.711 -40.094 -24.406 1 88.5 545 ALA B N 1
ATOM 9398 C CA . ALA B 1 545 ? 7.188 -39.5 -23.141 1 88.5 545 ALA B CA 1
ATOM 9399 C C . ALA B 1 545 ? 7.246 -38 -23.219 1 88.5 545 ALA B C 1
ATOM 9401 O O . ALA B 1 545 ? 6.879 -37.312 -22.281 1 88.5 545 ALA B O 1
ATOM 9402 N N . CYS B 1 546 ? 7.684 -37.469 -24.328 1 90.31 546 CYS B N 1
ATOM 9403 C CA . CYS B 1 546 ? 7.754 -36 -24.516 1 90.31 546 CYS B CA 1
ATOM 9404 C C . CYS B 1 546 ? 6.363 -35.406 -24.531 1 90.31 546 CYS B C 1
ATOM 9406 O O . CYS B 1 546 ? 6.145 -34.344 -23.953 1 90.31 546 CYS B O 1
ATOM 9408 N N . LYS B 1 547 ? 5.449 -36.062 -25.172 1 90.38 547 LYS B N 1
ATOM 9409 C CA . LYS B 1 547 ? 4.078 -35.562 -25.234 1 90.38 547 LYS B CA 1
ATOM 9410 C C . LYS B 1 547 ? 3.432 -35.531 -23.859 1 90.38 547 LYS B C 1
ATOM 9412 O O . LYS B 1 547 ? 2.814 -34.531 -23.484 1 90.38 547 LYS B O 1
ATOM 9417 N N . VAL B 1 548 ? 3.629 -36.562 -23.156 1 89.44 548 VAL B N 1
ATOM 9418 C CA . VAL B 1 548 ? 3.039 -36.656 -21.828 1 89.44 548 VAL B CA 1
ATOM 9419 C C . VAL B 1 548 ? 3.688 -35.625 -20.906 1 89.44 548 VAL B C 1
ATOM 9421 O O . VAL B 1 548 ? 3.006 -34.969 -20.109 1 89.44 548 VAL B O 1
ATOM 9424 N N . ALA B 1 549 ? 4.965 -35.438 -21.062 1 90.56 549 ALA B N 1
ATOM 9425 C CA . ALA B 1 549 ? 5.703 -34.5 -20.234 1 90.56 549 ALA B CA 1
ATOM 9426 C C . ALA B 1 549 ? 5.273 -33.062 -20.562 1 90.56 549 ALA B C 1
ATOM 9428 O O . ALA B 1 549 ? 5.414 -32.156 -19.719 1 90.56 549 ALA B O 1
ATOM 9429 N N . SER B 1 550 ? 4.75 -32.812 -21.703 1 93.75 550 SER B N 1
ATOM 9430 C CA . SER B 1 550 ? 4.375 -31.469 -22.125 1 93.75 550 SER B CA 1
ATOM 9431 C C . SER B 1 550 ? 3.008 -31.078 -21.578 1 93.75 550 SER B C 1
ATOM 9433 O O . SER B 1 550 ? 2.635 -29.906 -21.594 1 93.75 550 SER B O 1
ATOM 9435 N N . LEU B 1 551 ? 2.277 -32.031 -21.078 1 93.38 551 LEU B N 1
ATOM 9436 C CA . LEU B 1 551 ? 0.987 -31.75 -20.469 1 93.38 551 LEU B CA 1
ATOM 9437 C C . LEU B 1 551 ? 1.173 -31.062 -19.125 1 93.38 551 LEU B C 1
ATOM 9439 O O . LEU B 1 551 ? 2.059 -31.438 -18.344 1 93.38 551 LEU B O 1
ATOM 9443 N N . PHE B 1 552 ? 0.349 -30.031 -18.844 1 91.69 552 PHE B N 1
ATOM 9444 C CA . PHE B 1 552 ? 0.438 -29.359 -17.547 1 91.69 552 PHE B CA 1
ATOM 9445 C C . PHE B 1 552 ? 0.085 -30.312 -16.422 1 91.69 552 PHE B C 1
ATOM 9447 O O . PHE B 1 552 ? -0.927 -31.016 -16.484 1 91.69 552 PHE B O 1
ATOM 9454 N N . ASP B 1 553 ? 0.946 -30.375 -15.422 1 83.62 553 ASP B N 1
ATOM 9455 C CA . ASP B 1 553 ? 0.766 -31.328 -14.328 1 83.62 553 ASP B CA 1
ATOM 9456 C C . ASP B 1 553 ? 0.398 -30.609 -13.031 1 83.62 553 ASP B C 1
ATOM 9458 O O . ASP B 1 553 ? 0.197 -31.25 -12 1 83.62 553 ASP B O 1
ATOM 9462 N N . SER B 1 554 ? 0.516 -29.281 -13.094 1 81.75 554 SER B N 1
ATOM 9463 C CA . SER B 1 554 ? 0.219 -28.5 -11.898 1 81.75 554 SER B CA 1
ATOM 9464 C C . SER B 1 554 ? -0.302 -27.109 -12.258 1 81.75 554 SER B C 1
ATOM 9466 O O . SER B 1 554 ? -0.259 -26.719 -13.422 1 81.75 554 SER B O 1
ATOM 9468 N N . ASN B 1 555 ? -0.75 -26.484 -11.227 1 80.88 555 ASN B N 1
ATOM 9469 C CA . ASN B 1 555 ? -1.223 -25.125 -11.406 1 80.88 555 ASN B CA 1
ATOM 9470 C C . ASN B 1 555 ? -0.206 -24.109 -10.898 1 80.88 555 ASN B C 1
ATOM 9472 O O . ASN B 1 555 ? -0.55 -22.953 -10.656 1 80.88 555 ASN B O 1
ATOM 9476 N N . GLN B 1 556 ? 0.947 -24.469 -10.828 1 84.12 556 GLN B N 1
ATOM 9477 C CA . GLN B 1 556 ? 1.926 -23.641 -10.133 1 84.12 556 GLN B CA 1
ATOM 9478 C C . GLN B 1 556 ? 2.117 -22.297 -10.836 1 84.12 556 GLN B C 1
ATOM 9480 O O . GLN B 1 556 ? 2.104 -21.25 -10.195 1 84.12 556 GLN B O 1
ATOM 9485 N N . ILE B 1 557 ? 2.33 -22.344 -12.148 1 89.44 557 ILE B N 1
ATOM 9486 C CA . ILE B 1 557 ? 2.605 -21.094 -12.859 1 89.44 557 ILE B CA 1
ATOM 9487 C C . ILE B 1 557 ? 1.374 -20.203 -12.812 1 89.44 557 ILE B C 1
ATOM 9489 O O . ILE B 1 557 ? 1.494 -18.984 -12.695 1 89.44 557 ILE B O 1
ATOM 9493 N N . CYS B 1 558 ? 0.21 -20.781 -12.93 1 86.81 558 CYS B N 1
ATOM 9494 C CA . CYS B 1 558 ? -1.027 -20.016 -12.828 1 86.81 558 CYS B CA 1
ATOM 9495 C C . CYS B 1 558 ? -1.189 -19.422 -11.43 1 86.81 558 CYS B C 1
ATOM 9497 O O . CYS B 1 558 ? -1.618 -18.281 -11.281 1 86.81 558 CYS B O 1
ATOM 9499 N N . GLU B 1 559 ? -0.837 -20.234 -10.523 1 85 559 GLU B N 1
ATOM 9500 C CA . GLU B 1 559 ? -0.929 -19.781 -9.141 1 85 559 GLU B CA 1
ATOM 9501 C C . GLU B 1 559 ? 0.022 -18.625 -8.883 1 85 559 GLU B C 1
ATOM 9503 O O . GLU B 1 559 ? -0.312 -17.688 -8.148 1 85 559 GLU B O 1
ATOM 9508 N N . LYS B 1 560 ? 1.183 -18.719 -9.422 1 87.56 560 LYS B N 1
ATOM 9509 C CA . LYS B 1 560 ? 2.135 -17.625 -9.289 1 87.56 560 LYS B CA 1
ATOM 9510 C C . LYS B 1 560 ? 1.565 -16.328 -9.859 1 87.56 560 LYS B C 1
ATOM 9512 O O . LYS B 1 560 ? 1.693 -15.258 -9.242 1 87.56 560 LYS B O 1
ATOM 9517 N N . ALA B 1 561 ? 0.98 -16.438 -10.992 1 89.06 561 ALA B N 1
ATOM 9518 C CA . ALA B 1 561 ? 0.396 -15.266 -11.648 1 89.06 561 ALA B CA 1
ATOM 9519 C C . ALA B 1 561 ? -0.767 -14.703 -10.836 1 89.06 561 ALA B C 1
ATOM 9521 O O . ALA B 1 561 ? -0.873 -13.492 -10.648 1 89.06 561 ALA B O 1
ATOM 9522 N N . PHE B 1 562 ? -1.507 -15.586 -10.328 1 82.06 562 PHE B N 1
ATOM 9523 C CA . PHE B 1 562 ? -2.678 -15.172 -9.57 1 82.06 562 PHE B CA 1
ATOM 9524 C C . PHE B 1 562 ? -2.264 -14.531 -8.242 1 82.06 562 PHE B C 1
ATOM 9526 O O . PHE B 1 562 ? -2.855 -13.539 -7.816 1 82.06 562 PHE B O 1
ATOM 9533 N N . SER B 1 563 ? -1.421 -15.18 -7.641 1 82.56 563 SER B N 1
ATOM 9534 C CA . SER B 1 563 ? -0.924 -14.625 -6.383 1 82.56 563 SER B CA 1
ATOM 9535 C C . SER B 1 563 ? -0.306 -13.25 -6.594 1 82.56 563 SER B C 1
ATOM 9537 O O . SER B 1 563 ? -0.49 -12.344 -5.77 1 82.56 563 SER B O 1
ATOM 9539 N N . TYR B 1 564 ? 0.433 -13.086 -7.641 1 86.75 564 TYR B N 1
ATOM 9540 C CA . TYR B 1 564 ? 1.024 -11.797 -7.965 1 86.75 564 TYR B CA 1
ATOM 9541 C C . TYR B 1 564 ? -0.055 -10.742 -8.18 1 86.75 564 TYR B C 1
ATOM 9543 O O . TYR B 1 564 ? 0.07 -9.609 -7.707 1 86.75 564 TYR B O 1
ATOM 9551 N N . LEU B 1 565 ? -1.019 -11.125 -8.859 1 81.81 565 LEU B N 1
ATOM 9552 C CA . LEU B 1 565 ? -2.121 -10.219 -9.164 1 81.81 565 LEU B CA 1
ATOM 9553 C C . LEU B 1 565 ? -2.852 -9.812 -7.891 1 81.81 565 LEU B C 1
ATOM 9555 O O . LEU B 1 565 ? -3.135 -8.625 -7.688 1 81.81 565 LEU B O 1
ATOM 9559 N N . THR B 1 566 ? -3.182 -10.75 -7.09 1 77.62 566 THR B N 1
ATOM 9560 C CA . THR B 1 566 ? -3.982 -10.5 -5.898 1 77.62 566 THR B CA 1
ATOM 9561 C C . THR B 1 566 ? -3.203 -9.656 -4.891 1 77.62 566 THR B C 1
ATOM 9563 O O . THR B 1 566 ? -3.777 -8.805 -4.207 1 77.62 566 THR B O 1
ATOM 9566 N N . ARG B 1 567 ? -2 -9.859 -4.844 1 77.75 567 ARG B N 1
ATOM 9567 C CA . ARG B 1 567 ? -1.171 -9.156 -3.865 1 77.75 567 ARG B CA 1
ATOM 9568 C C . ARG B 1 567 ? -0.88 -7.73 -4.312 1 77.75 567 ARG B C 1
ATOM 9570 O O . ARG B 1 567 ? -0.644 -6.852 -3.484 1 77.75 567 ARG B O 1
ATOM 9577 N N . ASN B 1 568 ? -0.892 -7.547 -5.594 1 80.12 568 ASN B N 1
ATOM 9578 C CA . ASN B 1 568 ? -0.446 -6.258 -6.105 1 80.12 568 ASN B CA 1
ATOM 9579 C C . ASN B 1 568 ? -1.557 -5.543 -6.871 1 80.12 568 ASN B C 1
ATOM 9581 O O . ASN B 1 568 ? -1.289 -4.84 -7.848 1 80.12 568 ASN B O 1
ATOM 9585 N N . GLN B 1 569 ? -2.717 -5.66 -6.477 1 74.38 569 GLN B N 1
ATOM 9586 C CA . GLN B 1 569 ? -3.863 -5.062 -7.156 1 74.38 569 GLN B CA 1
ATOM 9587 C C . GLN B 1 569 ? -3.734 -3.545 -7.223 1 74.38 569 GLN B C 1
ATOM 9589 O O . GLN B 1 569 ? -4.094 -2.93 -8.227 1 74.38 569 GLN B O 1
ATOM 9594 N N . HIS B 1 570 ? -3.207 -3.037 -6.199 1 69.81 570 HIS B N 1
ATOM 9595 C CA . HIS B 1 570 ? -3.094 -1.585 -6.113 1 69.81 570 HIS B CA 1
ATOM 9596 C C . HIS B 1 570 ? -2.158 -1.042 -7.191 1 69.81 570 HIS B C 1
ATOM 9598 O O . HIS B 1 570 ? -2.42 0.015 -7.77 1 69.81 570 HIS B O 1
ATOM 9604 N N . THR B 1 571 ? -1.16 -1.766 -7.398 1 72.44 571 THR B N 1
ATOM 9605 C CA . THR B 1 571 ? -0.177 -1.36 -8.398 1 72.44 571 THR B CA 1
ATOM 9606 C C . THR B 1 571 ? -0.669 -1.686 -9.805 1 72.44 571 THR B C 1
ATOM 9608 O O . THR B 1 571 ? -0.487 -0.893 -10.734 1 72.44 571 THR B O 1
ATOM 9611 N N . LEU B 1 572 ? -1.309 -2.756 -9.93 1 73.69 572 LEU B N 1
ATOM 9612 C CA . LEU B 1 572 ? -1.696 -3.252 -11.242 1 73.69 572 LEU B CA 1
ATOM 9613 C C . LEU B 1 572 ? -2.965 -2.562 -11.734 1 73.69 572 LEU B C 1
ATOM 9615 O O . LEU B 1 572 ? -3.285 -2.613 -12.922 1 73.69 572 LEU B O 1
ATOM 9619 N N . SER B 1 573 ? -3.623 -1.945 -10.773 1 63.91 573 SER B N 1
ATOM 9620 C CA . SER B 1 573 ? -4.832 -1.218 -11.148 1 63.91 573 SER B CA 1
ATOM 9621 C C . SER B 1 573 ? -4.5 0.139 -11.758 1 63.91 573 SER B C 1
ATOM 9623 O O . SER B 1 573 ? -5.352 0.771 -12.383 1 63.91 573 SER B O 1
ATOM 9625 N N . GLN B 1 574 ? -3.275 0.488 -11.547 1 66 574 GLN B N 1
ATOM 9626 C CA . GLN B 1 574 ? -2.846 1.728 -12.188 1 66 574 GLN B CA 1
ATOM 9627 C C . GLN B 1 574 ? -2.805 1.58 -13.703 1 66 574 GLN B C 1
ATOM 9629 O O . GLN B 1 574 ? -2.691 0.468 -14.219 1 66 574 GLN B O 1
ATOM 9634 N N . PRO B 1 575 ? -3.023 2.695 -14.32 1 63.03 575 PRO B N 1
ATOM 9635 C CA . PRO B 1 575 ? -3.004 2.59 -15.781 1 63.03 575 PRO B CA 1
ATOM 9636 C C . PRO B 1 575 ? -1.662 2.102 -16.312 1 63.03 575 PRO B C 1
ATOM 9638 O O . PRO B 1 575 ? -0.653 2.799 -16.188 1 63.03 575 PRO B O 1
ATOM 9641 N N . LEU B 1 576 ? -1.656 0.896 -16.656 1 72.75 576 LEU B N 1
ATOM 9642 C CA . LEU B 1 576 ? -0.484 0.286 -17.266 1 72.75 576 LEU B CA 1
ATOM 9643 C C . LEU B 1 576 ? -0.747 -0.033 -18.734 1 72.75 576 LEU B C 1
ATOM 9645 O O . LEU B 1 576 ? -1.884 -0.313 -19.125 1 72.75 576 LEU B O 1
ATOM 9649 N N . THR B 1 577 ? 0.241 0.247 -19.5 1 79.38 577 THR B N 1
ATOM 9650 C CA . THR B 1 577 ? 0.127 -0.25 -20.859 1 79.38 577 THR B CA 1
ATOM 9651 C C . THR B 1 577 ? 0.123 -1.776 -20.891 1 79.38 577 THR B C 1
ATOM 9653 O O . THR B 1 577 ? 0.589 -2.416 -19.938 1 79.38 577 THR B O 1
ATOM 9656 N N . ASP B 1 578 ? -0.39 -2.342 -21.938 1 82.75 578 ASP B N 1
ATOM 9657 C CA . ASP B 1 578 ? -0.397 -3.793 -22.094 1 82.75 578 ASP B CA 1
ATOM 9658 C C . ASP B 1 578 ? 1.02 -4.359 -22.031 1 82.75 578 ASP B C 1
ATOM 9660 O O . ASP B 1 578 ? 1.239 -5.434 -21.469 1 82.75 578 ASP B O 1
ATOM 9664 N N . ASP B 1 579 ? 1.914 -3.566 -22.547 1 90.06 579 ASP B N 1
ATOM 9665 C CA . ASP B 1 579 ? 3.297 -4.035 -22.562 1 90.06 579 ASP B CA 1
ATOM 9666 C C . ASP B 1 579 ? 3.861 -4.133 -21.156 1 90.06 579 ASP B C 1
ATOM 9668 O O . ASP B 1 579 ? 4.582 -5.078 -20.828 1 90.06 579 ASP B O 1
ATOM 9672 N N . HIS B 1 580 ? 3.549 -3.18 -20.422 1 91.12 580 HIS B N 1
ATOM 9673 C CA . HIS B 1 580 ? 4.055 -3.197 -19.062 1 91.12 580 HIS B CA 1
ATOM 9674 C C . HIS B 1 580 ? 3.385 -4.297 -18.234 1 91.12 580 HIS B C 1
ATOM 9676 O O . HIS B 1 580 ? 4.023 -4.922 -17.391 1 91.12 580 HIS B O 1
ATOM 9682 N N . LEU B 1 581 ? 2.16 -4.457 -18.484 1 88.5 581 LEU B N 1
ATOM 9683 C CA . LEU B 1 581 ? 1.466 -5.547 -17.812 1 88.5 581 LEU B CA 1
ATOM 9684 C C . LEU B 1 581 ? 2.09 -6.891 -18.172 1 88.5 581 LEU B C 1
ATOM 9686 O O . LEU B 1 581 ? 2.307 -7.73 -17.297 1 88.5 581 LEU B O 1
ATOM 9690 N N . HIS B 1 582 ? 2.357 -7.039 -19.438 1 92 582 HIS B N 1
ATOM 9691 C CA . HIS B 1 582 ? 3.033 -8.242 -19.906 1 92 582 HIS B CA 1
ATOM 9692 C C . HIS B 1 582 ? 4.367 -8.438 -19.188 1 92 582 HIS B C 1
ATOM 9694 O O . HIS B 1 582 ? 4.676 -9.547 -18.734 1 92 582 HIS B O 1
ATOM 9700 N N . ALA B 1 583 ? 5.031 -7.348 -19.094 1 95.44 583 ALA B N 1
ATOM 9701 C CA . ALA B 1 583 ? 6.367 -7.402 -18.5 1 95.44 583 ALA B CA 1
ATOM 9702 C C . ALA B 1 583 ? 6.301 -7.801 -17.031 1 95.44 583 ALA B C 1
ATOM 9704 O O . ALA B 1 583 ? 7.078 -8.641 -16.578 1 95.44 583 ALA B O 1
ATOM 9705 N N . LEU B 1 584 ? 5.426 -7.227 -16.344 1 93.81 584 LEU B N 1
ATOM 9706 C CA . LEU B 1 584 ? 5.297 -7.492 -14.914 1 93.81 584 LEU B CA 1
ATOM 9707 C C . LEU B 1 584 ? 4.93 -8.953 -14.664 1 93.81 584 LEU B C 1
ATOM 9709 O O . LEU B 1 584 ? 5.543 -9.609 -13.828 1 93.81 584 LEU B O 1
ATOM 9713 N N . PHE B 1 585 ? 4.031 -9.484 -15.422 1 93.44 585 PHE B N 1
ATOM 9714 C CA . PHE B 1 585 ? 3.604 -10.859 -15.211 1 93.44 585 PHE B CA 1
ATOM 9715 C C . PHE B 1 585 ? 4.688 -11.836 -15.648 1 93.44 585 PHE B C 1
ATOM 9717 O O . PHE B 1 585 ? 4.859 -12.898 -15.047 1 93.44 585 PHE B O 1
ATOM 9724 N N . ARG B 1 586 ? 5.316 -11.531 -16.719 1 96.5 586 ARG B N 1
ATOM 9725 C CA . ARG B 1 586 ? 6.402 -12.398 -17.156 1 96.5 586 ARG B CA 1
ATOM 9726 C C . ARG B 1 586 ? 7.504 -12.477 -16.094 1 96.5 586 ARG B C 1
ATOM 9728 O O . ARG B 1 586 ? 7.984 -13.562 -15.773 1 96.5 586 ARG B O 1
ATOM 9735 N N . ILE B 1 587 ? 7.855 -11.352 -15.57 1 95.88 587 ILE B N 1
ATOM 9736 C CA . ILE B 1 587 ? 8.891 -11.305 -14.547 1 95.88 587 ILE B CA 1
ATOM 9737 C C . ILE B 1 587 ? 8.438 -12.078 -13.312 1 95.88 587 ILE B C 1
ATOM 9739 O O . ILE B 1 587 ? 9.219 -12.797 -12.695 1 95.88 587 ILE B O 1
ATOM 9743 N N . ALA B 1 588 ? 7.234 -11.961 -13.016 1 94.31 588 ALA B N 1
ATOM 9744 C CA . ALA B 1 588 ? 6.68 -12.562 -11.805 1 94.31 588 ALA B CA 1
ATOM 9745 C C . ALA B 1 588 ? 6.594 -14.078 -11.93 1 94.31 588 ALA B C 1
ATOM 9747 O O . ALA B 1 588 ? 6.625 -14.797 -10.93 1 94.31 588 ALA B O 1
ATOM 9748 N N . THR B 1 589 ? 6.527 -14.586 -13.133 1 94.94 589 THR B N 1
ATOM 9749 C CA . THR B 1 589 ? 6.211 -16 -13.281 1 94.94 589 THR B CA 1
ATOM 9750 C C . THR B 1 589 ? 7.391 -16.766 -13.875 1 94.94 589 THR B C 1
ATOM 9752 O O . THR B 1 589 ? 7.48 -17.984 -13.734 1 94.94 589 THR B O 1
ATOM 9755 N N . THR B 1 590 ? 8.305 -16.109 -14.477 1 94.88 590 THR B N 1
ATOM 9756 C CA . THR B 1 590 ? 9.344 -16.75 -15.266 1 94.88 590 THR B CA 1
ATOM 9757 C C . THR B 1 590 ? 10.328 -17.484 -14.359 1 94.88 590 THR B C 1
ATOM 9759 O O . THR B 1 590 ? 10.5 -17.125 -13.195 1 94.88 590 THR B O 1
ATOM 9762 N N . GLU B 1 591 ? 10.844 -18.547 -14.906 1 86.62 591 GLU B N 1
ATOM 9763 C CA . GLU B 1 591 ? 11.945 -19.25 -14.258 1 86.62 591 GLU B CA 1
ATOM 9764 C C . GLU B 1 591 ? 13.266 -18.984 -14.977 1 86.62 591 GLU B C 1
ATOM 9766 O O . GLU B 1 591 ? 14.328 -19.422 -14.523 1 86.62 591 GLU B O 1
ATOM 9771 N N . ILE B 1 592 ? 13.172 -18.156 -16.016 1 89.19 592 ILE B N 1
ATOM 9772 C CA . ILE B 1 592 ? 14.352 -17.812 -16.797 1 89.19 592 ILE B CA 1
ATOM 9773 C C . ILE B 1 592 ? 15.062 -16.625 -16.156 1 89.19 592 ILE B C 1
ATOM 9775 O O . ILE B 1 592 ? 14.414 -15.664 -15.719 1 89.19 592 ILE B O 1
ATOM 9779 N N . GLU B 1 593 ? 16.375 -16.766 -16.094 1 86.12 593 GLU B N 1
ATOM 9780 C CA . GLU B 1 593 ? 17.172 -15.641 -15.617 1 86.12 593 GLU B CA 1
ATOM 9781 C C . GLU B 1 593 ? 17.562 -14.703 -16.766 1 86.12 593 GLU B C 1
ATOM 9783 O O . GLU B 1 593 ? 18 -15.156 -17.828 1 86.12 593 GLU B O 1
ATOM 9788 N N . PRO B 1 594 ? 17.359 -13.461 -16.547 1 89.38 594 PRO B N 1
ATOM 9789 C CA . PRO B 1 594 ? 17.766 -12.523 -17.594 1 89.38 594 PRO B CA 1
ATOM 9790 C C . PRO B 1 594 ? 19.266 -12.555 -17.891 1 89.38 594 PRO B C 1
ATOM 9792 O O . PRO B 1 594 ? 20.062 -12.773 -16.969 1 89.38 594 PRO B O 1
ATOM 9795 N N . HIS B 1 595 ? 19.625 -12.344 -19.188 1 87 595 HIS B N 1
ATOM 9796 C CA . HIS B 1 595 ? 21.016 -12.125 -19.547 1 87 595 HIS B CA 1
ATOM 9797 C C . HIS B 1 595 ? 21.469 -10.711 -19.188 1 87 595 HIS B C 1
ATOM 9799 O O . HIS B 1 595 ? 21.438 -9.812 -20.047 1 87 595 HIS B O 1
ATOM 9805 N N . TRP B 1 596 ? 21.969 -10.516 -18.109 1 86.06 596 TRP B N 1
ATOM 9806 C CA . TRP B 1 596 ? 22.266 -9.203 -17.547 1 86.06 596 TRP B CA 1
ATOM 9807 C C . TRP B 1 596 ? 23.312 -8.477 -18.375 1 86.06 596 TRP B C 1
ATOM 9809 O O . TRP B 1 596 ? 23.203 -7.27 -18.609 1 86.06 596 TRP B O 1
ATOM 9819 N N . ASP B 1 597 ? 24.297 -9.172 -18.766 1 79.25 597 ASP B N 1
ATOM 9820 C CA . ASP B 1 597 ? 25.359 -8.555 -19.547 1 79.25 597 ASP B CA 1
ATOM 9821 C C . ASP B 1 597 ? 24.828 -7.977 -20.859 1 79.25 597 ASP B C 1
ATOM 9823 O O . ASP B 1 597 ? 25.234 -6.891 -21.266 1 79.25 597 ASP B O 1
ATOM 9827 N N . ASP B 1 598 ? 23.953 -8.789 -21.422 1 84.75 598 ASP B N 1
ATOM 9828 C CA . ASP B 1 598 ? 23.328 -8.305 -22.641 1 84.75 598 ASP B CA 1
ATOM 9829 C C . ASP B 1 598 ? 22.516 -7.039 -22.391 1 84.75 598 ASP B C 1
ATOM 9831 O O . ASP B 1 598 ? 22.516 -6.109 -23.203 1 84.75 598 ASP B O 1
ATOM 9835 N N . LEU B 1 599 ? 21.844 -7 -21.297 1 90.69 599 LEU B N 1
ATOM 9836 C CA . LEU B 1 599 ? 20.984 -5.879 -20.953 1 90.69 599 LEU B CA 1
ATOM 9837 C C . LEU B 1 599 ? 21.812 -4.633 -20.641 1 90.69 599 LEU B C 1
ATOM 9839 O O . LEU B 1 599 ? 21.422 -3.523 -21.031 1 90.69 599 LEU B O 1
ATOM 9843 N N . VAL B 1 600 ? 22.922 -4.789 -20.016 1 88.81 600 VAL B N 1
ATOM 9844 C CA . VAL B 1 600 ? 23.766 -3.676 -19.625 1 88.81 600 VAL B CA 1
ATOM 9845 C C . VAL B 1 600 ? 24.453 -3.086 -20.844 1 88.81 600 VAL B C 1
ATOM 9847 O O . VAL B 1 600 ? 24.594 -1.866 -20.969 1 88.81 600 VAL B O 1
ATOM 9850 N N . ARG B 1 601 ? 24.891 -3.895 -21.688 1 80.69 601 ARG B N 1
ATOM 9851 C CA . ARG B 1 601 ? 25.656 -3.447 -22.844 1 80.69 601 ARG B CA 1
ATOM 9852 C C . ARG B 1 601 ? 24.734 -3.092 -24.016 1 80.69 601 ARG B C 1
ATOM 9854 O O . ARG B 1 601 ? 25.203 -2.615 -25.047 1 80.69 601 ARG B O 1
ATOM 9861 N N . GLY B 1 602 ? 23.406 -3.01 -23.75 1 69.06 602 GLY B N 1
ATOM 9862 C CA . GLY B 1 602 ? 22.438 -2.635 -24.766 1 69.06 602 GLY B CA 1
ATOM 9863 C C . GLY B 1 602 ? 22.344 -3.631 -25.906 1 69.06 602 GLY B C 1
ATOM 9864 O O . GLY B 1 602 ? 21.984 -3.27 -27.031 1 69.06 602 GLY B O 1
ATOM 9865 N N . ARG B 1 603 ? 23 -4.836 -25.984 1 50.97 603 ARG B N 1
ATOM 9866 C CA . ARG B 1 603 ? 22.969 -5.832 -27.047 1 50.97 603 ARG B CA 1
ATOM 9867 C C . ARG B 1 603 ? 21.641 -6.578 -27.078 1 50.97 603 ARG B C 1
ATOM 9869 O O . ARG B 1 603 ? 21.438 -7.527 -26.312 1 50.97 603 ARG B O 1
ATOM 9876 N N . ASN B 1 604 ? 20.578 -5.98 -27.016 1 47.66 604 ASN B N 1
ATOM 9877 C CA . ASN B 1 604 ? 19.406 -6.828 -27.219 1 47.66 604 ASN B CA 1
ATOM 9878 C C . ASN B 1 604 ? 19.594 -7.762 -28.406 1 47.66 604 ASN B C 1
ATOM 9880 O O . ASN B 1 604 ? 19.938 -7.316 -29.5 1 47.66 604 ASN B O 1
ATOM 9884 N N . GLU B 1 605 ? 20.047 -8.938 -28.422 1 40 605 GLU B N 1
ATOM 9885 C CA . GLU B 1 605 ? 20.156 -9.883 -29.516 1 40 605 GLU B CA 1
ATOM 9886 C C . GLU B 1 605 ? 18.938 -9.805 -30.438 1 40 605 GLU B C 1
ATOM 9888 O O . GLU B 1 605 ? 17.812 -10 -30 1 40 605 GLU B O 1
ATOM 9893 N N . SER B 1 606 ? 18.734 -8.859 -31.219 1 34.53 606 SER B N 1
ATOM 9894 C CA . SER B 1 606 ? 17.891 -9.031 -32.406 1 34.53 606 SER B CA 1
ATOM 9895 C C . SER B 1 606 ? 18.219 -10.328 -33.125 1 34.53 606 SER B C 1
ATOM 9897 O O . SER B 1 606 ? 19.266 -10.453 -33.75 1 34.53 606 SER B O 1
ATOM 9899 N N . ASN B 1 607 ? 18.297 -11.469 -32.594 1 31.41 607 ASN B N 1
ATOM 9900 C CA . ASN B 1 607 ? 18.344 -12.508 -33.625 1 31.41 607 ASN B CA 1
ATOM 9901 C C . ASN B 1 607 ? 17.156 -12.43 -34.562 1 31.41 607 ASN B C 1
ATOM 9903 O O . ASN B 1 607 ? 16.031 -12.742 -34.156 1 31.41 607 ASN B O 1
ATOM 9907 N N . SER B 1 608 ? 16.625 -11.391 -35.125 1 23.56 608 SER B N 1
ATOM 9908 C CA . SER B 1 608 ? 16.156 -11.82 -36.469 1 23.56 608 SER B CA 1
ATOM 9909 C C . SER B 1 608 ? 17.328 -12.242 -37.344 1 23.56 608 SER B C 1
ATOM 9911 O O . SER B 1 608 ? 18.406 -11.633 -37.281 1 23.56 608 SER B O 1
#

Solvent-accessible surface area (backbone atoms only — not comparable to full-atom values): 64589 Å² total; per-residue (Å²): 133,82,74,72,80,72,68,60,35,32,57,62,74,53,58,62,51,68,52,76,66,38,28,74,74,40,39,24,40,68,42,97,74,77,77,20,31,24,26,48,79,81,62,46,72,40,58,61,32,37,66,64,50,44,42,46,49,23,55,51,74,45,46,76,56,56,79,37,59,54,68,73,48,28,54,50,46,44,52,32,23,73,72,65,47,66,68,88,57,83,68,69,47,72,66,46,20,19,42,44,19,34,48,50,44,34,50,50,36,44,60,67,40,51,52,57,71,50,30,56,59,53,52,49,50,49,47,50,36,24,57,47,64,39,56,90,55,46,67,59,54,76,56,40,68,41,48,42,69,56,34,53,49,45,40,46,49,48,33,52,48,46,50,51,51,48,32,60,54,45,63,50,41,74,18,26,16,40,37,40,38,58,65,72,32,61,82,45,82,48,32,32,40,32,32,34,27,32,12,28,83,63,52,51,74,46,64,39,70,69,50,68,42,60,38,82,79,32,81,44,52,65,50,44,49,50,52,51,48,51,54,32,50,74,33,63,44,61,66,53,55,39,40,25,40,27,28,71,67,41,62,68,38,55,28,85,91,64,7,41,52,56,54,49,48,66,67,27,68,39,98,88,45,72,69,58,37,47,31,54,40,60,69,44,44,45,55,59,49,39,65,66,49,43,63,85,51,50,64,60,56,49,48,52,51,50,52,45,34,68,72,74,38,66,81,41,72,88,41,44,66,58,50,51,52,44,37,67,52,40,27,84,62,84,43,70,56,56,50,50,58,52,51,44,33,18,69,48,34,44,52,51,60,75,39,46,68,61,50,50,52,49,30,55,74,71,69,46,85,63,68,62,81,74,33,64,64,55,44,44,44,46,18,45,38,32,31,54,31,38,54,39,40,56,52,43,58,63,32,44,47,66,55,34,37,31,51,53,37,48,48,52,51,52,52,47,53,52,48,51,53,51,52,40,52,28,38,72,68,72,43,51,84,88,24,61,50,27,40,51,46,49,55,61,52,52,72,76,46,65,94,86,61,76,83,72,64,48,68,63,55,40,51,42,48,49,50,52,51,52,47,54,50,62,38,38,43,44,55,59,72,44,40,65,60,38,45,35,67,74,35,57,76,79,44,59,54,87,75,42,57,76,87,43,27,63,50,47,52,54,50,61,67,31,64,66,57,49,53,42,50,74,73,39,28,57,35,52,35,54,37,66,49,51,63,83,78,32,47,59,62,46,49,51,48,30,44,49,58,10,30,78,27,42,21,46,63,60,46,42,47,38,50,52,46,33,53,21,42,78,46,65,67,39,96,61,54,70,63,53,50,44,21,42,51,39,64,56,43,44,81,74,76,67,46,56,65,40,62,57,70,65,49,70,80,69,80,119,132,83,73,72,81,71,73,60,36,31,60,60,75,52,58,60,51,66,52,78,66,38,27,73,73,40,39,24,41,67,43,96,73,77,77,19,33,24,28,48,76,80,63,46,73,39,60,61,32,36,67,63,51,45,43,46,48,23,56,50,74,42,47,76,56,56,78,37,61,54,69,72,47,28,56,49,44,43,53,31,22,70,74,64,46,65,68,89,58,84,69,70,46,72,66,46,20,19,41,44,19,35,48,50,46,35,50,49,37,44,61,67,40,51,53,59,69,49,31,56,58,54,51,50,50,48,48,51,35,25,56,46,65,39,54,91,55,49,68,59,54,76,56,39,67,41,48,42,68,54,33,52,50,46,38,46,51,50,34,52,50,45,51,50,51,48,32,58,54,44,63,52,42,73,18,28,15,40,37,41,40,60,66,72,37,53,88,52,73,39,35,33,41,33,31,34,26,32,10,28,84,63,53,50,75,45,64,39,69,71,50,67,43,62,35,83,81,32,81,44,53,67,51,44,48,49,54,52,50,48,54,33,50,74,32,63,45,59,66,54,54,39,40,26,38,27,29,70,66,41,64,69,39,56,29,84,93,65,7,41,52,57,53,48,48,66,68,26,67,40,101,90,44,73,70,60,36,46,32,54,40,60,69,44,46,46,56,60,48,36,65,68,48,41,62,85,50,49,64,58,54,49,50,52,51,50,52,45,33,68,72,74,37,66,78,41,73,87,43,43,65,59,50,52,52,45,36,68,51,40,29,85,59,84,44,71,54,57,50,50,57,53,50,45,33,18,70,46,34,46,52,50,60,74,39,45,67,61,49,47,53,49,29,56,72,71,69,46,87,62,67,60,82,72,33,64,65,55,42,43,43,48,20,44,38,33,31,54,32,38,55,39,42,55,50,45,58,62,33,45,46,66,56,35,35,31,51,53,36,48,48,53,50,53,53,48,53,52,47,51,52,50,50,41,51,29,38,73,67,73,45,51,82,89,24,60,51,26,40,53,45,51,55,61,51,52,73,77,46,66,94,87,60,77,83,71,63,48,66,63,55,40,51,39,48,50,51,51,52,51,47,53,50,62,38,39,42,44,55,60,71,43,41,65,59,38,45,36,66,74,35,56,77,78,44,60,56,87,76,42,57,76,86,43,24,64,51,47,51,54,50,62,68,32,65,69,56,50,54,42,49,74,72,41,28,58,37,54,37,54,36,66,50,53,63,85,78,33,47,57,62,47,51,50,46,30,44,49,58,9,31,78,28,40,22,48,64,59,46,40,48,40,52,52,46,33,53,20,43,77,46,66,66,42,95,61,54,69,64,54,50,45,21,41,52,37,64,54,43,43,80,74,77,68,46,56,65,36,62,56,69,65,51,68,78,69,79,118

Radius of gyration: 36.97 Å; Cα contacts (8 Å, |Δi|>4): 1733; chains: 2; bounding box: 84×117×78 Å

Sequence (1216 aa):
MWMSPKRSKMEVDETEVFRPEWTQRYLVVEPPEGEGALCLVCRRLIVATRERDVRRHYEAEHDHYERYVEEGERAALVERLRQGEVPEVAQLTPEERAARAGLGLARLLALKGRGWGEGDFVTQCMEVMLRDVLPDHVSVLDGIDLSPEITRQRVLNIDKNLRSQLFDRAKDFKAYSLALDDQAFVAYENYLLVFIRGVNQELEVQEELLTIINLTHHFSVGALMAAILEALQTAGLSLQRMVGLTTTHTLRMIGENSGLVSYMREKAVSPNCWNVIHYSGFHHLELLSSYDVDVNQIVNTISEWIVLIKTRGVRRPEFQGLLTESESEHGERVNGRCLNNWLRKGKTLKLIFSLRKEIEAFLVSIGATTVHFTDKQWLCDFGFLVDIMDHLRELSELLGVSKVFAATAFDHICTFELKLNLLQRHIEEKNLTHFDAFREVVDELQQNLQEDEKVFDPDRYQVVICRLQKEFERHFKDLRFIKKDLELFANPFNFKPEYAPISVRMELTKLQANTDLWNEYRVKDLGRFYAGLSADSYPIIKGVACKVASLFDSNQICEKAFSYLTRNQHTLSQPLTDDHLHALFRIATTEIEPHWDDLVRGRNESNSMWMSPKRSKMEVDETEVFRPEWTQRYLVVEPPEGEGALCLVCRRLIVATRERDVRRHYEAEHDHYERYVEEGERAALVERLRQGEVPEVAQLTPEERAARAGLGLARLLALKGRGWGEGDFVTQCMEVMLRDVLPDHVSVLDGIDLSPEITRQRVLNIDKNLRSQLFDRAKDFKAYSLALDDQAFVAYENYLLVFIRGVNQELEVQEELLTIINLTHHFSVGALMAAILEALQTAGLSLQRMVGLTTTHTLRMIGENSGLVSYMREKAVSPNCWNVIHYSGFHHLELLSSYDVDVNQIVNTISEWIVLIKTRGVRRPEFQGLLTESESEHGERVNGRCLNNWLRKGKTLKLIFSLRKEIEAFLVSIGATTVHFTDKQWLCDFGFLVDIMDHLRELSELLGVSKVFAATAFDHICTFELKLNLLQRHIEEKNLTHFDAFREVVDELQQNLQEDEKVFDPDRYQVVICRLQKEFERHFKDLRFIKKDLELFANPFNFKPEYAPISVRMELTKLQANTDLWNEYRVKDLGRFYAGLSADSYPIIKGVACKVASLFDSNQICEKAFSYLTRNQHTLSQPLTDDHLHALFRIATTEIEPHWDDLVRGRNESNS

Nearest PDB structures (foldseek):
  5jdn-assembly1_A  TM=1.250E-01  e=2.728E+00  Methanocaldococcus jannaschii DSM 2661
  8qah-assembly2_B  TM=1.231E-01  e=4.215E+00  synthetic construct
  6grj-assembly1_D  TM=1.097E-01  e=6.512E+00  Aeromonas hydrophila
  9g2y-assembly1_A  TM=1.875E-01  e=7.862E+00  Mycolicibacterium thermoresistibile ATCC 19527
  5jdn-assembly1_A  TM=1.237E-01  e=3.164E+00  Methanocaldococcus jannaschii DSM 2661

pLDDT: mean 82.87, std 13.94, range [21.66, 97.19]